Protein AF-A0A813LSU9-F1 (afdb_monomer_lite)

Foldseek 3Di:
DDQDQDDQDDQWLDWEDEPPWPWIWTQGSQQAIQIATDQQQDRDCVVCRVVRGHQFNDKYGANFKIWTAGVQQAIQIAGHCQQDSDPPVCRVVRGGQFDDWEHANRKIKTWGDDPPDQKTAIQIAHHCQQDRPPPVPRVQRHIQWNDWEHANRKIKTWGHPVDLQKTAIQIQHHVQQDSDPPVCRVVRGIQWNDWYGANRKIWTAGSQQAIQIAHDQQQDSDCPVPRVVRGGQFDDWDHARRKIWTAGVQQAIQIAHHCLLPSDPPVCRVVRGGQFPDWEHANRWIWTAGPQQAIQIAHHVQLPSDPPVCRVVRGGQFDDKYGYNRKIWTAGPLGAIQIAHHVVVPSDCPVVVVVSLLRSLVVVLVVLVVCCVVPPHDLEAEAEALSNLSNLLVCLVVVHQYEYEYADQLCLVVLVDQDDDPSVVSLVSLLSSLVSHQAYEAQAPLRLVVNCVSNVHDSVRYHHFHAFDPLCLLQVDDVPPVNPDDLQVVQVADLPQAEEEEADALDQQQQPVQQLLLVVVLCVLVVRYAYEYEYYYPCVVVSCVSCVVVVNNVRYDYPYHDDPSDPSVSVSLLSHLAYERLGSADAACVVLLSSLSSLFAYEHECHYNCVQPDDDLALAHYFHNHSNRSNVRVVVSVVDSVSRSRSSPRSNVCSVPPRHPVNSVVLVVLVSCVSSVPPDDQRPWDPDVPTQDALLCVQQPPCSQVAFLPDPPPSSVLSLLLLLLVVLCCLQCPSNDDDADPPHGDHDSADPPQDDVVNVNDPVRHPYDNVQLLPPRHLSLLVNLSVVLSVLVCVLLVQVVFVDKAWQDCDPVQQKTWIGGSQKIKIWGQAQFDKDQWDKTQADPPPNHDQQKAWRDKCQQVQNVHPPPDPQDDRQPGNPPRMGIGTHGHSMMIMMHHPVSVVVCVPDVSSVDRHSVVVSVPD

Structure (mmCIF, N/CA/C/O backbone):
data_AF-A0A813LSU9-F1
#
_entry.id   AF-A0A813LSU9-F1
#
loop_
_atom_site.group_PDB
_atom_site.id
_atom_site.type_symbol
_atom_site.label_atom_id
_atom_site.label_alt_id
_atom_site.label_comp_id
_atom_site.label_asym_id
_atom_site.label_entity_id
_atom_site.label_seq_id
_atom_site.pdbx_PDB_ins_code
_atom_site.Cartn_x
_atom_site.Cartn_y
_atom_site.Cartn_z
_atom_site.occupancy
_atom_site.B_iso_or_equiv
_atom_site.auth_seq_id
_atom_site.auth_comp_id
_atom_site.auth_asym_id
_atom_site.auth_atom_id
_atom_site.pdbx_PDB_model_num
ATOM 1 N N . MET A 1 1 ? 0.614 5.446 40.112 1.00 25.62 1 MET A N 1
ATOM 2 C CA . MET A 1 1 ? 0.355 5.972 38.755 1.00 25.62 1 MET A CA 1
ATOM 3 C C . MET A 1 1 ? -1.134 6.324 38.683 1.00 25.62 1 MET A C 1
ATOM 5 O O . MET A 1 1 ? -1.945 5.428 38.857 1.00 25.62 1 MET A O 1
ATOM 9 N N . GLN A 1 2 ? -1.512 7.607 38.595 1.00 22.91 2 GLN A N 1
ATOM 10 C CA . GLN A 1 2 ? -2.919 8.005 38.406 1.00 22.91 2 GLN A CA 1
ATOM 11 C C . GLN A 1 2 ? -3.289 7.772 36.935 1.00 22.91 2 GLN A C 1
ATOM 13 O O . GLN A 1 2 ? -2.626 8.305 36.047 1.00 22.91 2 GLN A O 1
ATOM 18 N N . VAL A 1 3 ? -4.317 6.963 36.686 1.00 26.00 3 VAL A N 1
ATOM 19 C CA . VAL A 1 3 ? -4.853 6.702 35.346 1.00 26.00 3 VAL A CA 1
ATOM 20 C C . VAL A 1 3 ? -5.738 7.890 34.950 1.00 26.00 3 VAL A C 1
ATOM 22 O O . VAL A 1 3 ? -6.713 8.185 35.637 1.00 26.00 3 VAL A O 1
ATOM 25 N N . LYS A 1 4 ? -5.391 8.605 33.870 1.00 23.84 4 LYS A N 1
ATOM 26 C CA . LYS A 1 4 ? -6.321 9.541 33.214 1.00 23.84 4 LYS A CA 1
ATOM 27 C C . LYS A 1 4 ? -7.392 8.717 32.498 1.00 23.84 4 LYS A C 1
ATOM 29 O O . LYS A 1 4 ? -7.051 7.757 31.819 1.00 23.84 4 LYS A O 1
ATOM 34 N N . SER A 1 5 ? -8.657 9.104 32.650 1.00 24.17 5 SER A N 1
ATOM 35 C CA . SER A 1 5 ? -9.814 8.465 32.011 1.00 24.17 5 SER A CA 1
ATOM 36 C C . SER A 1 5 ? -9.595 8.267 30.504 1.00 24.17 5 SER A C 1
ATOM 38 O O . SER A 1 5 ? -9.486 9.254 29.769 1.00 24.17 5 SER A O 1
ATOM 40 N N . ALA A 1 6 ? -9.540 7.014 30.052 1.00 24.72 6 ALA A N 1
ATOM 41 C CA . ALA A 1 6 ? -9.565 6.660 28.636 1.00 24.72 6 ALA A CA 1
ATOM 42 C C . ALA A 1 6 ? -11.005 6.746 28.096 1.00 24.72 6 ALA A C 1
ATOM 44 O O . ALA A 1 6 ? -11.966 6.481 28.821 1.00 24.72 6 ALA A O 1
ATOM 45 N N . ARG A 1 7 ? -11.156 7.156 26.830 1.00 25.80 7 ARG A N 1
ATOM 46 C CA . ARG A 1 7 ? -12.436 7.113 26.100 1.00 25.80 7 ARG A CA 1
ATOM 47 C C . ARG A 1 7 ? -12.800 5.652 25.794 1.00 25.80 7 ARG A C 1
ATOM 49 O O . ARG A 1 7 ? -11.914 4.813 25.670 1.00 25.80 7 ARG A O 1
ATOM 56 N N . GLU A 1 8 ? -14.097 5.363 25.691 1.00 25.23 8 GLU A N 1
ATOM 57 C CA . GLU A 1 8 ? -14.642 4.023 25.419 1.00 25.23 8 GLU A CA 1
ATOM 58 C C . GLU A 1 8 ? -13.947 3.348 24.220 1.00 25.23 8 GLU A C 1
ATOM 60 O O . GLU A 1 8 ? -13.975 3.877 23.109 1.00 25.23 8 GLU A O 1
ATOM 65 N N . GLY A 1 9 ? -13.328 2.178 24.446 1.00 27.58 9 GLY A N 1
ATOM 66 C CA . GLY A 1 9 ? -12.784 1.324 23.378 1.00 27.58 9 GLY A CA 1
ATOM 67 C C . GLY A 1 9 ? -11.412 0.675 23.615 1.00 27.58 9 GLY A C 1
ATOM 68 O O . GLY A 1 9 ? -11.030 -0.184 22.825 1.00 27.58 9 GLY A O 1
ATOM 69 N N . GLU A 1 10 ? -10.669 1.021 24.672 1.00 30.23 10 GLU A N 1
ATOM 70 C CA . GLU A 1 10 ? -9.343 0.431 24.949 1.00 30.23 10 GLU A CA 1
ATOM 71 C C . GLU A 1 10 ? -9.414 -0.819 25.849 1.00 30.23 10 GLU A C 1
ATOM 73 O O . GLU A 1 10 ? -10.112 -0.845 26.861 1.00 30.23 10 GLU A O 1
ATOM 78 N N . THR A 1 11 ? -8.671 -1.873 25.491 1.00 35.53 11 THR A N 1
ATOM 79 C CA . THR A 1 11 ? -8.835 -3.243 26.022 1.00 35.53 11 THR A CA 1
ATOM 80 C C . THR A 1 11 ? -8.405 -3.443 27.488 1.00 35.53 11 THR A C 1
ATOM 82 O O . THR A 1 11 ? -8.696 -4.495 28.051 1.00 35.53 11 THR A O 1
ATOM 85 N N . VAL A 1 12 ? -7.789 -2.459 28.156 1.00 31.03 12 VAL A N 1
ATOM 86 C CA . VAL A 1 12 ? -7.517 -2.474 29.610 1.00 31.03 12 VAL A CA 1
ATOM 87 C C . VAL A 1 12 ? -7.554 -1.036 30.162 1.00 31.03 12 VAL A C 1
ATOM 89 O O . VAL A 1 12 ? -6.728 -0.214 29.785 1.00 31.03 12 VAL A O 1
ATOM 92 N N . LEU A 1 13 ? -8.478 -0.742 31.083 1.00 36.09 13 LEU A N 1
ATOM 93 C CA . LEU A 1 13 ? -8.706 0.549 31.753 1.00 36.09 13 LEU A CA 1
ATOM 94 C C . LEU A 1 13 ? -7.615 0.932 32.778 1.00 36.09 13 LEU A C 1
ATOM 96 O O . LEU A 1 13 ? -7.585 2.072 33.223 1.00 36.09 13 LEU A O 1
ATOM 100 N N . GLY A 1 14 ? -6.712 0.026 33.172 1.00 41.97 14 GLY A N 1
ATOM 101 C CA . GLY A 1 14 ? -5.561 0.343 34.033 1.00 41.97 14 GLY A CA 1
ATOM 102 C C . GLY A 1 14 ? -4.866 -0.893 34.608 1.00 41.97 14 GLY A C 1
ATOM 103 O O . GLY A 1 14 ? -5.486 -1.945 34.693 1.00 41.97 14 GLY A O 1
ATOM 104 N N . PHE A 1 15 ? -3.598 -0.761 35.018 1.00 36.97 15 PHE A N 1
ATOM 105 C CA . PHE A 1 15 ? -2.829 -1.790 35.735 1.00 36.97 15 PHE A CA 1
ATOM 106 C C . PHE A 1 15 ? -2.457 -1.293 37.138 1.00 36.97 15 PHE A C 1
ATOM 108 O O . PHE A 1 15 ? -1.960 -0.176 37.289 1.00 36.97 15 PHE A O 1
ATOM 115 N N . ALA A 1 16 ? -2.652 -2.134 38.153 1.00 45.72 16 ALA A N 1
ATOM 116 C CA . ALA A 1 16 ? -2.077 -1.949 39.483 1.00 45.72 16 ALA A CA 1
ATOM 117 C C . ALA A 1 16 ? -1.104 -3.100 39.783 1.00 45.72 16 ALA A C 1
ATOM 119 O O . ALA A 1 16 ? -1.464 -4.263 39.601 1.00 45.72 16 ALA A O 1
ATOM 120 N N . GLU A 1 17 ? 0.106 -2.763 40.236 1.00 46.47 17 GLU A N 1
ATOM 121 C CA . GLU A 1 17 ? 1.136 -3.714 40.677 1.00 46.47 17 GLU A CA 1
ATOM 122 C C . GLU A 1 17 ? 1.393 -3.555 42.179 1.00 46.47 17 GLU A C 1
ATOM 124 O O . GLU A 1 17 ? 1.401 -2.431 42.688 1.00 46.47 17 GLU A O 1
ATOM 129 N N . SER A 1 18 ? 1.652 -4.663 42.880 1.00 46.59 18 SER A N 1
ATOM 130 C CA . SER A 1 18 ? 2.264 -4.622 44.212 1.00 46.59 18 SER A CA 1
ATOM 131 C C . SER A 1 18 ? 3.791 -4.570 44.079 1.00 46.59 18 SER A C 1
ATOM 133 O O . SER A 1 18 ? 4.379 -5.316 43.295 1.00 46.59 18 SER A O 1
ATOM 135 N N . ALA A 1 19 ? 4.451 -3.690 44.841 1.00 44.81 19 ALA A N 1
ATOM 136 C CA . ALA A 1 19 ? 5.872 -3.365 44.661 1.00 44.81 19 ALA A CA 1
ATOM 137 C C . ALA A 1 19 ? 6.851 -4.524 44.950 1.00 44.81 19 ALA A C 1
ATOM 139 O O . ALA A 1 19 ? 8.041 -4.386 44.674 1.00 44.81 19 ALA A O 1
ATOM 140 N N . GLU A 1 20 ? 6.384 -5.657 45.492 1.00 39.44 20 GLU A N 1
ATOM 141 C CA . GLU A 1 20 ? 7.270 -6.744 45.929 1.00 39.44 20 GLU A CA 1
ATOM 142 C C . GLU A 1 20 ? 6.921 -8.153 45.404 1.00 39.44 20 GLU A C 1
ATOM 144 O O . GLU A 1 20 ? 7.789 -9.018 45.501 1.00 39.44 20 GLU A O 1
ATOM 149 N N . GLN A 1 21 ? 5.729 -8.447 44.842 1.00 37.22 21 GLN A N 1
ATOM 150 C CA . GLN A 1 21 ? 5.320 -9.861 44.633 1.00 37.22 21 GLN A CA 1
ATOM 151 C C . GLN A 1 21 ? 4.466 -10.211 43.389 1.00 37.22 21 GLN A C 1
ATOM 153 O O . GLN A 1 21 ? 3.653 -11.133 43.448 1.00 37.22 21 GLN A O 1
ATOM 158 N N . CYS A 1 22 ? 4.689 -9.576 42.231 1.00 37.06 22 CYS A N 1
ATOM 159 C CA . CYS A 1 22 ? 4.106 -10.017 40.942 1.00 37.06 22 CYS A CA 1
ATOM 160 C C . CYS A 1 22 ? 2.568 -10.191 40.960 1.00 37.06 22 CYS A C 1
ATOM 162 O O . CYS A 1 22 ? 2.044 -11.147 40.385 1.00 37.06 22 CYS A O 1
ATOM 164 N N . VAL A 1 23 ? 1.841 -9.297 41.638 1.00 41.81 23 VAL A N 1
ATOM 165 C CA . VAL A 1 23 ? 0.373 -9.274 41.596 1.00 41.81 23 VAL A CA 1
ATOM 166 C C . VAL A 1 23 ? -0.075 -8.187 40.631 1.00 41.81 23 VAL A C 1
ATOM 168 O O . VAL A 1 23 ? 0.346 -7.040 40.766 1.00 41.81 23 VAL A O 1
ATOM 171 N N . LEU A 1 24 ? -0.911 -8.560 39.664 1.00 42.28 24 LEU A N 1
ATOM 172 C CA . LEU A 1 24 ? -1.400 -7.692 38.595 1.00 42.28 24 LEU A CA 1
ATOM 173 C C . LEU A 1 24 ? -2.927 -7.739 38.554 1.00 42.28 24 LEU A C 1
ATOM 175 O O . LEU A 1 24 ? -3.533 -8.811 38.640 1.00 42.28 24 LEU A O 1
ATOM 179 N N . ALA A 1 25 ? -3.539 -6.566 38.410 1.00 49.59 25 ALA A N 1
ATOM 180 C CA . ALA A 1 25 ? -4.986 -6.421 38.307 1.00 49.59 25 ALA A CA 1
ATOM 181 C C . ALA A 1 25 ? -5.361 -5.443 37.174 1.00 49.59 25 ALA A C 1
ATOM 183 O O . ALA A 1 25 ? -5.280 -4.227 37.379 1.00 49.59 25 ALA A O 1
ATOM 184 N N . PRO A 1 26 ? -5.719 -5.941 35.973 1.00 44.34 26 PRO A N 1
ATOM 185 C CA . PRO A 1 26 ? -6.267 -5.134 34.888 1.00 44.34 26 PRO A CA 1
ATOM 186 C C . PRO A 1 26 ? -7.792 -5.003 34.939 1.00 44.34 26 PRO A C 1
ATOM 188 O O . PRO A 1 26 ? -8.515 -6.002 34.896 1.00 44.34 26 PRO A O 1
ATOM 191 N N . ALA A 1 27 ? -8.292 -3.767 34.943 1.00 53.69 27 ALA A N 1
ATOM 192 C CA . ALA A 1 27 ? -9.694 -3.508 34.618 1.00 53.69 27 ALA A CA 1
ATOM 193 C C . ALA A 1 27 ? -9.877 -3.622 33.094 1.00 53.69 27 ALA A C 1
ATOM 195 O O . ALA A 1 27 ? -9.130 -3.007 32.347 1.00 53.69 27 ALA A O 1
ATOM 196 N N . LEU A 1 28 ? -10.816 -4.429 32.613 1.00 47.84 28 LEU A N 1
ATOM 197 C CA . LEU A 1 28 ? -11.091 -4.672 31.195 1.00 47.84 28 LEU A CA 1
ATOM 198 C C . LEU A 1 28 ? -12.094 -3.645 30.644 1.00 47.84 28 LEU A C 1
ATOM 200 O O . LEU A 1 28 ? -12.841 -3.032 31.402 1.00 47.84 28 LEU A O 1
ATOM 204 N N . ALA A 1 29 ? -12.163 -3.493 29.318 1.00 47.91 29 ALA A N 1
ATOM 205 C CA . ALA A 1 29 ? -13.069 -2.545 28.647 1.00 47.91 29 ALA A CA 1
ATOM 206 C C . ALA A 1 29 ? -14.560 -2.726 29.006 1.00 47.91 29 ALA A C 1
ATOM 208 O O . ALA A 1 29 ? -15.334 -1.777 28.963 1.00 47.91 29 ALA A O 1
ATOM 209 N N . ASN A 1 30 ? -14.963 -3.941 29.385 1.00 55.59 30 ASN A N 1
ATOM 210 C CA . ASN A 1 30 ? -16.317 -4.259 29.851 1.00 55.59 30 ASN A CA 1
ATOM 211 C C . ASN A 1 30 ? -16.555 -3.897 31.336 1.00 55.59 30 ASN A C 1
ATOM 213 O O . ASN A 1 30 ? -17.576 -4.269 31.906 1.00 55.59 30 ASN A O 1
ATOM 217 N N . GLY A 1 31 ? -15.597 -3.236 31.992 1.00 60.31 31 GLY A N 1
ATOM 218 C CA . GLY A 1 31 ? -15.646 -2.891 33.410 1.00 60.31 31 GLY A CA 1
ATOM 219 C C . GLY A 1 31 ? -15.414 -4.070 34.362 1.00 60.31 31 GLY A C 1
ATOM 220 O O . GLY A 1 31 ? -15.596 -3.903 35.565 1.00 60.31 31 GLY A O 1
ATOM 221 N N . SER A 1 32 ? -15.039 -5.254 33.869 1.00 66.94 32 SER A N 1
ATOM 222 C CA . SER A 1 32 ? -14.667 -6.393 34.722 1.00 66.94 32 SER A CA 1
ATOM 223 C C . SER A 1 32 ? -13.200 -6.314 35.154 1.00 66.94 32 SER A C 1
ATOM 225 O O . SER A 1 32 ? -12.383 -5.713 34.464 1.00 66.94 32 SER A O 1
ATOM 227 N N . LEU A 1 33 ? -12.841 -6.910 36.288 1.00 69.31 33 LEU A N 1
ATOM 228 C CA . LEU A 1 33 ? -11.471 -6.951 36.798 1.00 69.31 33 LEU A CA 1
ATOM 229 C C . LEU A 1 33 ? -10.981 -8.398 36.882 1.00 69.31 33 LEU A C 1
ATOM 231 O O . LEU A 1 33 ? -11.617 -9.248 37.503 1.00 69.31 33 LEU A O 1
ATOM 235 N N . VAL A 1 34 ? -9.819 -8.658 36.286 1.00 62.59 34 VAL A N 1
ATOM 236 C CA . VAL A 1 34 ? -9.104 -9.935 36.415 1.00 62.59 34 VAL A CA 1
ATOM 237 C C . VAL A 1 34 ? -7.933 -9.727 37.368 1.00 62.59 34 VAL A C 1
ATOM 239 O O . VAL A 1 34 ? -7.290 -8.686 37.327 1.00 62.59 34 VAL A O 1
ATOM 242 N N . THR A 1 35 ? -7.641 -10.696 38.231 1.00 64.81 35 THR A N 1
ATOM 243 C CA . THR A 1 35 ? -6.493 -10.638 39.150 1.00 64.81 35 THR A CA 1
ATOM 244 C C . THR A 1 35 ? -5.697 -11.928 39.072 1.00 64.81 35 THR A C 1
ATOM 246 O O . THR A 1 35 ? -6.289 -13.005 38.996 1.00 64.81 35 THR A O 1
ATOM 249 N N . TRP A 1 36 ? -4.374 -11.847 39.153 1.00 53.62 36 TRP A N 1
ATOM 250 C CA . TRP A 1 36 ? -3.514 -13.019 39.316 1.00 53.62 36 TRP A CA 1
ATOM 251 C C . TRP A 1 36 ? -2.261 -12.666 40.115 1.00 53.62 36 TRP A C 1
ATOM 253 O O . TRP A 1 36 ? -1.863 -11.503 40.183 1.00 53.62 36 TRP A O 1
ATOM 263 N N . GLY A 1 37 ? -1.636 -13.677 40.720 1.00 57.16 37 GLY A N 1
ATOM 264 C CA . GLY A 1 37 ? -0.427 -13.531 41.532 1.00 57.16 37 GLY A CA 1
ATOM 265 C C . GLY A 1 37 ? -0.538 -14.281 42.856 1.00 57.16 37 GLY A C 1
ATOM 266 O O . GLY A 1 37 ? -1.362 -15.185 42.998 1.00 57.16 37 GLY A O 1
ATOM 267 N N . ASN A 1 38 ? 0.286 -13.906 43.834 1.00 58.59 38 ASN A N 1
ATOM 268 C CA . ASN A 1 38 ? 0.274 -14.525 45.157 1.00 58.59 38 ASN A CA 1
ATOM 269 C C . ASN A 1 38 ? -1.089 -14.325 45.855 1.00 58.59 38 ASN A C 1
ATOM 271 O O . ASN A 1 38 ? -1.562 -13.199 46.021 1.00 58.59 38 ASN A O 1
ATOM 275 N N . ALA A 1 39 ? -1.716 -15.431 46.268 1.00 66.19 39 ALA A N 1
ATOM 276 C CA . ALA A 1 39 ? -3.023 -15.439 46.916 1.00 66.19 39 ALA A CA 1
ATOM 277 C C . ALA A 1 39 ? -3.053 -14.626 48.222 1.00 66.19 39 ALA A C 1
ATOM 279 O O . ALA A 1 39 ? -4.073 -14.001 48.510 1.00 66.19 39 ALA A O 1
ATOM 280 N N . ASP A 1 40 ? -1.934 -14.570 48.948 1.00 64.25 40 ASP A N 1
ATOM 281 C CA . ASP A 1 40 ? -1.828 -13.907 50.252 1.00 64.25 40 ASP A CA 1
ATOM 282 C C . ASP A 1 40 ? -1.662 -12.381 50.141 1.00 64.25 40 ASP A C 1
ATOM 284 O O . ASP A 1 40 ? -1.842 -11.664 51.121 1.00 64.25 40 ASP A O 1
ATOM 288 N N . THR A 1 41 ? -1.341 -11.859 48.952 1.00 65.19 41 THR A N 1
ATOM 289 C CA . THR A 1 41 ? -1.069 -10.426 48.719 1.00 65.19 41 THR A CA 1
ATOM 290 C C . THR A 1 41 ? -1.965 -9.804 47.646 1.00 65.19 41 THR A C 1
ATOM 292 O O . THR A 1 41 ? -1.617 -8.799 47.029 1.00 65.19 41 THR A O 1
ATOM 295 N N . GLY A 1 42 ? -3.152 -10.387 47.433 1.00 65.44 42 GLY A N 1
ATOM 296 C CA . GLY A 1 42 ? -4.193 -9.837 46.555 1.00 65.44 42 GLY A CA 1
ATOM 297 C C . GLY A 1 42 ? -4.292 -10.465 45.162 1.00 65.44 42 GLY A C 1
ATOM 298 O O . GLY A 1 42 ? -5.132 -10.042 44.369 1.00 65.44 42 GLY A O 1
ATOM 299 N N . GLY A 1 43 ? -3.494 -11.495 44.862 1.00 61.16 43 GLY A N 1
ATOM 300 C CA . GLY A 1 43 ? -3.582 -12.257 43.610 1.00 61.16 43 GLY A CA 1
ATOM 301 C C . GLY A 1 43 ? -4.788 -13.192 43.527 1.00 61.16 43 GLY A C 1
ATOM 302 O O . GLY A 1 43 ? -5.183 -13.583 42.430 1.00 61.16 43 GLY A O 1
ATOM 303 N N . ASN A 1 44 ? -5.415 -13.505 44.666 1.00 74.00 44 ASN A N 1
ATOM 304 C CA . ASN A 1 44 ? -6.683 -14.223 44.733 1.00 74.00 44 ASN A CA 1
ATOM 305 C C . ASN A 1 44 ? -7.826 -13.258 45.093 1.00 74.00 44 ASN A C 1
ATOM 307 O O . ASN A 1 44 ? -8.003 -12.905 46.258 1.00 74.00 44 ASN A O 1
ATOM 311 N N . SER A 1 45 ? -8.633 -12.869 44.104 1.00 76.31 45 SER A N 1
ATOM 312 C CA . SER A 1 45 ? -9.850 -12.074 44.313 1.00 76.31 45 SER A CA 1
ATOM 313 C C . SER A 1 45 ? -11.124 -12.920 44.414 1.00 76.31 45 SER A C 1
ATOM 315 O O . SER A 1 45 ? -12.212 -12.359 44.451 1.00 76.31 45 SER A O 1
ATOM 317 N N . SER A 1 46 ? -11.037 -14.256 44.504 1.00 79.44 46 SER A N 1
ATOM 318 C CA . SER A 1 46 ? -12.209 -15.155 44.443 1.00 79.44 46 SER A CA 1
ATOM 319 C C . SER A 1 46 ? -13.297 -14.815 45.468 1.00 79.44 46 SER A C 1
ATOM 321 O O . SER A 1 46 ? -14.480 -14.971 45.182 1.00 79.44 46 SER A O 1
ATOM 323 N N . ALA A 1 47 ? -12.911 -14.301 46.641 1.00 78.25 47 ALA A N 1
ATOM 324 C CA . ALA A 1 47 ? -13.838 -13.866 47.687 1.00 78.25 47 ALA A CA 1
ATOM 325 C C . ALA A 1 47 ? -14.694 -12.646 47.291 1.00 78.25 47 ALA A C 1
ATOM 327 O O . ALA A 1 47 ? -15.791 -12.470 47.813 1.00 78.25 47 ALA A O 1
ATOM 328 N N . VAL A 1 48 ? -14.206 -11.813 46.369 1.00 81.69 48 VAL A N 1
ATOM 329 C CA . VAL A 1 48 ? -14.883 -10.602 45.877 1.00 81.69 48 VAL A CA 1
ATOM 330 C C . VAL A 1 48 ? -15.171 -10.647 44.373 1.00 81.69 48 VAL A C 1
ATOM 332 O O . VAL A 1 48 ? -15.732 -9.696 43.836 1.00 81.69 48 VAL A O 1
ATOM 335 N N . ALA A 1 49 ? -14.845 -11.748 43.691 1.00 79.44 49 ALA A N 1
ATOM 336 C CA . ALA A 1 49 ? -15.001 -11.910 42.247 1.00 79.44 49 ALA A CA 1
ATOM 337 C C . ALA A 1 49 ? -16.407 -11.547 41.729 1.00 79.44 49 ALA A C 1
ATOM 339 O O . ALA A 1 49 ? -16.478 -10.838 40.727 1.00 79.44 49 ALA A O 1
ATOM 340 N N . PRO A 1 50 ? -17.524 -11.897 42.409 1.00 82.88 50 PRO A N 1
ATOM 341 C CA . PRO A 1 50 ? -18.854 -11.476 41.965 1.00 82.88 50 PRO A CA 1
ATOM 342 C C . PRO A 1 50 ? -19.021 -9.952 41.877 1.00 82.88 50 PRO A C 1
ATOM 344 O O . PRO A 1 50 ? -19.738 -9.463 41.009 1.00 82.88 50 PRO A O 1
ATOM 347 N N . LEU A 1 51 ? -18.333 -9.194 42.738 1.00 83.06 51 LEU A N 1
ATOM 348 C CA . LEU A 1 51 ? -18.403 -7.729 42.804 1.00 83.06 51 LEU A CA 1
ATOM 349 C C . LEU A 1 51 ? -17.524 -7.036 41.751 1.00 83.06 51 LEU A C 1
ATOM 351 O O . LEU A 1 51 ? -17.691 -5.838 41.511 1.00 83.06 51 LEU A O 1
ATOM 355 N N . LEU A 1 52 ? -16.618 -7.790 41.127 1.00 80.75 52 LEU A N 1
ATOM 356 C CA . LEU A 1 52 ? -15.600 -7.336 40.180 1.00 80.75 52 LEU A CA 1
ATOM 357 C C . LEU A 1 52 ? -15.931 -7.691 38.719 1.00 80.75 52 LEU A C 1
ATOM 359 O O . LEU A 1 52 ? -15.105 -7.501 37.833 1.00 80.75 52 LEU A O 1
ATOM 363 N N . THR A 1 53 ? -17.128 -8.211 38.454 1.00 76.88 53 THR A N 1
ATOM 364 C CA . THR A 1 53 ? -17.561 -8.679 37.124 1.00 76.88 53 THR A CA 1
ATOM 365 C C . THR A 1 53 ? -17.946 -7.555 36.163 1.00 76.88 53 THR A C 1
ATOM 367 O O . THR A 1 53 ? -17.955 -7.782 34.958 1.00 76.88 53 THR A O 1
ATOM 370 N N . GLU A 1 54 ? -18.228 -6.351 36.666 1.00 75.19 54 GLU A N 1
ATOM 371 C CA . GLU A 1 54 ? -18.586 -5.178 35.864 1.00 75.19 54 GLU A CA 1
ATOM 372 C C . GLU A 1 54 ? -18.429 -3.866 36.648 1.00 75.19 54 GLU A C 1
ATOM 374 O O . GLU A 1 54 ? -18.445 -3.841 37.887 1.00 75.19 54 GLU A O 1
ATOM 379 N N . GLY A 1 55 ? -18.345 -2.757 35.909 1.00 76.81 55 GLY A N 1
ATOM 380 C CA . GLY A 1 55 ? -18.401 -1.401 36.444 1.00 76.81 55 GLY A CA 1
ATOM 381 C C . GLY A 1 55 ? -17.173 -0.936 37.228 1.00 76.81 55 GLY A C 1
ATOM 382 O O . GLY A 1 55 ? -17.296 0.057 37.928 1.00 76.81 55 GLY A O 1
ATOM 383 N N . VAL A 1 56 ? -16.019 -1.602 37.162 1.00 78.62 56 VAL A N 1
ATOM 384 C CA . VAL A 1 56 ? -14.752 -1.123 37.749 1.00 78.62 56 VAL A CA 1
ATOM 385 C C . VAL A 1 56 ? -14.155 -0.019 36.872 1.00 78.62 56 VAL A C 1
ATOM 387 O O . VAL A 1 56 ? -13.957 -0.220 35.678 1.00 78.62 56 VAL A O 1
ATOM 390 N N . VAL A 1 57 ? -13.846 1.140 37.465 1.00 76.44 57 VAL A N 1
ATOM 391 C CA . VAL A 1 57 ? -13.306 2.319 36.753 1.00 76.44 57 VAL A CA 1
ATOM 392 C C . VAL A 1 57 ? -11.876 2.677 37.156 1.00 76.44 57 VAL A C 1
ATOM 394 O O . VAL A 1 57 ? -11.156 3.296 36.379 1.00 76.44 57 VAL A O 1
ATOM 397 N N . GLN A 1 58 ? -11.440 2.288 38.355 1.00 75.00 58 GLN A N 1
ATOM 398 C CA . GLN A 1 58 ? -10.069 2.501 38.820 1.00 75.00 58 GLN A CA 1
ATOM 399 C C . GLN A 1 58 ? -9.665 1.384 39.780 1.00 75.00 58 GLN A C 1
ATOM 401 O O . GLN A 1 58 ? -10.467 0.967 40.610 1.00 75.00 58 GLN A O 1
ATOM 406 N N . VAL A 1 59 ? -8.405 0.951 39.725 1.00 75.44 59 VAL A N 1
ATOM 407 C CA . VAL A 1 59 ? -7.813 0.030 40.705 1.00 75.44 59 VAL A CA 1
ATOM 408 C C . VAL A 1 59 ? -6.560 0.663 41.300 1.00 75.44 59 VAL A C 1
ATOM 410 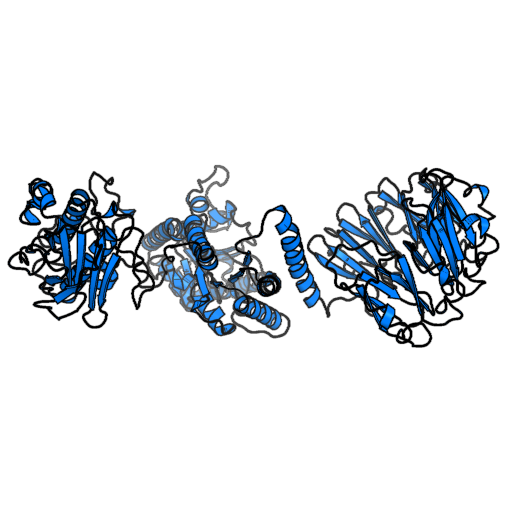O O . VAL A 1 59 ? -5.745 1.249 40.589 1.00 75.44 59 VAL A O 1
ATOM 413 N N . CYS A 1 60 ? -6.412 0.564 42.616 1.00 79.00 60 CYS A N 1
ATOM 414 C CA . CYS A 1 60 ? -5.240 0.994 43.362 1.00 79.00 60 CYS A CA 1
ATOM 415 C C . CYS A 1 60 ? -4.711 -0.191 44.175 1.00 79.00 60 CYS A C 1
ATOM 417 O O . CYS A 1 60 ? -5.475 -0.850 44.877 1.00 79.00 60 CYS A O 1
ATOM 419 N N . GLY A 1 61 ? -3.415 -0.472 44.065 1.00 77.88 61 GLY A N 1
ATOM 420 C CA . GLY A 1 61 ? -2.741 -1.528 44.816 1.00 77.88 61 GLY A CA 1
ATOM 421 C C . GLY A 1 61 ? -1.798 -0.959 45.869 1.00 77.88 61 GLY A C 1
ATOM 422 O O . GLY A 1 61 ? -1.315 0.168 45.743 1.00 77.88 61 GLY A O 1
ATOM 423 N N . ASN A 1 62 ? -1.525 -1.765 46.887 1.00 78.38 62 ASN A N 1
ATOM 424 C CA . ASN A 1 62 ? -0.381 -1.612 47.772 1.00 78.38 62 ASN A CA 1
ATOM 425 C C . ASN A 1 62 ? 0.460 -2.902 47.789 1.00 78.38 62 ASN A C 1
ATOM 427 O O . ASN A 1 62 ? 0.305 -3.742 46.905 1.00 78.38 62 ASN A O 1
ATOM 431 N N . ASN A 1 63 ? 1.372 -3.081 48.751 1.00 79.31 63 ASN A N 1
ATOM 432 C CA . ASN A 1 63 ? 2.253 -4.254 48.761 1.00 79.31 63 ASN A CA 1
ATOM 433 C C . ASN A 1 63 ? 1.509 -5.580 49.021 1.00 79.31 63 ASN A C 1
ATOM 435 O O . ASN A 1 63 ? 2.027 -6.632 48.654 1.00 79.31 63 ASN A O 1
ATOM 439 N N . HIS A 1 64 ? 0.319 -5.546 49.634 1.00 79.88 64 HIS A N 1
ATOM 440 C CA . HIS A 1 64 ? -0.387 -6.743 50.115 1.00 79.88 64 HIS A CA 1
ATOM 441 C C . HIS A 1 64 ? -1.901 -6.772 49.832 1.00 79.88 64 HIS A C 1
ATOM 443 O O . HIS A 1 64 ? -2.562 -7.769 50.126 1.00 79.88 64 HIS A O 1
ATOM 449 N N . ALA A 1 65 ? -2.475 -5.693 49.307 1.00 84.94 65 ALA A N 1
ATOM 450 C CA . ALA A 1 65 ? -3.908 -5.533 49.116 1.00 84.94 65 ALA A CA 1
ATOM 451 C C . ALA A 1 65 ? -4.233 -4.594 47.951 1.00 84.94 65 ALA A C 1
ATOM 453 O O . ALA A 1 65 ? -3.385 -3.843 47.464 1.00 84.94 65 ALA A O 1
ATOM 454 N N . PHE A 1 66 ? -5.494 -4.622 47.530 1.00 84.19 66 PHE A N 1
ATOM 455 C CA . PHE A 1 66 ? -6.034 -3.814 46.444 1.00 84.19 66 PHE A CA 1
ATOM 456 C C . PHE A 1 66 ? -7.376 -3.194 46.828 1.00 84.19 66 PHE A C 1
ATOM 458 O O . PHE A 1 66 ? -8.122 -3.729 47.652 1.00 84.19 66 PHE A O 1
ATOM 465 N N . ALA A 1 67 ? -7.685 -2.078 46.175 1.00 87.38 67 ALA A N 1
ATOM 466 C CA . ALA A 1 67 ? -8.950 -1.370 46.249 1.00 87.38 67 ALA A CA 1
ATOM 467 C C . ALA A 1 67 ? -9.389 -0.941 44.839 1.00 87.38 67 ALA A C 1
ATOM 469 O O . ALA A 1 67 ? -8.640 -0.274 44.125 1.00 87.38 67 ALA A O 1
ATOM 470 N N . ALA A 1 68 ? -10.603 -1.309 44.438 1.00 85.75 68 ALA A N 1
ATOM 471 C CA . ALA A 1 68 ? -11.202 -0.965 43.154 1.00 85.75 68 ALA A CA 1
ATOM 472 C C . ALA A 1 68 ? -12.383 -0.011 43.348 1.00 85.75 68 ALA A C 1
ATOM 474 O O . ALA A 1 68 ? -13.282 -0.309 44.129 1.00 85.75 68 ALA A O 1
ATOM 475 N N . ILE A 1 69 ? -12.396 1.106 42.621 1.00 85.19 69 ILE A N 1
ATOM 476 C CA . ILE A 1 69 ? -13.530 2.032 42.541 1.00 85.19 69 ILE A CA 1
ATOM 477 C C . ILE A 1 69 ? -14.457 1.549 41.428 1.00 85.19 69 ILE A C 1
ATOM 479 O O . ILE A 1 69 ? -14.002 1.281 40.310 1.00 85.19 69 ILE A O 1
ATOM 483 N N . LYS A 1 70 ? -15.754 1.468 41.717 1.00 85.25 70 LYS A N 1
ATOM 484 C CA . LYS A 1 70 ? -16.798 1.201 40.730 1.00 85.25 70 LYS A CA 1
ATOM 485 C C . LYS A 1 70 ? -17.402 2.499 40.183 1.00 85.25 70 LYS A C 1
ATOM 487 O O . LYS A 1 70 ? -17.331 3.542 40.821 1.00 85.25 70 LYS A O 1
ATOM 492 N N . ALA A 1 71 ? -18.055 2.434 39.026 1.00 81.94 71 ALA A N 1
ATOM 493 C CA . ALA A 1 71 ? -18.676 3.570 38.340 1.00 81.94 71 ALA A CA 1
ATOM 494 C C . ALA A 1 71 ? -19.747 4.288 39.182 1.00 81.94 71 ALA A C 1
ATOM 496 O O . ALA A 1 71 ? -19.972 5.480 39.013 1.00 81.94 71 ALA A O 1
ATOM 497 N N . ASN A 1 72 ? -20.375 3.582 40.125 1.00 82.06 72 ASN A N 1
ATOM 498 C CA . ASN A 1 72 ? -21.309 4.155 41.098 1.00 82.06 72 ASN A CA 1
ATOM 499 C C . ASN A 1 72 ? -20.613 4.816 42.312 1.00 82.06 72 ASN A C 1
ATOM 501 O O . ASN A 1 72 ? -21.276 5.210 43.268 1.00 82.06 72 ASN A O 1
ATOM 505 N N . GLY A 1 73 ? -19.281 4.899 42.313 1.00 84.44 73 GLY A N 1
ATOM 506 C CA . GLY A 1 73 ? -18.479 5.453 43.403 1.00 84.44 73 GLY A CA 1
ATOM 507 C C . GLY A 1 73 ? -18.337 4.542 44.627 1.00 84.44 73 GLY A C 1
ATOM 508 O O . GLY A 1 73 ? -17.890 5.018 45.668 1.00 84.44 73 GLY A O 1
ATOM 509 N N . SER A 1 74 ? -18.724 3.263 44.545 1.00 90.38 74 SER A N 1
ATOM 510 C CA . SER A 1 74 ? -18.450 2.275 45.601 1.00 90.38 74 SER A CA 1
ATOM 511 C C . SER A 1 74 ? -17.027 1.720 45.503 1.00 90.38 74 SER A C 1
ATOM 513 O O . SER A 1 74 ? -16.435 1.733 44.422 1.00 90.38 74 SER A O 1
ATOM 515 N N . VAL A 1 75 ? -16.469 1.214 46.608 1.00 91.62 75 VAL A N 1
ATOM 516 C CA . VAL A 1 75 ? -15.126 0.609 46.636 1.00 91.62 75 VAL A CA 1
ATOM 517 C C . VAL A 1 75 ? -15.182 -0.854 47.062 1.00 91.62 75 VAL A C 1
ATOM 519 O O . VAL A 1 75 ? -15.796 -1.199 48.068 1.00 91.62 75 VAL A O 1
ATOM 522 N N . VAL A 1 76 ? -14.486 -1.709 46.315 1.00 90.38 76 VAL A N 1
ATOM 523 C CA . VAL A 1 76 ? -14.284 -3.131 46.621 1.00 90.38 76 VAL A CA 1
ATOM 524 C C . VAL A 1 76 ? -12.822 -3.345 46.998 1.00 90.38 76 VAL A C 1
ATOM 526 O O . VAL A 1 76 ? -11.938 -2.957 46.239 1.00 90.38 76 VAL A O 1
ATOM 529 N N . THR A 1 77 ? -12.545 -3.969 48.145 1.00 91.25 77 THR A N 1
ATOM 530 C CA . THR A 1 77 ? -11.173 -4.251 48.606 1.00 91.25 77 THR A CA 1
ATOM 531 C C . THR A 1 77 ? -10.919 -5.746 48.742 1.00 91.25 77 THR A C 1
ATOM 533 O O . THR A 1 77 ? -11.831 -6.497 49.080 1.00 91.25 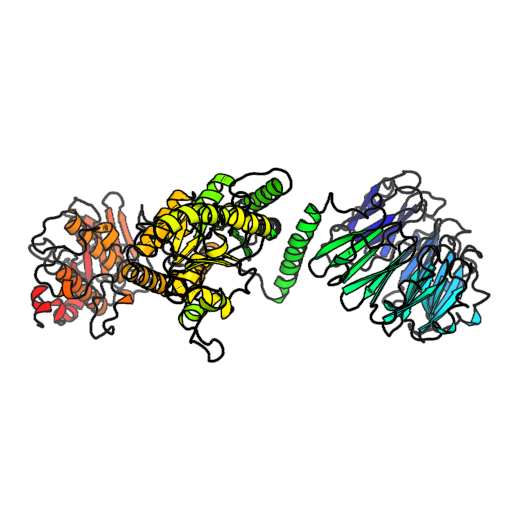77 THR A O 1
ATOM 536 N N . TRP A 1 78 ? -9.685 -6.184 48.494 1.00 89.25 78 TRP A N 1
ATOM 537 C CA . TRP A 1 78 ? -9.260 -7.574 48.699 1.00 89.25 78 TRP A CA 1
ATOM 538 C C . TRP A 1 78 ? -7.748 -7.680 48.936 1.00 89.25 78 TRP A C 1
ATOM 540 O O . TRP A 1 78 ? -7.014 -6.704 48.786 1.00 89.25 78 TRP A O 1
ATOM 550 N N . GLY A 1 79 ? -7.284 -8.871 49.321 1.00 84.56 79 GLY A N 1
ATOM 551 C CA . GLY A 1 79 ? -5.909 -9.137 49.757 1.00 84.56 79 GLY A CA 1
ATOM 552 C C . GLY A 1 79 ? -5.804 -9.245 51.276 1.00 84.56 79 GLY A C 1
ATOM 553 O O . GLY A 1 79 ? -6.796 -9.530 51.949 1.00 84.56 79 GLY A O 1
ATOM 554 N N . ASP A 1 80 ? -4.612 -9.026 51.825 1.00 83.62 80 ASP A N 1
ATOM 555 C CA . ASP A 1 80 ? -4.371 -9.188 53.259 1.00 83.62 80 ASP A CA 1
ATOM 556 C C . ASP A 1 80 ? -5.159 -8.152 54.081 1.00 83.62 80 ASP A C 1
ATOM 558 O O . ASP A 1 80 ? -5.048 -6.931 53.897 1.00 83.62 80 ASP A O 1
ATOM 562 N N . GLY A 1 81 ? -5.954 -8.655 55.028 1.00 84.44 81 GLY A N 1
ATOM 563 C CA . GLY A 1 81 ? -6.796 -7.851 55.905 1.00 84.44 81 GLY A CA 1
ATOM 564 C C . GLY A 1 81 ? -6.033 -6.802 56.718 1.00 84.44 81 GLY A C 1
ATOM 565 O O . GLY A 1 81 ? -6.529 -5.689 56.877 1.00 84.44 81 GLY A O 1
ATOM 566 N N . ASN A 1 82 ? -4.811 -7.106 57.166 1.00 83.56 82 ASN A N 1
ATOM 567 C CA . ASN A 1 82 ? -3.993 -6.210 57.995 1.00 83.56 82 ASN A CA 1
ATOM 568 C C . ASN A 1 82 ? -3.424 -5.014 57.220 1.00 83.56 82 ASN A C 1
ATOM 570 O O . ASN A 1 82 ? -2.996 -4.023 57.820 1.00 83.56 82 ASN A O 1
ATOM 574 N N . TYR A 1 83 ? -3.415 -5.103 55.891 1.00 86.00 83 TYR A N 1
ATOM 575 C CA . TYR A 1 83 ? -2.829 -4.111 54.992 1.00 86.00 83 TYR A CA 1
ATOM 576 C C . TYR A 1 83 ? -3.877 -3.453 54.087 1.00 86.00 83 TYR A C 1
ATOM 578 O O . TYR A 1 83 ? -3.537 -2.841 53.080 1.00 86.00 83 TYR A O 1
ATOM 586 N N . GLY A 1 84 ? -5.158 -3.534 54.456 1.00 86.19 84 GLY A N 1
ATOM 587 C CA . GLY A 1 84 ? -6.246 -2.823 53.782 1.00 86.19 84 GLY A CA 1
ATOM 588 C C . GLY A 1 84 ? -7.088 -3.666 52.822 1.00 86.19 84 GLY A C 1
ATOM 589 O O . GLY A 1 84 ? -7.988 -3.116 52.191 1.00 86.19 84 GLY A O 1
ATOM 590 N N . GLY A 1 85 ? -6.856 -4.982 52.742 1.00 86.19 85 GLY A N 1
ATOM 591 C CA . GLY A 1 85 ? -7.738 -5.905 52.020 1.00 86.19 85 GLY A CA 1
ATOM 592 C C . GLY A 1 85 ? -9.104 -6.063 52.694 1.00 86.19 85 GLY A C 1
ATOM 593 O O . GLY A 1 85 ? -10.113 -6.262 52.020 1.00 86.19 85 GLY A O 1
ATOM 594 N N . ASN A 1 86 ? -9.156 -5.880 54.017 1.00 87.88 86 ASN A N 1
ATOM 595 C CA . ASN A 1 86 ? -10.388 -5.804 54.792 1.00 87.88 86 ASN A CA 1
ATOM 596 C C . ASN A 1 86 ? -10.742 -4.334 55.068 1.00 87.88 86 ASN A C 1
ATOM 598 O O . ASN A 1 86 ? -10.055 -3.658 55.832 1.00 87.88 86 ASN A O 1
ATOM 602 N N . SER A 1 87 ? -11.829 -3.855 54.464 1.00 88.94 87 SER A N 1
ATOM 603 C CA . SER A 1 87 ? -12.384 -2.513 54.681 1.00 88.94 87 SER A CA 1
ATOM 604 C C . SER A 1 87 ? -13.661 -2.515 55.530 1.00 88.94 87 SER A C 1
ATOM 606 O O . SER A 1 87 ? -14.328 -1.491 55.614 1.00 88.94 87 SER A O 1
ATOM 608 N N . SER A 1 88 ? -14.010 -3.627 56.193 1.00 87.19 88 SER A N 1
ATOM 609 C CA . SER A 1 88 ? -15.298 -3.795 56.896 1.00 87.19 88 SER A CA 1
ATOM 610 C C . SER A 1 88 ? -15.597 -2.696 57.922 1.00 87.19 88 SER A C 1
ATOM 612 O O . SER A 1 88 ? -16.746 -2.290 58.060 1.00 87.19 88 SER A O 1
ATOM 614 N N . GLU A 1 89 ? -14.574 -2.171 58.604 1.00 85.56 89 GLU A N 1
ATOM 615 C CA . GLU A 1 89 ? -14.724 -1.079 59.582 1.00 85.56 89 GLU A CA 1
ATOM 616 C C . GLU A 1 89 ? -15.168 0.246 58.946 1.00 85.56 89 GLU A C 1
ATOM 618 O O . GLU A 1 89 ? -15.828 1.058 59.591 1.00 85.56 89 GLU A O 1
ATOM 623 N N . VAL A 1 90 ? -14.831 0.459 57.672 1.00 87.50 90 VAL A N 1
ATOM 624 C CA . VAL A 1 90 ? -15.157 1.672 56.910 1.00 87.50 90 VAL A CA 1
ATOM 625 C C . VAL A 1 90 ? -16.127 1.404 55.757 1.00 87.50 90 VAL A C 1
ATOM 627 O O . VAL A 1 90 ? -16.481 2.330 55.032 1.00 87.50 90 VAL A O 1
ATOM 630 N N . ALA A 1 91 ? -16.599 0.165 55.594 1.00 86.88 91 ALA A N 1
ATOM 631 C CA . ALA A 1 91 ? -17.457 -0.257 54.490 1.00 86.88 91 ALA A CA 1
ATOM 632 C C . ALA A 1 91 ? -18.720 0.612 54.320 1.00 86.88 91 ALA A C 1
ATOM 634 O O . ALA A 1 91 ? -19.002 0.981 53.180 1.00 86.88 91 ALA A O 1
ATOM 635 N N . PRO A 1 92 ? -19.429 1.048 55.389 1.00 87.94 92 PRO A N 1
ATOM 636 C CA . PRO A 1 92 ? -20.577 1.951 55.245 1.00 87.94 92 PRO A CA 1
ATOM 637 C C . PRO A 1 92 ? -20.233 3.307 54.614 1.00 87.94 92 PRO A C 1
ATOM 639 O O . PRO A 1 92 ? -21.109 3.986 54.091 1.00 87.94 92 PRO A O 1
ATOM 642 N N . LEU A 1 93 ? -18.963 3.719 54.669 1.00 87.44 93 LEU A N 1
ATOM 643 C CA . LEU A 1 93 ? -18.484 4.972 54.093 1.00 87.44 93 LEU A CA 1
ATOM 644 C C . LEU A 1 93 ? -18.016 4.808 52.641 1.00 87.44 93 LEU A C 1
ATOM 646 O O . LEU A 1 93 ? -17.836 5.815 51.960 1.00 87.44 93 LEU A O 1
ATOM 650 N N . LEU A 1 94 ? -17.851 3.575 52.160 1.00 90.25 94 LEU A N 1
ATOM 651 C CA . LEU A 1 94 ? -17.314 3.235 50.840 1.00 90.25 94 LEU A CA 1
ATOM 652 C C . LEU A 1 94 ? -18.386 2.729 49.856 1.00 90.25 94 LEU A C 1
ATOM 654 O O . LEU A 1 94 ? -18.053 2.171 48.813 1.00 90.25 94 LEU A O 1
ATOM 658 N N . THR A 1 95 ? -19.670 2.901 50.174 1.00 87.94 95 THR A N 1
ATOM 659 C CA . THR A 1 95 ? -20.801 2.414 49.365 1.00 87.94 95 THR A CA 1
ATOM 660 C C . THR A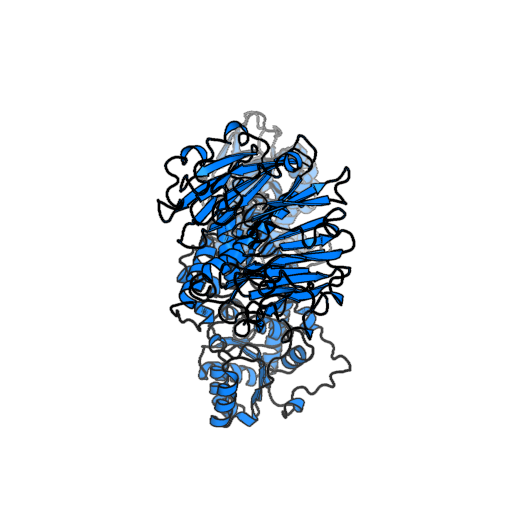 1 95 ? -21.117 3.277 48.145 1.00 87.94 95 THR A C 1
ATOM 662 O O . THR A 1 95 ? -21.705 2.767 47.199 1.00 87.94 95 THR A O 1
ATOM 665 N N . GLU A 1 96 ? -20.735 4.555 48.146 1.00 85.19 96 GLU A N 1
ATOM 666 C CA . GLU A 1 96 ? -20.948 5.496 47.040 1.00 85.19 96 GLU A CA 1
ATOM 667 C C . GLU A 1 96 ? -20.084 6.758 47.195 1.00 85.19 96 GLU A C 1
ATOM 669 O O . GLU A 1 96 ? -19.569 7.061 48.279 1.00 85.19 96 GLU A O 1
ATOM 674 N N . GLY A 1 97 ? -19.964 7.523 46.107 1.00 85.31 97 GLY A N 1
ATOM 675 C CA . GLY A 1 97 ? -19.369 8.861 46.103 1.00 85.31 97 GLY A CA 1
ATOM 676 C C . GLY A 1 97 ? -17.840 8.913 46.176 1.00 85.31 97 GLY A C 1
ATOM 677 O O . GLY A 1 97 ? -17.293 10.011 46.208 1.00 85.31 97 GLY A O 1
ATOM 678 N N . VAL A 1 98 ? -17.127 7.782 46.194 1.00 88.19 98 VAL A N 1
ATOM 679 C CA . VAL A 1 98 ? -15.657 7.763 46.117 1.00 88.19 98 VAL A CA 1
ATOM 680 C C . VAL A 1 98 ? -15.204 8.131 44.704 1.00 88.19 98 VAL A C 1
ATOM 682 O O . VAL A 1 98 ? -15.620 7.511 43.730 1.00 88.19 98 VAL A O 1
ATOM 685 N N . VAL A 1 99 ? -14.324 9.128 44.603 1.00 85.75 99 VAL A N 1
ATOM 686 C CA . VAL A 1 99 ? -13.794 9.651 43.328 1.00 85.75 99 VAL A CA 1
ATOM 687 C C . VAL A 1 99 ? -12.295 9.418 43.153 1.00 85.75 99 VAL A C 1
ATOM 689 O O . VAL A 1 99 ? -11.779 9.526 42.045 1.00 85.75 99 VAL A O 1
ATOM 692 N N . GLN A 1 100 ? -11.581 9.102 44.234 1.00 86.62 100 GLN A N 1
ATOM 693 C CA . GLN A 1 100 ? -10.154 8.796 44.195 1.00 86.62 100 GLN A CA 1
ATOM 694 C C . GLN A 1 100 ? -9.797 7.816 45.315 1.00 86.62 100 GLN A C 1
ATOM 696 O O . GLN A 1 100 ? -10.241 7.992 46.446 1.00 86.62 100 GLN A O 1
ATOM 701 N N . VAL A 1 101 ? -8.935 6.838 45.028 1.00 88.12 101 VAL A N 1
ATOM 702 C CA . VAL A 1 101 ? -8.265 6.001 46.035 1.00 88.12 101 VAL A CA 1
ATOM 703 C C . VAL A 1 101 ? -6.757 6.071 45.819 1.00 88.12 101 VAL A C 1
ATOM 705 O O . VAL A 1 101 ? -6.276 5.950 44.691 1.00 88.12 101 VAL A O 1
ATOM 708 N N . CYS A 1 102 ? -6.019 6.271 46.908 1.00 86.00 102 CYS A N 1
ATOM 709 C CA . CYS A 1 102 ? -4.560 6.268 46.952 1.00 86.00 102 CYS A CA 1
ATOM 710 C C . CYS A 1 102 ? -4.067 5.251 47.982 1.00 86.00 102 CYS A C 1
ATOM 712 O O . CYS A 1 102 ? -4.642 5.140 49.064 1.00 86.00 102 CYS A O 1
ATOM 714 N N . GLY A 1 103 ? -2.982 4.548 47.664 1.00 86.00 103 GLY A N 1
ATOM 715 C CA . GLY A 1 103 ? -2.320 3.603 48.559 1.00 86.00 103 GLY A CA 1
ATOM 716 C C . GLY A 1 103 ? -0.991 4.143 49.082 1.00 86.00 103 GLY A C 1
ATOM 717 O O . GLY A 1 103 ? -0.270 4.833 48.362 1.00 86.00 103 GLY A O 1
ATOM 718 N N . THR A 1 104 ? -0.671 3.806 50.327 1.00 87.25 104 THR A N 1
ATOM 719 C CA . THR A 1 104 ? 0.719 3.617 50.770 1.00 87.25 104 THR A CA 1
ATOM 720 C C . THR A 1 104 ? 1.082 2.145 50.571 1.00 87.25 104 THR A C 1
ATOM 722 O O . THR A 1 104 ? 0.249 1.388 50.094 1.00 87.25 104 THR A O 1
ATOM 725 N N . ASN A 1 105 ? 2.258 1.672 50.983 1.00 83.00 105 ASN A N 1
ATOM 726 C CA . ASN A 1 105 ? 2.606 0.247 50.934 1.00 83.00 105 ASN A CA 1
ATOM 727 C C . ASN A 1 105 ? 1.653 -0.635 51.761 1.00 83.00 105 ASN A C 1
ATOM 729 O O . ASN A 1 105 ? 1.540 -1.822 51.469 1.00 83.00 105 ASN A O 1
ATOM 733 N N . PHE A 1 106 ? 0.984 -0.088 52.785 1.00 87.44 106 PHE A N 1
ATOM 734 C CA . PHE A 1 106 ? 0.255 -0.872 53.797 1.00 87.44 106 PHE A CA 1
ATOM 735 C C . PHE A 1 106 ? -1.126 -0.312 54.180 1.00 87.44 106 PHE A C 1
ATOM 737 O O . PHE A 1 106 ? -1.759 -0.829 55.106 1.00 87.44 106 PHE A O 1
ATOM 744 N N . ALA A 1 107 ? -1.573 0.772 53.550 1.00 91.69 107 ALA A N 1
ATOM 745 C CA . ALA A 1 107 ? -2.832 1.438 53.865 1.00 91.69 107 ALA A CA 1
ATOM 746 C C . ALA A 1 107 ? -3.432 2.110 52.627 1.00 91.69 107 ALA A C 1
ATOM 748 O O . ALA A 1 107 ? -2.747 2.311 51.625 1.00 91.69 107 ALA A O 1
ATOM 749 N N . PHE A 1 108 ? -4.700 2.497 52.726 1.00 92.38 108 PHE A N 1
ATOM 750 C CA . PHE A 1 108 ? -5.423 3.225 51.690 1.00 92.38 108 PHE A CA 1
ATOM 751 C C . PHE A 1 108 ? -6.096 4.479 52.249 1.00 92.38 108 PHE A C 1
ATOM 753 O O . PHE A 1 108 ? -6.456 4.543 53.428 1.00 92.38 108 PHE A O 1
ATOM 760 N N . ALA A 1 109 ? -6.289 5.458 51.369 1.00 91.94 109 ALA A N 1
ATOM 761 C CA . ALA A 1 109 ? -7.088 6.652 51.590 1.00 91.94 109 ALA A CA 1
ATOM 762 C C . ALA A 1 109 ? -8.014 6.878 50.384 1.00 91.94 109 ALA A C 1
ATOM 764 O O . ALA A 1 109 ? -7.544 7.005 49.252 1.00 91.94 109 ALA A O 1
ATOM 765 N N . ALA A 1 110 ? -9.322 6.929 50.627 1.00 90.94 110 ALA A N 1
ATOM 766 C CA . ALA A 1 110 ? -10.358 7.220 49.645 1.00 90.94 110 ALA A CA 1
ATOM 767 C C . ALA A 1 110 ? -10.888 8.642 49.838 1.00 90.94 110 ALA A C 1
ATOM 769 O O . ALA A 1 110 ? -11.288 9.007 50.941 1.00 90.94 110 ALA A O 1
ATOM 770 N N . MET A 1 111 ? -10.930 9.430 48.768 1.00 89.75 111 MET A N 1
ATOM 771 C CA . MET A 1 111 ? -11.579 10.738 48.740 1.00 89.75 111 MET A CA 1
ATOM 772 C C . MET A 1 111 ? -12.994 10.587 48.180 1.00 89.75 111 MET A C 1
ATOM 774 O O . MET A 1 111 ? -13.179 10.024 47.098 1.00 89.75 111 MET A O 1
ATOM 778 N N . LYS A 1 112 ? -13.985 11.105 48.905 1.00 86.94 112 LYS A N 1
ATOM 779 C CA . LYS A 1 112 ? -15.395 11.124 48.503 1.00 86.94 112 LYS A CA 1
ATOM 780 C C . LYS A 1 112 ? -15.805 12.502 48.020 1.00 86.94 112 LYS A C 1
ATOM 782 O O . LYS A 1 112 ? -15.500 13.459 48.711 1.00 86.94 112 LYS A O 1
ATOM 787 N N . ALA A 1 113 ? -16.535 12.613 46.918 1.00 80.44 113 ALA A N 1
ATOM 788 C CA . ALA A 1 113 ? -17.176 13.865 46.524 1.00 80.44 113 ALA A CA 1
ATOM 789 C C . ALA A 1 113 ? -18.443 14.121 47.359 1.00 80.44 113 ALA A C 1
ATOM 791 O O . ALA A 1 113 ? -19.225 13.201 47.602 1.00 80.44 113 ALA A O 1
ATOM 792 N N . ASN A 1 114 ? -18.668 15.375 47.761 1.00 67.62 114 ASN A N 1
ATOM 793 C CA . ASN A 1 114 ? -19.898 15.793 48.433 1.00 67.62 114 ASN A CA 1
ATOM 794 C C . ASN A 1 114 ? -20.826 16.490 47.422 1.00 67.62 114 ASN A C 1
ATOM 796 O O . ASN A 1 114 ? -20.721 17.692 47.175 1.00 67.62 114 ASN A O 1
ATOM 800 N N . GLY A 1 115 ? -21.750 15.731 46.826 1.00 62.78 115 GLY A N 1
ATOM 801 C CA . GLY A 1 115 ? -22.687 16.254 45.826 1.00 62.78 115 GLY A CA 1
ATOM 802 C C . GLY A 1 115 ? -21.992 16.685 44.528 1.00 62.78 115 GLY A C 1
ATOM 803 O O . GLY A 1 115 ? -21.058 16.038 44.068 1.00 62.78 115 GLY A O 1
ATOM 804 N N . SER A 1 116 ? -22.450 17.778 43.914 1.00 50.47 116 SER A N 1
ATOM 805 C CA . SER A 1 116 ? -21.920 18.302 42.644 1.00 50.47 116 SER A CA 1
ATOM 806 C C . SER A 1 116 ? -20.650 19.157 42.787 1.00 50.47 116 SER A C 1
ATOM 808 O O . SER A 1 116 ? -20.225 19.780 41.814 1.00 50.47 116 SER A O 1
ATOM 810 N N . VAL A 1 117 ? -20.051 19.230 43.982 1.00 50.31 117 VAL A N 1
ATOM 811 C CA . VAL A 1 117 ? -18.877 20.070 44.264 1.00 50.31 117 VAL A CA 1
ATOM 812 C C . VAL A 1 117 ? -17.634 19.192 44.445 1.00 50.31 117 VAL A C 1
ATOM 814 O O . VAL A 1 117 ? -17.668 18.171 45.124 1.00 50.31 117 VAL A O 1
ATOM 817 N N . ALA A 1 118 ? -16.517 19.594 43.830 1.00 53.03 118 ALA A N 1
ATOM 818 C CA . ALA A 1 118 ? -15.251 18.850 43.774 1.00 53.03 118 ALA A CA 1
ATOM 819 C C . ALA A 1 118 ? -14.464 18.793 45.105 1.00 53.03 118 ALA A C 1
ATOM 821 O O . ALA A 1 118 ? -13.264 18.525 45.098 1.00 53.03 118 ALA A O 1
ATOM 822 N N . ASN A 1 119 ? -15.103 19.083 46.240 1.00 63.91 119 ASN A N 1
ATOM 823 C CA . ASN A 1 119 ? -14.478 19.119 47.554 1.00 63.91 119 ASN A CA 1
ATOM 824 C C . ASN A 1 119 ? -15.130 18.099 48.501 1.00 63.91 119 ASN A C 1
ATOM 826 O O . ASN A 1 119 ? -16.346 18.012 48.643 1.00 63.91 119 ASN A O 1
ATOM 830 N N . GLY A 1 120 ? -14.294 17.284 49.125 1.00 76.12 120 GLY A N 1
ATOM 831 C CA . GLY A 1 120 ? -14.692 15.977 49.615 1.00 76.12 120 GLY A CA 1
ATOM 832 C C . GLY A 1 120 ? -14.233 15.629 51.021 1.00 76.12 120 GLY A C 1
ATOM 833 O O . GLY A 1 120 ? -13.427 16.345 51.615 1.00 76.12 120 GLY A O 1
ATOM 834 N N . SER A 1 121 ? -14.732 14.512 51.547 1.00 87.88 121 SER A N 1
ATOM 835 C CA . SER A 1 121 ? -14.230 13.890 52.783 1.00 87.88 121 SER A CA 1
ATOM 836 C C . SER A 1 121 ? -13.200 12.800 52.472 1.00 87.88 121 SER A C 1
ATOM 838 O O . SER A 1 121 ? -13.286 12.182 51.410 1.00 87.88 121 SER A O 1
ATOM 840 N N . VAL A 1 122 ? -12.290 12.481 53.396 1.00 91.25 122 VAL A N 1
ATOM 841 C CA . VAL A 1 122 ? -11.339 11.362 53.248 1.00 91.25 122 VAL A CA 1
ATOM 842 C C . VAL A 1 122 ? -11.635 10.248 54.244 1.00 91.25 122 VAL A C 1
ATOM 844 O O . VAL A 1 122 ? -11.823 10.489 55.432 1.00 91.25 122 VAL A O 1
ATOM 847 N N . VAL A 1 123 ? -11.621 9.013 53.749 1.00 91.69 123 VAL A N 1
ATOM 848 C CA . VAL A 1 123 ? -11.767 7.777 54.523 1.00 91.69 123 VAL A CA 1
ATOM 849 C C . VAL A 1 123 ? -10.467 6.988 54.414 1.00 91.69 123 VAL A C 1
ATOM 851 O O . VAL A 1 123 ? -9.985 6.762 53.308 1.00 91.69 123 VAL A O 1
ATOM 854 N N . THR A 1 124 ? -9.886 6.556 55.532 1.00 93.19 124 THR A N 1
ATOM 855 C CA . THR A 1 124 ? -8.621 5.797 55.547 1.00 93.19 124 THR A CA 1
ATOM 856 C C . THR A 1 124 ? -8.795 4.433 56.198 1.00 93.19 124 THR A C 1
ATOM 858 O O . THR A 1 124 ? -9.568 4.307 57.143 1.00 93.19 124 THR A O 1
ATOM 861 N N . TRP A 1 125 ? -8.068 3.421 55.723 1.00 94.06 125 TRP A N 1
ATOM 862 C CA . TRP A 1 125 ? -8.054 2.082 56.325 1.00 94.06 125 TRP A CA 1
ATOM 863 C C . TRP A 1 125 ? -6.739 1.341 56.041 1.00 94.06 125 TRP A C 1
ATOM 865 O O . TRP A 1 125 ? -5.891 1.809 55.280 1.00 94.06 125 TRP A O 1
ATOM 875 N N . GLY A 1 126 ? -6.551 0.182 56.676 1.00 91.38 126 GLY A N 1
ATOM 876 C CA . GLY A 1 126 ? -5.312 -0.598 56.632 1.00 91.38 126 GLY A CA 1
ATOM 877 C C . GLY A 1 126 ? -4.401 -0.312 57.827 1.00 91.38 126 GLY A C 1
ATOM 878 O O . GLY A 1 126 ? -4.859 0.094 58.896 1.00 91.38 126 GLY A O 1
ATOM 879 N N . ARG A 1 127 ? -3.090 -0.530 57.683 1.00 91.12 127 ARG A N 1
ATOM 880 C CA . ARG A 1 127 ? -2.169 -0.510 58.827 1.00 91.12 127 ARG A CA 1
ATOM 881 C C . ARG A 1 127 ? -2.069 0.885 59.453 1.00 91.12 127 ARG A C 1
ATOM 883 O O . ARG A 1 127 ? -1.534 1.816 58.848 1.00 91.12 127 ARG A O 1
ATOM 890 N N . ALA A 1 128 ? -2.494 1.003 60.714 1.00 87.12 128 ALA A N 1
ATOM 891 C CA . ALA A 1 128 ? -2.620 2.274 61.435 1.00 87.12 128 ALA A CA 1
ATOM 892 C C . ALA A 1 128 ? -1.374 3.181 61.344 1.00 87.12 128 ALA A C 1
ATOM 894 O O . ALA A 1 128 ? -1.481 4.337 60.945 1.00 87.12 128 ALA A O 1
ATOM 895 N N . GLY A 1 129 ? -0.182 2.646 61.639 1.00 84.06 129 GLY A N 1
ATOM 896 C CA . GLY A 1 129 ? 1.078 3.409 61.635 1.00 84.06 129 GLY A CA 1
ATOM 897 C C . GLY A 1 129 ? 1.621 3.806 60.253 1.00 84.06 129 GLY A C 1
ATOM 898 O O . GLY A 1 129 ? 2.658 4.456 60.182 1.00 84.06 129 GLY A O 1
ATOM 899 N N . HIS A 1 130 ? 0.954 3.408 59.168 1.00 88.25 130 HIS A N 1
ATOM 900 C CA . HIS A 1 130 ? 1.400 3.626 57.785 1.00 88.25 130 HIS A CA 1
ATOM 901 C C . HIS A 1 130 ? 0.344 4.372 56.951 1.00 88.25 130 HIS A C 1
ATOM 903 O O . HIS A 1 130 ? 0.282 4.216 55.733 1.00 88.25 130 HIS A O 1
ATOM 909 N N . GLY A 1 131 ? -0.504 5.160 57.622 1.00 87.56 131 GLY A N 1
ATOM 910 C CA . GLY A 1 131 ? -1.527 6.004 56.999 1.00 87.56 131 GLY A CA 1
ATOM 911 C C . GLY A 1 131 ? -2.967 5.514 57.175 1.00 87.56 131 GLY A C 1
ATOM 912 O O . GLY A 1 131 ? -3.885 6.274 56.879 1.00 87.56 131 GLY A O 1
ATOM 913 N N . GLY A 1 132 ? -3.180 4.297 57.694 1.00 88.56 132 GLY A N 1
ATOM 914 C CA . GLY A 1 132 ? -4.524 3.737 57.894 1.00 88.56 132 GLY A CA 1
ATOM 915 C C . GLY A 1 132 ? -5.320 4.417 59.012 1.00 88.56 132 GLY A C 1
ATOM 916 O O . GLY A 1 132 ? -6.545 4.454 58.955 1.00 88.56 132 GLY A O 1
ATOM 917 N N . ASN A 1 133 ? -4.633 5.007 59.998 1.00 89.50 133 ASN A N 1
ATOM 918 C CA . ASN A 1 133 ? -5.255 5.794 61.058 1.00 89.50 133 ASN A CA 1
ATOM 919 C C . ASN A 1 133 ? -5.036 7.296 60.816 1.00 89.50 133 ASN A C 1
ATOM 921 O O . ASN A 1 133 ? -3.913 7.792 60.924 1.00 89.50 133 ASN A O 1
ATOM 925 N N . SER A 1 134 ? -6.122 8.013 60.524 1.00 89.62 134 SER A N 1
ATOM 926 C CA . SER A 1 134 ? -6.154 9.469 60.340 1.00 89.62 134 SER A CA 1
ATOM 927 C C . SER A 1 134 ? -6.809 10.214 61.512 1.00 89.62 134 SER A C 1
ATOM 929 O O . SER A 1 134 ? -7.030 11.417 61.412 1.00 89.62 134 SER A O 1
ATOM 931 N N . SER A 1 135 ? -7.092 9.557 62.646 1.00 87.50 135 SER A N 1
ATOM 932 C CA . SER A 1 135 ? -7.875 10.140 63.752 1.00 87.50 135 SER A CA 1
ATOM 933 C C . SER A 1 135 ? -7.313 11.459 64.295 1.00 87.50 135 SER A C 1
ATOM 935 O O . SER A 1 135 ? -8.079 12.361 64.623 1.00 87.50 135 SER A O 1
ATOM 937 N N . ALA A 1 136 ? -5.986 11.612 64.312 1.00 86.31 136 ALA A N 1
ATOM 938 C CA . ALA A 1 136 ? -5.308 12.837 64.740 1.00 86.31 136 ALA A CA 1
ATOM 939 C C . ALA A 1 136 ? -5.593 14.053 63.835 1.00 86.31 136 ALA A C 1
ATOM 941 O O . ALA A 1 136 ? -5.463 15.191 64.278 1.00 86.31 136 ALA A O 1
ATOM 942 N N . VAL A 1 137 ? -5.978 13.817 62.578 1.00 87.69 137 VAL A N 1
ATOM 943 C CA . VAL A 1 137 ? -6.282 14.853 61.578 1.00 87.69 137 VAL A CA 1
ATOM 944 C C . VAL A 1 137 ? -7.712 14.756 61.036 1.00 87.69 137 VAL A C 1
ATOM 946 O O . VAL A 1 137 ? -8.087 15.538 60.167 1.00 87.69 137 VAL A O 1
ATOM 949 N N . ALA A 1 138 ? -8.534 13.841 61.561 1.00 86.06 138 ALA A N 1
ATOM 950 C CA . ALA A 1 138 ? -9.882 13.565 61.071 1.00 86.06 138 ALA A CA 1
ATOM 951 C C . ALA A 1 138 ? -10.781 14.813 60.965 1.00 86.06 138 ALA A C 1
ATOM 953 O O . ALA A 1 138 ? -11.420 14.962 59.924 1.00 86.06 138 ALA A O 1
ATOM 954 N N . PRO A 1 139 ? -10.786 15.771 61.924 1.00 86.31 139 PRO A N 1
ATOM 955 C CA . PRO A 1 139 ? -11.582 17.000 61.797 1.00 86.31 139 PRO A CA 1
ATOM 956 C C . PRO A 1 139 ? -11.207 17.874 60.590 1.00 86.31 139 PRO A C 1
ATOM 958 O O . PRO A 1 139 ? -11.981 18.730 60.169 1.00 86.31 139 PRO A O 1
ATOM 961 N N . LEU A 1 140 ? -10.006 17.696 60.035 1.00 86.56 140 LEU A N 1
ATOM 962 C CA . LEU A 1 140 ? -9.537 18.428 58.861 1.00 86.56 140 LEU A CA 1
ATOM 963 C C . LEU A 1 140 ? -9.884 17.718 57.547 1.00 86.56 140 LEU A C 1
ATOM 965 O O . LEU A 1 140 ? -9.747 18.329 56.492 1.00 86.56 140 LEU A O 1
ATOM 969 N N . LEU A 1 141 ? -10.341 16.467 57.610 1.00 88.06 141 LEU A N 1
ATOM 970 C CA . LEU A 1 141 ? -10.601 15.598 56.464 1.00 88.06 141 LEU A CA 1
ATOM 971 C C . LEU A 1 141 ? -12.096 15.314 56.241 1.00 88.06 141 LEU A C 1
ATOM 973 O O . LEU A 1 141 ? -12.437 14.525 55.365 1.00 88.06 141 LEU A O 1
ATOM 977 N N . THR A 1 142 ? -12.994 15.923 57.019 1.00 84.38 142 THR A N 1
ATOM 978 C CA . THR A 1 142 ? -14.449 15.709 56.910 1.00 84.38 142 THR A CA 1
ATOM 979 C C . THR A 1 142 ? -15.076 16.382 55.690 1.00 84.38 142 THR A C 1
ATOM 981 O O . THR A 1 142 ? -16.113 15.931 55.216 1.00 84.38 142 THR A O 1
ATOM 984 N N . GLU A 1 143 ? -14.463 17.444 55.174 1.00 82.06 143 GLU A N 1
ATOM 985 C CA . GLU A 1 143 ? -14.914 18.183 53.995 1.00 82.06 143 GLU A CA 1
ATOM 986 C C . GLU A 1 143 ? -13.770 19.009 53.398 1.00 82.06 143 GLU A C 1
ATOM 988 O O . GLU A 1 143 ? -12.737 19.237 54.038 1.00 82.06 143 GLU A O 1
ATOM 993 N N . GLY A 1 144 ? -13.973 19.524 52.185 1.00 81.75 144 GLY A N 1
ATOM 994 C CA . GLY A 1 144 ? -13.044 20.481 51.592 1.00 81.75 144 GLY A CA 1
ATOM 995 C C . GLY A 1 144 ? -11.831 19.849 50.908 1.00 81.75 144 GLY A C 1
ATOM 996 O O . GLY A 1 144 ? -11.046 20.583 50.319 1.00 81.75 144 GLY A O 1
ATOM 997 N N . VAL A 1 145 ? -11.644 18.528 50.957 1.00 87.06 145 VAL A N 1
ATOM 998 C CA . VAL A 1 145 ? -10.462 17.873 50.380 1.00 87.06 145 VAL A CA 1
ATOM 999 C C . VAL A 1 145 ? -10.597 17.751 48.864 1.00 87.06 145 VAL A C 1
ATOM 1001 O O . VAL A 1 145 ? -11.607 17.262 48.375 1.00 87.06 145 VAL A O 1
ATOM 1004 N N . VAL A 1 146 ? -9.584 18.200 48.124 1.00 85.81 146 VAL A N 1
ATOM 1005 C CA . VAL A 1 146 ? -9.589 18.225 46.646 1.00 85.81 146 VAL A CA 1
ATOM 1006 C C . VAL A 1 146 ? -8.547 17.298 46.018 1.00 85.81 146 VAL A C 1
ATOM 1008 O O . VAL A 1 146 ? -8.640 16.970 44.840 1.00 85.81 146 VAL A O 1
ATOM 1011 N N . GLN A 1 147 ? -7.549 16.863 46.791 1.00 87.12 147 GLN A N 1
ATOM 1012 C CA . GLN A 1 147 ? -6.547 15.894 46.350 1.00 87.12 147 GLN A CA 1
ATOM 1013 C C . GLN A 1 147 ? -6.027 15.101 47.551 1.00 87.12 147 GLN A C 1
ATOM 1015 O O . GLN A 1 147 ? -5.756 15.692 48.595 1.00 87.12 147 GLN A O 1
ATOM 1020 N N . VAL A 1 148 ? -5.804 13.793 47.383 1.00 89.69 148 VAL A N 1
ATOM 1021 C CA . VAL A 1 148 ? -5.010 12.963 48.309 1.00 89.69 148 VAL A CA 1
ATOM 1022 C C . VAL A 1 148 ? -3.845 12.317 47.557 1.00 89.69 148 VAL A C 1
ATOM 1024 O O . VAL A 1 148 ? -4.013 11.826 46.440 1.00 89.69 148 VAL A O 1
ATOM 1027 N N . CYS A 1 149 ? -2.658 12.299 48.158 1.00 88.50 149 CYS A N 1
ATOM 1028 C CA . CYS A 1 149 ? -1.449 11.674 47.621 1.00 88.50 149 CYS A CA 1
ATOM 1029 C C . CYS A 1 149 ? -0.712 10.898 48.725 1.00 88.50 149 CYS A C 1
ATOM 1031 O O . CYS A 1 149 ? -0.793 11.273 49.893 1.00 88.50 149 CYS A O 1
ATOM 1033 N N . GLY A 1 150 ? -0.005 9.823 48.367 1.00 88.62 150 GLY A N 1
ATOM 1034 C CA . GLY A 1 150 ? 0.729 8.969 49.303 1.00 88.62 150 GLY A CA 1
ATOM 1035 C C . GLY A 1 150 ? 2.222 8.872 48.988 1.00 88.62 150 GLY A C 1
ATOM 1036 O O . GLY A 1 150 ? 2.628 9.000 47.834 1.00 88.62 150 GLY A O 1
ATOM 1037 N N . THR A 1 151 ? 3.014 8.632 50.028 1.00 88.38 151 THR A N 1
ATOM 1038 C CA . THR A 1 151 ? 4.356 8.032 49.960 1.00 88.38 151 THR A CA 1
ATOM 1039 C C . THR A 1 151 ? 4.256 6.554 50.349 1.00 88.38 151 THR A C 1
ATOM 1041 O O . THR A 1 151 ? 3.153 6.040 50.555 1.00 88.38 151 THR A O 1
ATOM 1044 N N . ASN A 1 152 ? 5.380 5.853 50.539 1.00 85.12 152 ASN A N 1
ATOM 1045 C CA . ASN A 1 152 ? 5.330 4.458 50.977 1.00 85.12 152 ASN A CA 1
ATOM 1046 C C . ASN A 1 152 ? 4.586 4.269 52.294 1.00 85.12 152 ASN A C 1
ATOM 1048 O O . ASN A 1 152 ? 3.994 3.213 52.461 1.00 85.12 152 ASN A O 1
ATOM 1052 N N . PHE A 1 153 ? 4.604 5.229 53.230 1.00 89.62 153 PHE A N 1
ATOM 1053 C CA . PHE A 1 153 ? 4.035 5.040 54.577 1.00 89.62 153 PHE A CA 1
ATOM 1054 C C . PHE A 1 153 ? 3.291 6.266 55.145 1.00 89.62 153 PHE A C 1
ATOM 1056 O O . PHE A 1 153 ? 2.941 6.275 56.331 1.00 89.62 153 PHE A O 1
ATOM 1063 N N . ALA A 1 154 ? 3.057 7.306 54.344 1.00 92.69 154 ALA A N 1
ATOM 1064 C CA . ALA A 1 154 ? 2.334 8.503 54.765 1.00 92.69 154 ALA A CA 1
ATOM 1065 C C . ALA A 1 154 ? 1.428 9.044 53.655 1.00 92.69 154 ALA A C 1
ATOM 1067 O O . ALA A 1 154 ? 1.593 8.715 52.484 1.00 92.69 154 ALA A O 1
ATOM 1068 N N . PHE A 1 155 ? 0.494 9.909 54.035 1.00 93.19 155 PHE A N 1
ATOM 1069 C CA . PHE A 1 155 ? -0.399 10.608 53.122 1.00 93.19 155 PHE A CA 1
ATOM 1070 C C . PHE A 1 155 ? -0.319 12.121 53.323 1.00 93.19 155 PHE A C 1
ATOM 1072 O O . PHE A 1 155 ? -0.016 12.613 54.414 1.00 93.19 155 PHE A O 1
ATOM 1079 N N . ALA A 1 156 ? -0.643 12.845 52.256 1.00 92.75 156 ALA A N 1
ATOM 1080 C CA . ALA A 1 156 ? -0.856 14.280 52.236 1.00 92.75 156 ALA A CA 1
ATOM 1081 C C . ALA A 1 156 ? -2.147 14.592 51.466 1.00 92.75 156 ALA A C 1
ATOM 1083 O O . ALA A 1 156 ? -2.389 14.027 50.397 1.00 92.75 156 ALA A O 1
ATOM 1084 N N . ALA A 1 157 ? -2.967 15.494 51.994 1.00 91.06 157 ALA A N 1
ATOM 1085 C CA . ALA A 1 157 ? -4.214 15.932 51.383 1.00 91.06 157 ALA A CA 1
ATOM 1086 C C . ALA A 1 157 ? -4.246 17.453 51.231 1.00 91.06 157 ALA A C 1
ATOM 1088 O O . ALA A 1 157 ? -3.789 18.167 52.122 1.00 91.06 157 ALA A O 1
ATOM 1089 N N . ILE A 1 158 ? -4.811 17.943 50.127 1.00 90.00 158 ILE A N 1
ATOM 1090 C CA . ILE A 1 158 ? -5.091 19.369 49.930 1.00 90.00 158 ILE A CA 1
ATOM 1091 C C . ILE A 1 158 ? -6.517 19.647 50.383 1.00 90.00 158 ILE A C 1
ATOM 1093 O O . ILE A 1 158 ? -7.455 19.077 49.828 1.00 90.00 158 ILE A O 1
ATOM 1097 N N . LYS A 1 159 ? -6.685 20.558 51.340 1.00 87.38 159 LYS A N 1
ATOM 1098 C CA . LYS A 1 159 ? -7.981 21.058 51.801 1.00 87.38 159 LYS A CA 1
ATOM 1099 C C . LYS A 1 159 ? -8.220 22.474 51.274 1.00 87.38 159 LYS A C 1
ATOM 1101 O O . LYS A 1 159 ? -7.471 23.386 51.616 1.00 87.38 159 LYS A O 1
ATOM 1106 N N . ALA A 1 160 ? -9.252 22.667 50.459 1.00 81.19 160 ALA A N 1
ATOM 1107 C CA . ALA A 1 160 ? -9.661 23.963 49.929 1.00 81.19 160 ALA A CA 1
ATOM 1108 C C . ALA A 1 160 ? -10.235 24.870 51.031 1.00 81.19 160 ALA A C 1
ATOM 1110 O O . ALA A 1 160 ? -11.135 24.471 51.772 1.00 81.19 160 ALA A O 1
ATOM 1111 N N . ASN A 1 161 ? -9.768 26.119 51.093 1.00 69.38 161 ASN A N 1
ATOM 1112 C CA . ASN A 1 161 ? -10.240 27.124 52.048 1.00 69.38 161 ASN A CA 1
ATOM 1113 C C . ASN A 1 161 ? -11.283 28.054 51.390 1.00 69.38 161 ASN A C 1
ATOM 1115 O O . ASN A 1 161 ? -11.025 29.232 51.158 1.00 69.38 161 ASN A O 1
ATOM 1119 N N . GLY A 1 162 ? -12.452 27.517 51.018 1.00 61.09 162 GLY A N 1
ATOM 1120 C CA . GLY A 1 162 ? -13.579 28.286 50.449 1.00 61.09 162 GLY A CA 1
ATOM 1121 C C . GLY A 1 162 ? -13.475 28.655 48.956 1.00 61.09 162 GLY A C 1
ATOM 1122 O O . GLY A 1 162 ? -14.496 28.911 48.326 1.00 61.09 162 GLY A O 1
ATOM 1123 N N . SER A 1 163 ? -12.277 28.609 48.361 1.00 55.88 163 SER A N 1
ATOM 1124 C CA . SER A 1 163 ? -12.031 28.661 46.910 1.00 55.88 163 SER A CA 1
ATOM 1125 C C . SER A 1 163 ? -11.105 27.513 46.504 1.00 55.88 163 SER A C 1
ATOM 1127 O O . SER A 1 163 ? -10.140 27.213 47.208 1.00 55.88 163 SER A O 1
ATOM 1129 N N . VAL A 1 164 ? -11.374 26.885 45.355 1.00 54.12 164 VAL A N 1
ATOM 1130 C CA . VAL A 1 164 ? -10.597 25.747 44.818 1.00 54.12 164 VAL A CA 1
ATOM 1131 C C . VAL A 1 164 ? -9.145 26.124 44.482 1.00 54.12 164 VAL A C 1
ATOM 1133 O O . VAL A 1 164 ? -8.314 25.243 44.295 1.00 54.12 164 VAL A O 1
ATOM 1136 N N . ALA A 1 165 ? -8.824 27.421 44.422 1.00 52.72 165 ALA A N 1
ATOM 1137 C CA . ALA A 1 165 ? -7.512 27.917 44.011 1.00 52.72 165 ALA A CA 1
ATOM 1138 C C . ALA A 1 165 ? -6.453 27.962 45.135 1.00 52.72 165 ALA A C 1
ATOM 1140 O O . ALA A 1 165 ? -5.269 28.025 44.824 1.00 52.72 165 ALA A O 1
ATOM 1141 N N . ASN A 1 166 ? -6.843 27.923 46.420 1.00 63.56 166 ASN A N 1
ATOM 1142 C CA . ASN A 1 166 ? -5.927 28.151 47.549 1.00 63.56 166 ASN A CA 1
ATOM 1143 C C . ASN A 1 166 ? -6.120 27.120 48.674 1.00 63.56 166 ASN A C 1
ATOM 1145 O O . ASN A 1 166 ? -6.788 27.394 49.674 1.00 63.56 166 ASN A O 1
ATOM 1149 N N . GLY A 1 167 ? -5.532 25.931 48.523 1.00 81.50 167 GLY A N 1
ATOM 1150 C CA . GLY A 1 167 ? -5.620 24.867 49.522 1.00 81.50 167 GLY A CA 1
ATOM 1151 C C . GLY A 1 167 ? -4.526 24.910 50.596 1.00 81.50 167 GLY A C 1
ATOM 1152 O O . GLY A 1 167 ? -3.423 25.403 50.358 1.00 81.50 167 GLY A O 1
ATOM 1153 N N . SER A 1 168 ? -4.838 24.371 51.773 1.00 89.75 168 SER A N 1
ATOM 1154 C CA . SER A 1 168 ? -3.880 24.007 52.828 1.00 89.75 168 SER A CA 1
ATOM 1155 C C . SER A 1 168 ? -3.510 22.524 52.726 1.00 89.75 168 SER A C 1
ATOM 1157 O O . SER A 1 168 ? -4.282 21.745 52.165 1.00 89.75 168 SER A O 1
ATOM 1159 N N . VAL A 1 169 ? -2.354 22.106 53.251 1.00 92.44 169 VAL A N 1
ATOM 1160 C CA . VAL A 1 169 ? -1.946 20.686 53.245 1.00 92.44 169 VAL A CA 1
ATOM 1161 C C . VAL A 1 169 ? -2.076 20.066 54.628 1.00 92.44 169 VAL A C 1
ATOM 1163 O O . VAL A 1 169 ? -1.558 20.585 55.613 1.00 92.44 169 VAL A O 1
ATOM 1166 N N . VAL A 1 170 ? -2.720 18.903 54.678 1.00 92.31 170 VAL A N 1
ATOM 1167 C CA . VAL A 1 170 ? -2.849 18.059 55.868 1.00 92.31 170 VAL A CA 1
ATOM 1168 C C . VAL A 1 170 ? -2.053 16.778 55.638 1.00 92.31 170 VAL A C 1
ATOM 1170 O O . VAL A 1 170 ? -2.261 16.110 54.630 1.00 92.31 170 VAL A O 1
ATOM 1173 N N . THR A 1 171 ? -1.154 16.415 56.553 1.00 93.88 171 THR A N 1
ATOM 1174 C CA . THR A 1 171 ? -0.330 15.195 56.449 1.00 93.88 171 THR A CA 1
ATOM 1175 C C . THR A 1 171 ? -0.574 14.245 57.615 1.00 93.88 171 THR A C 1
ATOM 1177 O O . THR A 1 171 ? -0.803 14.690 58.738 1.00 93.88 171 THR A O 1
ATOM 1180 N N . TRP A 1 172 ? -0.505 12.935 57.370 1.00 94.50 172 TRP A N 1
ATOM 1181 C CA . TRP A 1 172 ? -0.582 11.907 58.416 1.00 94.50 172 TRP A CA 1
ATOM 1182 C C . TRP A 1 172 ? 0.158 10.627 58.008 1.00 94.50 172 TRP A C 1
ATOM 1184 O O . TRP A 1 172 ? 0.574 10.467 56.863 1.00 94.50 172 TRP A O 1
ATOM 1194 N N . GLY A 1 173 ? 0.336 9.705 58.956 1.00 91.88 173 GLY A N 1
ATOM 1195 C CA . GLY A 1 173 ? 1.131 8.486 58.779 1.00 91.88 173 GLY A CA 1
ATOM 1196 C C . GLY A 1 173 ? 2.543 8.624 59.349 1.00 91.88 173 GLY A C 1
ATOM 1197 O O . GLY A 1 173 ? 2.774 9.391 60.285 1.00 91.88 173 GLY A O 1
ATOM 1198 N N . ARG A 1 174 ? 3.496 7.847 58.825 1.00 91.06 174 ARG A N 1
ATOM 1199 C CA . ARG A 1 174 ? 4.837 7.743 59.412 1.00 91.06 174 ARG A CA 1
ATOM 1200 C C . ARG A 1 174 ? 5.638 9.041 59.220 1.00 91.06 174 ARG A C 1
ATOM 1202 O O . ARG A 1 174 ? 5.770 9.548 58.105 1.00 91.06 174 ARG A O 1
ATOM 1209 N N . ALA A 1 175 ? 6.180 9.585 60.311 1.00 87.19 175 ALA A N 1
ATOM 1210 C CA . ALA A 1 175 ? 6.827 10.901 60.313 1.00 87.19 175 ALA A CA 1
ATOM 1211 C C . ALA A 1 175 ? 8.065 10.982 59.397 1.00 87.19 175 ALA A C 1
ATOM 1213 O O . ALA A 1 175 ? 8.234 11.972 58.692 1.00 87.19 175 ALA A O 1
ATOM 1214 N N . ASP A 1 176 ? 8.881 9.925 59.359 1.00 86.19 176 ASP A N 1
ATOM 1215 C CA . ASP A 1 176 ? 10.085 9.772 58.521 1.00 86.19 176 ASP A CA 1
ATOM 1216 C C . ASP A 1 176 ? 9.782 9.455 57.041 1.00 86.19 176 ASP A C 1
ATOM 1218 O O . ASP A 1 176 ? 10.702 9.261 56.252 1.00 86.19 176 ASP A O 1
ATOM 1222 N N . HIS A 1 177 ? 8.500 9.407 56.660 1.00 88.06 177 HIS A N 1
ATOM 1223 C CA . HIS A 1 177 ? 8.034 9.212 55.281 1.00 88.06 177 HIS A CA 1
ATOM 1224 C C . HIS A 1 177 ? 7.097 10.342 54.829 1.00 88.06 177 HIS A C 1
ATOM 1226 O O . HIS A 1 177 ? 6.312 10.171 53.902 1.00 88.06 177 HIS A O 1
ATOM 1232 N N . GLY A 1 178 ? 7.154 11.502 55.490 1.00 86.62 178 GLY A N 1
ATOM 1233 C CA . GLY A 1 178 ? 6.420 12.705 55.094 1.00 86.62 178 GLY A CA 1
ATOM 1234 C C . GLY A 1 178 ? 5.119 12.955 55.852 1.00 86.62 178 GLY A C 1
ATOM 1235 O O . GLY A 1 178 ? 4.476 13.974 55.603 1.00 86.62 178 GLY A O 1
ATOM 1236 N N . GLY A 1 179 ? 4.760 12.095 56.813 1.00 88.12 179 GLY A N 1
ATOM 1237 C CA . GLY A 1 179 ? 3.589 12.289 57.677 1.00 88.12 179 GLY A CA 1
ATOM 1238 C C . GLY A 1 179 ? 3.708 13.492 58.618 1.00 88.12 179 GLY A C 1
ATOM 1239 O O . GLY A 1 179 ? 2.695 13.999 59.094 1.00 88.12 179 GLY A O 1
ATOM 1240 N N . ASN A 1 180 ? 4.931 13.982 58.853 1.00 89.25 180 ASN A N 1
ATOM 1241 C CA . ASN A 1 180 ? 5.200 15.194 59.618 1.00 89.25 180 ASN A CA 1
ATOM 1242 C C . ASN A 1 180 ? 5.688 16.327 58.699 1.00 89.25 180 ASN A C 1
ATOM 1244 O O . ASN A 1 180 ? 6.819 16.301 58.215 1.00 89.25 180 ASN A O 1
ATOM 1248 N N . SER A 1 181 ? 4.844 17.340 58.503 1.00 90.19 181 SER A N 1
ATOM 1249 C CA . SER A 1 181 ? 5.144 18.552 57.732 1.00 90.19 181 SER A CA 1
ATOM 1250 C C . SER A 1 181 ? 5.484 19.767 58.609 1.00 90.19 181 SER A C 1
ATOM 1252 O O . SER A 1 181 ? 5.613 20.872 58.087 1.00 90.19 181 SER A O 1
ATOM 1254 N N . SER A 1 182 ? 5.669 19.603 59.928 1.00 88.31 182 SER A N 1
ATOM 1255 C CA . SER A 1 182 ? 5.811 20.723 60.877 1.00 88.31 182 SER A CA 1
ATOM 1256 C C . SER A 1 182 ? 6.938 21.701 60.528 1.00 88.31 182 SER A C 1
ATOM 1258 O O . SER A 1 182 ? 6.770 22.907 60.686 1.00 88.31 182 SER A O 1
ATOM 1260 N N . ALA A 1 183 ? 8.049 21.200 59.979 1.00 86.50 183 ALA A N 1
ATOM 1261 C CA . ALA A 1 183 ? 9.188 22.012 59.545 1.00 86.50 183 ALA A CA 1
ATOM 1262 C C . ALA A 1 183 ? 8.851 22.993 58.405 1.00 86.50 183 ALA A C 1
ATOM 1264 O O . ALA A 1 183 ? 9.547 23.990 58.230 1.00 86.50 183 ALA A O 1
ATOM 1265 N N . VAL A 1 184 ? 7.791 22.721 57.638 1.00 89.25 184 VAL A N 1
ATOM 1266 C CA . VAL A 1 184 ? 7.338 23.539 56.502 1.00 89.25 184 VAL A CA 1
ATOM 1267 C C . VAL A 1 184 ? 5.879 23.984 56.639 1.00 89.25 184 VAL A C 1
ATOM 1269 O O . VAL A 1 184 ? 5.325 24.549 55.700 1.00 89.25 184 VAL A O 1
ATOM 1272 N N . ALA A 1 185 ? 5.246 23.769 57.797 1.00 87.62 185 ALA A N 1
ATOM 1273 C CA . ALA A 1 185 ? 3.809 23.976 57.987 1.00 87.62 185 ALA A CA 1
ATOM 1274 C C . ALA A 1 185 ? 3.364 25.403 57.636 1.00 87.62 185 ALA A C 1
ATOM 1276 O O . ALA A 1 185 ? 2.351 25.576 56.966 1.00 87.62 185 ALA A O 1
ATOM 1277 N N . ALA A 1 186 ? 4.165 26.414 57.992 1.00 87.94 186 ALA A N 1
ATOM 1278 C CA . ALA A 1 186 ? 3.894 27.819 57.672 1.00 87.94 186 ALA A CA 1
ATOM 1279 C C . ALA A 1 186 ? 3.825 28.110 56.159 1.00 87.94 186 ALA A C 1
ATOM 1281 O O . ALA A 1 186 ? 3.191 29.075 55.748 1.00 87.94 186 ALA A O 1
ATOM 1282 N N . LEU A 1 187 ? 4.463 27.283 55.325 1.00 89.06 187 LEU A N 1
ATOM 1283 C CA . LEU A 1 187 ? 4.456 27.426 53.867 1.00 89.06 187 LEU A CA 1
ATOM 1284 C C . LEU A 1 187 ? 3.279 26.692 53.206 1.00 89.06 187 LEU A C 1
ATOM 1286 O O . LEU A 1 187 ? 2.975 26.963 52.041 1.00 89.06 187 LEU A O 1
ATOM 1290 N N . LEU A 1 188 ? 2.620 25.794 53.945 1.00 90.19 188 LEU A N 1
ATOM 1291 C CA . LEU A 1 188 ? 1.558 24.896 53.484 1.00 90.19 188 LEU A CA 1
ATOM 1292 C C . LEU A 1 188 ? 0.160 25.277 54.008 1.00 90.19 188 LEU A C 1
ATOM 1294 O O . LEU A 1 188 ? -0.795 24.528 53.808 1.00 90.19 188 LEU A O 1
ATOM 1298 N N . THR A 1 189 ? 0.023 26.422 54.680 1.00 86.69 189 THR A N 1
ATOM 1299 C CA . THR A 1 189 ? -1.253 26.909 55.233 1.00 86.69 189 THR A CA 1
ATOM 1300 C C . THR A 1 189 ? -2.242 27.376 54.167 1.00 86.69 189 THR A C 1
ATOM 1302 O O . THR A 1 189 ? -3.447 27.336 54.401 1.00 86.69 189 THR A O 1
ATOM 1305 N N . GLU A 1 190 ? -1.757 27.812 53.004 1.00 84.94 190 GLU A N 1
ATOM 1306 C CA . GLU A 1 190 ? -2.588 28.291 51.900 1.00 84.94 190 GLU A CA 1
ATOM 1307 C C . GLU A 1 190 ? -1.854 28.264 50.557 1.00 84.94 190 GLU A C 1
ATOM 1309 O O . GLU A 1 190 ? -0.619 28.214 50.487 1.00 84.94 190 GLU A O 1
ATOM 1314 N N . GLY A 1 191 ? -2.637 28.376 49.483 1.00 85.81 191 GLY A N 1
ATOM 1315 C CA . GLY A 1 191 ? -2.134 28.560 48.129 1.00 85.81 191 GLY A CA 1
ATOM 1316 C C . GLY A 1 191 ? -1.533 27.305 47.514 1.00 85.81 191 GLY A C 1
ATOM 1317 O O . GLY A 1 191 ? -0.855 27.439 46.510 1.00 85.81 191 GLY A O 1
ATOM 1318 N N . VAL A 1 192 ? -1.721 26.113 48.089 1.00 89.56 192 VAL A N 1
ATOM 1319 C CA . VAL A 1 192 ? -1.271 24.850 47.489 1.00 89.56 192 VAL A CA 1
ATOM 1320 C C . VAL A 1 192 ? -2.313 24.356 46.491 1.00 89.56 192 VAL A C 1
ATOM 1322 O O . VAL A 1 192 ? -3.499 24.288 46.813 1.00 89.56 192 VAL A O 1
ATOM 1325 N N . VAL A 1 193 ? -1.857 24.011 45.287 1.00 88.44 193 VAL A N 1
ATOM 1326 C CA . VAL A 1 193 ? -2.704 23.555 44.171 1.00 88.44 193 VAL A CA 1
ATOM 1327 C C . VAL A 1 193 ? -2.445 22.102 43.783 1.00 88.44 193 VAL A C 1
ATOM 1329 O O . VAL A 1 193 ? -3.319 21.460 43.212 1.00 88.44 193 VAL A O 1
ATOM 1332 N N . GLN A 1 194 ? -1.266 21.565 44.108 1.00 88.44 194 GLN A N 1
ATOM 1333 C CA . GLN A 1 194 ? -0.924 20.170 43.842 1.00 88.44 194 GLN A CA 1
ATOM 1334 C C . GLN A 1 194 ? 0.067 19.643 44.881 1.00 88.44 194 GLN A C 1
ATOM 1336 O O . GLN A 1 194 ? 1.004 20.345 45.254 1.00 88.44 194 GLN A O 1
ATOM 1341 N N . VAL A 1 195 ? -0.093 18.388 45.306 1.00 90.25 195 VAL A N 1
ATOM 1342 C CA . VAL A 1 195 ? 0.892 17.650 46.111 1.00 90.25 195 VAL A CA 1
ATOM 1343 C C . VAL A 1 195 ? 1.266 16.355 45.398 1.00 90.25 195 VAL A C 1
ATOM 1345 O O . VAL A 1 195 ? 0.401 15.647 44.881 1.00 90.25 195 VAL A O 1
ATOM 1348 N N . CYS A 1 196 ? 2.561 16.050 45.366 1.00 88.38 196 CYS A N 1
ATOM 1349 C CA . CYS A 1 196 ? 3.124 14.833 44.790 1.00 88.38 196 CYS A CA 1
ATOM 1350 C C . CYS A 1 196 ? 4.059 14.158 45.797 1.00 88.38 196 CYS A C 1
ATOM 1352 O O . CYS A 1 196 ? 4.871 14.829 46.431 1.00 88.38 196 CYS A O 1
ATOM 1354 N N . GLY A 1 197 ? 3.955 12.838 45.930 1.00 87.31 197 GLY A N 1
ATOM 1355 C CA . GLY A 1 197 ? 4.830 12.015 46.761 1.00 87.31 197 GLY A CA 1
ATOM 1356 C C . GLY A 1 197 ? 5.798 11.181 45.927 1.00 87.31 197 GLY A C 1
ATOM 1357 O O . GLY A 1 197 ? 5.517 10.851 44.774 1.00 87.31 197 GLY A O 1
ATOM 1358 N N . ASN A 1 198 ? 6.928 10.829 46.531 1.00 85.88 198 ASN A N 1
ATOM 1359 C CA . ASN A 1 198 ? 7.732 9.677 46.139 1.00 85.88 198 ASN A CA 1
ATOM 1360 C C . ASN A 1 198 ? 7.745 8.624 47.259 1.00 85.88 198 ASN A C 1
ATOM 1362 O O . ASN A 1 198 ? 6.859 8.620 48.104 1.00 85.88 198 ASN A O 1
ATOM 1366 N N . THR A 1 199 ? 8.739 7.738 47.307 1.00 84.75 199 THR A N 1
ATOM 1367 C CA . THR A 1 199 ? 8.852 6.699 48.343 1.00 84.75 199 THR A CA 1
ATOM 1368 C C . THR A 1 199 ? 8.791 7.265 49.767 1.00 84.75 199 THR A C 1
ATOM 1370 O O . THR A 1 199 ? 8.188 6.654 50.646 1.00 84.75 199 THR A O 1
ATOM 1373 N N . VAL A 1 200 ? 9.404 8.425 50.032 1.00 85.69 200 VAL A N 1
ATOM 1374 C CA . VAL A 1 200 ? 9.639 8.918 51.408 1.00 85.69 200 VAL A CA 1
ATOM 1375 C C . VAL A 1 200 ? 9.428 10.424 51.595 1.00 85.69 200 VAL A C 1
ATOM 1377 O O . VAL A 1 200 ? 9.435 10.900 52.728 1.00 85.69 200 VAL A O 1
ATOM 1380 N N . ALA A 1 201 ? 9.277 11.193 50.522 1.00 91.31 201 ALA A N 1
ATOM 1381 C CA . ALA A 1 201 ? 9.225 12.649 50.527 1.00 91.31 201 ALA A CA 1
ATOM 1382 C C . ALA A 1 201 ? 8.048 13.169 49.702 1.00 91.31 201 ALA A C 1
ATOM 1384 O O . ALA A 1 201 ? 7.533 12.490 48.813 1.00 91.31 201 ALA A O 1
ATOM 1385 N N . PHE A 1 202 ? 7.651 14.406 49.987 1.00 92.50 202 PHE A N 1
ATOM 1386 C CA . PHE A 1 202 ? 6.600 15.109 49.260 1.00 92.50 202 PHE A CA 1
ATOM 1387 C C . PHE A 1 202 ? 7.117 16.428 48.686 1.00 92.50 202 PHE A C 1
ATOM 1389 O O . PHE A 1 202 ? 8.028 17.053 49.237 1.00 92.50 202 PHE A O 1
ATOM 1396 N N . ALA A 1 203 ? 6.473 16.859 47.604 1.00 92.75 203 ALA A N 1
ATOM 1397 C CA . ALA A 1 203 ? 6.612 18.165 46.983 1.00 92.75 203 ALA A CA 1
ATOM 1398 C C . ALA A 1 203 ? 5.218 18.766 46.732 1.00 92.75 203 ALA A C 1
ATOM 1400 O O . ALA A 1 203 ? 4.358 18.123 46.128 1.00 92.75 203 ALA A O 1
ATOM 1401 N N . ALA A 1 204 ? 4.995 19.995 47.188 1.00 91.69 204 ALA A N 1
ATOM 1402 C CA . ALA A 1 204 ? 3.769 20.758 46.992 1.00 91.69 204 ALA A CA 1
ATOM 1403 C C . ALA A 1 204 ? 4.023 21.940 46.051 1.00 91.69 204 ALA A C 1
ATOM 1405 O O . ALA A 1 204 ? 4.982 22.682 46.254 1.00 91.69 204 ALA A O 1
ATOM 1406 N N . ILE A 1 205 ? 3.156 22.127 45.057 1.00 91.75 205 ILE A N 1
ATOM 1407 C CA . ILE A 1 205 ? 3.159 23.273 44.143 1.00 91.75 205 ILE A CA 1
ATOM 1408 C C . ILE A 1 205 ? 2.161 24.298 44.665 1.00 91.75 205 ILE A C 1
ATOM 1410 O O . ILE A 1 205 ? 1.005 23.960 44.948 1.00 91.75 205 ILE A O 1
ATOM 1414 N N . LYS A 1 206 ? 2.599 25.549 44.780 1.00 90.75 206 LYS A N 1
ATOM 1415 C CA . LYS A 1 206 ? 1.742 26.678 45.129 1.00 90.75 206 LYS A CA 1
ATOM 1416 C C . LYS A 1 206 ? 1.158 27.352 43.884 1.00 90.75 206 LYS A C 1
ATOM 1418 O O . LYS A 1 206 ? 1.700 27.225 42.794 1.00 90.75 206 LYS A O 1
ATOM 1423 N N . ALA A 1 207 ? 0.077 28.113 44.038 1.00 87.19 207 ALA A N 1
ATOM 1424 C CA . ALA A 1 207 ? -0.618 28.818 42.959 1.00 87.19 207 ALA A CA 1
ATOM 1425 C C . ALA A 1 207 ? 0.273 29.844 42.229 1.00 87.19 207 ALA A C 1
ATOM 1427 O O . ALA A 1 207 ? 0.066 30.115 41.051 1.00 87.19 207 ALA A O 1
ATOM 1428 N N . ASN A 1 208 ? 1.296 30.381 42.902 1.00 87.38 208 ASN A N 1
ATOM 1429 C CA . ASN A 1 208 ? 2.326 31.235 42.293 1.00 87.38 208 ASN A CA 1
ATOM 1430 C C . ASN A 1 208 ? 3.441 30.437 41.574 1.00 87.38 208 ASN A C 1
ATOM 1432 O O . ASN A 1 208 ? 4.418 31.011 41.096 1.00 87.38 208 ASN A O 1
ATOM 1436 N N . GLY A 1 209 ? 3.325 29.110 41.524 1.00 88.56 209 GLY A N 1
ATOM 1437 C CA . GLY A 1 209 ? 4.299 28.199 40.938 1.00 88.56 209 GLY A CA 1
ATOM 1438 C C . GLY A 1 209 ? 5.553 27.973 41.784 1.00 88.56 209 GLY A C 1
ATOM 1439 O O . GLY A 1 209 ? 6.551 27.504 41.239 1.00 88.56 209 GLY A O 1
ATOM 1440 N N . SER A 1 210 ? 5.551 28.314 43.078 1.00 92.81 210 SER A N 1
ATOM 1441 C CA . SER A 1 210 ? 6.642 27.942 43.986 1.00 92.81 210 SER A CA 1
ATOM 1442 C C . SER A 1 210 ? 6.496 26.500 44.486 1.00 92.81 210 SER A C 1
ATOM 1444 O O . SER A 1 210 ? 5.382 25.976 44.553 1.00 92.81 210 SER A O 1
ATOM 1446 N N . VAL A 1 211 ? 7.607 25.842 44.840 1.00 94.06 211 VAL A N 1
ATOM 1447 C CA . VAL A 1 211 ? 7.598 24.451 45.329 1.00 94.06 211 VAL A CA 1
ATOM 1448 C C . VAL A 1 211 ? 8.094 24.357 46.768 1.00 94.06 211 VAL A C 1
ATOM 1450 O O . VAL A 1 211 ? 9.160 24.864 47.111 1.00 94.06 211 VAL A O 1
ATOM 1453 N N . VAL A 1 212 ? 7.337 23.646 47.603 1.00 92.56 212 VAL A N 1
ATOM 1454 C CA . VAL A 1 212 ? 7.686 23.324 48.992 1.00 92.56 212 VAL A CA 1
ATOM 1455 C C . VAL A 1 212 ? 7.911 21.821 49.106 1.00 92.56 212 VAL A C 1
ATOM 1457 O O . VAL A 1 212 ? 7.023 21.041 48.775 1.00 92.56 212 VAL A O 1
ATOM 1460 N N . THR A 1 213 ? 9.077 21.396 49.589 1.00 93.38 213 THR A N 1
ATOM 1461 C CA . THR A 1 213 ? 9.416 19.975 49.779 1.00 93.38 213 THR A CA 1
ATOM 1462 C C . THR A 1 213 ? 9.656 19.663 51.247 1.00 93.38 213 THR A C 1
ATOM 1464 O O . THR A 1 213 ? 10.111 20.531 51.991 1.00 93.38 213 THR A O 1
ATOM 1467 N N . TRP A 1 214 ? 9.378 18.433 51.680 1.00 93.12 214 TRP A N 1
ATOM 1468 C CA . TRP A 1 214 ? 9.678 18.007 53.051 1.00 93.12 214 TRP A CA 1
ATOM 1469 C C . TRP A 1 214 ? 10.007 16.517 53.162 1.00 93.12 214 TRP A C 1
ATOM 1471 O O . TRP A 1 214 ? 9.823 15.748 52.217 1.00 93.12 214 TRP A O 1
ATOM 1481 N N . CYS A 1 215 ? 10.471 16.131 54.357 1.00 89.44 215 CYS A N 1
ATOM 1482 C CA . CYS A 1 215 ? 10.981 14.811 54.738 1.00 89.44 215 CYS A CA 1
ATOM 1483 C C . CYS A 1 215 ? 12.428 14.532 54.276 1.00 89.44 215 CYS A C 1
ATOM 1485 O O . CYS A 1 215 ? 13.282 15.418 54.329 1.00 89.44 215 CYS A O 1
ATOM 1487 N N . THR A 1 216 ? 12.741 13.287 53.909 1.00 82.56 216 THR A N 1
ATOM 1488 C CA . THR A 1 216 ? 14.105 12.783 53.732 1.00 82.56 216 THR A CA 1
ATOM 1489 C C . THR A 1 216 ? 14.857 13.536 52.639 1.00 82.56 216 THR A C 1
ATOM 1491 O O . THR A 1 216 ? 14.550 13.436 51.449 1.00 82.56 216 THR A O 1
ATOM 1494 N N . GLY A 1 217 ? 15.902 14.261 53.046 1.00 79.50 217 GLY A N 1
ATOM 1495 C CA . GLY A 1 217 ? 16.656 15.150 52.164 1.00 79.50 217 GLY A CA 1
ATOM 1496 C C . GLY A 1 217 ? 17.281 14.458 50.951 1.00 79.50 217 GLY A C 1
ATOM 1497 O O . GLY A 1 217 ? 17.136 14.939 49.830 1.00 79.50 217 GLY A O 1
ATOM 1498 N N . SER A 1 218 ? 17.903 13.292 51.154 1.00 79.62 218 SER A N 1
ATOM 1499 C CA . SER A 1 218 ? 18.555 12.504 50.091 1.00 79.62 218 SER A CA 1
ATOM 1500 C C . SER A 1 218 ? 17.590 11.944 49.042 1.00 79.62 218 SER A C 1
ATOM 1502 O O . SER A 1 218 ? 18.035 11.485 47.996 1.00 79.62 218 SER A O 1
ATOM 1504 N N . HIS A 1 219 ? 16.286 11.999 49.313 1.00 83.38 219 HIS A N 1
ATOM 1505 C CA . HIS A 1 219 ? 15.223 11.494 48.452 1.00 83.38 219 HIS A CA 1
ATOM 1506 C C . HIS A 1 219 ? 14.329 12.633 47.941 1.00 83.38 219 HIS A C 1
ATOM 1508 O O . HIS A 1 219 ? 13.168 12.424 47.621 1.00 83.38 219 HIS A O 1
ATOM 1514 N N . GLY A 1 220 ? 14.833 13.869 47.907 1.00 83.56 220 GLY A N 1
ATOM 1515 C CA . GLY A 1 220 ? 14.107 15.012 47.351 1.00 83.56 220 GLY A CA 1
ATOM 1516 C C . GLY A 1 220 ? 13.283 15.824 48.355 1.00 83.56 220 GLY A C 1
ATOM 1517 O O . GLY A 1 220 ? 12.696 16.830 47.965 1.00 83.56 220 GLY A O 1
ATOM 1518 N N . GLY A 1 221 ? 13.291 15.465 49.645 1.00 83.75 221 GLY A N 1
ATOM 1519 C CA . GLY A 1 221 ? 12.720 16.301 50.712 1.00 83.75 221 GLY A CA 1
ATOM 1520 C C . GLY A 1 221 ? 13.511 17.592 50.971 1.00 83.75 221 GLY A C 1
ATOM 1521 O O . GLY A 1 221 ? 12.983 18.535 51.553 1.00 83.75 221 GLY A O 1
ATOM 1522 N N . ASN A 1 222 ? 14.759 17.655 50.494 1.00 86.12 222 ASN A N 1
ATOM 1523 C CA . ASN A 1 222 ? 15.619 18.833 50.516 1.00 86.12 222 ASN A CA 1
ATOM 1524 C C . ASN A 1 222 ? 15.818 19.342 49.080 1.00 86.12 222 ASN A C 1
ATOM 1526 O O . ASN A 1 222 ? 16.442 18.666 48.261 1.00 86.12 222 ASN A O 1
ATOM 1530 N N . SER A 1 223 ? 15.321 20.547 48.807 1.00 86.94 223 SER A N 1
ATOM 1531 C CA . SER A 1 223 ? 15.480 21.250 47.533 1.00 86.94 223 SER A CA 1
ATOM 1532 C C . SER A 1 223 ? 16.430 22.453 47.615 1.00 86.94 223 SER A C 1
ATOM 1534 O O . SER A 1 223 ? 16.524 23.199 46.648 1.00 86.94 223 SER A O 1
ATOM 1536 N N . PHE A 1 224 ? 17.181 22.649 48.713 1.00 85.44 224 PHE A N 1
ATOM 1537 C CA . PHE A 1 224 ? 18.028 23.837 48.939 1.00 85.44 224 PHE A CA 1
ATOM 1538 C C . PHE A 1 224 ? 18.973 24.143 47.771 1.00 85.44 224 PHE A C 1
ATOM 1540 O O . PHE A 1 224 ? 19.109 25.301 47.385 1.00 85.44 224 PHE A O 1
ATOM 1547 N N . ALA A 1 225 ? 19.580 23.114 47.171 1.00 84.31 225 ALA A N 1
ATOM 1548 C CA . ALA A 1 225 ? 20.498 23.272 46.041 1.00 84.31 225 ALA A CA 1
ATOM 1549 C C . ALA A 1 225 ? 19.829 23.853 44.778 1.00 84.31 225 ALA A C 1
ATOM 1551 O O . ALA A 1 225 ? 20.506 24.456 43.952 1.00 84.31 225 ALA A O 1
ATOM 1552 N N . VAL A 1 226 ? 18.512 23.684 44.634 1.00 88.19 226 VAL A N 1
ATOM 1553 C CA . VAL A 1 226 ? 17.721 24.153 43.485 1.00 88.19 226 VAL A CA 1
ATOM 1554 C C . VAL A 1 226 ? 16.640 25.163 43.878 1.00 88.19 226 VAL A C 1
ATOM 1556 O O . VAL A 1 226 ? 15.865 25.590 43.027 1.00 88.19 226 VAL A O 1
ATOM 1559 N N . ALA A 1 227 ? 16.590 25.585 45.145 1.00 87.88 227 ALA A N 1
ATOM 1560 C CA . ALA A 1 227 ? 15.555 26.467 45.677 1.00 87.88 227 ALA A CA 1
ATOM 1561 C C . ALA A 1 227 ? 15.384 27.773 44.874 1.00 87.88 227 ALA A C 1
ATOM 1563 O O . ALA A 1 227 ? 14.235 28.121 44.603 1.00 87.88 227 ALA A O 1
ATOM 1564 N N . PRO A 1 228 ? 16.453 28.450 44.389 1.00 90.69 228 PRO A N 1
ATOM 1565 C CA . PRO A 1 228 ? 16.304 29.641 43.546 1.00 90.69 228 PRO A CA 1
ATOM 1566 C C . PRO A 1 228 ? 15.556 29.395 42.227 1.00 90.69 228 PRO A C 1
ATOM 1568 O O . PRO A 1 228 ? 15.007 30.325 41.650 1.00 90.69 228 PRO A O 1
ATOM 1571 N N . LEU A 1 229 ? 15.530 28.151 41.737 1.00 90.56 229 LEU A N 1
ATOM 1572 C CA . LEU A 1 229 ? 14.852 27.769 40.495 1.00 90.56 229 LEU A CA 1
ATOM 1573 C C . LEU A 1 229 ? 13.387 27.362 40.723 1.00 90.56 229 LEU A C 1
ATOM 1575 O O . LEU A 1 229 ? 12.630 27.268 39.753 1.00 90.56 229 LEU A O 1
ATOM 1579 N N . LEU A 1 230 ? 12.989 27.147 41.981 1.00 91.94 230 LEU A N 1
ATOM 1580 C CA . LEU A 1 230 ? 11.673 26.664 42.410 1.00 91.94 230 LEU A CA 1
ATOM 1581 C C . LEU A 1 230 ? 10.831 27.744 43.116 1.00 91.94 230 LEU A C 1
ATOM 1583 O O . LEU A 1 230 ? 9.842 27.424 43.775 1.00 91.94 230 LEU A O 1
ATOM 1587 N N . THR A 1 231 ? 11.216 29.017 43.014 1.00 90.44 231 THR A N 1
ATOM 1588 C CA . THR A 1 231 ? 10.513 30.145 43.651 1.00 90.44 231 THR A CA 1
ATOM 1589 C C . THR A 1 231 ? 9.230 30.554 42.931 1.00 90.44 231 THR A C 1
ATOM 1591 O O . THR A 1 231 ? 8.339 31.102 43.572 1.00 90.44 231 THR A O 1
ATOM 1594 N N . GLU A 1 232 ? 9.121 30.283 41.630 1.00 89.50 232 GLU A N 1
ATOM 1595 C CA . GLU A 1 232 ? 7.958 30.611 40.802 1.00 89.50 232 GLU A CA 1
ATOM 1596 C C . GLU A 1 232 ? 7.943 29.811 39.492 1.00 89.50 232 GLU A C 1
ATOM 1598 O O . GLU A 1 232 ? 8.964 29.266 39.049 1.00 89.50 232 GLU A O 1
ATOM 1603 N N . GLY A 1 233 ? 6.782 29.803 38.837 1.00 89.19 233 GLY A N 1
ATOM 1604 C CA . GLY A 1 233 ? 6.616 29.319 37.470 1.00 89.19 233 GLY A CA 1
ATOM 1605 C C . GLY A 1 233 ? 6.636 27.801 37.299 1.00 89.19 233 GLY A C 1
ATOM 1606 O O . GLY A 1 233 ? 6.595 27.358 36.158 1.00 89.19 233 GLY A O 1
ATOM 1607 N N . VAL A 1 234 ? 6.697 26.996 38.365 1.00 93.12 234 VAL A N 1
ATOM 1608 C CA . VAL A 1 234 ? 6.493 25.540 38.285 1.00 93.12 234 VAL A CA 1
ATOM 1609 C C . VAL A 1 234 ? 5.012 25.244 38.068 1.00 93.12 234 VAL A C 1
ATOM 1611 O O . VAL A 1 234 ? 4.165 25.736 38.806 1.00 93.12 234 VAL A O 1
ATOM 1614 N N . VAL A 1 235 ? 4.705 24.424 37.065 1.00 90.31 235 VAL A N 1
ATOM 1615 C CA . VAL A 1 235 ? 3.328 24.039 36.709 1.00 90.31 235 VAL A CA 1
ATOM 1616 C C . VAL A 1 235 ? 3.035 22.571 36.992 1.00 90.31 235 VAL A C 1
ATOM 1618 O O . VAL A 1 235 ? 1.877 22.192 37.129 1.00 90.31 235 VAL A O 1
ATOM 1621 N N . GLN A 1 236 ? 4.072 21.737 37.092 1.00 89.12 236 GLN A N 1
ATOM 1622 C CA . GLN A 1 236 ? 3.929 20.314 37.373 1.00 89.12 236 GLN A CA 1
ATOM 1623 C C . GLN A 1 236 ? 5.176 19.777 38.076 1.00 89.12 236 GLN A C 1
ATOM 1625 O O . GLN A 1 236 ? 6.293 20.179 37.760 1.00 89.12 236 GLN A O 1
ATOM 1630 N N . VAL A 1 237 ? 4.991 18.820 38.986 1.00 90.62 237 VAL A N 1
ATOM 1631 C CA . VAL A 1 237 ? 6.066 18.038 39.608 1.00 90.62 237 VAL A CA 1
ATOM 1632 C C . VAL A 1 237 ? 5.776 16.555 39.403 1.00 90.62 237 VAL A C 1
ATOM 1634 O O . VAL A 1 237 ? 4.644 16.104 39.563 1.00 90.62 237 VAL A O 1
ATOM 1637 N N . CYS A 1 238 ? 6.802 15.796 39.035 1.00 87.88 238 CYS A N 1
ATOM 1638 C CA . CYS A 1 238 ? 6.768 14.347 38.902 1.00 87.88 238 CYS A CA 1
ATOM 1639 C C . CYS A 1 238 ? 7.845 13.737 39.807 1.00 87.88 238 CYS A C 1
ATOM 1641 O O . CYS A 1 238 ? 8.973 14.227 39.838 1.00 87.88 238 CYS A O 1
ATOM 1643 N N . GLY A 1 239 ? 7.499 12.689 40.554 1.00 87.44 239 GLY A N 1
ATOM 1644 C CA . GLY A 1 239 ? 8.439 11.931 41.380 1.00 87.44 239 GLY A CA 1
ATOM 1645 C C . GLY A 1 239 ? 8.715 10.549 40.793 1.00 87.44 239 GLY A C 1
ATOM 1646 O O . GLY A 1 239 ? 7.817 9.930 40.226 1.00 87.44 239 GLY A O 1
ATOM 1647 N N . ASN A 1 240 ? 9.944 10.068 40.962 1.00 87.12 240 ASN A N 1
ATOM 1648 C CA . ASN A 1 240 ? 10.260 8.635 40.962 1.00 87.12 240 ASN A CA 1
ATOM 1649 C C . ASN A 1 240 ? 10.563 8.187 42.395 1.00 87.12 240 ASN A C 1
ATOM 1651 O O . ASN A 1 240 ? 10.306 8.964 43.302 1.00 87.12 240 ASN A O 1
ATOM 1655 N N . ASN A 1 241 ? 11.134 7.004 42.644 1.00 86.44 241 ASN A N 1
ATOM 1656 C CA . ASN A 1 241 ? 11.326 6.528 44.016 1.00 86.44 241 ASN A CA 1
ATOM 1657 C C . ASN A 1 241 ? 12.128 7.501 44.902 1.00 86.44 241 ASN A C 1
ATOM 1659 O O . ASN A 1 241 ? 11.788 7.654 46.075 1.00 86.44 241 ASN A O 1
ATOM 1663 N N . ASN A 1 242 ? 13.164 8.160 44.373 1.00 88.88 242 ASN A N 1
ATOM 1664 C CA . ASN A 1 242 ? 14.155 8.877 45.191 1.00 88.88 242 ASN A CA 1
ATOM 1665 C C . ASN A 1 242 ? 14.482 10.299 44.691 1.00 88.88 242 ASN A C 1
ATOM 1667 O O . ASN A 1 242 ? 15.393 10.946 45.215 1.00 88.88 242 ASN A O 1
ATOM 1671 N N . ALA A 1 243 ? 13.788 10.791 43.669 1.00 93.00 243 ALA A N 1
ATOM 1672 C CA . ALA A 1 243 ? 14.030 12.089 43.056 1.00 93.00 243 ALA A CA 1
ATOM 1673 C C . ALA A 1 243 ? 12.733 12.720 42.533 1.00 93.00 243 ALA A C 1
ATOM 1675 O O . ALA A 1 243 ? 11.706 12.055 42.377 1.00 93.00 243 ALA A O 1
ATOM 1676 N N . PHE A 1 244 ? 12.803 14.018 42.253 1.00 93.75 244 PHE A N 1
ATOM 1677 C CA . PHE A 1 244 ? 11.735 14.801 41.644 1.00 93.75 244 PHE A CA 1
ATOM 1678 C C . PHE A 1 244 ? 12.240 15.549 40.410 1.00 93.75 244 PHE A C 1
ATOM 1680 O O . PHE A 1 244 ? 13.406 15.945 40.333 1.00 93.75 244 PHE A O 1
ATOM 1687 N N . ALA A 1 245 ? 11.323 15.784 39.477 1.00 94.44 245 ALA A N 1
ATOM 1688 C CA . ALA A 1 245 ? 11.488 16.644 38.318 1.00 94.44 245 ALA A CA 1
ATOM 1689 C C . ALA A 1 245 ? 10.290 17.603 38.221 1.00 94.44 245 ALA A C 1
ATOM 1691 O O . ALA A 1 245 ? 9.138 17.169 38.188 1.00 94.44 245 ALA A O 1
ATOM 1692 N N . ALA A 1 246 ? 10.559 18.905 38.184 1.00 93.56 246 ALA A N 1
ATOM 1693 C CA . ALA A 1 246 ? 9.569 19.964 38.034 1.00 93.56 246 ALA A CA 1
ATOM 1694 C C . ALA A 1 246 ? 9.610 20.544 36.620 1.00 93.56 246 ALA A C 1
ATOM 1696 O O . ALA A 1 246 ? 10.688 20.870 36.131 1.00 93.56 246 ALA A O 1
ATOM 1697 N N . ILE A 1 247 ? 8.445 20.719 35.998 1.00 94.25 247 ILE A N 1
ATOM 1698 C CA . ILE A 1 247 ? 8.279 21.421 34.721 1.00 94.25 247 ILE A CA 1
ATOM 1699 C C . ILE A 1 247 ? 7.843 22.850 35.026 1.00 94.25 247 ILE A C 1
ATOM 1701 O O . ILE A 1 247 ? 6.878 23.065 35.769 1.00 94.25 247 ILE A O 1
ATOM 1705 N N . LYS A 1 248 ? 8.540 23.831 34.453 1.00 93.94 248 LYS A N 1
ATOM 1706 C CA . LYS A 1 248 ? 8.158 25.243 34.522 1.00 93.94 248 LYS A CA 1
ATOM 1707 C C . LYS A 1 248 ? 7.261 25.638 33.346 1.00 93.94 248 LYS A C 1
ATOM 1709 O O . LYS A 1 248 ? 7.274 24.992 32.305 1.00 93.94 248 LYS A O 1
ATOM 1714 N N . ALA A 1 249 ? 6.516 26.732 33.480 1.00 90.81 249 ALA A N 1
ATOM 1715 C CA . ALA A 1 249 ? 5.590 27.249 32.468 1.00 90.81 249 ALA A CA 1
ATOM 1716 C C . ALA A 1 249 ? 6.265 27.561 31.117 1.00 90.81 249 ALA A C 1
ATOM 1718 O O . ALA A 1 249 ? 5.627 27.484 30.074 1.00 90.81 249 ALA A O 1
ATOM 1719 N N . ASN A 1 250 ? 7.565 27.875 31.126 1.00 90.00 250 ASN A N 1
ATOM 1720 C CA . ASN A 1 250 ? 8.384 28.072 29.923 1.00 90.00 250 ASN A CA 1
ATOM 1721 C C . ASN A 1 250 ? 8.895 26.753 29.295 1.00 90.00 250 ASN A C 1
ATOM 1723 O O . ASN A 1 250 ? 9.673 26.775 28.344 1.00 90.00 250 ASN A O 1
ATOM 1727 N N . GLY A 1 251 ? 8.510 25.600 29.846 1.00 91.88 251 GLY A N 1
ATOM 1728 C CA . GLY A 1 251 ? 8.956 24.278 29.414 1.00 91.88 251 GLY A CA 1
ATOM 1729 C C . GLY A 1 251 ? 10.374 23.902 29.852 1.00 91.88 251 GLY A C 1
ATOM 1730 O O . GLY A 1 251 ? 10.923 22.946 29.310 1.00 91.88 251 GLY A O 1
ATOM 1731 N N . SER A 1 252 ? 10.994 24.631 30.788 1.00 95.31 252 SER A N 1
ATOM 1732 C CA . SER A 1 252 ? 12.256 24.199 31.411 1.00 95.31 252 SER A CA 1
ATOM 1733 C C . SER A 1 252 ? 12.020 23.154 32.507 1.00 95.31 252 SER A C 1
ATOM 1735 O O . SER A 1 252 ? 10.952 23.135 33.125 1.00 95.31 252 SER A O 1
ATOM 1737 N N . VAL A 1 253 ? 13.010 22.292 32.765 1.00 96.44 253 VAL A N 1
ATOM 1738 C CA . VAL A 1 253 ? 12.936 21.252 33.810 1.00 96.44 253 VAL A CA 1
ATOM 1739 C C . VAL A 1 253 ? 13.980 21.472 34.902 1.00 96.44 253 VAL A C 1
ATOM 1741 O O . VAL A 1 253 ? 15.154 21.701 34.620 1.00 96.44 253 VAL A O 1
ATOM 1744 N N . VAL A 1 254 ? 13.555 21.348 36.160 1.00 95.31 254 VAL A N 1
ATOM 1745 C CA . VAL A 1 254 ? 14.416 21.401 37.353 1.00 95.31 254 VAL A CA 1
ATOM 1746 C C . VAL A 1 254 ? 14.339 20.061 38.079 1.00 95.31 254 VAL A C 1
ATOM 1748 O O . VAL A 1 254 ? 13.245 19.602 38.394 1.00 95.31 254 VAL A O 1
ATOM 1751 N N . THR A 1 255 ? 15.477 19.430 38.370 1.00 95.38 255 THR A N 1
ATOM 1752 C CA . THR A 1 255 ? 15.534 18.112 39.031 1.00 95.38 255 THR A CA 1
ATOM 1753 C C . THR A 1 255 ? 16.267 18.180 40.365 1.00 95.38 255 THR A C 1
ATOM 1755 O O . THR A 1 255 ? 17.215 18.949 40.506 1.00 95.38 255 THR A O 1
ATOM 1758 N N . TRP A 1 256 ? 15.852 17.373 41.343 1.00 94.88 256 TRP A N 1
ATOM 1759 C CA . TRP A 1 256 ? 16.544 17.246 42.632 1.00 94.88 256 TRP A CA 1
ATOM 1760 C C . TRP A 1 256 ? 16.255 15.901 43.310 1.00 94.88 256 TRP A C 1
ATOM 1762 O O . TRP A 1 256 ? 15.393 15.137 42.879 1.00 94.88 256 TRP A O 1
ATOM 1772 N N . GLY A 1 257 ? 16.989 15.604 44.383 1.00 92.38 257 GLY A N 1
ATOM 1773 C CA . GLY A 1 257 ? 16.960 14.315 45.077 1.00 92.38 257 GLY A CA 1
ATOM 1774 C C . GLY A 1 257 ? 18.180 13.463 44.740 1.00 92.38 257 GLY A C 1
ATOM 1775 O O . GLY A 1 257 ? 19.261 13.995 44.481 1.00 92.38 257 GLY A O 1
ATOM 1776 N N . ARG A 1 258 ? 18.032 12.139 44.772 1.00 92.25 258 ARG A N 1
ATOM 1777 C CA . ARG A 1 258 ? 19.160 11.216 44.621 1.00 92.25 258 ARG A CA 1
ATOM 1778 C C . ARG A 1 258 ? 19.741 11.271 43.200 1.00 92.25 258 ARG A C 1
ATOM 1780 O O . ARG A 1 258 ? 19.018 11.110 42.217 1.00 92.25 258 ARG A O 1
ATOM 1787 N N . ALA A 1 259 ? 21.049 11.507 43.090 1.00 89.81 259 ALA A N 1
ATOM 1788 C CA . ALA A 1 259 ? 21.705 11.838 41.821 1.00 89.81 259 ALA A CA 1
ATOM 1789 C C . ALA A 1 259 ? 21.599 10.728 40.757 1.00 89.81 259 ALA A C 1
ATOM 1791 O O . ALA A 1 259 ? 21.229 11.014 39.620 1.00 89.81 259 ALA A O 1
ATOM 1792 N N . ASP A 1 260 ? 21.861 9.475 41.135 1.00 89.44 260 ASP A N 1
ATOM 1793 C CA . ASP A 1 260 ? 21.770 8.275 40.287 1.00 89.44 260 ASP A CA 1
ATOM 1794 C C . ASP A 1 260 ? 20.326 7.890 39.929 1.00 89.44 260 ASP A C 1
ATOM 1796 O O . ASP A 1 260 ? 20.115 7.172 38.960 1.00 89.44 260 ASP A O 1
ATOM 1800 N N . HIS A 1 261 ? 19.328 8.437 40.631 1.00 91.12 261 HIS A N 1
ATOM 1801 C CA . HIS A 1 261 ? 17.909 8.272 40.300 1.00 91.12 261 HIS A CA 1
ATOM 1802 C C . HIS A 1 261 ? 17.364 9.465 39.496 1.00 91.12 261 HIS A C 1
ATOM 1804 O O . HIS A 1 261 ? 16.175 9.756 39.520 1.00 91.12 261 HIS A O 1
ATOM 1810 N N . GLY A 1 262 ? 18.223 10.224 38.817 1.00 91.44 262 GLY A N 1
ATOM 1811 C CA . GLY A 1 262 ? 17.800 11.351 37.983 1.00 91.44 262 GLY A CA 1
ATOM 1812 C C . GLY A 1 262 ? 17.566 12.665 38.731 1.00 91.44 262 GLY A C 1
ATOM 1813 O O . GLY A 1 262 ? 17.093 13.626 38.126 1.00 91.44 262 GLY A O 1
ATOM 1814 N N . GLY A 1 263 ? 17.953 12.752 40.009 1.00 91.81 263 GLY A N 1
ATOM 1815 C CA . GLY A 1 263 ? 18.075 14.034 40.711 1.00 91.81 263 GLY A CA 1
ATOM 1816 C C . GLY A 1 263 ? 19.150 14.939 40.094 1.00 91.81 263 GLY A C 1
ATOM 1817 O O . GLY A 1 263 ? 19.040 16.161 40.170 1.00 91.81 263 GLY A O 1
ATOM 1818 N N . ASN A 1 264 ? 20.149 14.352 39.422 1.00 92.19 264 ASN A N 1
ATOM 1819 C CA . ASN A 1 264 ? 21.127 15.069 38.611 1.00 92.19 264 ASN A CA 1
ATOM 1820 C C . ASN A 1 264 ? 20.807 14.920 37.112 1.00 92.19 264 ASN A C 1
ATOM 1822 O O . ASN A 1 264 ? 20.928 13.830 36.554 1.00 92.19 264 ASN A O 1
ATOM 1826 N N . SER A 1 265 ? 20.445 16.025 36.458 1.00 93.19 265 SER A N 1
ATOM 1827 C CA . SER A 1 265 ? 20.180 16.105 35.014 1.00 93.19 265 SER A CA 1
ATOM 1828 C C . SER A 1 265 ? 21.270 16.859 34.237 1.00 93.19 265 SER A C 1
ATOM 1830 O O . SER A 1 265 ? 21.079 17.170 33.064 1.00 93.19 265 SER A O 1
ATOM 1832 N N . SER A 1 266 ? 22.434 17.139 34.842 1.00 92.56 266 SER A N 1
ATOM 1833 C CA . SER A 1 266 ? 23.473 17.993 34.240 1.00 92.56 266 SER A CA 1
ATOM 1834 C C . SER A 1 266 ? 23.950 17.519 32.863 1.00 92.56 266 SER A C 1
ATOM 1836 O O . SER A 1 266 ? 24.196 18.346 31.987 1.00 92.56 266 SER A O 1
ATOM 1838 N N . ALA A 1 267 ? 24.006 16.202 32.638 1.00 89.62 267 ALA A N 1
ATOM 1839 C CA . ALA A 1 267 ? 24.395 15.603 31.360 1.00 89.62 267 ALA A CA 1
ATOM 1840 C C . ALA A 1 267 ? 23.431 15.930 30.203 1.00 89.62 267 ALA A C 1
ATOM 1842 O O . ALA A 1 267 ? 23.833 15.902 29.044 1.00 89.62 267 ALA A O 1
ATOM 1843 N N . VAL A 1 268 ? 22.170 16.249 30.512 1.00 92.56 268 VAL A N 1
ATOM 1844 C CA . VAL A 1 268 ? 21.121 16.572 29.532 1.00 92.56 268 VAL A CA 1
ATOM 1845 C C . VAL A 1 268 ? 20.550 17.980 29.717 1.00 92.56 268 VAL A C 1
ATOM 1847 O O . VAL A 1 268 ? 19.610 18.354 29.019 1.00 92.56 268 VAL A O 1
ATOM 1850 N N . ALA A 1 269 ? 21.125 18.787 30.614 1.00 91.75 269 ALA A N 1
ATOM 1851 C CA . ALA A 1 269 ? 20.636 20.124 30.945 1.00 91.75 269 ALA A CA 1
ATOM 1852 C C . ALA A 1 269 ? 20.414 21.034 29.717 1.00 91.75 269 ALA A C 1
ATOM 1854 O O . ALA A 1 269 ? 19.365 21.676 29.673 1.00 91.75 269 ALA A O 1
ATOM 1855 N N . PRO A 1 270 ? 21.286 21.051 28.680 1.00 93.44 270 PRO A N 1
ATOM 1856 C CA . PRO A 1 270 ? 21.051 21.858 27.477 1.00 93.44 270 PRO A CA 1
ATOM 1857 C C . PRO A 1 270 ? 19.774 21.494 26.706 1.00 93.44 270 PRO A C 1
ATOM 1859 O O . PRO A 1 270 ? 19.254 22.312 25.957 1.00 93.44 270 PRO A O 1
ATOM 1862 N N . LEU A 1 271 ? 19.265 20.270 26.871 1.00 92.75 271 LEU A N 1
ATOM 1863 C CA . LEU A 1 271 ? 18.064 19.787 26.187 1.00 92.75 271 LEU A CA 1
ATOM 1864 C C . LEU A 1 271 ? 16.777 20.089 26.974 1.00 92.75 271 LEU A C 1
ATOM 1866 O O . LEU A 1 271 ? 15.687 20.038 26.397 1.00 92.75 271 LEU A O 1
ATOM 1870 N N . LEU A 1 272 ? 16.912 20.431 28.260 1.00 94.88 272 LEU A N 1
ATOM 1871 C CA . LEU A 1 272 ? 15.835 20.650 29.230 1.00 94.88 272 LEU A CA 1
ATOM 1872 C C . LEU A 1 272 ? 15.588 22.136 29.554 1.00 94.88 272 LEU A C 1
ATOM 1874 O O . LEU A 1 272 ? 14.881 22.452 30.510 1.00 94.88 272 LEU A O 1
ATOM 1878 N N . THR A 1 273 ? 16.172 23.058 28.788 1.00 93.31 273 THR A N 1
ATOM 1879 C CA . THR A 1 273 ? 16.059 24.509 29.017 1.00 93.31 273 THR A CA 1
ATOM 1880 C C . THR A 1 273 ? 14.720 25.105 28.584 1.00 93.31 273 THR A C 1
ATOM 1882 O O . THR A 1 273 ? 14.342 26.153 29.095 1.00 93.31 273 THR A O 1
ATOM 1885 N N . GLU A 1 274 ? 14.002 24.458 27.666 1.00 91.69 274 GLU A N 1
ATOM 1886 C CA . GLU A 1 274 ? 12.710 24.913 27.145 1.00 91.69 274 GLU A CA 1
ATOM 1887 C C . GLU A 1 274 ? 11.966 23.789 26.417 1.00 91.69 274 GLU A C 1
ATOM 1889 O O . GLU A 1 274 ? 12.558 22.782 26.011 1.00 91.69 274 GLU A O 1
ATOM 1894 N N . GLY A 1 275 ? 10.670 24.002 26.184 1.00 90.50 275 GLY A N 1
ATOM 1895 C CA . GLY A 1 275 ? 9.854 23.181 25.293 1.00 90.50 275 GLY A CA 1
ATOM 1896 C C . GLY A 1 275 ? 9.460 21.809 25.834 1.00 90.50 275 GLY A C 1
ATOM 1897 O O . GLY A 1 275 ? 8.808 21.074 25.104 1.00 90.50 275 GLY A O 1
ATOM 1898 N N . VAL A 1 276 ? 9.811 21.437 27.069 1.00 94.31 276 VAL A N 1
ATOM 1899 C CA . VAL A 1 276 ? 9.302 20.212 27.707 1.00 94.31 276 VAL A CA 1
ATOM 1900 C C . VAL A 1 276 ? 7.830 20.395 28.068 1.00 94.31 276 VAL A C 1
ATOM 1902 O O . VAL A 1 276 ? 7.468 21.346 28.754 1.00 94.31 276 VAL A O 1
ATOM 1905 N N . VAL A 1 277 ? 6.987 19.466 27.620 1.00 90.75 277 VAL A N 1
ATOM 1906 C CA . VAL A 1 277 ? 5.532 19.479 27.860 1.00 90.75 277 VAL A CA 1
ATOM 1907 C C . VAL A 1 277 ? 5.082 18.384 28.823 1.00 90.75 277 VAL A C 1
ATOM 1909 O O . VAL A 1 277 ? 4.017 18.489 29.423 1.00 90.75 277 VAL A O 1
ATOM 1912 N N . GLN A 1 278 ? 5.891 17.336 28.994 1.00 87.31 278 GLN A N 1
ATOM 1913 C CA . GLN A 1 278 ? 5.595 16.230 29.897 1.00 87.31 278 GLN A CA 1
ATOM 1914 C C . GLN A 1 278 ? 6.889 15.613 30.430 1.00 87.31 278 GLN A C 1
ATOM 1916 O O . GLN A 1 278 ? 7.856 15.459 29.689 1.00 87.31 278 GLN A O 1
ATOM 1921 N N . VAL A 1 279 ? 6.876 15.198 31.699 1.00 90.88 279 VAL A N 1
ATOM 1922 C CA . VAL A 1 279 ? 7.910 14.361 32.322 1.00 90.88 279 VAL A CA 1
ATOM 1923 C C . VAL A 1 279 ? 7.239 13.135 32.930 1.00 90.88 279 VAL A C 1
ATOM 1925 O O . VAL A 1 279 ? 6.213 13.247 33.602 1.00 90.88 279 VAL A O 1
ATOM 1928 N N . CYS A 1 280 ? 7.818 11.965 32.683 1.00 86.94 280 CYS A N 1
ATOM 1929 C CA . CYS A 1 280 ? 7.401 10.684 33.232 1.00 86.94 280 CYS A CA 1
ATOM 1930 C C . CYS A 1 280 ? 8.586 10.037 33.959 1.00 86.94 280 CYS A C 1
ATOM 1932 O O . CYS A 1 280 ? 9.685 9.971 33.410 1.00 86.94 280 CYS A O 1
ATOM 1934 N N . GLY A 1 281 ? 8.372 9.572 35.189 1.00 85.56 281 GLY A N 1
ATOM 1935 C CA . GLY A 1 281 ? 9.346 8.788 35.947 1.00 85.56 281 GLY A CA 1
ATOM 1936 C C . GLY A 1 281 ? 8.985 7.304 35.966 1.00 85.56 281 GLY A C 1
ATOM 1937 O O . GLY A 1 281 ? 7.804 6.961 36.005 1.00 85.56 281 GLY A O 1
ATOM 1938 N N . ASN A 1 282 ? 9.997 6.437 35.970 1.00 83.38 282 ASN A N 1
ATOM 1939 C CA . ASN A 1 282 ? 9.865 5.062 36.470 1.00 83.38 282 ASN A CA 1
ATOM 1940 C C . ASN A 1 282 ? 10.423 4.972 37.896 1.00 83.38 282 ASN A C 1
ATOM 1942 O O . ASN A 1 282 ? 10.377 5.976 38.591 1.00 83.38 282 ASN A O 1
ATOM 1946 N N . GLN A 1 283 ? 10.937 3.834 38.377 1.00 85.06 283 GLN A N 1
ATOM 1947 C CA . GLN A 1 283 ? 11.512 3.776 39.729 1.00 85.06 283 GLN A CA 1
ATOM 1948 C C . GLN A 1 283 ? 12.775 4.641 39.885 1.00 85.06 283 GLN A C 1
ATOM 1950 O O . GLN A 1 283 ? 12.933 5.312 40.907 1.00 85.06 283 GLN A O 1
ATOM 1955 N N . ASN A 1 284 ? 13.671 4.656 38.889 1.00 89.50 284 ASN A N 1
ATOM 1956 C CA . ASN A 1 284 ? 15.037 5.189 39.040 1.00 89.50 284 ASN A CA 1
ATOM 1957 C C . ASN A 1 284 ? 15.484 6.131 37.904 1.00 89.50 284 ASN A C 1
ATOM 1959 O O . ASN A 1 284 ? 16.626 6.584 37.882 1.00 89.50 284 ASN A O 1
ATOM 1963 N N . ALA A 1 285 ? 14.622 6.429 36.941 1.00 93.81 285 ALA A N 1
ATOM 1964 C CA . ALA A 1 285 ? 14.935 7.262 35.788 1.00 93.81 285 ALA A CA 1
ATOM 1965 C C . ALA A 1 285 ? 13.737 8.133 35.396 1.00 93.81 285 ALA A C 1
ATOM 1967 O O . ALA A 1 285 ? 12.607 7.916 35.845 1.00 93.81 285 ALA A O 1
ATOM 1968 N N . PHE A 1 286 ? 14.002 9.120 34.546 1.00 94.94 286 PHE A N 1
ATOM 1969 C CA . PHE A 1 286 ? 13.007 10.012 33.967 1.00 94.94 286 PHE A CA 1
ATOM 1970 C C . PHE A 1 286 ? 13.134 10.063 32.444 1.00 94.94 286 PHE A C 1
ATOM 1972 O O . PHE A 1 286 ? 14.227 9.944 31.882 1.00 94.94 286 PHE A O 1
ATOM 1979 N N . ALA A 1 287 ? 12.002 10.308 31.793 1.00 94.44 287 ALA A N 1
ATOM 1980 C CA . ALA A 1 287 ? 11.892 10.636 30.383 1.00 94.44 287 ALA A CA 1
ATOM 1981 C C . ALA A 1 287 ? 10.994 11.871 30.214 1.00 94.44 287 ALA A C 1
ATOM 1983 O O . ALA A 1 287 ? 9.882 11.920 30.742 1.00 94.44 287 ALA A O 1
ATOM 1984 N N . ALA A 1 288 ? 11.474 12.872 29.482 1.00 94.12 288 ALA A N 1
ATOM 1985 C CA . ALA A 1 288 ? 10.755 14.094 29.147 1.00 94.12 288 ALA A CA 1
ATOM 1986 C C . ALA A 1 288 ? 10.410 14.128 27.660 1.00 94.12 288 ALA A C 1
ATOM 1988 O O . ALA A 1 288 ? 11.242 13.759 26.836 1.00 94.12 288 ALA A O 1
ATOM 1989 N N . ILE A 1 289 ? 9.222 14.623 27.320 1.00 93.19 289 ILE A N 1
ATOM 1990 C CA . ILE A 1 289 ? 8.791 14.860 25.939 1.00 93.19 289 ILE A CA 1
ATOM 1991 C C . ILE A 1 289 ? 8.767 16.360 25.699 1.00 93.19 289 ILE A C 1
ATOM 1993 O O . ILE A 1 289 ? 8.196 17.116 26.493 1.00 93.19 289 ILE A O 1
ATOM 1997 N N . LYS A 1 290 ? 9.372 16.789 24.595 1.00 93.31 290 LYS A N 1
ATOM 1998 C CA . LYS A 1 290 ? 9.313 18.168 24.118 1.00 93.31 290 LYS A CA 1
ATOM 1999 C C . LYS A 1 290 ? 8.114 18.384 23.192 1.00 93.31 290 LYS A C 1
ATOM 2001 O O . LYS A 1 290 ? 7.637 17.449 22.561 1.00 93.31 290 LYS A O 1
ATOM 2006 N N . SER A 1 291 ? 7.657 19.626 23.054 1.00 89.44 291 SER A N 1
ATOM 2007 C CA . SER A 1 291 ? 6.548 20.019 22.171 1.00 89.44 291 SER A CA 1
ATOM 2008 C C . SER A 1 291 ? 6.777 19.666 20.696 1.00 89.44 291 SER A C 1
ATOM 2010 O O . SER A 1 291 ? 5.819 19.505 19.949 1.00 89.44 291 SER A O 1
ATOM 2012 N N . ASN A 1 292 ? 8.036 19.509 20.278 1.00 85.56 292 ASN A N 1
ATOM 2013 C CA . ASN A 1 292 ? 8.426 19.058 18.940 1.00 85.56 292 ASN A CA 1
ATOM 2014 C C . ASN A 1 292 ? 8.546 17.523 18.805 1.00 85.56 292 ASN A C 1
ATOM 2016 O O . ASN A 1 292 ? 8.991 17.027 17.773 1.00 85.56 292 ASN A O 1
ATOM 2020 N N . GLY A 1 293 ? 8.176 16.764 19.839 1.00 85.88 293 GLY A N 1
ATOM 2021 C CA . GLY A 1 293 ? 8.179 15.302 19.835 1.00 85.88 293 GLY A CA 1
ATOM 2022 C C . GLY A 1 293 ? 9.544 14.646 20.056 1.00 85.88 293 GLY A C 1
ATOM 2023 O O . GLY A 1 293 ? 9.674 13.449 19.800 1.00 85.88 293 GLY A O 1
ATOM 2024 N N . ILE A 1 294 ? 10.551 15.397 20.521 1.00 93.44 294 ILE A N 1
ATOM 2025 C CA . ILE A 1 294 ? 11.836 14.849 20.990 1.00 93.44 294 ILE A CA 1
ATOM 2026 C C . ILE A 1 294 ? 11.676 14.287 22.404 1.00 93.44 294 ILE A C 1
ATOM 2028 O O . ILE A 1 294 ? 11.087 14.946 23.265 1.00 93.44 294 ILE A O 1
ATOM 2032 N N . VAL A 1 295 ? 12.271 13.120 22.671 1.00 95.44 295 VAL A N 1
ATOM 2033 C CA . VAL A 1 295 ? 12.376 12.559 24.028 1.00 95.44 295 VAL A CA 1
ATOM 2034 C C . VAL A 1 295 ? 13.784 12.741 24.589 1.00 95.44 295 VAL A C 1
ATOM 2036 O O . VAL A 1 295 ? 14.776 12.431 23.934 1.00 95.44 295 VAL A O 1
ATOM 2039 N N . VAL A 1 296 ? 13.866 13.212 25.832 1.00 95.94 296 VAL A N 1
ATOM 2040 C CA . VAL A 1 296 ? 15.111 13.368 26.597 1.00 95.94 296 VAL A CA 1
ATOM 2041 C C . VAL A 1 296 ? 15.043 12.466 27.826 1.00 95.94 296 VAL A C 1
ATOM 2043 O O . VAL A 1 296 ? 14.088 12.557 28.592 1.00 95.94 296 VAL A O 1
ATOM 2046 N N . THR A 1 297 ? 16.037 11.603 28.043 1.00 96.00 297 THR A N 1
ATOM 2047 C CA . THR A 1 297 ? 16.058 10.645 29.166 1.00 96.00 297 THR A CA 1
ATOM 2048 C C . THR A 1 297 ? 17.259 10.871 30.079 1.00 96.00 297 THR A C 1
ATOM 2050 O O . THR A 1 297 ? 18.326 11.256 29.605 1.00 96.00 297 THR A O 1
ATOM 2053 N N . TRP A 1 298 ? 17.103 10.633 31.384 1.00 96.44 298 TRP A N 1
ATOM 2054 C CA . TRP A 1 298 ? 18.197 10.703 32.363 1.00 96.44 298 TRP A CA 1
ATOM 2055 C C . TRP A 1 298 ? 17.901 9.870 33.622 1.00 96.44 298 TRP A C 1
ATOM 2057 O O . TRP A 1 298 ? 16.785 9.392 33.820 1.00 96.44 298 TRP A O 1
ATOM 2067 N N . GLY A 1 299 ? 18.907 9.697 34.484 1.00 94.06 299 GLY A N 1
ATOM 2068 C CA . GLY A 1 299 ? 18.853 8.835 35.672 1.00 94.06 299 GLY A CA 1
ATOM 2069 C C . GLY A 1 299 ? 19.554 7.496 35.448 1.00 94.06 299 GLY A C 1
ATOM 2070 O O . GLY A 1 299 ? 20.503 7.424 34.665 1.00 94.06 299 GLY A O 1
ATOM 2071 N N . ASP A 1 300 ? 19.106 6.443 36.133 1.00 93.88 300 ASP A N 1
ATOM 2072 C CA . ASP A 1 300 ? 19.740 5.124 36.070 1.00 93.88 300 ASP A CA 1
ATOM 2073 C C . ASP A 1 300 ? 19.704 4.551 34.641 1.00 93.88 300 ASP A C 1
ATOM 2075 O O . ASP A 1 300 ? 18.643 4.396 34.028 1.00 93.88 300 ASP A O 1
ATOM 2079 N N . GLY A 1 301 ? 20.882 4.215 34.105 1.00 90.19 301 GLY A N 1
ATOM 2080 C CA . GLY A 1 301 ? 21.036 3.734 32.732 1.00 90.19 301 GLY A CA 1
ATOM 2081 C C . GLY A 1 301 ? 20.312 2.414 32.445 1.00 90.19 301 GLY A C 1
ATOM 2082 O O . GLY A 1 301 ? 19.736 2.267 31.368 1.00 90.19 301 GLY A O 1
ATOM 2083 N N . ASN A 1 302 ? 20.282 1.489 33.408 1.00 86.94 302 ASN A N 1
ATOM 2084 C CA . ASN A 1 302 ? 19.627 0.183 33.276 1.00 86.94 302 ASN A CA 1
ATOM 2085 C C . ASN A 1 302 ? 18.104 0.294 33.371 1.00 86.94 302 ASN A C 1
ATOM 2087 O O . ASN A 1 302 ? 17.387 -0.537 32.817 1.00 86.94 302 ASN A O 1
ATOM 2091 N N . CYS A 1 303 ? 17.610 1.340 34.033 1.00 85.62 303 CYS A N 1
ATOM 2092 C CA . CYS A 1 303 ? 16.191 1.664 34.100 1.00 85.62 303 CYS A CA 1
ATOM 2093 C C . CYS A 1 303 ? 15.748 2.580 32.945 1.00 85.62 303 CYS A C 1
ATOM 2095 O O . CYS A 1 303 ? 14.726 3.239 33.042 1.00 85.62 303 CYS A O 1
ATOM 2097 N N . GLY A 1 304 ? 16.500 2.682 31.846 1.00 88.69 304 GLY A N 1
ATOM 2098 C CA . GLY A 1 304 ? 16.097 3.488 30.687 1.00 88.69 304 GLY A CA 1
ATOM 2099 C C . GLY A 1 304 ? 16.450 4.977 30.768 1.00 88.69 304 GLY A C 1
ATOM 2100 O O . GLY A 1 304 ? 16.032 5.740 29.898 1.00 88.69 304 GLY A O 1
ATOM 2101 N N . GLY A 1 305 ? 17.271 5.394 31.739 1.00 91.56 305 GLY A N 1
ATOM 2102 C CA . GLY A 1 305 ? 17.957 6.689 31.692 1.00 91.56 305 GLY A CA 1
ATOM 2103 C C . GLY A 1 305 ? 18.904 6.796 30.488 1.00 91.56 305 GLY A C 1
ATOM 2104 O O . GLY A 1 305 ? 19.085 7.882 29.938 1.00 91.56 305 GLY A O 1
ATOM 2105 N N . ASN A 1 306 ? 19.437 5.660 30.016 1.00 91.69 306 ASN A N 1
ATOM 2106 C CA . ASN A 1 306 ? 20.180 5.551 28.764 1.00 91.69 306 ASN A CA 1
ATOM 2107 C C . ASN A 1 306 ? 19.259 5.077 27.624 1.00 91.69 306 ASN A C 1
ATOM 2109 O O . ASN A 1 306 ? 18.860 3.914 27.580 1.00 91.69 306 ASN A O 1
ATOM 2113 N N . SER A 1 307 ? 18.971 5.970 26.676 1.00 91.94 307 SER A N 1
ATOM 2114 C CA . SER A 1 307 ? 18.181 5.692 25.467 1.00 91.94 307 SER A CA 1
ATOM 2115 C C . SER A 1 307 ? 19.023 5.637 24.183 1.00 91.94 307 SER A C 1
ATOM 2117 O O . SER A 1 307 ? 18.467 5.571 23.090 1.00 91.94 307 SER A O 1
ATOM 2119 N N . SER A 1 308 ? 20.360 5.625 24.277 1.00 91.00 308 SER A N 1
ATOM 2120 C CA . SER A 1 308 ? 21.269 5.709 23.115 1.00 91.00 308 SER A CA 1
ATOM 2121 C C . SER A 1 308 ? 20.990 4.674 22.018 1.00 91.00 308 SER A C 1
ATOM 2123 O O . SER A 1 308 ? 21.042 5.010 20.838 1.00 91.00 308 SER A O 1
ATOM 2125 N N . ALA A 1 309 ? 20.618 3.445 22.391 1.00 83.44 309 ALA A N 1
ATOM 2126 C CA . ALA A 1 309 ? 20.286 2.373 21.450 1.00 83.44 309 ALA A CA 1
ATOM 2127 C C . ALA A 1 309 ? 19.055 2.673 20.572 1.00 83.44 309 ALA A C 1
ATOM 2129 O O . ALA A 1 309 ? 18.933 2.129 19.478 1.00 83.44 309 ALA A O 1
ATOM 2130 N N . VAL A 1 310 ? 18.151 3.539 21.041 1.00 87.12 310 VAL A N 1
ATOM 2131 C CA . VAL A 1 310 ? 16.917 3.928 20.341 1.00 87.12 310 VAL A CA 1
ATOM 2132 C C . VAL A 1 310 ? 16.861 5.426 20.036 1.00 87.12 310 VAL A C 1
ATOM 2134 O O . VAL A 1 310 ? 15.845 5.905 19.540 1.00 87.12 310 VAL A O 1
ATOM 2137 N N . ALA A 1 311 ? 17.940 6.175 20.287 1.00 88.69 311 ALA A N 1
ATOM 2138 C CA . ALA A 1 311 ? 17.971 7.629 20.141 1.00 88.69 311 ALA A CA 1
ATOM 2139 C C . ALA A 1 311 ? 17.497 8.123 18.759 1.00 88.69 311 ALA A C 1
ATOM 2141 O O . ALA A 1 311 ? 16.672 9.035 18.744 1.00 88.69 311 ALA A O 1
ATOM 2142 N N . PRO A 1 312 ? 17.874 7.506 17.613 1.00 85.88 312 PRO A N 1
ATOM 2143 C CA . PRO A 1 312 ? 17.373 7.923 16.295 1.00 85.88 312 PRO A CA 1
ATOM 2144 C C . PRO A 1 312 ? 15.853 7.791 16.132 1.00 85.88 312 PRO A C 1
ATOM 2146 O O . PRO A 1 312 ? 15.259 8.422 15.265 1.00 85.88 312 PRO A O 1
ATOM 2149 N N . LEU A 1 313 ? 15.210 6.954 16.948 1.00 83.12 313 LEU A N 1
ATOM 2150 C CA . LEU A 1 313 ? 13.764 6.760 16.935 1.00 83.12 313 LEU A CA 1
ATOM 2151 C C . LEU A 1 313 ? 13.044 7.753 17.854 1.00 83.12 313 LEU A C 1
ATOM 2153 O O . LEU A 1 313 ? 11.827 7.858 17.771 1.00 83.12 313 LEU A O 1
ATOM 2157 N N . LEU A 1 314 ? 13.763 8.497 18.694 1.00 88.62 314 LEU A N 1
ATOM 2158 C CA . LEU A 1 314 ? 13.216 9.412 19.699 1.00 88.62 314 LEU A CA 1
ATOM 2159 C C . LEU A 1 314 ? 13.447 10.899 19.366 1.00 88.62 314 LEU A C 1
ATOM 2161 O O . LEU A 1 314 ? 13.174 11.767 20.194 1.00 88.62 314 LEU A O 1
ATOM 2165 N N . THR A 1 315 ? 13.945 11.206 18.163 1.00 88.81 315 THR A N 1
ATOM 2166 C CA . THR A 1 315 ? 14.252 12.577 17.713 1.00 88.81 315 THR A CA 1
ATOM 2167 C C . THR A 1 315 ? 13.058 13.339 17.148 1.00 88.81 315 THR A C 1
ATOM 2169 O O . THR A 1 315 ? 13.174 14.535 16.911 1.00 88.81 315 THR A O 1
ATOM 2172 N N . GLU A 1 316 ? 11.932 12.679 16.886 1.00 81.50 316 GLU A N 1
ATOM 2173 C CA . GLU A 1 316 ? 10.729 13.336 16.373 1.00 81.50 316 GLU A CA 1
ATOM 2174 C C . GLU A 1 316 ? 9.486 12.460 16.510 1.00 81.50 316 GLU A C 1
ATOM 2176 O O . GLU A 1 316 ? 9.552 11.222 16.542 1.00 81.50 316 GLU A O 1
ATOM 2181 N N . GLY A 1 317 ? 8.335 13.130 16.505 1.00 74.44 317 GLY A N 1
ATOM 2182 C CA . GLY A 1 317 ? 7.035 12.498 16.347 1.00 74.44 317 GLY A CA 1
ATOM 2183 C C . GLY A 1 317 ? 6.565 11.694 17.552 1.00 74.44 317 GLY A C 1
ATOM 2184 O O . GLY A 1 317 ? 5.573 10.996 17.406 1.00 74.44 317 GLY A O 1
ATOM 2185 N N . VAL A 1 318 ? 7.224 11.757 18.714 1.00 78.69 318 VAL A N 1
ATOM 2186 C CA . VAL A 1 318 ? 6.708 11.153 19.953 1.00 78.69 318 VAL A CA 1
ATOM 2187 C C . VAL A 1 318 ? 5.612 12.039 20.540 1.00 78.69 318 VAL A C 1
ATOM 2189 O O . VAL A 1 318 ? 5.821 13.232 20.733 1.00 78.69 318 VAL A O 1
ATOM 2192 N N . VAL A 1 319 ? 4.453 11.455 20.840 1.00 78.00 319 VAL A N 1
ATOM 2193 C CA . VAL A 1 319 ? 3.302 12.165 21.430 1.00 78.00 319 VAL A CA 1
ATOM 2194 C C . VAL A 1 319 ? 3.063 11.785 22.886 1.00 78.00 319 VAL A C 1
ATOM 2196 O O . VAL A 1 319 ? 2.478 12.563 23.632 1.00 78.00 319 VAL A O 1
ATOM 2199 N N . GLN A 1 320 ? 3.536 10.611 23.310 1.00 74.00 320 GLN A N 1
ATOM 2200 C CA . GLN A 1 320 ? 3.357 10.124 24.673 1.00 74.00 320 GLN A CA 1
ATOM 2201 C C . GLN A 1 320 ? 4.518 9.221 25.090 1.00 74.00 320 GLN A C 1
ATOM 2203 O O . GLN A 1 320 ? 5.065 8.481 24.277 1.00 74.00 320 GLN A O 1
ATOM 2208 N N . VAL A 1 321 ? 4.876 9.263 26.374 1.00 79.56 321 VAL A N 1
ATOM 2209 C CA . VAL A 1 321 ? 5.857 8.381 27.013 1.00 79.56 321 VAL A CA 1
ATOM 2210 C C . VAL A 1 321 ? 5.268 7.879 28.320 1.00 79.56 321 VAL A C 1
ATOM 2212 O O . VAL A 1 321 ? 4.728 8.654 29.113 1.00 79.56 321 VAL A O 1
ATOM 2215 N N . CYS A 1 322 ? 5.396 6.578 28.540 1.00 73.88 322 CYS A N 1
ATOM 2216 C CA . CYS A 1 322 ? 4.980 5.893 29.751 1.00 73.88 322 CYS A CA 1
ATOM 2217 C C . CYS A 1 322 ? 6.148 5.063 30.289 1.00 73.88 322 CYS A C 1
ATOM 2219 O O . CYS A 1 322 ? 6.851 4.408 29.523 1.00 73.88 322 CYS A O 1
ATOM 2221 N N . GLY A 1 323 ? 6.365 5.097 31.602 1.00 69.25 323 GLY A N 1
ATOM 2222 C CA . GLY A 1 323 ? 7.317 4.232 32.300 1.00 69.25 323 GLY A CA 1
ATOM 2223 C C . GLY A 1 323 ? 6.598 3.104 33.032 1.00 69.25 323 GLY A C 1
ATOM 2224 O O . GLY A 1 323 ? 5.471 3.294 33.476 1.00 69.25 323 GLY A O 1
ATOM 2225 N N . ASN A 1 324 ? 7.244 1.949 33.177 1.00 70.19 324 ASN A N 1
ATOM 2226 C CA . ASN A 1 324 ? 6.876 0.942 34.181 1.00 70.19 324 ASN A CA 1
ATOM 2227 C C . ASN A 1 324 ? 7.910 0.967 35.319 1.00 70.19 324 ASN A C 1
ATOM 2229 O O . ASN A 1 324 ? 8.420 2.038 35.609 1.00 70.19 324 ASN A O 1
ATOM 2233 N N . ASN A 1 325 ? 8.238 -0.145 35.982 1.00 75.94 325 ASN A N 1
ATOM 2234 C CA . ASN A 1 325 ? 9.256 -0.137 37.038 1.00 75.94 325 ASN A CA 1
ATOM 2235 C C . ASN A 1 325 ? 10.681 0.164 36.530 1.00 75.94 325 ASN A C 1
ATOM 2237 O O . ASN A 1 325 ? 11.398 0.945 37.156 1.00 75.94 325 ASN A O 1
ATOM 2241 N N . ASN A 1 326 ? 11.097 -0.412 35.396 1.00 77.75 326 ASN A N 1
ATOM 2242 C CA . ASN A 1 326 ? 12.499 -0.383 34.937 1.00 77.75 326 ASN A CA 1
ATOM 2243 C C . ASN A 1 326 ? 12.669 -0.136 33.425 1.00 77.75 326 ASN A C 1
ATOM 2245 O O . ASN A 1 326 ? 13.772 -0.266 32.890 1.00 77.75 326 ASN A O 1
ATOM 2249 N N . ALA A 1 327 ? 11.597 0.206 32.723 1.00 80.94 327 ALA A N 1
ATOM 2250 C CA . ALA A 1 327 ? 11.591 0.473 31.294 1.00 80.94 327 ALA A CA 1
ATOM 2251 C C . ALA A 1 327 ? 10.634 1.620 30.951 1.00 80.94 327 ALA A C 1
ATOM 2253 O O . ALA A 1 327 ? 9.833 2.066 31.779 1.00 80.94 327 ALA A O 1
ATOM 2254 N N . PHE A 1 328 ? 10.735 2.089 29.714 1.00 83.00 328 PHE A N 1
ATOM 2255 C CA . PHE A 1 328 ? 9.855 3.084 29.121 1.00 83.00 328 PHE A CA 1
ATOM 2256 C C . PHE A 1 328 ? 9.341 2.607 27.762 1.00 83.00 328 PHE A C 1
ATOM 2258 O O . PHE A 1 328 ? 10.002 1.842 27.055 1.00 83.00 328 PHE A O 1
ATOM 2265 N N . ALA A 1 329 ? 8.174 3.120 27.390 1.00 78.69 329 ALA A N 1
ATOM 2266 C CA . ALA A 1 329 ? 7.592 3.022 26.065 1.00 78.69 329 ALA A CA 1
ATOM 2267 C C . ALA A 1 329 ? 7.172 4.420 25.591 1.00 78.69 329 ALA A C 1
ATOM 2269 O O . ALA A 1 329 ? 6.535 5.168 26.332 1.00 78.69 329 ALA A O 1
ATOM 2270 N N . ALA A 1 330 ? 7.522 4.767 24.357 1.00 79.62 330 ALA A N 1
ATOM 2271 C CA . ALA A 1 330 ? 7.091 5.973 23.665 1.00 79.62 330 ALA A CA 1
ATOM 2272 C C . ALA A 1 330 ? 6.111 5.604 22.554 1.00 79.62 330 ALA A C 1
ATOM 2274 O O . ALA A 1 330 ? 6.389 4.691 21.779 1.00 79.62 330 ALA A O 1
ATOM 2275 N N . ILE A 1 331 ? 5.008 6.340 22.452 1.00 68.75 331 ILE A N 1
ATOM 2276 C CA . ILE A 1 331 ? 4.051 6.255 21.349 1.00 68.75 331 ILE A CA 1
ATOM 2277 C C . ILE A 1 331 ? 4.300 7.443 20.430 1.00 68.75 331 ILE A C 1
ATOM 2279 O O . ILE A 1 331 ? 4.345 8.595 20.876 1.00 68.75 331 ILE A O 1
ATOM 2283 N N . LYS A 1 332 ? 4.475 7.164 19.142 1.00 70.56 332 LYS A N 1
ATOM 2284 C CA . LYS A 1 332 ? 4.581 8.184 18.105 1.00 70.56 332 LYS A CA 1
ATOM 2285 C C . LYS A 1 332 ? 3.218 8.603 17.568 1.00 70.56 332 LYS A C 1
ATOM 2287 O O . LYS A 1 332 ? 2.275 7.827 17.611 1.00 70.56 332 LYS A O 1
ATOM 2292 N N . ALA A 1 333 ? 3.141 9.798 16.985 1.00 60.47 333 ALA A N 1
ATOM 2293 C CA . ALA A 1 333 ? 1.957 10.334 16.309 1.00 60.47 333 ALA A CA 1
ATOM 2294 C C . ALA A 1 333 ? 1.448 9.414 15.194 1.00 60.47 333 ALA A C 1
ATOM 2296 O O . ALA A 1 333 ? 0.268 9.422 14.877 1.00 60.47 333 ALA A O 1
ATOM 2297 N N . ASN A 1 334 ? 2.338 8.618 14.599 1.00 51.09 334 ASN A N 1
ATOM 2298 C CA . ASN A 1 334 ? 1.948 7.636 13.600 1.00 51.09 334 ASN A CA 1
ATOM 2299 C C . ASN A 1 334 ? 1.341 6.363 14.222 1.00 51.09 334 ASN A C 1
ATOM 2301 O O . ASN A 1 334 ? 0.773 5.582 13.482 1.00 51.09 334 ASN A O 1
ATOM 2305 N N . GLY A 1 335 ? 1.430 6.160 15.542 1.00 51.00 335 GLY A N 1
ATOM 2306 C CA . GLY A 1 335 ? 0.973 4.968 16.267 1.00 51.00 335 GLY A CA 1
ATOM 2307 C C . GLY A 1 335 ? 2.089 3.976 16.617 1.00 51.00 335 GLY A C 1
ATOM 2308 O O . GLY A 1 335 ? 1.849 2.993 17.318 1.00 51.00 335 GLY A O 1
ATOM 2309 N N . SER A 1 336 ? 3.323 4.209 16.149 1.00 59.97 336 SER A N 1
ATOM 2310 C CA . SER A 1 336 ? 4.430 3.275 16.379 1.00 59.97 336 SER A CA 1
ATOM 2311 C C . SER A 1 336 ? 4.942 3.390 17.808 1.00 59.97 336 SER A C 1
ATOM 2313 O O . SER A 1 336 ? 4.961 4.475 18.392 1.00 59.97 336 SER A O 1
ATOM 2315 N N . VAL A 1 337 ? 5.365 2.259 18.373 1.00 66.62 337 VAL A N 1
ATOM 2316 C CA . VAL A 1 337 ? 5.840 2.183 19.756 1.00 66.62 337 VAL A CA 1
ATOM 2317 C C . VAL A 1 337 ? 7.339 1.917 19.780 1.00 66.62 337 VAL A C 1
ATOM 2319 O O . VAL A 1 337 ? 7.826 0.996 19.125 1.00 66.62 337 VAL A O 1
ATOM 2322 N N . VAL A 1 338 ? 8.067 2.709 20.563 1.00 77.50 338 VAL A N 1
ATOM 2323 C CA . VAL A 1 338 ? 9.501 2.540 20.825 1.00 77.50 338 VAL A CA 1
ATOM 2324 C C . VAL A 1 338 ? 9.677 2.207 22.300 1.00 77.50 338 VAL A C 1
ATOM 2326 O O . VAL A 1 338 ? 9.263 2.984 23.152 1.00 77.50 338 VAL A O 1
ATOM 2329 N N . THR A 1 339 ? 10.294 1.074 22.621 1.00 81.38 339 THR A N 1
ATOM 2330 C CA . THR A 1 339 ? 10.563 0.657 24.009 1.00 81.38 339 THR A CA 1
ATOM 2331 C C . THR A 1 339 ? 12.056 0.694 24.313 1.00 81.38 339 THR A C 1
ATOM 2333 O O . THR A 1 339 ? 12.861 0.382 23.436 1.00 81.38 339 THR A O 1
ATOM 2336 N N . TRP A 1 340 ? 12.434 1.041 25.544 1.00 90.62 340 TRP A N 1
ATOM 2337 C CA . TRP A 1 340 ? 13.822 0.976 26.019 1.00 90.62 340 TRP A CA 1
ATOM 2338 C C . TRP A 1 340 ? 13.900 0.805 27.543 1.00 90.62 340 TRP A C 1
ATOM 2340 O O . TRP A 1 340 ? 12.897 0.903 28.246 1.00 90.62 340 TRP A O 1
ATOM 2350 N N . GLY A 1 341 ? 15.102 0.545 28.060 1.00 86.31 341 GLY A N 1
ATOM 2351 C CA . GLY A 1 341 ? 15.341 0.165 29.456 1.00 86.31 341 GLY A CA 1
ATOM 2352 C C . GLY A 1 341 ? 15.562 -1.339 29.597 1.00 86.31 341 GLY A C 1
ATOM 2353 O O . GLY A 1 341 ? 16.022 -1.990 28.655 1.00 86.31 341 GLY A O 1
ATOM 2354 N N . ARG A 1 342 ? 15.270 -1.905 30.770 1.00 80.75 342 ARG A N 1
ATOM 2355 C CA . ARG A 1 342 ? 15.586 -3.310 31.059 1.00 80.75 342 ARG A CA 1
ATOM 2356 C C . ARG A 1 342 ? 14.765 -4.262 30.184 1.00 80.75 342 ARG A C 1
ATOM 2358 O O . ARG A 1 342 ? 13.534 -4.206 30.171 1.00 80.75 342 ARG A O 1
ATOM 2365 N N . ALA A 1 343 ? 15.443 -5.138 29.441 1.00 72.50 343 ALA A N 1
ATOM 2366 C CA . ALA A 1 343 ? 14.807 -5.996 28.438 1.00 72.50 343 ALA A CA 1
ATOM 2367 C C . ALA A 1 343 ? 13.773 -6.967 29.039 1.00 72.50 343 ALA A C 1
ATOM 2369 O O . ALA A 1 343 ? 12.702 -7.145 28.465 1.00 72.50 343 ALA A O 1
ATOM 2370 N N . ASP A 1 344 ? 14.068 -7.533 30.211 1.00 70.12 344 ASP A N 1
ATOM 2371 C CA . ASP A 1 344 ? 13.207 -8.432 30.996 1.00 70.12 344 ASP A CA 1
ATOM 2372 C C . ASP A 1 344 ? 12.012 -7.724 31.659 1.00 70.12 344 ASP A C 1
ATOM 2374 O O . ASP A 1 344 ? 11.096 -8.386 32.135 1.00 70.12 344 ASP A O 1
ATOM 2378 N N . HIS A 1 345 ? 11.974 -6.389 31.627 1.00 62.41 345 HIS A N 1
ATOM 2379 C CA . HIS A 1 345 ? 10.869 -5.568 32.126 1.00 62.41 345 HIS A CA 1
ATOM 2380 C C . HIS A 1 345 ? 10.185 -4.775 30.999 1.00 62.41 345 HIS A C 1
ATOM 2382 O O . HIS A 1 345 ? 9.702 -3.671 31.220 1.00 62.41 345 HIS A O 1
ATOM 2388 N N . GLY A 1 346 ? 10.151 -5.301 29.769 1.00 61.47 346 GLY A N 1
ATOM 2389 C CA . GLY A 1 346 ? 9.438 -4.675 28.645 1.00 61.47 346 GLY A CA 1
ATOM 2390 C C . GLY A 1 346 ? 10.242 -3.638 27.852 1.00 61.47 346 GLY A C 1
ATOM 2391 O O . GLY A 1 346 ? 9.711 -3.041 26.920 1.00 61.47 346 GLY A O 1
ATOM 2392 N N . GLY A 1 347 ? 11.534 -3.459 28.149 1.00 70.75 347 GLY A N 1
ATOM 2393 C CA . GLY A 1 347 ? 12.438 -2.619 27.355 1.00 70.75 347 GLY A CA 1
ATOM 2394 C C . GLY A 1 347 ? 12.744 -3.171 25.954 1.00 70.75 347 GLY A C 1
ATOM 2395 O O . GLY A 1 347 ? 13.292 -2.449 25.125 1.00 70.75 347 GLY A O 1
ATOM 2396 N N . ASN A 1 348 ? 12.376 -4.427 25.664 1.00 74.94 348 ASN A N 1
ATOM 2397 C CA . ASN A 1 348 ? 12.527 -5.065 24.355 1.00 74.94 348 ASN A CA 1
ATOM 2398 C C . ASN A 1 348 ? 11.168 -5.527 23.799 1.00 74.94 348 ASN A C 1
ATOM 2400 O O . ASN A 1 348 ? 10.586 -6.493 24.286 1.00 74.94 348 ASN A O 1
ATOM 2404 N N . SER A 1 349 ? 10.702 -4.877 22.731 1.00 60.62 349 SER A N 1
ATOM 2405 C CA . SER A 1 349 ? 9.428 -5.169 22.059 1.00 60.62 349 SER A CA 1
ATOM 2406 C C . SER A 1 349 ? 9.559 -6.009 20.780 1.00 60.62 349 SER A C 1
ATOM 2408 O O . SER A 1 349 ? 8.567 -6.237 20.090 1.00 60.62 349 SER A O 1
ATOM 2410 N N . SER A 1 350 ? 10.751 -6.523 20.454 1.00 66.94 350 SER A N 1
ATOM 2411 C CA . SER A 1 350 ? 11.001 -7.263 19.200 1.00 66.94 350 SER A CA 1
ATOM 2412 C C . SER A 1 350 ? 10.081 -8.474 18.994 1.00 66.94 350 SER A C 1
ATOM 2414 O O . SER A 1 350 ? 9.613 -8.703 17.879 1.00 66.94 350 SER A O 1
ATOM 2416 N N . ALA A 1 351 ? 9.755 -9.207 20.063 1.00 51.88 351 ALA A N 1
ATOM 2417 C CA . ALA A 1 351 ? 8.866 -10.370 20.015 1.00 51.88 351 ALA A CA 1
ATOM 2418 C C . ALA A 1 351 ? 7.406 -10.014 19.669 1.00 51.88 351 ALA A C 1
ATOM 2420 O O . ALA A 1 351 ? 6.678 -10.848 19.139 1.00 51.88 351 ALA A O 1
ATOM 2421 N N . VAL A 1 352 ? 6.991 -8.771 19.934 1.00 47.28 352 VAL A N 1
ATOM 2422 C CA . VAL A 1 352 ? 5.631 -8.262 19.694 1.00 47.28 352 VAL A CA 1
ATOM 2423 C C . VAL A 1 352 ? 5.594 -7.161 18.636 1.00 47.28 352 VAL A C 1
ATOM 2425 O O . VAL A 1 352 ? 4.540 -6.585 18.396 1.00 47.28 352 VAL A O 1
ATOM 2428 N N . ALA A 1 353 ? 6.703 -6.900 17.935 1.00 54.62 353 ALA A N 1
ATOM 2429 C CA . ALA A 1 353 ? 6.772 -5.919 16.847 1.00 54.62 353 ALA A CA 1
ATOM 2430 C C . ALA A 1 353 ? 5.690 -6.162 15.778 1.00 54.62 353 ALA A C 1
ATOM 2432 O O . ALA A 1 353 ? 5.225 -5.236 15.114 1.00 54.62 353 ALA A O 1
ATOM 2433 N N . ALA A 1 354 ? 5.250 -7.418 15.653 1.00 47.56 354 ALA A N 1
ATOM 2434 C CA . ALA A 1 354 ? 4.121 -7.808 14.835 1.00 47.56 354 ALA A CA 1
ATOM 2435 C C . ALA A 1 354 ? 2.787 -7.204 15.281 1.00 47.56 354 ALA A C 1
ATOM 2437 O O . ALA A 1 354 ? 2.129 -6.539 14.485 1.00 47.56 354 ALA A O 1
ATOM 2438 N N . LEU A 1 355 ? 2.463 -7.372 16.561 1.00 48.50 355 LEU A N 1
ATOM 2439 C CA . LEU A 1 355 ? 1.291 -6.797 17.215 1.00 48.50 355 LEU A CA 1
ATOM 2440 C C . LEU A 1 355 ? 1.386 -5.264 17.268 1.00 48.50 355 LEU A C 1
ATOM 2442 O O . LEU A 1 355 ? 0.385 -4.576 17.161 1.00 48.50 355 LEU A O 1
ATOM 2446 N N . LEU A 1 356 ? 2.595 -4.699 17.346 1.00 46.56 356 LEU A N 1
ATOM 2447 C CA . LEU A 1 356 ? 2.806 -3.249 17.248 1.00 46.56 356 LEU A CA 1
ATOM 2448 C C . LEU A 1 356 ? 2.583 -2.706 15.822 1.00 46.56 356 LEU A C 1
ATOM 2450 O O . LEU A 1 356 ? 2.177 -1.560 15.658 1.00 46.56 356 LEU A O 1
ATOM 2454 N N . THR A 1 357 ? 2.800 -3.520 14.783 1.00 48.44 357 THR A N 1
ATOM 2455 C CA . THR A 1 357 ? 2.397 -3.181 13.402 1.00 48.44 357 THR A CA 1
ATOM 2456 C C . THR A 1 357 ? 0.880 -3.307 13.240 1.00 48.44 357 THR A C 1
ATOM 2458 O O . THR A 1 357 ? 0.252 -2.473 12.591 1.00 48.44 357 THR A O 1
ATOM 2461 N N . GLU A 1 358 ? 0.269 -4.304 13.889 1.00 50.56 358 GLU A N 1
ATOM 2462 C CA . GLU A 1 358 ? -1.185 -4.366 14.039 1.00 50.56 358 GLU A CA 1
ATOM 2463 C C . GLU A 1 358 ? -1.713 -3.154 14.811 1.00 50.56 358 GLU A C 1
ATOM 2465 O O . GLU A 1 358 ? -2.765 -2.670 14.436 1.00 50.56 358 GLU A O 1
ATOM 2470 N N . ASN A 1 359 ? -0.988 -2.580 15.779 1.00 56.62 359 ASN A N 1
ATOM 2471 C CA . ASN A 1 359 ? -1.398 -1.351 16.473 1.00 56.62 359 ASN A CA 1
ATOM 2472 C C . ASN A 1 359 ? -1.432 -0.126 15.554 1.00 56.62 359 ASN A C 1
ATOM 2474 O O . ASN A 1 359 ? -2.298 0.715 15.738 1.00 56.62 359 ASN A O 1
ATOM 2478 N N . MET A 1 360 ? -0.568 -0.038 14.538 1.00 64.25 360 MET A N 1
ATOM 2479 C CA . MET A 1 360 ? -0.653 1.013 13.512 1.00 64.25 360 MET A CA 1
ATOM 2480 C C . MET A 1 360 ? -1.920 0.866 12.670 1.00 64.25 360 MET A C 1
ATOM 2482 O O . MET A 1 360 ? -2.657 1.824 12.463 1.00 64.25 360 MET A O 1
ATOM 2486 N N . CYS A 1 361 ? -2.184 -0.352 12.192 1.00 75.31 361 CYS A N 1
ATOM 2487 C CA . CYS A 1 361 ? -3.392 -0.654 11.431 1.00 75.31 361 CYS A CA 1
ATOM 2488 C C . CYS A 1 361 ? -4.649 -0.479 12.291 1.00 75.31 361 CYS A C 1
ATOM 2490 O O . CYS A 1 361 ? -5.616 0.109 11.831 1.00 75.31 361 CYS A O 1
ATOM 2492 N N . SER A 1 362 ? -4.628 -0.933 13.542 1.00 67.88 362 SER A N 1
ATOM 2493 C CA . SER A 1 362 ? -5.715 -0.794 14.511 1.00 67.88 362 SER A CA 1
ATOM 2494 C C . SER A 1 362 ? -5.933 0.661 14.912 1.00 67.88 362 SER A C 1
ATOM 2496 O O . SER A 1 362 ? -7.081 1.052 15.068 1.00 67.88 362 SER A O 1
ATOM 2498 N N . ALA A 1 363 ? -4.874 1.468 15.038 1.00 68.25 363 ALA A N 1
ATOM 2499 C CA . ALA A 1 363 ? -4.978 2.910 15.254 1.00 68.25 363 ALA A CA 1
ATOM 2500 C C . ALA A 1 363 ? -5.585 3.593 14.027 1.00 68.25 363 ALA A C 1
ATOM 2502 O O . ALA A 1 363 ? -6.546 4.331 14.171 1.00 68.25 363 ALA A O 1
ATOM 2503 N N . PHE A 1 364 ? -5.124 3.259 12.816 1.00 79.19 364 PHE A N 1
ATOM 2504 C CA . PHE A 1 364 ? -5.707 3.776 11.575 1.00 79.19 364 PHE A CA 1
ATOM 2505 C C . PHE A 1 364 ? -7.196 3.415 11.440 1.00 79.19 364 PHE A C 1
ATOM 2507 O O . PHE A 1 364 ? -8.013 4.250 11.062 1.00 79.19 364 PHE A O 1
ATOM 2514 N N . VAL A 1 365 ? -7.566 2.182 11.802 1.00 82.81 365 VAL A N 1
ATOM 2515 C CA . VAL A 1 365 ? -8.965 1.739 11.868 1.00 82.81 365 VAL A CA 1
ATOM 2516 C C . VAL A 1 365 ? -9.730 2.476 12.967 1.00 82.81 365 VAL A C 1
ATOM 2518 O O . VAL A 1 365 ? -10.852 2.907 12.730 1.00 82.81 365 VAL A O 1
ATOM 2521 N N . GLY A 1 366 ? -9.139 2.645 14.149 1.00 74.81 366 GLY A N 1
ATOM 2522 C CA . GLY A 1 366 ? -9.728 3.376 15.269 1.00 74.81 366 GLY A CA 1
ATOM 2523 C C . GLY A 1 366 ? -10.020 4.832 14.916 1.00 74.81 366 GLY A C 1
ATOM 2524 O O . GLY A 1 366 ? -11.146 5.283 15.105 1.00 74.81 366 GLY A O 1
ATOM 2525 N N . ASP A 1 367 ? -9.050 5.530 14.330 1.00 80.31 367 ASP A N 1
ATOM 2526 C CA . ASP A 1 367 ? -9.179 6.914 13.873 1.00 80.31 367 ASP A CA 1
ATOM 2527 C C . ASP A 1 367 ? -10.249 7.041 12.786 1.00 80.31 367 ASP A C 1
ATOM 2529 O O . ASP A 1 367 ? -11.110 7.916 12.869 1.00 80.31 367 ASP A O 1
ATOM 2533 N N . LEU A 1 368 ? -10.261 6.132 11.801 1.00 84.69 368 LEU A N 1
ATOM 2534 C CA . LEU A 1 368 ? -11.301 6.106 10.770 1.00 84.69 368 LEU A CA 1
ATOM 2535 C C . LEU A 1 368 ? -12.697 5.976 11.396 1.00 84.69 368 LEU A C 1
ATOM 2537 O O . LEU A 1 368 ? -13.588 6.760 11.073 1.00 84.69 368 LEU A O 1
ATOM 2541 N N . LEU A 1 369 ? -12.878 5.045 12.336 1.00 82.12 369 LEU A N 1
ATOM 2542 C CA . LEU A 1 369 ? -14.156 4.830 13.023 1.00 82.12 369 LEU A CA 1
ATOM 2543 C C . LEU A 1 369 ? -14.549 6.001 13.942 1.00 82.12 369 LEU A C 1
ATOM 2545 O O . LEU A 1 369 ? -15.737 6.255 14.120 1.00 82.12 369 LEU A O 1
ATOM 2549 N N . GLN A 1 370 ? -13.583 6.731 14.509 1.00 80.75 370 GLN A N 1
ATOM 2550 C CA . GLN A 1 370 ? -13.848 7.940 15.298 1.00 80.75 370 GLN A CA 1
ATOM 2551 C C . GLN A 1 370 ? -14.268 9.136 14.433 1.00 80.75 370 GLN A C 1
ATOM 2553 O O . GLN A 1 370 ? -15.019 9.991 14.904 1.00 80.75 370 GLN A O 1
ATOM 2558 N N . VAL A 1 371 ? -13.789 9.214 13.188 1.00 82.12 371 VAL A N 1
ATOM 2559 C CA . VAL A 1 371 ? -14.082 10.319 12.262 1.00 82.12 371 VAL A CA 1
ATOM 2560 C C . VAL A 1 371 ? -15.443 10.157 11.577 1.00 82.12 371 VAL A C 1
ATOM 2562 O O . VAL A 1 371 ? -16.125 11.156 11.346 1.00 82.12 371 VAL A O 1
ATOM 2565 N N . GLU A 1 372 ? -15.881 8.929 11.291 1.00 86.38 372 GLU A N 1
ATOM 2566 C CA . GLU A 1 372 ? -17.146 8.654 10.584 1.00 86.38 372 GLU A CA 1
ATOM 2567 C C . GLU A 1 372 ? -18.393 9.339 11.184 1.00 86.38 372 GLU A C 1
ATOM 2569 O O . GLU A 1 372 ? -19.178 9.894 10.411 1.00 86.38 372 GLU A O 1
ATOM 2574 N N . PRO A 1 373 ? -18.601 9.391 12.518 1.00 83.31 373 PRO A N 1
ATOM 2575 C CA . PRO A 1 373 ? -19.724 10.130 13.100 1.00 83.31 373 PRO A CA 1
ATOM 2576 C C . PRO A 1 373 ? -19.719 11.633 12.786 1.00 83.31 373 PRO A C 1
ATOM 2578 O O . PRO A 1 373 ? -20.776 12.259 12.816 1.00 83.31 373 PRO A O 1
ATOM 2581 N N . ALA A 1 374 ? -18.550 12.221 12.508 1.00 81.56 374 ALA A N 1
ATOM 2582 C CA . ALA A 1 374 ? -18.395 13.650 12.250 1.00 81.56 374 ALA A CA 1
ATOM 2583 C C . ALA A 1 374 ? -18.501 14.021 10.762 1.00 81.56 374 ALA A C 1
ATOM 2585 O O . ALA A 1 374 ? -18.983 15.108 10.447 1.00 81.56 374 ALA A O 1
ATOM 2586 N N . VAL A 1 375 ? -18.050 13.151 9.850 1.00 83.62 375 VAL A N 1
ATOM 2587 C CA . VAL A 1 375 ? -17.987 13.445 8.399 1.00 83.62 375 VAL A CA 1
ATOM 2588 C C . VAL A 1 375 ? -18.990 12.654 7.555 1.00 83.62 375 VAL A C 1
ATOM 2590 O O . VAL A 1 375 ? -19.127 12.923 6.363 1.00 83.62 375 VAL A O 1
ATOM 2593 N N . GLY A 1 376 ? -19.714 11.713 8.165 1.00 80.56 376 GLY A N 1
ATOM 2594 C CA . GLY A 1 376 ? -20.493 10.699 7.458 1.00 80.56 376 GLY A CA 1
ATOM 2595 C C . GLY A 1 376 ? -19.666 9.433 7.214 1.00 80.56 376 GLY A C 1
ATOM 2596 O O . GLY A 1 376 ? -18.438 9.469 7.170 1.00 80.56 376 GLY A O 1
ATOM 2597 N N . GLY A 1 377 ? -20.340 8.287 7.101 1.00 82.50 377 GLY A N 1
ATOM 2598 C CA . GLY A 1 377 ? -19.672 7.010 6.836 1.00 82.50 377 GLY A CA 1
ATOM 2599 C C . GLY A 1 377 ? -18.986 6.989 5.467 1.00 82.50 377 GLY A C 1
ATOM 2600 O O . GLY A 1 377 ? -19.448 7.638 4.531 1.00 82.50 377 GLY A O 1
ATOM 2601 N N . PHE A 1 378 ? -17.908 6.214 5.340 1.00 89.94 378 PHE A N 1
ATOM 2602 C CA . PHE A 1 378 ? -17.262 5.991 4.047 1.00 89.94 378 PHE A CA 1
ATOM 2603 C C . PHE A 1 378 ? -17.952 4.858 3.282 1.00 89.94 378 PHE A C 1
ATOM 2605 O O . PHE A 1 378 ? -18.110 3.752 3.801 1.00 89.94 378 PHE A O 1
ATOM 2612 N N . ASP A 1 379 ? -18.316 5.121 2.027 1.00 89.00 379 ASP A N 1
ATOM 2613 C CA . ASP A 1 379 ? -18.968 4.147 1.146 1.00 89.00 379 ASP A CA 1
ATOM 2614 C C . ASP A 1 379 ? -18.040 2.974 0.778 1.00 89.00 379 ASP A C 1
ATOM 2616 O O . ASP A 1 379 ? -18.453 1.810 0.782 1.00 89.00 379 ASP A O 1
ATOM 2620 N N . ILE A 1 380 ? -16.775 3.286 0.478 1.00 91.69 380 ILE A N 1
ATOM 2621 C CA . ILE A 1 380 ? -15.713 2.346 0.101 1.00 91.69 380 ILE A CA 1
ATOM 2622 C C . ILE A 1 380 ? -14.424 2.732 0.820 1.00 91.69 380 ILE A C 1
ATOM 2624 O O . ILE A 1 380 ? -14.060 3.906 0.875 1.00 91.69 380 ILE A O 1
ATOM 2628 N N . ILE A 1 381 ? -13.690 1.729 1.300 1.00 93.94 381 ILE A N 1
ATOM 2629 C CA . ILE A 1 381 ? -12.325 1.885 1.803 1.00 93.94 381 ILE A CA 1
ATOM 2630 C C . ILE A 1 381 ? -11.378 1.140 0.862 1.00 93.94 381 ILE A C 1
ATOM 2632 O O . ILE A 1 381 ? -11.586 -0.036 0.578 1.00 93.94 381 ILE A O 1
ATOM 2636 N N . HIS A 1 382 ? -10.328 1.800 0.376 1.00 96.75 382 HIS A N 1
ATOM 2637 C CA . HIS A 1 382 ? -9.371 1.196 -0.551 1.00 96.75 382 HIS A CA 1
ATOM 2638 C C . HIS A 1 382 ? -7.971 1.138 0.072 1.00 96.75 382 HIS A C 1
ATOM 2640 O O . HIS A 1 382 ? -7.304 2.158 0.236 1.00 96.75 382 HIS A O 1
ATOM 2646 N N . GLY A 1 383 ? -7.527 -0.065 0.441 1.00 95.44 383 GLY A N 1
ATOM 2647 C CA . GLY A 1 383 ? -6.175 -0.314 0.941 1.00 95.44 383 GLY A CA 1
ATOM 2648 C C . GLY A 1 383 ? -5.168 -0.550 -0.187 1.00 95.44 383 GLY A C 1
ATOM 2649 O O . GLY A 1 383 ? -5.475 -1.230 -1.164 1.00 95.44 383 GLY A O 1
ATOM 2650 N N . HIS A 1 384 ? -3.946 -0.039 -0.034 1.00 96.06 384 HIS A N 1
ATOM 2651 C CA . HIS A 1 384 ? -2.855 -0.237 -0.990 1.00 96.06 384 HIS A CA 1
ATOM 2652 C C . HIS A 1 384 ? -1.654 -0.920 -0.328 1.00 96.06 384 HIS A C 1
ATOM 2654 O O . HIS A 1 384 ? -1.055 -0.366 0.592 1.00 96.06 384 HIS A O 1
ATOM 2660 N N . ASP A 1 385 ? -1.265 -2.073 -0.878 1.00 92.81 385 ASP A N 1
ATOM 2661 C CA . ASP A 1 385 ? -0.095 -2.867 -0.479 1.00 92.81 385 ASP A CA 1
ATOM 2662 C C . ASP A 1 385 ? -0.169 -3.496 0.933 1.00 92.81 385 ASP A C 1
ATOM 2664 O O . ASP A 1 385 ? -1.015 -3.184 1.770 1.00 92.81 385 ASP A O 1
ATOM 2668 N N . TRP A 1 386 ? 0.726 -4.442 1.208 1.00 90.12 386 TRP A N 1
ATOM 2669 C CA . TRP A 1 386 ? 0.643 -5.341 2.367 1.00 90.12 386 TRP A CA 1
ATOM 2670 C C . TRP A 1 386 ? 0.702 -4.647 3.729 1.00 90.12 386 TRP A C 1
ATOM 2672 O O . TRP A 1 386 ? 0.192 -5.188 4.708 1.00 90.12 386 TRP A O 1
ATOM 2682 N N . LEU A 1 387 ? 1.300 -3.455 3.809 1.00 89.62 387 LEU A N 1
ATOM 2683 C CA . LEU A 1 387 ? 1.446 -2.712 5.064 1.00 89.62 387 LEU A CA 1
ATOM 2684 C C . LEU A 1 387 ? 0.092 -2.397 5.712 1.00 89.62 387 LEU A C 1
ATOM 2686 O O . LEU A 1 387 ? 0.004 -2.385 6.937 1.00 89.62 387 LEU A O 1
ATOM 2690 N N . VAL A 1 388 ? -0.957 -2.196 4.906 1.00 91.62 388 VAL A N 1
ATOM 2691 C CA . VAL A 1 388 ? -2.332 -1.971 5.388 1.00 91.62 388 VAL A CA 1
ATOM 2692 C C . VAL A 1 388 ? -3.181 -3.243 5.389 1.00 91.62 388 VAL A C 1
ATOM 2694 O O . VAL A 1 388 ? -4.362 -3.196 5.723 1.00 91.62 388 VAL A O 1
ATOM 2697 N N . GLY A 1 389 ? -2.602 -4.395 5.044 1.00 90.25 389 GLY A N 1
ATOM 2698 C CA . GLY A 1 389 ? -3.305 -5.676 4.986 1.00 90.25 389 GLY A CA 1
ATOM 2699 C C . GLY A 1 389 ? -4.058 -6.040 6.275 1.00 90.25 389 GLY A C 1
ATOM 2700 O O . GLY A 1 389 ? -5.224 -6.432 6.193 1.00 90.25 389 GLY A O 1
ATOM 2701 N N . PRO A 1 390 ? -3.471 -5.848 7.475 1.00 87.38 390 PRO A N 1
ATOM 2702 C CA . PRO A 1 390 ? -4.194 -6.066 8.725 1.00 87.38 390 PRO A CA 1
ATOM 2703 C C . PRO A 1 390 ? -5.381 -5.108 8.907 1.00 87.38 390 PRO A C 1
ATOM 2705 O O . PRO A 1 390 ? -6.434 -5.542 9.367 1.00 87.38 390 PRO A O 1
ATOM 2708 N N . ALA A 1 391 ? -5.258 -3.832 8.511 1.00 89.19 391 ALA A N 1
ATOM 2709 C CA . ALA A 1 391 ? -6.364 -2.868 8.559 1.00 89.19 391 ALA A CA 1
ATOM 2710 C C . ALA A 1 391 ? -7.505 -3.268 7.611 1.00 89.19 391 ALA A C 1
ATOM 2712 O O . ALA A 1 391 ? -8.671 -3.199 7.992 1.00 89.19 391 ALA A O 1
ATOM 2713 N N . VAL A 1 392 ? -7.175 -3.750 6.407 1.00 93.62 392 VAL A N 1
ATOM 2714 C CA . VAL A 1 392 ? -8.151 -4.260 5.428 1.00 93.62 392 VAL A CA 1
ATOM 2715 C C . VAL A 1 392 ? -8.991 -5.385 6.032 1.00 93.62 392 VAL A C 1
ATOM 2717 O O . VAL A 1 392 ? -10.219 -5.317 6.007 1.00 93.62 392 VAL A O 1
ATOM 2720 N N . ALA A 1 393 ? -8.343 -6.382 6.638 1.00 88.38 393 ALA A N 1
ATOM 2721 C CA . ALA A 1 393 ? -9.040 -7.499 7.271 1.00 88.38 393 ALA A CA 1
ATOM 2722 C C . ALA A 1 393 ? -9.882 -7.069 8.480 1.00 88.38 393 ALA A C 1
ATOM 2724 O O . ALA A 1 393 ? -11.010 -7.523 8.667 1.00 88.38 393 ALA A O 1
ATOM 2725 N N . GLN A 1 394 ? -9.353 -6.148 9.281 1.00 86.12 394 GLN A N 1
ATOM 2726 C CA . GLN A 1 394 ? -10.043 -5.577 10.430 1.00 86.12 394 GLN A CA 1
ATOM 2727 C C . GLN A 1 394 ? -11.284 -4.754 10.068 1.00 86.12 394 GLN A C 1
ATOM 2729 O O . GLN A 1 394 ? -12.256 -4.744 10.822 1.00 86.12 394 GLN A O 1
ATOM 2734 N N . LEU A 1 395 ? -11.252 -4.014 8.965 1.00 91.19 395 LEU A N 1
ATOM 2735 C CA . LEU A 1 395 ? -12.390 -3.221 8.506 1.00 91.19 395 LEU A CA 1
ATOM 2736 C C . LEU A 1 395 ? -13.458 -4.116 7.886 1.00 91.19 395 LEU A C 1
ATOM 2738 O O . LEU A 1 395 ? -14.642 -3.942 8.176 1.00 91.19 395 LEU A O 1
ATOM 2742 N N . GLN A 1 396 ? -13.044 -5.114 7.103 1.00 89.12 396 GLN A N 1
ATOM 2743 C CA . GLN A 1 396 ? -13.981 -6.066 6.521 1.00 89.12 396 GLN A CA 1
ATOM 2744 C C . GLN A 1 396 ? -14.710 -6.886 7.594 1.00 89.12 396 GLN A C 1
ATOM 2746 O O . GLN A 1 396 ? -15.929 -7.033 7.514 1.00 89.12 396 GLN A O 1
ATOM 2751 N N . SER A 1 397 ? -14.023 -7.328 8.653 1.00 81.69 397 SER A N 1
ATOM 2752 C CA . SER A 1 397 ? -14.669 -8.060 9.755 1.00 81.69 397 SER A CA 1
ATOM 2753 C C . SER A 1 397 ? -15.680 -7.214 10.541 1.00 81.69 397 SER A C 1
ATOM 2755 O O . SER A 1 397 ? -16.554 -7.756 11.215 1.00 81.69 397 SER A O 1
ATOM 2757 N N . ARG A 1 398 ? -15.606 -5.883 10.412 1.00 84.25 398 ARG A N 1
ATOM 2758 C CA . ARG A 1 398 ? -16.565 -4.907 10.952 1.00 84.25 398 ARG A CA 1
ATOM 2759 C C . ARG A 1 398 ? -17.662 -4.521 9.948 1.00 84.25 398 ARG A C 1
ATOM 2761 O O . ARG A 1 398 ? -18.385 -3.555 10.176 1.00 84.25 398 ARG A O 1
ATOM 2768 N N . GLY A 1 399 ? -17.784 -5.249 8.837 1.00 83.56 399 GLY A N 1
ATOM 2769 C CA . GLY A 1 399 ? -18.813 -5.038 7.818 1.00 83.56 399 GLY A CA 1
ATOM 2770 C C . GLY A 1 399 ? -18.568 -3.838 6.901 1.00 83.56 399 GLY A C 1
ATOM 2771 O O . GLY A 1 399 ? -19.492 -3.403 6.215 1.00 83.56 399 GLY A O 1
ATOM 2772 N N . LYS A 1 400 ? -17.351 -3.277 6.878 1.00 89.06 400 LYS A N 1
ATOM 2773 C CA . LYS A 1 400 ? -16.986 -2.224 5.921 1.00 89.06 400 LYS A CA 1
ATOM 2774 C C . LYS A 1 400 ? -16.697 -2.832 4.550 1.00 89.06 400 LYS A C 1
ATOM 2776 O O . LYS A 1 400 ? -16.125 -3.915 4.453 1.00 89.06 400 LYS A O 1
ATOM 2781 N N . ARG A 1 401 ? -17.038 -2.103 3.485 1.00 90.00 401 ARG A N 1
ATOM 2782 C CA . ARG A 1 401 ? -16.707 -2.483 2.104 1.00 90.00 401 ARG A CA 1
ATOM 2783 C C . ARG A 1 401 ? -15.268 -2.090 1.806 1.00 90.00 401 ARG A C 1
ATOM 2785 O O . ARG A 1 401 ? -14.958 -0.901 1.722 1.00 90.00 401 ARG A O 1
ATOM 2792 N N . VAL A 1 402 ? -14.395 -3.085 1.666 1.00 94.12 402 VAL A N 1
ATOM 2793 C CA . VAL A 1 402 ? -12.959 -2.856 1.480 1.00 94.12 402 VAL A CA 1
ATOM 2794 C C . VAL A 1 402 ? -12.472 -3.434 0.159 1.00 94.12 402 VAL A C 1
ATOM 2796 O O . VAL A 1 402 ? -12.722 -4.596 -0.154 1.00 94.12 402 VAL A O 1
ATOM 2799 N N . ILE A 1 403 ? -11.737 -2.627 -0.596 1.00 95.81 403 ILE A N 1
ATOM 2800 C CA . ILE A 1 403 ? -11.023 -3.015 -1.816 1.00 95.81 403 ILE A CA 1
ATOM 2801 C C . ILE A 1 403 ? -9.526 -2.979 -1.520 1.00 95.81 403 ILE A C 1
ATOM 2803 O O . ILE A 1 403 ? -9.069 -2.190 -0.690 1.00 95.81 403 ILE A O 1
ATOM 2807 N N . PHE A 1 404 ? -8.754 -3.838 -2.180 1.00 97.44 404 PHE A N 1
ATOM 2808 C CA . PHE A 1 404 ? -7.320 -3.940 -1.944 1.00 97.44 404 PHE A CA 1
ATOM 2809 C C . PHE A 1 404 ? -6.512 -3.947 -3.242 1.00 97.44 404 PHE A C 1
ATOM 2811 O O . PHE A 1 404 ? -6.672 -4.849 -4.057 1.00 97.44 404 PHE A O 1
ATOM 2818 N N . THR A 1 405 ? -5.610 -2.984 -3.434 1.00 97.62 405 THR A N 1
ATOM 2819 C CA . THR A 1 405 ? -4.661 -3.007 -4.558 1.00 97.62 405 THR A CA 1
ATOM 2820 C C . THR A 1 405 ? -3.349 -3.669 -4.150 1.00 97.62 405 THR A C 1
ATOM 2822 O O . THR A 1 405 ? -2.664 -3.201 -3.236 1.00 97.62 405 THR A O 1
ATOM 2825 N N . MET A 1 406 ? -2.954 -4.701 -4.896 1.00 94.44 406 MET A N 1
ATOM 2826 C CA . MET A 1 406 ? -1.616 -5.281 -4.853 1.00 94.44 406 MET A CA 1
ATOM 2827 C C . MET A 1 406 ? -0.725 -4.593 -5.894 1.00 94.44 406 MET A C 1
ATOM 2829 O O . MET A 1 406 ? -0.996 -4.663 -7.093 1.00 94.44 406 MET A O 1
ATOM 2833 N N . HIS A 1 407 ? 0.363 -3.961 -5.444 1.00 94.06 407 HIS A N 1
ATOM 2834 C CA . HIS A 1 407 ? 1.358 -3.331 -6.329 1.00 94.06 407 HIS A CA 1
ATOM 2835 C C . HIS A 1 407 ? 2.530 -4.254 -6.658 1.00 94.06 407 HIS A C 1
ATOM 2837 O O . HIS A 1 407 ? 3.134 -4.151 -7.722 1.00 94.06 407 HIS A O 1
ATOM 2843 N N . SER A 1 408 ? 2.865 -5.154 -5.737 1.00 93.38 408 SER A N 1
ATOM 2844 C CA . SER A 1 408 ? 3.890 -6.184 -5.892 1.00 93.38 408 SER A CA 1
ATOM 2845 C C . SER A 1 408 ? 3.681 -7.248 -4.827 1.00 93.38 408 SER A C 1
ATOM 2847 O O . SER A 1 408 ? 3.344 -6.896 -3.700 1.00 93.38 408 SER A O 1
ATOM 2849 N N . THR A 1 409 ? 3.968 -8.503 -5.135 1.00 94.06 409 THR A N 1
ATOM 2850 C CA . THR A 1 409 ? 4.083 -9.550 -4.116 1.00 94.06 409 THR A CA 1
ATOM 2851 C C . THR A 1 409 ? 5.454 -9.493 -3.440 1.00 94.06 409 THR A C 1
ATOM 2853 O O . THR A 1 409 ? 6.456 -9.048 -4.018 1.00 94.06 409 THR A O 1
ATOM 2856 N N . GLU A 1 410 ? 5.544 -10.032 -2.231 1.00 93.00 410 GLU A N 1
ATOM 2857 C CA . GLU A 1 410 ? 6.827 -10.239 -1.575 1.00 93.00 410 GLU A CA 1
ATOM 2858 C C . GLU A 1 410 ? 7.728 -11.210 -2.348 1.00 93.00 410 GLU A C 1
ATOM 2860 O O . GLU A 1 410 ? 8.927 -10.965 -2.475 1.00 93.00 410 GLU A O 1
ATOM 2865 N N . THR A 1 411 ? 7.162 -12.273 -2.930 1.00 90.69 411 THR A N 1
ATOM 2866 C CA . THR A 1 411 ? 7.917 -13.215 -3.771 1.00 90.69 411 THR A CA 1
ATOM 2867 C C . THR A 1 411 ? 8.585 -12.496 -4.944 1.00 90.69 411 THR A C 1
ATOM 2869 O O . THR A 1 411 ? 9.782 -12.679 -5.179 1.00 90.69 411 THR A O 1
ATOM 2872 N N . GLY A 1 412 ? 7.851 -11.620 -5.633 1.00 89.31 412 GLY A N 1
ATOM 2873 C CA . GLY A 1 412 ? 8.362 -10.819 -6.738 1.00 89.31 412 GLY A CA 1
ATOM 2874 C C . GLY A 1 412 ? 9.452 -9.839 -6.302 1.00 89.31 412 GLY A C 1
ATOM 2875 O O . GLY A 1 412 ? 10.507 -9.759 -6.941 1.00 89.31 412 GLY A O 1
ATOM 2876 N N . ARG A 1 413 ? 9.270 -9.156 -5.160 1.00 88.06 413 ARG A N 1
ATOM 2877 C CA . ARG A 1 413 ? 10.304 -8.284 -4.559 1.00 88.06 413 ARG A CA 1
ATOM 2878 C C . ARG A 1 413 ? 11.583 -9.043 -4.208 1.00 88.06 413 ARG A C 1
ATOM 2880 O O . ARG A 1 413 ? 12.679 -8.508 -4.372 1.00 88.06 413 ARG A O 1
ATOM 2887 N N . CYS A 1 414 ? 11.453 -10.298 -3.795 1.00 86.38 414 CYS A N 1
ATOM 2888 C CA . CYS A 1 414 ? 12.561 -11.199 -3.496 1.00 86.38 414 CYS A CA 1
ATOM 2889 C C . CYS A 1 414 ? 13.196 -11.851 -4.738 1.00 86.38 414 CYS A C 1
ATOM 2891 O O . CYS A 1 414 ? 13.972 -12.796 -4.599 1.00 86.38 414 CYS A O 1
ATOM 2893 N N . GLY A 1 415 ? 12.905 -11.357 -5.947 1.00 82.12 415 GLY A N 1
ATOM 2894 C CA . GLY A 1 415 ? 13.460 -11.904 -7.186 1.00 82.12 415 GLY A CA 1
ATOM 2895 C C . GLY A 1 415 ? 12.860 -13.259 -7.555 1.00 82.12 415 GLY A C 1
ATOM 2896 O O . GLY A 1 415 ? 13.569 -14.116 -8.075 1.00 82.12 415 GLY A O 1
ATOM 2897 N N . ASN A 1 416 ? 11.567 -13.441 -7.275 1.00 87.94 416 ASN A N 1
ATOM 2898 C CA . ASN A 1 416 ? 10.806 -14.680 -7.452 1.00 87.94 416 ASN A CA 1
ATOM 2899 C C . ASN A 1 416 ? 11.275 -15.830 -6.539 1.00 87.94 416 ASN A C 1
ATOM 2901 O O . ASN A 1 416 ? 11.168 -17.002 -6.897 1.00 87.94 416 ASN A O 1
ATOM 2905 N N . VAL A 1 417 ? 11.797 -15.500 -5.350 1.00 86.75 417 VAL A N 1
ATOM 2906 C CA . VAL A 1 417 ? 12.254 -16.473 -4.343 1.00 86.75 417 VAL A CA 1
ATOM 2907 C C . VAL A 1 417 ? 11.440 -16.327 -3.058 1.00 86.75 417 VAL A C 1
ATOM 2909 O O . VAL A 1 417 ? 11.324 -15.240 -2.499 1.00 86.75 417 VAL A O 1
ATOM 2912 N N . ALA A 1 418 ? 10.902 -17.437 -2.551 1.00 88.19 418 ALA A N 1
ATOM 2913 C CA . ALA A 1 418 ? 10.097 -17.462 -1.332 1.00 88.19 418 ALA A CA 1
ATOM 2914 C C . ALA A 1 418 ? 10.958 -17.729 -0.081 1.00 88.19 418 ALA A C 1
ATOM 2916 O O . ALA A 1 418 ? 11.078 -18.863 0.380 1.00 88.19 418 ALA A O 1
ATOM 2917 N N . TYR A 1 419 ? 11.548 -16.682 0.503 1.00 82.12 419 TYR A N 1
ATOM 2918 C CA . TYR A 1 419 ? 12.336 -16.807 1.739 1.00 82.12 419 TYR A CA 1
ATOM 2919 C C . TYR A 1 419 ? 11.459 -17.020 2.988 1.00 82.12 419 TYR A C 1
ATOM 2921 O O . TYR A 1 419 ? 10.291 -16.626 3.018 1.00 82.12 419 TYR A O 1
ATOM 2929 N N . GLY A 1 420 ? 12.019 -17.628 4.039 1.00 80.50 420 GLY A N 1
ATOM 2930 C CA . GLY A 1 420 ? 11.371 -17.789 5.349 1.00 80.50 420 GLY A CA 1
ATOM 2931 C C . GLY A 1 420 ? 11.329 -16.500 6.189 1.00 80.50 420 GLY A C 1
ATOM 2932 O O . GLY A 1 420 ? 11.546 -15.396 5.688 1.00 80.50 420 GLY A O 1
ATOM 2933 N N . GLY A 1 421 ? 11.065 -16.634 7.493 1.00 79.56 421 GLY A N 1
ATOM 2934 C CA . GLY A 1 421 ? 11.142 -15.525 8.454 1.00 79.56 421 GLY A CA 1
ATOM 2935 C C . GLY A 1 421 ? 10.211 -14.355 8.114 1.00 79.56 421 GLY A C 1
ATOM 2936 O O . GLY A 1 421 ? 9.016 -14.551 7.898 1.00 79.56 421 GLY A O 1
ATOM 2937 N N . GLN A 1 422 ? 10.760 -13.136 8.054 1.00 69.88 422 GLN A N 1
ATOM 2938 C CA . GLN A 1 422 ? 9.983 -11.922 7.766 1.00 69.88 422 GLN A CA 1
ATOM 2939 C C . GLN A 1 422 ? 9.300 -11.969 6.393 1.00 69.88 422 GLN A C 1
ATOM 2941 O O . GLN A 1 422 ? 8.148 -11.567 6.277 1.00 69.88 422 GLN A O 1
ATOM 2946 N N . SER A 1 423 ? 9.956 -12.529 5.375 1.00 81.38 423 SER A N 1
ATOM 2947 C CA . SER A 1 423 ? 9.384 -12.630 4.027 1.00 81.38 423 SER A CA 1
ATOM 2948 C C . SER A 1 423 ? 8.163 -13.562 4.000 1.00 81.38 423 SER A C 1
ATOM 2950 O O . SER A 1 423 ? 7.129 -13.237 3.420 1.00 81.38 423 SER A O 1
ATOM 2952 N N . ALA A 1 424 ? 8.217 -14.692 4.715 1.00 78.44 424 ALA A N 1
ATOM 2953 C CA . ALA A 1 424 ? 7.056 -15.575 4.873 1.00 78.44 424 ALA A CA 1
ATOM 2954 C C . ALA A 1 424 ? 5.893 -14.886 5.596 1.00 78.44 424 ALA A C 1
ATOM 2956 O O . ALA A 1 424 ? 4.733 -15.075 5.230 1.00 78.44 424 ALA A O 1
ATOM 2957 N N . ARG A 1 425 ? 6.204 -14.048 6.588 1.00 77.12 425 ARG A N 1
ATOM 2958 C CA . ARG A 1 425 ? 5.204 -13.267 7.311 1.00 77.12 425 ARG A CA 1
ATOM 2959 C C . ARG A 1 425 ? 4.538 -12.211 6.425 1.00 77.12 425 ARG A C 1
ATOM 2961 O O . ARG A 1 425 ? 3.320 -12.087 6.474 1.00 77.12 425 ARG A O 1
ATOM 2968 N N . ILE A 1 426 ? 5.302 -11.492 5.602 1.00 85.19 426 ILE A N 1
ATOM 2969 C CA . ILE A 1 426 ? 4.747 -10.517 4.650 1.00 85.19 426 ILE A CA 1
ATOM 2970 C C . ILE A 1 426 ? 3.810 -11.219 3.658 1.00 85.19 426 ILE A C 1
ATOM 2972 O O . ILE A 1 426 ? 2.684 -10.768 3.476 1.00 85.19 426 ILE A O 1
ATOM 2976 N N . ARG A 1 427 ? 4.204 -12.379 3.110 1.00 92.19 427 ARG A N 1
ATOM 2977 C CA . ARG A 1 427 ? 3.329 -13.177 2.229 1.00 92.19 427 ARG A CA 1
ATOM 2978 C C . ARG A 1 427 ? 2.032 -13.615 2.905 1.00 92.19 427 ARG A C 1
ATOM 2980 O O . ARG A 1 427 ? 0.986 -13.631 2.263 1.00 92.19 427 ARG A O 1
ATOM 2987 N N . ALA A 1 428 ? 2.082 -13.961 4.192 1.00 81.81 428 ALA A N 1
ATOM 2988 C CA . ALA A 1 428 ? 0.878 -14.298 4.948 1.00 81.81 428 ALA A CA 1
ATOM 2989 C C . ALA A 1 428 ? -0.068 -13.090 5.075 1.00 81.81 428 ALA A C 1
ATOM 2991 O O . ALA A 1 428 ? -1.275 -13.246 4.902 1.00 81.81 428 ALA A O 1
ATOM 2992 N N . ILE A 1 429 ? 0.475 -11.891 5.313 1.00 88.75 429 ILE A N 1
ATOM 2993 C CA . ILE A 1 429 ? -0.300 -10.642 5.367 1.00 88.75 429 ILE A CA 1
ATOM 2994 C C . ILE A 1 429 ? -0.908 -10.316 3.996 1.00 88.75 429 ILE A C 1
ATOM 2996 O O . ILE A 1 429 ? -2.099 -10.023 3.917 1.00 88.75 429 ILE A O 1
ATOM 3000 N N . GLU A 1 430 ? -0.117 -10.410 2.923 1.00 94.56 430 GLU A N 1
ATOM 3001 C CA . GLU A 1 430 ? -0.564 -10.212 1.536 1.00 94.56 430 GLU A CA 1
ATOM 3002 C C . GLU A 1 430 ? -1.739 -11.131 1.195 1.00 94.56 430 GLU A C 1
ATOM 3004 O O . GLU A 1 430 ? -2.798 -10.661 0.778 1.00 94.56 430 GLU A O 1
ATOM 3009 N N . GLY A 1 431 ? -1.584 -12.435 1.442 1.00 91.94 431 GLY A N 1
ATOM 3010 C CA . GLY A 1 431 ? -2.631 -13.415 1.178 1.00 91.94 431 GLY A CA 1
ATOM 3011 C C . GLY A 1 431 ? -3.885 -13.174 2.016 1.00 91.94 431 GLY A C 1
ATOM 3012 O O . GLY A 1 431 ? -4.993 -13.204 1.483 1.00 91.94 431 GLY A O 1
ATOM 3013 N N . HIS A 1 432 ? -3.728 -12.878 3.309 1.00 87.81 432 HIS A N 1
ATOM 3014 C CA . HIS A 1 432 ? -4.860 -12.597 4.190 1.00 87.81 432 HIS A CA 1
ATOM 3015 C C . HIS A 1 432 ? -5.650 -11.361 3.736 1.00 87.81 432 HIS A C 1
ATOM 3017 O O . HIS A 1 432 ? -6.875 -11.414 3.670 1.00 87.81 432 HIS A O 1
ATOM 3023 N N . ALA A 1 433 ? -4.967 -10.281 3.344 1.00 93.44 433 ALA A N 1
ATOM 3024 C CA . ALA A 1 433 ? -5.606 -9.075 2.822 1.00 93.44 433 ALA A CA 1
ATOM 3025 C C . ALA A 1 433 ? -6.366 -9.337 1.511 1.00 93.44 433 ALA A C 1
ATOM 3027 O O . ALA A 1 433 ? -7.511 -8.906 1.368 1.00 93.44 433 ALA A O 1
ATOM 3028 N N . CYS A 1 434 ? -5.778 -10.099 0.580 1.00 93.81 434 CYS A N 1
ATOM 3029 C CA . CYS A 1 434 ? -6.456 -10.492 -0.658 1.00 93.81 434 CYS A CA 1
ATOM 3030 C C . CYS A 1 434 ? -7.701 -11.358 -0.405 1.00 93.81 434 CYS A C 1
ATOM 3032 O O . CYS A 1 434 ? -8.702 -11.237 -1.117 1.00 93.81 434 CYS A O 1
ATOM 3034 N N . HIS A 1 435 ? -7.667 -12.231 0.605 1.00 89.25 435 HIS A N 1
ATOM 3035 C CA . HIS A 1 435 ? -8.827 -13.036 0.999 1.00 89.25 435 HIS A CA 1
ATOM 3036 C C . HIS A 1 435 ? -9.895 -12.218 1.721 1.00 89.25 435 HIS A C 1
ATOM 3038 O O . HIS A 1 435 ? -11.077 -12.453 1.482 1.00 89.25 435 HIS A O 1
ATOM 3044 N N . ALA A 1 436 ? -9.505 -11.232 2.526 1.00 87.81 436 ALA A N 1
ATOM 3045 C CA . ALA A 1 436 ? -10.444 -10.399 3.266 1.00 87.81 436 ALA A CA 1
ATOM 3046 C C . ALA A 1 436 ? -11.166 -9.363 2.393 1.00 87.81 436 ALA A C 1
ATOM 3048 O O . ALA A 1 436 ? -12.366 -9.193 2.550 1.00 87.81 436 ALA A O 1
ATOM 3049 N N . ALA A 1 437 ? -10.477 -8.684 1.470 1.00 92.94 437 ALA A N 1
ATOM 3050 C CA . ALA A 1 437 ? -11.084 -7.640 0.632 1.00 92.94 437 ALA A CA 1
ATOM 3051 C C . ALA A 1 437 ? -12.248 -8.170 -0.229 1.00 92.94 437 ALA A C 1
ATOM 3053 O O . ALA A 1 437 ? -12.264 -9.346 -0.560 1.00 92.94 437 ALA A O 1
ATOM 3054 N N . GLU A 1 438 ? -13.188 -7.332 -0.662 1.00 86.19 438 GLU A N 1
ATOM 3055 C CA . GLU A 1 438 ? -14.279 -7.740 -1.572 1.00 86.19 438 GLU A CA 1
ATOM 3056 C C . GLU A 1 438 ? -13.798 -7.895 -3.023 1.00 86.19 438 GLU A C 1
ATOM 3058 O O . GLU A 1 438 ? -14.179 -8.811 -3.764 1.00 86.19 438 GLU A O 1
ATOM 3063 N N . ARG A 1 439 ? -12.893 -7.000 -3.423 1.00 88.00 439 ARG A N 1
ATOM 3064 C CA . ARG A 1 439 ? -12.189 -7.012 -4.706 1.00 88.00 439 ARG A CA 1
ATOM 3065 C C . ARG A 1 439 ? -10.714 -6.745 -4.480 1.00 88.00 439 ARG A C 1
ATOM 3067 O O . ARG A 1 439 ? -10.335 -5.965 -3.603 1.00 88.00 439 ARG A O 1
ATOM 3074 N N . VAL A 1 440 ? -9.897 -7.389 -5.300 1.00 92.75 440 VAL A N 1
ATOM 3075 C CA . VAL A 1 440 ? -8.462 -7.140 -5.370 1.00 92.75 440 VAL A CA 1
ATOM 3076 C C . VAL A 1 440 ? -8.164 -6.490 -6.712 1.00 92.75 440 VAL A C 1
ATOM 3078 O O . VAL A 1 440 ? -8.623 -6.979 -7.736 1.00 92.75 440 VAL A O 1
ATOM 3081 N N . ILE A 1 441 ? -7.395 -5.410 -6.724 1.00 95.50 441 ILE A N 1
ATOM 3082 C CA . ILE A 1 441 ? -6.882 -4.808 -7.954 1.00 95.50 441 ILE A CA 1
ATOM 3083 C C . ILE A 1 441 ? -5.418 -5.220 -8.101 1.00 95.50 441 ILE A C 1
ATOM 3085 O O . ILE A 1 441 ? -4.615 -5.043 -7.184 1.00 95.50 441 ILE A O 1
ATOM 3089 N N . ALA A 1 442 ? -5.068 -5.787 -9.249 1.00 91.88 442 ALA A N 1
ATOM 3090 C CA . ALA A 1 442 ? -3.693 -6.060 -9.638 1.00 91.88 442 ALA A CA 1
ATOM 3091 C C . ALA A 1 442 ? -3.278 -5.091 -10.746 1.00 91.88 442 ALA A C 1
ATOM 3093 O O . ALA A 1 442 ? -4.017 -4.869 -11.705 1.00 91.88 442 ALA A O 1
ATOM 3094 N N . VAL A 1 443 ? -2.067 -4.543 -10.641 1.00 93.38 443 VAL A N 1
ATOM 3095 C CA . VAL A 1 443 ? -1.575 -3.543 -11.603 1.00 93.38 443 VAL A CA 1
ATOM 3096 C C . VAL A 1 443 ? -1.185 -4.117 -12.968 1.00 93.38 443 VAL A C 1
ATOM 3098 O O . VAL A 1 443 ? -0.866 -3.361 -13.878 1.00 93.38 443 VAL A O 1
ATOM 3101 N N . SER A 1 444 ? -1.204 -5.440 -13.137 1.00 88.44 444 SER A N 1
ATOM 3102 C CA . SER A 1 444 ? -1.018 -6.128 -14.418 1.00 88.44 444 SER A CA 1
ATOM 3103 C C . SER A 1 444 ? -1.668 -7.514 -14.398 1.00 88.44 444 SER A C 1
ATOM 3105 O O . SER A 1 444 ? -1.952 -8.066 -13.332 1.00 88.44 444 SER A O 1
ATOM 3107 N N . GLY A 1 445 ? -1.877 -8.096 -15.577 1.00 85.88 445 GLY A N 1
ATOM 3108 C CA . GLY A 1 445 ? -2.305 -9.478 -15.763 1.00 85.88 445 GLY A CA 1
ATOM 3109 C C . GLY A 1 445 ? -1.289 -10.469 -15.201 1.00 85.88 445 GLY A C 1
ATOM 3110 O O . GLY A 1 445 ? -1.671 -11.404 -14.506 1.00 85.88 445 GLY A O 1
ATOM 3111 N N . VAL A 1 446 ? 0.009 -10.207 -15.383 1.00 85.75 446 VAL A N 1
ATOM 3112 C CA . VAL A 1 446 ? 1.070 -11.031 -14.777 1.00 85.75 446 VAL A CA 1
ATOM 3113 C C . VAL A 1 446 ? 0.999 -11.005 -13.249 1.00 85.75 446 VAL A C 1
ATOM 3115 O O . VAL A 1 446 ? 1.096 -12.053 -12.614 1.00 85.75 446 VAL A O 1
ATOM 3118 N N . LEU A 1 447 ? 0.780 -9.832 -12.643 1.00 89.44 447 LEU A N 1
ATOM 3119 C CA . LEU A 1 447 ? 0.615 -9.741 -11.192 1.00 89.44 447 LEU A CA 1
ATOM 3120 C C . LEU A 1 447 ? -0.685 -10.408 -10.724 1.00 89.44 447 LEU A C 1
ATOM 3122 O O . LEU A 1 447 ? -0.700 -11.016 -9.657 1.00 89.44 447 LEU A O 1
ATOM 3126 N N . LYS A 1 448 ? -1.766 -10.339 -11.511 1.00 91.62 448 LYS A N 1
ATOM 3127 C CA . LYS A 1 448 ? -2.999 -11.088 -11.232 1.00 91.62 448 LYS A CA 1
ATOM 3128 C C . LYS A 1 448 ? -2.728 -12.589 -11.179 1.00 91.62 448 LYS A C 1
ATOM 3130 O O . LYS A 1 448 ? -3.140 -13.229 -10.212 1.00 91.62 448 LYS A O 1
ATOM 3135 N N . ASP A 1 449 ? -2.023 -13.132 -12.167 1.00 88.50 449 ASP A N 1
ATOM 3136 C CA . ASP A 1 449 ? -1.657 -14.550 -12.200 1.00 88.50 449 ASP A CA 1
ATOM 3137 C C . ASP A 1 449 ? -0.791 -14.925 -10.989 1.00 88.50 449 ASP A C 1
ATOM 3139 O O . ASP A 1 449 ? -1.018 -15.955 -10.350 1.00 88.50 449 ASP A O 1
ATOM 3143 N N . GLU A 1 450 ? 0.154 -14.057 -10.619 1.00 90.19 450 GLU A N 1
ATOM 3144 C CA . GLU A 1 450 ? 1.012 -14.240 -9.450 1.00 90.19 450 GLU A CA 1
ATOM 3145 C C . GLU A 1 450 ? 0.209 -14.253 -8.139 1.00 90.19 450 GLU A C 1
ATOM 3147 O O . GLU A 1 450 ? 0.370 -15.163 -7.329 1.00 90.19 450 GLU A O 1
ATOM 3152 N N . VAL A 1 451 ? -0.708 -13.300 -7.948 1.00 92.12 451 VAL A N 1
ATOM 3153 C CA . VAL A 1 451 ? -1.594 -13.230 -6.774 1.00 92.12 451 VAL A CA 1
ATOM 3154 C C . VAL A 1 451 ? -2.496 -14.463 -6.687 1.00 92.12 451 VAL A C 1
ATOM 3156 O O . VAL A 1 451 ? -2.618 -15.064 -5.616 1.00 92.12 451 VAL A O 1
ATOM 3159 N N . CYS A 1 452 ? -3.106 -14.872 -7.805 1.00 89.38 452 CYS A N 1
ATOM 3160 C CA . CYS A 1 452 ? -3.972 -16.052 -7.852 1.00 89.38 452 CYS A CA 1
ATOM 3161 C C . CYS A 1 452 ? -3.188 -17.325 -7.509 1.00 89.38 452 CYS A C 1
ATOM 3163 O O . CYS A 1 452 ? -3.647 -18.135 -6.705 1.00 89.38 452 CYS A O 1
ATOM 3165 N N . SER A 1 453 ? -1.988 -17.474 -8.075 1.00 90.75 453 SER A N 1
ATOM 3166 C CA . SER A 1 453 ? -1.120 -18.635 -7.871 1.00 90.75 453 SER A CA 1
ATOM 3167 C C . SER A 1 453 ? -0.545 -18.699 -6.452 1.00 90.75 453 SER A C 1
ATOM 3169 O O . SER A 1 453 ? -0.652 -19.723 -5.781 1.00 90.75 453 SER A O 1
ATOM 3171 N N . HIS A 1 454 ? 0.041 -17.607 -5.956 1.00 91.31 454 HIS A N 1
ATOM 3172 C CA . HIS A 1 454 ? 0.751 -17.596 -4.674 1.00 91.31 454 HIS A CA 1
ATOM 3173 C C . HIS A 1 454 ? -0.169 -17.616 -3.459 1.00 91.31 454 HIS A C 1
ATOM 3175 O O . HIS A 1 454 ? 0.178 -18.234 -2.453 1.00 91.31 454 HIS A O 1
ATOM 3181 N N . TYR A 1 455 ? -1.331 -16.967 -3.540 1.00 93.00 455 TYR A N 1
ATOM 3182 C CA . TYR A 1 455 ? -2.237 -16.839 -2.396 1.00 93.00 455 TYR A CA 1
ATOM 3183 C C . TYR A 1 455 ? -3.537 -17.632 -2.560 1.00 93.00 455 TYR A C 1
ATOM 3185 O O . TYR A 1 455 ? -4.384 -17.585 -1.671 1.00 93.00 455 TYR A O 1
ATOM 3193 N N . SER A 1 456 ? -3.703 -18.384 -3.658 1.00 89.81 456 SER A N 1
ATOM 3194 C CA . SER A 1 456 ? -4.912 -19.178 -3.945 1.00 89.81 456 SER A CA 1
ATOM 3195 C C . SER A 1 456 ? -6.198 -18.339 -3.957 1.00 89.81 456 SER A C 1
ATOM 3197 O O . SER A 1 456 ? -7.240 -18.750 -3.448 1.00 89.81 456 SER A O 1
ATOM 3199 N N . VAL A 1 457 ? -6.121 -17.129 -4.514 1.00 82.56 457 VAL A N 1
ATOM 3200 C CA . VAL A 1 457 ? -7.260 -16.210 -4.651 1.00 82.56 457 VAL A CA 1
ATOM 3201 C C . VAL A 1 457 ? -7.978 -16.496 -5.969 1.00 82.56 457 VAL A C 1
ATOM 3203 O O . VAL A 1 457 ? -7.339 -16.661 -7.006 1.00 82.56 457 VAL A O 1
ATOM 3206 N N . HIS A 1 458 ? -9.312 -16.553 -5.952 1.00 76.50 458 HIS A N 1
ATOM 3207 C CA . HIS A 1 458 ? -10.092 -16.828 -7.160 1.00 76.50 458 HIS A CA 1
ATOM 3208 C C . HIS A 1 458 ? -9.976 -15.675 -8.173 1.00 76.50 458 HIS A C 1
ATOM 3210 O O . HIS A 1 458 ? -10.232 -14.522 -7.832 1.00 76.50 458 HIS A O 1
ATOM 3216 N N . GLY A 1 459 ? -9.668 -15.977 -9.438 1.00 70.12 459 GLY A N 1
ATOM 3217 C CA . GLY A 1 459 ? -9.388 -14.960 -10.463 1.00 70.12 459 GLY A CA 1
ATOM 3218 C C . GLY A 1 459 ? -10.536 -13.986 -10.763 1.00 70.12 459 GLY A C 1
ATOM 3219 O O . GLY A 1 459 ? -10.272 -12.870 -11.198 1.00 70.12 459 GLY A O 1
ATOM 3220 N N . ALA A 1 460 ? -11.790 -14.367 -10.490 1.00 72.56 460 ALA A N 1
ATOM 3221 C CA . ALA A 1 460 ? -12.957 -13.472 -10.596 1.00 72.56 460 ALA A CA 1
ATOM 3222 C C . ALA A 1 460 ? -12.995 -12.371 -9.517 1.00 72.56 460 ALA A C 1
ATOM 3224 O O . ALA A 1 460 ? -13.740 -11.408 -9.642 1.00 72.56 460 ALA A O 1
ATOM 3225 N N . LYS A 1 461 ? -12.204 -12.515 -8.448 1.00 83.25 461 LYS A N 1
ATOM 3226 C CA . LYS A 1 461 ? -12.057 -11.512 -7.389 1.00 83.25 461 LYS A CA 1
ATOM 3227 C C . LYS A 1 461 ? -10.998 -10.457 -7.725 1.00 83.25 461 LYS A C 1
ATOM 3229 O O . LYS A 1 461 ? -10.963 -9.406 -7.088 1.00 83.25 461 LYS A O 1
ATOM 3234 N N . VAL A 1 462 ? -10.119 -10.763 -8.682 1.00 81.25 462 VAL A N 1
ATOM 3235 C CA . VAL A 1 462 ? -8.953 -9.948 -9.026 1.00 81.25 462 VAL A CA 1
ATOM 3236 C C . VAL A 1 462 ? -9.202 -9.219 -10.344 1.00 81.25 462 VAL A C 1
ATOM 3238 O O . VAL A 1 462 ? -9.243 -9.849 -11.403 1.00 81.25 462 VAL A O 1
ATOM 3241 N N . GLU A 1 463 ? -9.326 -7.899 -10.286 1.00 85.81 463 GLU A N 1
ATOM 3242 C CA . GLU A 1 463 ? -9.455 -7.023 -11.451 1.00 85.81 463 GLU A CA 1
ATOM 3243 C C . GLU A 1 463 ? -8.084 -6.485 -11.871 1.00 85.81 463 GLU A C 1
ATOM 3245 O O . GLU A 1 463 ? -7.231 -6.217 -11.022 1.00 85.81 463 GLU A O 1
ATOM 3250 N N . VAL A 1 464 ? -7.849 -6.340 -13.178 1.00 87.00 464 VAL A N 1
ATOM 3251 C CA . VAL A 1 464 ? -6.587 -5.789 -13.691 1.00 87.00 464 VAL A CA 1
ATOM 3252 C C . VAL A 1 464 ? -6.795 -4.330 -14.057 1.00 87.00 464 VAL A C 1
ATOM 3254 O O . VAL A 1 464 ? -7.479 -4.032 -15.031 1.00 87.00 464 VAL A O 1
ATOM 3257 N N . ILE A 1 465 ? -6.155 -3.428 -13.314 1.00 85.81 465 ILE A N 1
ATOM 3258 C CA . ILE A 1 465 ? -6.179 -1.989 -13.596 1.00 85.81 465 ILE A CA 1
ATOM 3259 C C . ILE A 1 465 ? -4.742 -1.487 -13.652 1.00 85.81 465 ILE A C 1
ATOM 3261 O O . ILE A 1 465 ? -4.023 -1.495 -12.657 1.00 85.81 465 ILE A O 1
ATOM 3265 N N . TYR A 1 466 ? -4.315 -1.058 -14.837 1.00 90.25 466 TYR A N 1
ATOM 3266 C CA . TYR A 1 466 ? -2.960 -0.564 -15.076 1.00 90.25 466 TYR A CA 1
ATOM 3267 C C . TYR A 1 466 ? -2.694 0.760 -14.354 1.00 90.25 466 TYR A C 1
ATOM 3269 O O . TYR A 1 466 ? -3.594 1.580 -14.201 1.00 90.25 466 TYR A O 1
ATOM 3277 N N . ASN A 1 467 ? -1.442 1.010 -13.955 1.00 90.38 467 ASN A N 1
ATOM 3278 C CA . ASN A 1 467 ? -1.092 2.322 -13.408 1.00 90.38 467 ASN A CA 1
ATOM 3279 C C . ASN A 1 467 ? -1.111 3.392 -14.506 1.00 90.38 467 ASN A C 1
ATOM 3281 O O . ASN A 1 467 ? -0.711 3.142 -15.647 1.00 90.38 467 ASN A O 1
ATOM 3285 N N . GLY A 1 468 ? -1.533 4.600 -14.132 1.00 88.00 468 GLY A N 1
ATOM 3286 C CA . GLY A 1 468 ? -1.511 5.763 -15.009 1.00 88.00 468 GLY A CA 1
ATOM 3287 C C . GLY A 1 468 ? -0.183 6.524 -14.977 1.00 88.00 468 GLY A C 1
ATOM 3288 O O . GLY A 1 468 ? 0.672 6.317 -14.112 1.00 88.00 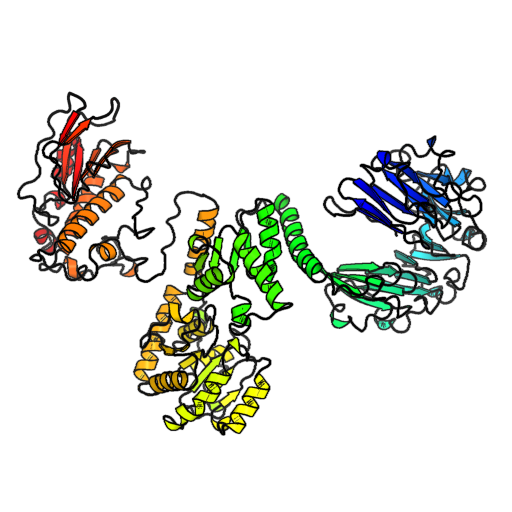468 GLY A O 1
ATOM 3289 N N . ILE A 1 469 ? -0.027 7.455 -15.915 1.00 88.44 469 ILE A N 1
ATOM 3290 C CA . ILE A 1 469 ? 1.084 8.402 -15.989 1.00 88.44 469 ILE A CA 1
ATOM 3291 C C . ILE A 1 469 ? 0.590 9.796 -16.401 1.00 88.44 469 ILE A C 1
ATOM 3293 O O . ILE A 1 469 ? -0.295 9.952 -17.239 1.00 88.44 469 ILE A O 1
ATOM 3297 N N . HIS A 1 470 ? 1.224 10.843 -15.869 1.00 88.44 470 HIS A N 1
ATOM 3298 C CA . HIS A 1 470 ? 1.076 12.210 -16.380 1.00 88.44 470 HIS A CA 1
ATOM 3299 C C . HIS A 1 470 ? 1.982 12.431 -17.602 1.00 88.44 470 HIS A C 1
ATOM 3301 O O . HIS A 1 470 ? 2.903 13.250 -17.574 1.00 88.44 470 HIS A O 1
ATOM 3307 N N . ALA A 1 471 ? 1.740 11.673 -18.678 1.00 85.19 471 ALA A N 1
ATOM 3308 C CA . ALA A 1 471 ? 2.607 11.643 -19.860 1.00 85.19 471 ALA A CA 1
ATOM 3309 C C . ALA A 1 471 ? 2.824 13.033 -20.481 1.00 85.19 471 ALA A C 1
ATOM 3311 O O . ALA A 1 471 ? 3.926 13.338 -20.941 1.00 85.19 471 ALA A O 1
ATOM 3312 N N . GLU A 1 472 ? 1.821 13.913 -20.427 1.00 85.12 472 GLU A N 1
ATOM 3313 C CA . GLU A 1 472 ? 1.933 15.282 -20.933 1.00 85.12 472 GLU A CA 1
ATOM 3314 C C . GLU A 1 472 ? 3.071 16.078 -20.285 1.00 85.12 472 GLU A C 1
ATOM 3316 O O . GLU A 1 472 ? 3.764 16.808 -20.984 1.00 85.12 472 GLU A O 1
ATOM 3321 N N . GLN A 1 473 ? 3.323 15.914 -18.982 1.00 82.75 473 GLN A N 1
ATOM 3322 C CA . GLN A 1 473 ? 4.365 16.666 -18.266 1.00 82.75 473 GLN A CA 1
ATOM 3323 C C . GLN A 1 473 ? 5.789 16.260 -18.673 1.00 82.75 473 GLN A C 1
ATOM 3325 O O . GLN A 1 473 ? 6.744 17.013 -18.461 1.00 82.75 473 GLN A O 1
ATOM 3330 N N . ILE A 1 474 ? 5.947 15.049 -19.208 1.00 83.50 474 ILE A N 1
ATOM 3331 C CA . ILE A 1 474 ? 7.214 14.533 -19.736 1.00 83.50 474 ILE A CA 1
ATOM 3332 C C . ILE A 1 474 ? 7.316 14.889 -21.226 1.00 83.50 474 ILE A C 1
ATOM 3334 O O . ILE A 1 474 ? 8.357 15.360 -21.689 1.00 83.50 474 ILE A O 1
ATOM 3338 N N . ALA A 1 475 ? 6.213 14.750 -21.966 1.00 82.06 475 ALA A N 1
ATOM 3339 C CA . ALA A 1 475 ? 6.128 15.073 -23.384 1.00 82.06 475 ALA A CA 1
ATOM 3340 C C . ALA A 1 475 ? 6.379 16.566 -23.663 1.00 82.06 475 ALA A C 1
ATOM 3342 O O . ALA A 1 475 ? 7.207 16.885 -24.522 1.00 82.06 475 ALA A O 1
ATOM 3343 N N . LYS A 1 476 ? 5.702 17.454 -22.918 1.00 74.69 476 LYS A N 1
ATOM 3344 C CA . LYS A 1 476 ? 5.696 18.920 -23.074 1.00 74.69 476 LYS A CA 1
ATOM 3345 C C . LYS A 1 476 ? 6.911 19.626 -22.482 1.00 74.69 476 LYS A C 1
ATOM 3347 O O . LYS A 1 476 ? 6.931 20.844 -22.509 1.00 74.69 476 LYS A O 1
ATOM 3352 N N . MET A 1 477 ? 7.903 18.913 -21.938 1.00 66.19 477 MET A N 1
ATOM 3353 C CA . MET A 1 477 ? 9.125 19.572 -21.467 1.00 66.19 477 MET A CA 1
ATOM 3354 C C . MET A 1 477 ? 9.757 20.346 -22.631 1.00 66.19 477 MET A C 1
ATOM 3356 O O . MET A 1 477 ? 10.361 19.733 -23.519 1.00 66.19 477 MET A O 1
ATOM 3360 N N . GLU A 1 478 ? 9.559 21.660 -22.625 1.00 55.78 478 GLU A N 1
ATOM 3361 C CA . GLU A 1 478 ? 10.319 22.616 -23.409 1.00 55.78 478 GLU A CA 1
ATOM 3362 C C . GLU A 1 478 ? 11.725 22.646 -22.815 1.00 55.78 478 GLU A C 1
ATOM 3364 O O . GLU A 1 478 ? 11.920 22.399 -21.620 1.00 55.78 478 GLU A O 1
ATOM 3369 N N . TRP A 1 479 ? 12.726 22.828 -23.666 1.00 56.47 479 TRP A N 1
ATOM 3370 C CA . TRP A 1 479 ? 14.086 23.022 -23.192 1.00 56.47 479 TRP A CA 1
ATOM 3371 C C . TRP A 1 479 ? 14.107 24.395 -22.514 1.00 56.47 479 TRP A C 1
ATOM 3373 O O . TRP A 1 479 ? 14.299 25.395 -23.191 1.00 56.47 479 TRP A O 1
ATOM 3383 N N . GLU A 1 480 ? 13.791 24.460 -21.217 1.00 44.97 480 GLU A N 1
ATOM 3384 C CA . GLU A 1 480 ? 13.934 25.696 -20.445 1.00 44.97 480 GLU A CA 1
ATOM 3385 C C . GLU A 1 480 ? 15.392 26.170 -20.534 1.00 44.97 480 GLU A C 1
ATOM 3387 O O . GLU A 1 480 ? 16.321 25.353 -20.530 1.00 44.97 480 GLU A O 1
ATOM 3392 N N . ASP A 1 481 ? 15.578 27.490 -20.604 1.00 41.84 481 ASP A N 1
ATOM 3393 C CA . ASP A 1 481 ? 16.844 28.180 -20.897 1.00 41.84 481 ASP A CA 1
ATOM 3394 C C . ASP A 1 481 ? 18.023 27.808 -19.962 1.00 41.84 481 ASP A C 1
ATOM 3396 O O . ASP A 1 481 ? 19.176 28.114 -20.269 1.00 41.84 481 ASP A O 1
ATOM 3400 N N . GLU A 1 482 ? 17.783 27.105 -18.846 1.00 44.53 482 GLU A N 1
ATOM 3401 C CA . GLU A 1 482 ? 18.825 26.620 -17.928 1.00 44.53 482 GLU A CA 1
ATOM 3402 C C . GLU A 1 482 ? 19.520 25.311 -18.365 1.00 44.53 482 GLU A C 1
ATOM 3404 O O . GLU A 1 482 ? 20.623 25.031 -17.890 1.00 44.53 482 GLU A O 1
ATOM 3409 N N . TRP A 1 483 ? 18.952 24.505 -19.277 1.00 49.91 483 TRP A N 1
ATOM 3410 C CA . TRP A 1 483 ? 19.570 23.239 -19.723 1.00 49.91 483 TRP A CA 1
ATOM 3411 C C . TRP A 1 483 ? 20.061 23.321 -21.177 1.00 49.91 483 TRP A C 1
ATOM 3413 O O . TRP A 1 483 ? 19.368 22.942 -22.121 1.00 49.91 483 TRP A O 1
ATOM 3423 N N . THR A 1 484 ? 21.309 23.761 -21.361 1.00 44.53 484 THR A N 1
ATOM 3424 C CA . THR A 1 484 ? 21.958 24.073 -22.657 1.00 44.53 484 THR A CA 1
ATOM 3425 C C . THR A 1 484 ? 22.344 22.864 -23.533 1.00 44.53 484 THR A C 1
ATOM 3427 O O . THR A 1 484 ? 23.232 22.946 -24.380 1.00 44.53 484 THR A O 1
ATOM 3430 N N . GLY A 1 485 ? 21.628 21.744 -23.412 1.00 52.81 485 GLY A N 1
ATOM 3431 C CA . GLY A 1 485 ? 21.522 20.793 -24.519 1.00 52.81 485 GLY A CA 1
ATOM 3432 C C . GLY A 1 485 ? 22.759 19.948 -24.827 1.00 52.81 485 GLY A C 1
ATOM 3433 O O . GLY A 1 485 ? 23.078 19.756 -26.000 1.00 52.81 485 GLY A O 1
ATOM 3434 N N . ASN A 1 486 ? 23.428 19.361 -23.826 1.00 66.19 486 ASN A N 1
ATOM 3435 C CA . ASN A 1 486 ? 24.339 18.253 -24.133 1.00 66.19 486 ASN A CA 1
ATOM 3436 C C . ASN A 1 486 ? 24.473 17.188 -23.030 1.00 66.19 486 ASN A C 1
ATOM 3438 O O . ASN A 1 486 ? 25.571 16.831 -22.611 1.00 66.19 486 ASN A O 1
ATOM 3442 N N . THR A 1 487 ? 23.335 16.613 -22.619 1.00 81.12 487 THR A N 1
ATOM 3443 C CA . THR A 1 487 ? 23.229 15.545 -21.605 1.00 81.12 487 THR A CA 1
ATOM 3444 C C . THR A 1 487 ? 24.203 14.378 -21.826 1.00 81.12 487 THR A C 1
ATOM 3446 O O . THR A 1 487 ? 24.648 13.774 -20.857 1.00 81.12 487 THR A O 1
ATOM 3449 N N . LYS A 1 488 ? 24.560 14.055 -23.079 1.00 86.00 488 LYS A N 1
ATOM 3450 C CA . LYS A 1 488 ? 25.572 13.034 -23.410 1.00 86.00 488 LYS A CA 1
ATOM 3451 C C . LYS A 1 488 ? 26.998 13.513 -23.100 1.00 86.00 488 LYS A C 1
ATOM 3453 O O . LYS A 1 488 ? 27.766 12.795 -22.460 1.00 86.00 488 LYS A O 1
ATOM 3458 N N . LYS A 1 489 ? 27.331 14.751 -23.473 1.00 85.06 489 LYS A N 1
ATOM 3459 C CA . LYS A 1 489 ? 28.650 15.360 -23.243 1.00 85.06 489 LYS A CA 1
ATOM 3460 C C . LYS A 1 489 ? 28.979 15.498 -21.757 1.00 85.06 489 LYS A C 1
ATOM 3462 O O . LYS A 1 489 ? 30.113 15.231 -21.371 1.00 85.06 489 LYS A O 1
ATOM 3467 N N . ASP A 1 490 ? 27.988 15.807 -20.920 1.00 84.56 490 ASP A N 1
ATOM 3468 C CA . ASP A 1 490 ? 28.152 15.882 -19.456 1.00 84.56 490 ASP A CA 1
ATOM 3469 C C . ASP A 1 490 ? 28.557 14.537 -18.830 1.00 84.56 490 ASP A C 1
ATOM 3471 O O . ASP A 1 490 ? 29.054 14.481 -17.705 1.00 84.56 490 ASP A O 1
ATOM 3475 N N . LYS A 1 491 ? 28.346 13.433 -19.558 1.00 85.38 491 LYS A N 1
ATOM 3476 C CA . LYS A 1 491 ? 28.756 12.077 -19.172 1.00 85.38 491 LYS A CA 1
ATOM 3477 C C . LYS A 1 491 ? 30.044 11.622 -19.865 1.00 85.38 491 LYS A C 1
ATOM 3479 O O . LYS A 1 491 ? 30.447 10.476 -19.691 1.00 85.38 491 LYS A O 1
ATOM 3484 N N . GLY A 1 492 ? 30.688 12.506 -20.630 1.00 86.38 492 GLY A N 1
ATOM 3485 C CA . GLY A 1 492 ? 31.880 12.201 -21.421 1.00 86.38 492 GLY A CA 1
ATOM 3486 C C . GLY A 1 492 ? 31.594 11.403 -22.696 1.00 86.38 492 GLY A C 1
ATOM 3487 O O . GLY A 1 492 ? 32.496 10.743 -23.205 1.00 86.38 492 GLY A O 1
ATOM 3488 N N . PHE A 1 493 ? 30.354 11.418 -23.194 1.00 92.00 493 PHE A N 1
ATOM 3489 C CA . PHE A 1 493 ? 29.950 10.704 -24.409 1.00 92.00 493 PHE A CA 1
ATOM 3490 C C . PHE A 1 493 ? 29.881 11.640 -25.616 1.00 92.00 493 PHE A C 1
ATOM 3492 O O . PHE A 1 493 ? 29.594 12.832 -25.464 1.00 92.00 493 PHE A O 1
ATOM 3499 N N . ASP A 1 494 ? 30.111 11.098 -26.816 1.00 89.38 494 ASP A N 1
ATOM 3500 C CA . ASP A 1 494 ? 29.883 11.854 -28.045 1.00 89.38 494 ASP A CA 1
ATOM 3501 C C . ASP A 1 494 ? 28.377 12.084 -28.249 1.00 89.38 494 ASP A C 1
ATOM 3503 O O . ASP A 1 494 ? 27.531 11.273 -27.864 1.00 89.38 494 ASP A O 1
ATOM 3507 N N . VAL A 1 495 ? 28.021 13.214 -28.856 1.00 85.19 495 VAL A N 1
ATOM 3508 C CA . VAL A 1 495 ? 26.624 13.601 -29.089 1.00 85.19 495 VAL A CA 1
ATOM 3509 C C . VAL A 1 495 ? 25.932 12.628 -30.056 1.00 85.19 495 VAL A C 1
ATOM 3511 O O . VAL A 1 495 ? 24.724 12.391 -29.943 1.00 85.19 495 VAL A O 1
ATOM 3514 N N . MET A 1 496 ? 26.705 12.035 -30.972 1.00 88.12 496 MET A N 1
ATOM 3515 C CA . MET A 1 496 ? 26.245 11.072 -31.974 1.00 88.12 496 MET A CA 1
ATOM 3516 C C . MET A 1 496 ? 26.249 9.620 -31.481 1.00 88.12 496 MET A C 1
ATOM 3518 O O . MET A 1 496 ? 25.689 8.755 -32.157 1.00 88.12 496 MET A O 1
ATOM 3522 N N . ASP A 1 497 ? 26.842 9.330 -30.319 1.00 93.25 497 ASP A N 1
ATOM 3523 C CA . ASP A 1 497 ? 26.878 7.969 -29.782 1.00 93.25 497 ASP A CA 1
ATOM 3524 C C . ASP A 1 497 ? 25.477 7.507 -29.356 1.00 93.25 497 ASP A C 1
ATOM 3526 O O . ASP A 1 497 ? 24.774 8.258 -28.667 1.00 93.25 497 ASP A O 1
ATOM 3530 N N . PRO A 1 498 ? 25.045 6.279 -29.704 1.00 95.50 498 PRO A N 1
ATOM 3531 C CA . PRO A 1 498 ? 23.762 5.769 -29.247 1.00 95.50 498 PRO A CA 1
ATOM 3532 C C . PRO A 1 498 ? 23.789 5.546 -27.732 1.00 95.50 498 PRO A C 1
ATOM 3534 O O . PRO A 1 498 ? 24.712 4.920 -27.208 1.00 95.50 498 PRO A O 1
ATOM 3537 N N . MET A 1 499 ? 22.778 6.051 -27.026 1.00 96.38 499 MET A N 1
ATOM 3538 C CA . MET A 1 499 ? 22.699 6.008 -25.565 1.00 96.38 499 MET A CA 1
ATOM 3539 C C . MET A 1 499 ? 21.502 5.182 -25.093 1.00 96.38 499 MET A C 1
ATOM 3541 O O . MET A 1 499 ? 20.357 5.490 -25.414 1.00 96.38 499 MET A O 1
ATOM 3545 N N . PHE A 1 500 ? 21.756 4.188 -24.248 1.00 98.44 500 PHE A N 1
ATOM 3546 C CA . PHE A 1 500 ? 20.749 3.343 -23.613 1.00 98.44 500 PHE A CA 1
ATOM 3547 C C . PHE A 1 500 ? 20.615 3.695 -22.137 1.00 98.44 500 PHE A C 1
ATOM 3549 O O . PHE A 1 500 ? 21.611 3.862 -21.430 1.00 98.44 500 PHE A O 1
ATOM 3556 N N . LEU A 1 501 ? 19.379 3.817 -21.666 1.00 98.56 501 LEU A N 1
ATOM 3557 C CA . LEU A 1 501 ? 19.090 4.267 -20.308 1.00 98.56 501 LEU A CA 1
ATOM 3558 C C . LEU A 1 501 ? 18.469 3.140 -19.481 1.00 98.56 501 LEU A C 1
ATOM 3560 O O . LEU A 1 501 ? 17.485 2.535 -19.892 1.00 98.56 501 LEU A O 1
ATOM 3564 N N . PHE A 1 502 ? 19.005 2.907 -18.288 1.00 98.56 502 PHE A N 1
ATOM 3565 C CA . PHE A 1 502 ? 18.352 2.141 -17.230 1.00 98.56 502 PHE A CA 1
ATOM 3566 C C . PHE A 1 502 ? 17.930 3.103 -16.118 1.00 98.56 502 PHE A C 1
ATOM 3568 O O . PHE A 1 502 ? 18.734 3.932 -15.684 1.00 98.56 502 PHE A O 1
ATOM 3575 N N . VAL A 1 503 ? 16.699 2.964 -15.622 1.00 97.81 503 VAL A N 1
ATOM 3576 C CA . VAL A 1 503 ? 16.195 3.727 -14.471 1.00 97.81 503 VAL A CA 1
ATOM 3577 C C . VAL A 1 503 ? 15.542 2.770 -13.485 1.00 97.81 503 VAL A C 1
ATOM 3579 O O . VAL A 1 503 ? 14.591 2.071 -13.825 1.00 97.81 503 VAL A O 1
ATOM 3582 N N . GLY A 1 504 ? 16.029 2.742 -12.247 1.00 94.94 504 GLY A N 1
ATOM 3583 C CA . GLY A 1 504 ? 15.404 1.952 -11.193 1.00 94.94 504 GLY A CA 1
ATOM 3584 C C . GLY A 1 504 ? 16.332 1.641 -10.028 1.00 94.94 504 GLY A C 1
ATOM 3585 O O . GLY A 1 504 ? 17.521 1.934 -10.042 1.00 94.94 504 GLY A O 1
ATOM 3586 N N . ARG A 1 505 ? 15.780 1.013 -8.988 1.00 94.31 505 ARG A N 1
ATOM 3587 C CA . ARG A 1 505 ? 16.564 0.551 -7.834 1.00 94.31 505 ARG A CA 1
ATOM 3588 C C . ARG A 1 505 ? 17.633 -0.451 -8.283 1.00 94.31 505 ARG A C 1
ATOM 3590 O O . ARG A 1 505 ? 17.317 -1.404 -8.992 1.00 94.31 505 ARG A O 1
ATOM 3597 N N . LEU A 1 506 ? 18.865 -0.294 -7.801 1.00 96.62 506 LEU A N 1
ATOM 3598 C CA . LEU A 1 506 ? 19.965 -1.229 -8.057 1.00 96.62 506 LEU A CA 1
ATOM 3599 C C . LEU A 1 506 ? 19.838 -2.450 -7.137 1.00 96.62 506 LEU A C 1
ATOM 3601 O O . LEU A 1 506 ? 20.480 -2.548 -6.088 1.00 96.62 506 LEU A O 1
ATOM 3605 N N . ALA A 1 507 ? 18.928 -3.344 -7.517 1.00 94.00 507 ALA A N 1
ATOM 3606 C CA . ALA A 1 507 ? 18.562 -4.552 -6.790 1.00 94.00 507 ALA A CA 1
ATOM 3607 C C . ALA A 1 507 ? 18.342 -5.726 -7.752 1.00 94.00 507 ALA A C 1
ATOM 3609 O O . ALA A 1 507 ? 17.976 -5.522 -8.910 1.00 94.00 507 ALA A O 1
ATOM 3610 N N . VAL A 1 508 ? 18.496 -6.956 -7.246 1.00 92.69 508 VAL A N 1
ATOM 3611 C CA . VAL A 1 508 ? 18.443 -8.196 -8.047 1.00 92.69 508 VAL A CA 1
ATOM 3612 C C . VAL A 1 508 ? 17.141 -8.301 -8.844 1.00 92.69 508 VAL A C 1
ATOM 3614 O O . VAL A 1 508 ? 17.154 -8.696 -10.011 1.00 92.69 508 VAL A O 1
ATOM 3617 N N . GLN A 1 509 ? 16.030 -7.864 -8.241 1.00 93.38 509 GLN A N 1
ATOM 3618 C CA . GLN A 1 509 ? 14.713 -7.770 -8.871 1.00 93.38 509 GLN A CA 1
ATOM 3619 C C . GLN A 1 509 ? 14.739 -6.995 -10.201 1.00 93.38 509 GLN A C 1
ATOM 3621 O O . GLN A 1 509 ? 14.115 -7.425 -11.169 1.00 93.38 509 GLN A O 1
ATOM 3626 N N . LYS A 1 510 ? 15.461 -5.869 -10.263 1.00 95.31 510 LYS A N 1
ATOM 3627 C CA . LYS A 1 510 ? 15.483 -4.956 -11.419 1.00 95.31 510 LYS A CA 1
ATOM 3628 C C . LYS A 1 510 ? 16.504 -5.336 -12.492 1.00 95.31 510 LYS A C 1
ATOM 3630 O O . LYS A 1 510 ? 16.504 -4.739 -13.558 1.00 95.31 510 LYS A O 1
ATOM 3635 N N . GLY A 1 511 ? 17.356 -6.322 -12.220 1.00 95.81 511 GLY A N 1
ATOM 3636 C CA . GLY A 1 511 ? 18.279 -6.900 -13.198 1.00 95.81 511 GLY A CA 1
ATOM 3637 C C . GLY A 1 511 ? 19.331 -5.981 -13.840 1.00 95.81 511 GLY A C 1
ATOM 3638 O O . GLY A 1 511 ? 19.713 -6.269 -14.975 1.00 95.81 511 GLY A O 1
ATOM 3639 N N . PRO A 1 512 ? 19.848 -4.906 -13.201 1.00 97.62 512 PRO A N 1
ATOM 3640 C CA . PRO A 1 512 ? 20.901 -4.091 -13.821 1.00 97.62 512 PRO A CA 1
ATOM 3641 C C . PRO A 1 512 ? 22.176 -4.900 -14.117 1.00 97.62 512 PRO A C 1
ATOM 3643 O O . PRO A 1 512 ? 22.908 -4.583 -15.049 1.00 97.62 512 PRO A O 1
ATOM 3646 N N . ASP A 1 513 ? 22.424 -5.972 -13.363 1.00 97.69 513 ASP A N 1
ATOM 3647 C CA . ASP A 1 513 ? 23.511 -6.920 -13.599 1.00 97.69 513 ASP A CA 1
ATOM 3648 C C . ASP A 1 513 ? 23.374 -7.651 -14.943 1.00 97.69 513 ASP A C 1
ATOM 3650 O O . ASP A 1 513 ? 24.364 -7.803 -15.652 1.00 97.69 513 ASP A O 1
ATOM 3654 N N . LEU A 1 514 ? 22.152 -8.023 -15.343 1.00 98.12 514 LEU A N 1
ATOM 3655 C CA . LEU A 1 514 ? 21.901 -8.663 -16.638 1.00 98.12 514 LEU A CA 1
ATOM 3656 C C . LEU A 1 514 ? 22.227 -7.725 -17.804 1.00 98.12 514 LEU A C 1
ATOM 3658 O O . LEU A 1 514 ? 22.768 -8.170 -18.814 1.00 98.12 514 LEU A O 1
ATOM 3662 N N . LEU A 1 515 ? 21.926 -6.430 -17.652 1.00 98.44 515 LEU A N 1
ATOM 3663 C CA . LEU A 1 515 ? 22.319 -5.413 -18.625 1.00 98.44 515 LEU A CA 1
ATOM 3664 C C . LEU A 1 515 ? 23.843 -5.271 -18.679 1.00 98.44 515 LEU A C 1
ATOM 3666 O O . LEU A 1 515 ? 24.394 -5.282 -19.772 1.00 98.44 515 LEU A O 1
ATOM 3670 N N . LEU A 1 516 ? 24.538 -5.190 -17.540 1.00 98.19 516 LEU A N 1
ATOM 3671 C CA . LEU A 1 516 ? 26.003 -5.079 -17.521 1.00 98.19 516 LEU A CA 1
ATOM 3672 C C . LEU A 1 516 ? 26.693 -6.238 -18.254 1.00 98.19 516 LEU A C 1
ATOM 3674 O O . LEU A 1 516 ? 27.595 -6.001 -19.054 1.00 98.19 516 LEU A O 1
ATOM 3678 N N . GLU A 1 517 ? 26.237 -7.470 -18.028 1.00 98.50 517 GLU A N 1
ATOM 3679 C CA . GLU A 1 517 ? 26.752 -8.660 -18.722 1.00 98.50 517 GLU A CA 1
ATOM 3680 C C . GLU A 1 517 ? 26.411 -8.668 -20.226 1.00 98.50 517 GLU A C 1
ATOM 3682 O O . GLU A 1 517 ? 27.081 -9.336 -21.011 1.00 98.50 517 GLU A O 1
ATOM 3687 N N . ALA A 1 518 ? 25.387 -7.922 -20.659 1.00 98.56 518 ALA A N 1
ATOM 3688 C CA . ALA A 1 518 ? 25.008 -7.810 -22.067 1.00 98.56 518 ALA A CA 1
ATOM 3689 C C . ALA A 1 518 ? 25.914 -6.847 -22.855 1.00 98.56 518 ALA A C 1
ATOM 3691 O O . ALA A 1 518 ? 26.097 -7.007 -24.065 1.00 98.56 518 ALA A O 1
ATOM 3692 N N . ILE A 1 519 ? 26.504 -5.853 -22.181 1.00 98.62 519 ILE A N 1
ATOM 3693 C CA . ILE A 1 519 ? 27.263 -4.761 -22.810 1.00 98.62 519 ILE A CA 1
ATOM 3694 C C . ILE A 1 519 ? 28.429 -5.247 -23.687 1.00 98.62 519 ILE A C 1
ATOM 3696 O O . ILE A 1 519 ? 28.531 -4.752 -24.809 1.00 98.62 519 ILE A O 1
ATOM 3700 N N . PRO A 1 520 ? 29.272 -6.222 -23.290 1.00 98.44 520 PRO A N 1
ATOM 3701 C CA . PRO A 1 520 ? 30.347 -6.718 -24.156 1.00 98.44 520 PRO A CA 1
ATOM 3702 C C . PRO A 1 520 ? 29.856 -7.251 -25.514 1.00 98.44 520 PRO A C 1
ATOM 3704 O O . PRO A 1 520 ? 30.479 -7.001 -26.550 1.00 98.44 520 PRO A O 1
ATOM 3707 N N . MET A 1 521 ? 28.708 -7.940 -25.533 1.00 98.12 521 MET A N 1
ATOM 3708 C CA . MET A 1 521 ? 28.094 -8.444 -26.769 1.00 98.12 521 MET A CA 1
ATOM 3709 C C . MET A 1 521 ? 27.576 -7.295 -27.638 1.00 98.12 521 MET A C 1
ATOM 3711 O O . MET A 1 521 ? 27.761 -7.303 -28.854 1.00 98.12 521 MET A O 1
ATOM 3715 N N . ILE A 1 522 ? 26.994 -6.269 -27.013 1.00 98.12 522 ILE A N 1
ATOM 3716 C CA . ILE A 1 522 ? 26.499 -5.078 -27.713 1.00 98.12 522 ILE A CA 1
ATOM 3717 C C . ILE A 1 522 ? 27.662 -4.296 -28.326 1.00 98.12 522 ILE A C 1
ATOM 3719 O O . ILE A 1 522 ? 27.604 -3.959 -29.504 1.00 98.12 522 ILE A O 1
ATOM 3723 N N . LEU A 1 523 ? 28.741 -4.062 -27.571 1.00 97.94 523 LEU A N 1
ATOM 3724 C CA . LEU A 1 523 ? 29.928 -3.343 -28.048 1.00 97.94 523 LEU A CA 1
ATOM 3725 C C . LEU A 1 523 ? 30.636 -4.073 -29.196 1.00 97.94 523 LEU A C 1
ATOM 3727 O O . LEU A 1 523 ? 31.187 -3.426 -30.082 1.00 97.94 523 LEU A O 1
ATOM 3731 N N . SER A 1 524 ? 30.559 -5.405 -29.236 1.00 96.19 524 SER A N 1
ATOM 3732 C CA . SER A 1 524 ? 31.077 -6.195 -30.362 1.00 96.19 524 SER A CA 1
ATOM 3733 C C . SER A 1 524 ? 30.324 -5.918 -31.674 1.00 96.19 524 SER A C 1
ATOM 3735 O O . SER A 1 524 ? 30.906 -6.021 -32.750 1.00 96.19 524 SER A O 1
ATOM 3737 N N . SER A 1 525 ? 29.042 -5.540 -31.601 1.00 92.81 525 SER A N 1
ATOM 3738 C CA . SER A 1 525 ? 28.213 -5.175 -32.761 1.00 92.81 525 SER A CA 1
ATOM 3739 C C . SER A 1 525 ? 28.193 -3.661 -33.027 1.00 92.81 525 SER A C 1
ATOM 3741 O O . SER A 1 525 ? 28.171 -3.220 -34.176 1.00 92.81 525 SER A O 1
ATOM 3743 N N . ARG A 1 526 ? 28.206 -2.850 -31.964 1.00 94.31 526 ARG A N 1
ATOM 3744 C CA . ARG A 1 526 ? 28.109 -1.384 -31.970 1.00 94.31 526 ARG A CA 1
ATOM 3745 C C . ARG A 1 526 ? 29.081 -0.797 -30.946 1.00 94.31 526 ARG A C 1
ATOM 3747 O O . ARG A 1 526 ? 28.700 -0.454 -29.829 1.00 94.31 526 ARG A O 1
ATOM 3754 N N . GLY A 1 527 ? 30.344 -0.667 -31.350 1.00 94.38 527 GLY A N 1
ATOM 3755 C CA . GLY A 1 527 ? 31.454 -0.288 -30.464 1.00 94.38 527 GLY A CA 1
ATOM 3756 C C . GLY A 1 527 ? 31.364 1.098 -29.821 1.00 94.38 527 GLY A C 1
ATOM 3757 O O . GLY A 1 527 ? 32.081 1.362 -28.862 1.00 94.38 527 GLY A O 1
ATOM 3758 N N . ASN A 1 528 ? 30.484 1.975 -30.306 1.00 95.44 528 ASN A N 1
ATOM 3759 C CA . ASN A 1 528 ? 30.280 3.310 -29.749 1.00 95.44 528 ASN A CA 1
ATOM 3760 C C . ASN A 1 528 ? 29.016 3.442 -28.874 1.00 95.44 528 ASN A C 1
ATOM 3762 O O . ASN A 1 528 ? 28.673 4.548 -28.470 1.00 95.44 528 ASN A O 1
ATOM 3766 N N . ALA A 1 529 ? 28.322 2.343 -28.554 1.00 97.50 529 ALA A N 1
ATOM 3767 C CA . ALA A 1 529 ? 27.151 2.377 -27.676 1.00 97.50 529 ALA A CA 1
ATOM 3768 C C . ALA A 1 529 ? 27.501 2.781 -26.233 1.00 97.50 529 ALA A C 1
ATOM 3770 O O . ALA A 1 529 ? 28.497 2.326 -25.665 1.00 97.50 529 ALA A O 1
ATOM 3771 N N . LYS A 1 530 ? 26.652 3.620 -25.632 1.00 97.94 530 LYS A N 1
ATOM 3772 C CA . LYS A 1 530 ? 26.808 4.171 -24.280 1.00 97.94 530 LYS A CA 1
ATOM 3773 C C . LYS A 1 530 ? 25.620 3.824 -23.397 1.00 97.94 530 LYS A C 1
ATOM 3775 O O . LYS A 1 530 ? 24.490 3.734 -23.867 1.00 97.94 530 LYS A O 1
ATOM 3780 N N . PHE A 1 531 ? 25.868 3.670 -22.103 1.00 98.31 531 PHE A N 1
ATOM 3781 C CA . PHE A 1 531 ? 24.878 3.226 -21.128 1.00 98.31 531 PHE A CA 1
ATOM 3782 C C . PHE A 1 531 ? 24.864 4.163 -19.928 1.00 98.31 531 PHE A C 1
ATOM 3784 O O . PHE A 1 531 ? 25.902 4.422 -19.318 1.00 98.31 531 PHE A O 1
ATOM 3791 N N . VAL A 1 532 ? 23.682 4.648 -19.561 1.00 98.00 532 VAL A N 1
ATOM 3792 C CA . VAL A 1 532 ? 23.481 5.427 -18.338 1.00 98.00 532 VAL A CA 1
ATOM 3793 C C . VAL A 1 532 ? 22.631 4.614 -17.374 1.00 98.00 532 VAL A C 1
ATOM 3795 O O . VAL A 1 532 ? 21.519 4.209 -17.707 1.00 98.00 532 VAL A O 1
ATOM 3798 N N . ILE A 1 533 ? 23.158 4.389 -16.173 1.00 98.19 533 ILE A N 1
ATOM 3799 C CA . ILE A 1 533 ? 22.491 3.646 -15.104 1.00 98.19 533 ILE A CA 1
ATOM 3800 C C . ILE A 1 533 ? 22.066 4.642 -14.023 1.00 98.19 533 ILE A C 1
ATOM 3802 O O . ILE A 1 533 ? 22.906 5.183 -13.300 1.00 98.19 533 ILE A O 1
ATOM 3806 N N . VAL A 1 534 ? 20.763 4.902 -13.928 1.00 97.56 534 VAL A N 1
ATOM 3807 C CA . VAL A 1 534 ? 20.156 5.785 -12.925 1.00 97.56 534 VAL A CA 1
ATOM 3808 C C . VAL A 1 534 ? 19.546 4.950 -11.810 1.00 97.56 534 VAL A C 1
ATOM 3810 O O . VAL A 1 534 ? 18.693 4.096 -12.055 1.00 97.56 534 VAL A O 1
ATOM 3813 N N . GLY A 1 535 ? 19.943 5.241 -10.576 1.00 95.25 535 GLY A N 1
ATOM 3814 C CA . GLY A 1 535 ? 19.422 4.591 -9.387 1.00 95.25 535 GLY A CA 1
ATOM 3815 C C . GLY A 1 535 ? 20.459 4.395 -8.294 1.00 95.25 535 GLY A C 1
ATOM 3816 O O . GLY A 1 535 ? 21.646 4.679 -8.452 1.00 95.25 535 GLY A O 1
ATOM 3817 N N . ASP A 1 536 ? 19.979 3.871 -7.173 1.00 95.00 536 ASP A N 1
ATOM 3818 C CA . ASP A 1 536 ? 20.807 3.445 -6.052 1.00 95.00 536 ASP A CA 1
ATOM 3819 C C . ASP A 1 536 ? 20.270 2.131 -5.468 1.00 95.00 536 ASP A C 1
ATOM 3821 O O . ASP A 1 536 ? 19.148 1.706 -5.773 1.00 95.00 536 ASP A O 1
ATOM 3825 N N . GLY A 1 537 ? 21.075 1.458 -4.657 1.00 93.56 537 GLY A N 1
ATOM 3826 C CA . GLY A 1 537 ? 20.715 0.201 -4.016 1.00 93.56 537 GLY A CA 1
ATOM 3827 C C . GLY A 1 537 ? 21.924 -0.642 -3.635 1.00 93.56 537 GLY A C 1
ATOM 3828 O O . GLY A 1 537 ? 23.062 -0.350 -3.995 1.00 93.56 537 GLY A O 1
ATOM 3829 N N . HIS A 1 538 ? 21.657 -1.736 -2.922 1.00 93.25 538 HIS A N 1
ATOM 3830 C CA . HIS A 1 538 ? 22.692 -2.612 -2.365 1.00 93.25 538 HIS A CA 1
ATOM 3831 C C . HIS A 1 538 ? 23.644 -3.206 -3.419 1.00 93.25 538 HIS A C 1
ATOM 3833 O O . HIS A 1 538 ? 24.751 -3.602 -3.071 1.00 93.25 538 HIS A O 1
ATOM 3839 N N . MET A 1 539 ? 23.250 -3.260 -4.698 1.00 96.19 539 MET A N 1
ATOM 3840 C CA . MET A 1 539 ? 24.108 -3.776 -5.770 1.00 96.19 539 MET A CA 1
ATOM 3841 C C . MET A 1 539 ? 25.098 -2.752 -6.335 1.00 96.19 539 MET A C 1
ATOM 3843 O O . MET A 1 539 ? 25.982 -3.152 -7.085 1.00 96.19 539 MET A O 1
ATOM 3847 N N . LYS A 1 540 ? 24.977 -1.454 -6.021 1.00 96.25 540 LYS A N 1
ATOM 3848 C CA . LYS A 1 540 ? 25.720 -0.382 -6.708 1.00 96.25 540 LYS A CA 1
ATOM 3849 C C . LYS A 1 540 ? 27.229 -0.636 -6.783 1.00 96.25 540 LYS A C 1
ATOM 3851 O O . LYS A 1 540 ? 27.780 -0.708 -7.876 1.00 96.25 540 LYS A O 1
ATOM 3856 N N . ALA A 1 541 ? 27.869 -0.851 -5.633 1.00 96.12 541 ALA A N 1
ATOM 3857 C CA . ALA A 1 541 ? 29.313 -1.072 -5.562 1.00 96.12 541 ALA A CA 1
ATOM 3858 C C . ALA A 1 541 ? 29.754 -2.329 -6.337 1.00 96.12 541 ALA A C 1
ATOM 3860 O O . ALA A 1 541 ? 30.786 -2.325 -7.007 1.00 96.12 541 ALA A O 1
ATOM 3861 N N . ALA A 1 542 ? 28.953 -3.399 -6.289 1.00 97.56 542 ALA A N 1
ATOM 3862 C CA . ALA A 1 542 ? 29.233 -4.629 -7.024 1.00 97.56 542 ALA A CA 1
ATOM 3863 C C . ALA A 1 542 ? 29.108 -4.433 -8.545 1.00 97.56 542 ALA A C 1
ATOM 3865 O O . ALA A 1 542 ? 29.923 -4.965 -9.293 1.00 97.56 542 ALA A O 1
ATOM 3866 N N . LEU A 1 543 ? 28.130 -3.645 -9.004 1.00 98.25 543 LEU A N 1
ATOM 3867 C CA . LEU A 1 543 ? 27.942 -3.318 -10.422 1.00 98.25 543 LEU A CA 1
ATOM 3868 C C . LEU A 1 543 ? 29.096 -2.459 -10.960 1.00 98.25 543 LEU A C 1
ATOM 3870 O O . LEU A 1 543 ? 29.615 -2.745 -12.035 1.00 98.25 543 LEU A O 1
ATOM 3874 N N . GLU A 1 544 ? 29.537 -1.449 -10.209 1.00 97.69 544 GLU A N 1
ATOM 3875 C CA . GLU A 1 544 ? 30.681 -0.602 -10.583 1.00 97.69 544 GLU A CA 1
ATOM 3876 C C . GLU A 1 544 ? 31.976 -1.425 -10.694 1.00 97.69 544 GLU A C 1
ATOM 3878 O O . GLU A 1 544 ? 32.682 -1.351 -11.704 1.00 97.69 544 GLU A O 1
ATOM 3883 N N . ALA A 1 545 ? 32.248 -2.285 -9.704 1.00 97.94 545 ALA A N 1
ATOM 3884 C CA . ALA A 1 545 ? 33.383 -3.205 -9.742 1.00 97.94 545 ALA A CA 1
ATOM 3885 C C . ALA A 1 545 ? 33.284 -4.192 -10.916 1.00 97.94 545 ALA A C 1
ATOM 3887 O O . ALA A 1 545 ? 34.279 -4.466 -11.591 1.00 97.94 545 ALA A O 1
ATOM 3888 N N . ARG A 1 546 ? 32.080 -4.703 -11.201 1.00 97.94 546 ARG A N 1
ATOM 3889 C CA . ARG A 1 546 ? 31.850 -5.631 -12.311 1.00 97.94 546 ARG A CA 1
ATOM 3890 C C . ARG A 1 546 ? 32.051 -4.967 -13.673 1.00 97.94 546 ARG A C 1
ATOM 3892 O O . ARG A 1 546 ? 32.658 -5.576 -14.548 1.00 97.94 546 ARG A O 1
ATOM 3899 N N . ALA A 1 547 ? 31.627 -3.716 -13.843 1.00 98.19 547 ALA A N 1
ATOM 3900 C CA . ALA A 1 547 ? 31.873 -2.952 -15.065 1.00 98.19 547 ALA A CA 1
ATOM 3901 C C . ALA A 1 547 ? 33.379 -2.769 -15.340 1.00 98.19 547 ALA A C 1
ATOM 3903 O O . ALA A 1 547 ? 33.811 -2.881 -16.489 1.00 98.19 547 ALA A O 1
ATOM 3904 N N . ALA A 1 548 ? 34.186 -2.559 -14.292 1.00 97.69 548 ALA A N 1
ATOM 3905 C CA . ALA A 1 548 ? 35.644 -2.509 -14.410 1.00 97.69 548 ALA A CA 1
ATOM 3906 C C . ALA A 1 548 ? 36.244 -3.870 -14.798 1.00 97.69 548 ALA A C 1
ATOM 3908 O O . ALA A 1 548 ? 37.073 -3.937 -15.703 1.00 97.69 548 ALA A O 1
ATOM 3909 N N . GLN A 1 549 ? 35.785 -4.963 -14.177 1.00 97.94 549 GLN A N 1
ATOM 3910 C CA . GLN A 1 549 ? 36.233 -6.327 -14.505 1.00 97.94 549 GLN A CA 1
ATOM 3911 C C . GLN A 1 549 ? 35.922 -6.728 -15.951 1.00 97.94 549 GLN A C 1
ATOM 3913 O O . GLN A 1 549 ? 36.727 -7.398 -16.589 1.00 97.94 549 GLN A O 1
ATOM 3918 N N . LEU A 1 550 ? 34.762 -6.317 -16.467 1.00 97.88 550 LEU A N 1
ATOM 3919 C CA . LEU A 1 550 ? 34.348 -6.571 -17.848 1.00 97.88 550 LEU A CA 1
ATOM 3920 C C . LEU A 1 550 ? 35.047 -5.647 -18.865 1.00 97.88 550 LEU A C 1
ATOM 3922 O O . LEU A 1 550 ? 34.869 -5.828 -20.066 1.00 97.88 550 LEU A O 1
ATOM 3926 N N . GLY A 1 551 ? 35.816 -4.647 -18.415 1.00 97.56 551 GLY A N 1
ATOM 3927 C CA . GLY A 1 551 ? 36.488 -3.680 -19.291 1.00 97.56 551 GLY A CA 1
ATOM 3928 C C . GLY A 1 551 ? 35.548 -2.660 -19.950 1.00 97.56 551 GLY A C 1
ATOM 3929 O O . GLY A 1 551 ? 35.938 -1.986 -20.902 1.00 97.56 551 GLY A O 1
ATOM 3930 N N . ILE A 1 552 ? 34.318 -2.512 -19.450 1.00 97.94 552 ILE A N 1
ATOM 3931 C CA . ILE A 1 552 ? 33.257 -1.692 -20.065 1.00 97.94 552 ILE A CA 1
ATOM 3932 C C . ILE A 1 552 ? 33.069 -0.321 -19.398 1.00 97.94 552 ILE A C 1
ATOM 3934 O O . ILE A 1 552 ? 32.166 0.423 -19.772 1.00 97.94 552 ILE A O 1
ATOM 3938 N N . SER A 1 553 ? 33.914 0.057 -18.432 1.00 96.38 553 SER A N 1
ATOM 3939 C CA . SER A 1 553 ? 33.798 1.336 -17.705 1.00 96.38 553 SER A CA 1
ATOM 3940 C C . SER A 1 553 ? 33.780 2.574 -18.611 1.00 96.38 553 SER A C 1
ATOM 3942 O O . SER A 1 553 ? 33.169 3.575 -18.268 1.00 96.38 553 SER A O 1
ATOM 3944 N N . HIS A 1 554 ? 34.404 2.507 -19.788 1.00 95.12 554 HIS A N 1
ATOM 3945 C CA . HIS A 1 554 ? 34.420 3.585 -20.784 1.00 95.12 554 HIS A CA 1
ATOM 3946 C C . HIS A 1 554 ? 33.077 3.771 -21.531 1.00 95.12 554 HIS A C 1
ATOM 3948 O O . HIS A 1 554 ? 32.886 4.755 -22.254 1.00 95.12 554 HIS A O 1
ATOM 3954 N N . ALA A 1 555 ? 32.158 2.812 -21.400 1.00 97.00 555 ALA A N 1
ATOM 3955 C CA . ALA A 1 555 ? 30.843 2.807 -22.035 1.00 97.00 555 ALA A CA 1
ATOM 3956 C C . ALA A 1 555 ? 29.692 2.997 -21.031 1.00 97.00 555 ALA A C 1
ATOM 3958 O O . ALA A 1 555 ? 28.560 3.209 -21.458 1.00 97.00 555 ALA A O 1
ATOM 3959 N N . VAL A 1 556 ? 29.954 2.941 -19.719 1.00 97.81 556 VAL A N 1
ATOM 3960 C CA . VAL A 1 556 ? 28.924 2.967 -18.667 1.00 97.81 556 VAL A CA 1
ATOM 3961 C C . VAL A 1 556 ? 29.105 4.169 -17.748 1.00 97.81 556 VAL A C 1
ATOM 3963 O O . VAL A 1 556 ? 30.179 4.378 -17.194 1.00 97.81 556 VAL A O 1
ATOM 3966 N N . HIS A 1 557 ? 28.026 4.915 -17.518 1.00 97.00 557 HIS A N 1
ATOM 3967 C CA . HIS A 1 557 ? 27.971 5.987 -16.531 1.00 97.00 557 HIS A CA 1
ATOM 3968 C C . HIS A 1 557 ? 26.924 5.689 -15.449 1.00 97.00 557 HIS A C 1
ATOM 3970 O O . HIS A 1 557 ? 25.724 5.633 -15.730 1.00 97.00 557 HIS A O 1
ATOM 3976 N N . PHE A 1 558 ? 27.364 5.559 -14.197 1.00 96.75 558 PHE A N 1
ATOM 3977 C CA . PHE A 1 558 ? 26.483 5.436 -13.033 1.00 96.75 558 PHE A CA 1
ATOM 3978 C C . PHE A 1 558 ? 26.094 6.827 -12.525 1.00 96.75 558 PHE A C 1
ATOM 3980 O O . PHE A 1 558 ? 26.904 7.532 -11.930 1.00 96.75 558 PHE A O 1
ATOM 3987 N N . ALA A 1 559 ? 24.844 7.228 -12.755 1.00 92.56 559 ALA A N 1
ATOM 3988 C CA . ALA A 1 559 ? 24.351 8.566 -12.423 1.00 92.56 559 ALA A CA 1
ATOM 3989 C C . ALA A 1 559 ? 23.917 8.722 -10.951 1.00 92.56 559 ALA A C 1
ATOM 3991 O O . ALA A 1 559 ? 23.637 9.835 -10.513 1.00 92.56 559 ALA A O 1
ATOM 3992 N N . GLY A 1 560 ? 23.848 7.622 -10.192 1.00 92.44 560 GLY A N 1
ATOM 3993 C CA . GLY A 1 560 ? 23.305 7.614 -8.833 1.00 92.44 560 GLY A CA 1
ATOM 3994 C C . GLY A 1 560 ? 21.793 7.857 -8.797 1.00 92.44 560 GLY A C 1
ATOM 3995 O O . GLY A 1 560 ? 21.098 7.722 -9.808 1.00 92.44 560 GLY A O 1
ATOM 3996 N N . SER A 1 561 ? 21.271 8.191 -7.614 1.00 91.12 561 SER A N 1
ATOM 3997 C CA . SER A 1 561 ? 19.849 8.496 -7.440 1.00 91.12 561 SER A CA 1
ATOM 3998 C C . SER A 1 561 ? 19.514 9.871 -8.016 1.00 91.12 561 SER A C 1
ATOM 4000 O O . SER A 1 561 ? 20.125 10.873 -7.648 1.00 91.12 561 SER A O 1
ATOM 4002 N N . VAL A 1 562 ? 18.514 9.925 -8.895 1.00 89.06 562 VAL A N 1
ATOM 4003 C CA . VAL A 1 562 ? 17.986 11.167 -9.469 1.00 89.06 562 VAL A CA 1
ATOM 4004 C C . VAL A 1 562 ? 16.541 11.327 -9.013 1.00 89.06 562 VAL A C 1
ATOM 4006 O O . VAL A 1 562 ? 15.756 10.379 -9.062 1.00 89.06 562 VAL A O 1
ATOM 4009 N N . LYS A 1 563 ? 16.174 12.532 -8.563 1.00 86.94 563 LYS A N 1
ATOM 4010 C CA . LYS A 1 563 ? 14.818 12.827 -8.085 1.00 86.94 563 LYS A CA 1
ATOM 4011 C C . LYS A 1 563 ? 13.793 12.565 -9.197 1.00 86.94 563 LYS A C 1
ATOM 4013 O O . LYS A 1 563 ? 13.930 13.103 -10.301 1.00 86.94 563 LYS A O 1
ATOM 4018 N N . SER A 1 564 ? 12.760 11.777 -8.888 1.00 81.94 564 SER A N 1
ATOM 4019 C CA . SER A 1 564 ? 11.651 11.511 -9.813 1.00 81.94 564 SER A CA 1
ATOM 4020 C C . SER A 1 564 ? 10.981 12.815 -10.264 1.00 81.94 564 SER A C 1
ATOM 4022 O O . SER A 1 564 ? 10.899 13.780 -9.501 1.00 81.94 564 SER A O 1
ATOM 4024 N N . GLY A 1 565 ? 10.574 12.870 -11.534 1.00 80.00 565 GLY A N 1
ATOM 4025 C CA . GLY A 1 565 ? 9.955 14.046 -12.153 1.00 80.00 565 GLY A CA 1
ATOM 4026 C C . GLY A 1 565 ? 10.879 15.253 -12.381 1.00 80.00 565 GLY A C 1
ATOM 4027 O O . GLY A 1 565 ? 10.427 16.244 -12.953 1.00 80.00 565 GLY A O 1
ATOM 4028 N N . SER A 1 566 ? 12.154 15.197 -11.978 1.00 86.38 566 SER A N 1
ATOM 4029 C CA . SER A 1 566 ? 13.103 16.300 -12.190 1.00 86.38 566 SER A CA 1
ATOM 4030 C C . SER A 1 566 ? 13.403 16.547 -13.672 1.00 86.38 566 SER A C 1
ATOM 4032 O O . SER A 1 566 ? 13.379 15.622 -14.490 1.00 86.38 566 SER A O 1
ATOM 4034 N N . ALA A 1 567 ? 13.756 17.792 -14.010 1.00 84.31 567 ALA A N 1
ATOM 4035 C CA . ALA A 1 567 ? 14.213 18.161 -15.350 1.00 84.31 567 ALA A CA 1
ATOM 4036 C C . ALA A 1 567 ? 15.403 17.297 -15.809 1.00 84.31 567 ALA A C 1
ATOM 4038 O O . ALA A 1 567 ? 15.420 16.832 -16.944 1.00 84.31 567 ALA A O 1
ATOM 4039 N N . HIS A 1 568 ? 16.336 16.983 -14.900 1.00 86.81 568 HIS A N 1
ATOM 4040 C CA . HIS A 1 568 ? 17.480 16.110 -15.182 1.00 86.81 568 HIS A CA 1
ATOM 4041 C C . HIS A 1 568 ? 17.046 14.708 -15.640 1.00 86.81 568 HIS A C 1
ATOM 4043 O O . HIS A 1 568 ? 17.537 14.206 -16.650 1.00 86.81 568 HIS A O 1
ATOM 4049 N N . LEU A 1 569 ? 16.115 14.061 -14.926 1.00 89.88 569 LEU A N 1
ATOM 4050 C CA . LEU A 1 569 ? 15.649 12.721 -15.299 1.00 89.88 569 LEU A CA 1
ATOM 4051 C C . LEU A 1 569 ? 14.900 12.741 -16.637 1.00 89.88 569 LEU A C 1
ATOM 4053 O O . LEU A 1 569 ? 15.137 11.890 -17.494 1.00 89.88 569 LEU A O 1
ATOM 4057 N N . LYS A 1 570 ? 14.044 13.745 -16.851 1.00 90.06 570 LYS A N 1
ATOM 4058 C CA . LYS A 1 570 ? 13.346 13.938 -18.129 1.00 90.06 570 LYS A CA 1
ATOM 4059 C C . LYS A 1 570 ? 14.331 14.153 -19.286 1.00 90.06 570 LYS A C 1
ATOM 4061 O O . LYS A 1 570 ? 14.139 13.578 -20.357 1.00 90.06 570 LYS A O 1
ATOM 4066 N N . ALA A 1 571 ? 15.407 14.913 -19.069 1.00 88.00 571 ALA A N 1
ATOM 4067 C CA . ALA A 1 571 ? 16.462 15.124 -20.058 1.00 88.00 571 ALA A CA 1
ATOM 4068 C C . ALA A 1 571 ? 17.198 13.820 -20.408 1.00 88.00 571 ALA A C 1
ATOM 4070 O O . ALA A 1 571 ? 17.472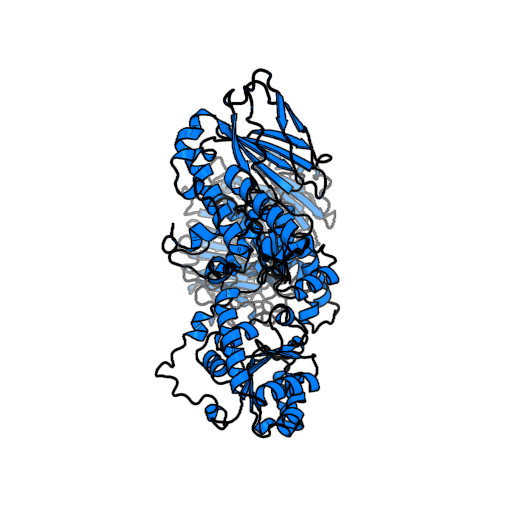 13.574 -21.583 1.00 88.00 571 ALA A O 1
ATOM 4071 N N . LEU A 1 572 ? 17.461 12.947 -19.426 1.00 92.00 572 LEU A N 1
ATOM 4072 C CA . LEU A 1 572 ? 18.044 11.620 -19.667 1.00 92.00 572 LEU A CA 1
ATOM 4073 C C . LEU A 1 572 ? 17.133 10.746 -20.535 1.00 92.00 572 LEU A C 1
ATOM 4075 O O . LEU A 1 572 ? 17.601 10.191 -21.531 1.00 92.00 572 LEU A O 1
ATOM 4079 N N . PHE A 1 573 ? 15.836 10.678 -20.215 1.00 93.62 573 PHE A N 1
ATOM 4080 C CA . PHE A 1 573 ? 14.860 9.977 -21.051 1.00 93.62 573 PHE A CA 1
ATOM 4081 C C . PHE A 1 573 ? 14.832 10.552 -22.472 1.00 93.62 573 PHE A C 1
ATOM 4083 O O . PHE A 1 573 ? 14.959 9.803 -23.434 1.00 93.62 573 PHE A O 1
ATOM 4090 N N . LYS A 1 574 ? 14.744 11.877 -22.643 1.00 90.25 574 LYS A N 1
ATOM 4091 C CA . LYS A 1 574 ? 14.704 12.509 -23.976 1.00 90.25 574 LYS A CA 1
ATOM 4092 C C . LYS A 1 574 ? 16.003 12.346 -24.778 1.00 90.25 574 LYS A C 1
ATOM 4094 O O . LYS A 1 574 ? 15.941 12.323 -26.009 1.00 90.25 574 LYS A O 1
ATOM 4099 N N . SER A 1 575 ? 17.145 12.181 -24.113 1.00 90.19 575 SER A N 1
ATOM 4100 C CA . SER A 1 575 ? 18.461 12.064 -24.759 1.00 90.19 575 SER A CA 1
ATOM 4101 C C . SER A 1 575 ? 18.852 10.635 -25.145 1.00 90.19 575 SER A C 1
ATOM 4103 O O . SER A 1 575 ? 19.837 10.461 -25.862 1.00 90.19 575 SER A O 1
ATOM 4105 N N . CYS A 1 576 ? 18.129 9.615 -24.669 1.00 94.31 576 CYS A N 1
ATOM 4106 C CA . CYS A 1 576 ? 18.421 8.214 -24.990 1.00 94.31 576 CYS A CA 1
ATOM 4107 C C . CYS A 1 576 ? 17.798 7.774 -26.321 1.00 94.31 576 CYS A C 1
ATOM 4109 O O . CYS A 1 576 ? 16.894 8.426 -26.848 1.00 94.31 576 CYS A O 1
ATOM 4111 N N . ASP A 1 577 ? 18.285 6.664 -26.863 1.00 96.12 577 ASP A N 1
ATOM 4112 C CA . ASP A 1 577 ? 17.761 6.011 -28.063 1.00 96.12 577 ASP A CA 1
ATOM 4113 C C . ASP A 1 577 ? 16.759 4.906 -27.704 1.00 96.12 577 ASP A C 1
ATOM 4115 O O . ASP A 1 577 ? 15.779 4.707 -28.419 1.00 96.12 577 ASP A O 1
ATOM 4119 N N . ALA A 1 578 ? 16.953 4.244 -26.560 1.00 98.19 578 ALA A N 1
ATOM 4120 C CA . ALA A 1 578 ? 15.971 3.359 -25.942 1.00 98.19 578 ALA A CA 1
ATOM 4121 C C . ALA A 1 578 ? 16.194 3.243 -24.428 1.00 98.19 578 ALA A C 1
ATOM 4123 O O . ALA A 1 578 ? 17.301 3.451 -23.917 1.00 98.19 578 ALA A O 1
ATOM 4124 N N . VAL A 1 579 ? 15.136 2.853 -23.718 1.00 98.62 579 VAL A N 1
ATOM 4125 C CA . VAL A 1 579 ? 15.192 2.524 -22.287 1.00 98.62 579 VAL A CA 1
ATOM 4126 C C . VAL A 1 579 ? 15.200 1.012 -22.108 1.00 98.62 579 VAL A C 1
ATOM 4128 O O . VAL A 1 579 ? 14.412 0.300 -22.729 1.00 98.62 579 VAL A O 1
ATOM 4131 N N . VAL A 1 580 ? 16.089 0.512 -21.255 1.00 98.62 580 VAL A N 1
ATOM 4132 C CA . VAL A 1 580 ? 16.249 -0.918 -20.991 1.00 98.62 580 VAL A CA 1
ATOM 4133 C C . VAL A 1 580 ? 15.668 -1.245 -19.621 1.00 98.62 580 VAL A C 1
ATOM 4135 O O . VAL A 1 580 ? 16.067 -0.665 -18.611 1.00 98.62 580 VAL A O 1
ATOM 4138 N N . VAL A 1 581 ? 14.746 -2.206 -19.588 1.00 98.31 581 VAL A N 1
ATOM 4139 C CA . VAL A 1 581 ? 14.059 -2.689 -18.382 1.00 98.31 581 VAL A CA 1
ATOM 4140 C C . VAL A 1 581 ? 14.353 -4.189 -18.220 1.00 98.31 581 VAL A C 1
ATOM 4142 O O . VAL A 1 581 ? 13.522 -5.029 -18.565 1.00 98.31 581 VAL A O 1
ATOM 4145 N N . PRO A 1 582 ? 15.556 -4.552 -17.731 1.00 97.38 582 PRO A N 1
ATOM 4146 C CA . PRO A 1 582 ? 16.046 -5.928 -17.658 1.00 97.38 582 PRO A CA 1
ATOM 4147 C C . PRO A 1 582 ? 15.520 -6.696 -16.426 1.00 97.38 582 PRO A C 1
ATOM 4149 O O . PRO A 1 582 ? 16.197 -7.578 -15.900 1.00 97.38 582 PRO A O 1
ATOM 4152 N N . SER A 1 583 ? 14.341 -6.343 -15.912 1.00 96.12 583 SER A N 1
ATOM 4153 C CA . SER A 1 583 ? 13.836 -6.839 -14.630 1.00 96.12 583 SER A CA 1
ATOM 4154 C C . SER A 1 583 ? 13.637 -8.358 -14.619 1.00 96.12 583 SER A C 1
ATOM 4156 O O . SER A 1 583 ? 13.138 -8.952 -15.571 1.00 96.12 583 SER A O 1
ATOM 4158 N N . ARG A 1 584 ? 13.967 -9.006 -13.498 1.00 93.19 584 ARG A N 1
ATOM 4159 C CA . ARG A 1 584 ? 13.567 -10.401 -13.222 1.00 93.19 584 ARG A CA 1
ATOM 4160 C C . ARG A 1 584 ? 12.122 -10.498 -12.739 1.00 93.19 584 ARG A C 1
ATOM 4162 O O . ARG A 1 584 ? 11.494 -11.544 -12.864 1.00 93.19 584 ARG A O 1
ATOM 4169 N N . ASN A 1 585 ? 11.619 -9.414 -12.158 1.00 92.56 585 ASN A N 1
ATOM 4170 C CA . ASN A 1 585 ? 10.222 -9.239 -11.797 1.00 92.56 585 ASN A CA 1
ATOM 4171 C C . ASN A 1 585 ? 9.879 -7.746 -11.904 1.00 92.56 585 ASN A C 1
ATOM 4173 O O . ASN A 1 585 ? 10.453 -6.913 -11.196 1.00 92.56 585 ASN A O 1
ATOM 4177 N N . GLU A 1 586 ? 8.970 -7.405 -12.813 1.00 92.88 586 GLU A N 1
ATOM 4178 C CA . GLU A 1 586 ? 8.467 -6.045 -13.002 1.00 92.88 586 GLU A CA 1
ATOM 4179 C C . GLU A 1 586 ? 6.944 -6.017 -12.846 1.00 92.88 586 GLU A C 1
ATOM 4181 O O . GLU A 1 586 ? 6.245 -6.259 -13.821 1.00 92.88 586 GLU A O 1
ATOM 4186 N N . PRO A 1 587 ? 6.380 -5.716 -11.665 1.00 88.06 587 PRO A N 1
ATOM 4187 C CA . PRO A 1 587 ? 4.937 -5.855 -11.447 1.00 88.06 587 PRO A CA 1
ATOM 4188 C C . PRO A 1 587 ? 4.069 -5.062 -12.434 1.00 88.06 587 PRO A C 1
ATOM 4190 O O . PRO A 1 587 ? 3.018 -5.540 -12.848 1.00 88.06 587 PRO A O 1
ATOM 4193 N N . PHE A 1 588 ? 4.533 -3.885 -12.865 1.00 92.38 588 PHE A N 1
ATOM 4194 C CA . PHE A 1 588 ? 3.879 -3.098 -13.913 1.00 92.38 588 PHE A CA 1
ATOM 4195 C C . PHE A 1 588 ? 4.871 -2.468 -14.893 1.00 92.38 588 PHE A C 1
ATOM 4197 O O . PHE A 1 588 ? 4.766 -2.687 -16.093 1.00 92.38 588 PHE A O 1
ATOM 4204 N N . GLY A 1 589 ? 5.855 -1.718 -14.383 1.00 89.69 589 GLY A N 1
ATOM 4205 C CA . GLY A 1 589 ? 6.851 -1.026 -15.205 1.00 89.69 589 GLY A CA 1
ATOM 4206 C C . GLY A 1 589 ? 6.501 0.431 -15.511 1.00 89.69 589 GLY A C 1
ATOM 4207 O O . GLY A 1 589 ? 6.452 0.820 -16.671 1.00 89.69 589 GLY A O 1
ATOM 4208 N N . ILE A 1 590 ? 6.333 1.271 -14.480 1.00 92.38 590 ILE A N 1
ATOM 4209 C CA . ILE A 1 590 ? 6.106 2.727 -14.645 1.00 92.38 590 ILE A CA 1
ATOM 4210 C C . ILE A 1 590 ? 7.204 3.382 -15.503 1.00 92.38 590 ILE A C 1
ATOM 4212 O O . ILE A 1 590 ? 6.907 4.233 -16.334 1.00 92.38 590 ILE A O 1
ATOM 4216 N N . VAL A 1 591 ? 8.453 2.920 -15.377 1.00 95.12 591 VAL A N 1
ATOM 4217 C CA . VAL A 1 591 ? 9.597 3.391 -16.182 1.00 95.12 591 VAL A CA 1
ATOM 4218 C C . VAL A 1 591 ? 9.380 3.182 -17.688 1.00 95.12 591 VAL A C 1
ATOM 4220 O O . VAL A 1 591 ? 9.868 3.976 -18.491 1.00 95.12 591 VAL A O 1
ATOM 4223 N N . VAL A 1 592 ? 8.615 2.159 -18.095 1.00 96.75 592 VAL A N 1
ATOM 4224 C CA . VAL A 1 592 ? 8.234 1.964 -19.505 1.00 96.75 592 VAL A CA 1
ATOM 4225 C C . VAL A 1 592 ? 7.327 3.097 -19.971 1.00 96.75 592 VAL A C 1
ATOM 4227 O O . VAL A 1 592 ? 7.553 3.663 -21.037 1.00 96.75 592 VAL A O 1
ATOM 4230 N N . LEU A 1 593 ? 6.342 3.480 -19.156 1.00 95.00 593 LEU A N 1
ATOM 4231 C CA . LEU A 1 593 ? 5.454 4.593 -19.483 1.00 95.00 593 LEU A CA 1
ATOM 4232 C C . LEU A 1 593 ? 6.201 5.934 -19.510 1.00 95.00 593 LEU A C 1
ATOM 4234 O O . LEU A 1 593 ? 5.919 6.765 -20.369 1.00 95.00 593 LEU A O 1
ATOM 4238 N N . GLU A 1 594 ? 7.172 6.145 -18.616 1.00 95.12 594 GLU A N 1
ATOM 4239 C CA . GLU A 1 594 ? 8.025 7.345 -18.621 1.00 95.12 594 GLU A CA 1
ATOM 4240 C C . GLU A 1 594 ? 8.873 7.429 -19.900 1.00 95.12 594 GLU A C 1
ATOM 4242 O O . GLU A 1 594 ? 8.944 8.489 -20.530 1.00 95.12 594 GLU A O 1
ATOM 4247 N N . ALA A 1 595 ? 9.451 6.300 -20.328 1.00 96.62 595 ALA A N 1
ATOM 4248 C CA . ALA A 1 595 ? 10.174 6.188 -21.592 1.00 96.62 595 ALA A CA 1
ATOM 4249 C C . ALA A 1 595 ? 9.273 6.525 -22.787 1.00 96.62 595 ALA A C 1
ATOM 4251 O O . ALA A 1 595 ? 9.624 7.344 -23.639 1.00 96.62 595 ALA A O 1
ATOM 4252 N N . TRP A 1 596 ? 8.076 5.944 -22.815 1.00 96.38 596 TRP A N 1
ATOM 4253 C CA . TRP A 1 596 ? 7.084 6.180 -23.857 1.00 96.38 596 TRP A CA 1
ATOM 4254 C C . TRP A 1 596 ? 6.616 7.632 -23.892 1.00 96.38 596 TRP A C 1
ATOM 4256 O O . TRP A 1 596 ? 6.571 8.232 -24.963 1.00 96.38 596 TRP A O 1
ATOM 4266 N N . ALA A 1 597 ? 6.360 8.252 -22.740 1.00 94.12 597 ALA A N 1
ATOM 4267 C CA . ALA A 1 597 ? 6.003 9.666 -22.660 1.00 94.12 597 ALA A CA 1
ATOM 4268 C C . ALA A 1 597 ? 7.110 10.583 -23.223 1.00 94.12 597 ALA A C 1
ATOM 4270 O O . ALA A 1 597 ? 6.820 11.613 -23.842 1.00 94.12 597 ALA A O 1
ATOM 4271 N N . ALA A 1 598 ? 8.377 10.180 -23.082 1.00 93.31 598 ALA A N 1
ATOM 4272 C CA . ALA A 1 598 ? 9.531 10.833 -23.702 1.00 93.31 598 ALA A CA 1
ATOM 4273 C C . ALA A 1 598 ? 9.737 10.481 -25.191 1.00 93.31 598 ALA A C 1
ATOM 4275 O O . ALA A 1 598 ? 10.664 10.998 -25.819 1.00 93.31 598 ALA A O 1
ATOM 4276 N N . GLY A 1 599 ? 8.876 9.643 -25.775 1.00 95.38 599 GLY A N 1
ATOM 4277 C CA . GLY A 1 599 ? 8.949 9.214 -27.169 1.00 95.38 599 GLY A CA 1
ATOM 4278 C C . GLY A 1 599 ? 10.048 8.197 -27.442 1.00 95.38 599 GLY A C 1
ATOM 4279 O O . GLY A 1 599 ? 10.644 8.237 -28.517 1.00 95.38 599 GLY A O 1
ATOM 4280 N N . LYS A 1 600 ? 10.362 7.333 -26.468 1.00 97.00 600 LYS A N 1
ATOM 4281 C CA . LYS A 1 600 ? 11.448 6.352 -26.563 1.00 97.00 600 LYS A CA 1
ATOM 4282 C C . LYS A 1 600 ? 10.915 4.924 -26.576 1.00 97.00 600 LYS A C 1
ATOM 4284 O O . LYS A 1 600 ? 10.088 4.596 -25.724 1.00 97.00 600 LYS A O 1
ATOM 4289 N N . PRO A 1 601 ? 11.388 4.069 -27.501 1.00 98.25 601 PRO A N 1
ATOM 4290 C CA . PRO A 1 601 ? 11.090 2.648 -27.441 1.00 98.25 601 PRO A CA 1
ATOM 4291 C C . PRO A 1 601 ? 11.768 2.014 -26.222 1.00 98.25 601 PRO A C 1
ATOM 4293 O O . PRO A 1 601 ? 12.725 2.557 -25.655 1.00 98.25 601 PRO A O 1
ATOM 4296 N N . VAL A 1 602 ? 11.285 0.834 -25.838 1.00 98.44 602 VAL A N 1
ATOM 4297 C CA . VAL A 1 602 ? 11.841 0.075 -24.711 1.00 98.44 602 VAL A CA 1
ATOM 4298 C C . VAL A 1 602 ? 12.370 -1.289 -25.132 1.00 98.44 602 VAL A C 1
ATOM 4300 O O . VAL A 1 602 ? 11.843 -1.915 -26.046 1.00 98.44 602 VAL A O 1
ATOM 4303 N N . VAL A 1 603 ? 13.388 -1.774 -24.428 1.00 98.44 603 VAL A N 1
ATOM 4304 C CA . VAL A 1 603 ? 13.789 -3.186 -24.426 1.00 98.44 603 VAL A CA 1
ATOM 4305 C C . VAL A 1 603 ? 13.490 -3.717 -23.031 1.00 98.44 603 VAL A C 1
ATOM 4307 O O . VAL A 1 603 ? 14.212 -3.412 -22.084 1.00 98.44 603 VAL A O 1
ATOM 4310 N N . ALA A 1 604 ? 12.389 -4.448 -22.888 1.00 97.88 604 ALA A N 1
ATOM 4311 C CA . ALA A 1 604 ? 11.901 -4.935 -21.602 1.00 97.88 604 ALA A CA 1
ATOM 4312 C C . ALA A 1 604 ? 11.916 -6.462 -21.567 1.00 97.88 604 ALA A C 1
ATOM 4314 O O . ALA A 1 604 ? 11.691 -7.118 -22.582 1.00 97.88 604 ALA A O 1
ATOM 4315 N N . THR A 1 605 ? 12.174 -7.051 -20.406 1.00 96.38 605 THR A N 1
ATOM 4316 C CA . THR A 1 605 ? 12.066 -8.504 -20.262 1.00 96.38 605 THR A CA 1
ATOM 4317 C C . THR A 1 605 ? 10.606 -8.963 -20.295 1.00 96.38 605 THR A C 1
ATOM 4319 O O . THR A 1 605 ? 9.681 -8.210 -19.990 1.00 96.38 605 THR A O 1
ATOM 4322 N N . THR A 1 606 ? 10.381 -10.236 -20.615 1.00 91.12 606 THR A N 1
ATOM 4323 C CA . THR A 1 606 ? 9.068 -10.901 -20.548 1.00 91.12 606 THR A CA 1
ATOM 4324 C C . THR A 1 606 ? 8.577 -11.143 -19.110 1.00 91.12 606 THR A C 1
ATOM 4326 O O . THR A 1 606 ? 7.458 -11.620 -18.906 1.00 91.12 606 THR A O 1
ATOM 4329 N N . CYS A 1 607 ? 9.389 -10.809 -18.102 1.00 86.00 607 CYS A N 1
ATOM 4330 C CA . CYS A 1 607 ? 9.140 -11.075 -16.687 1.00 86.00 607 CYS A CA 1
ATOM 4331 C C . CYS A 1 607 ? 8.438 -9.906 -15.982 1.00 86.00 607 CYS A C 1
ATOM 4333 O O . CYS A 1 607 ? 9.037 -9.214 -15.153 1.00 86.00 607 CYS A O 1
ATOM 4335 N N . GLY A 1 608 ? 7.155 -9.703 -16.289 1.00 84.06 608 GLY A N 1
ATOM 4336 C CA . GLY A 1 608 ? 6.327 -8.721 -15.592 1.00 84.06 608 GLY A CA 1
ATOM 4337 C C . GLY A 1 608 ? 5.249 -8.062 -16.446 1.00 84.06 608 GLY A C 1
ATOM 4338 O O . GLY A 1 608 ? 5.000 -8.460 -17.58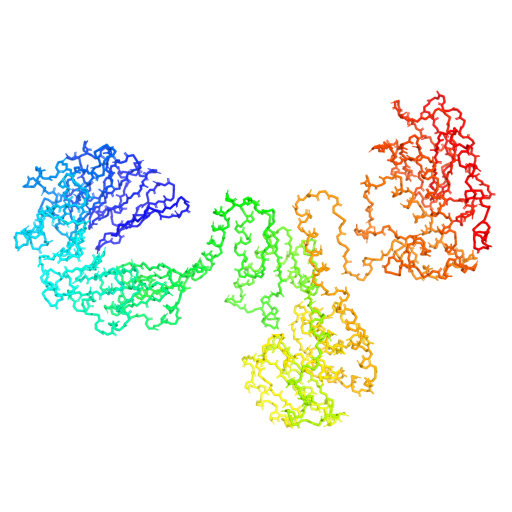1 1.00 84.06 608 GLY A O 1
ATOM 4339 N N . GLY A 1 609 ? 4.656 -7.002 -15.901 1.00 86.19 609 GLY A N 1
ATOM 4340 C CA . GLY A 1 609 ? 3.613 -6.188 -16.514 1.00 86.19 609 GLY A CA 1
ATOM 4341 C C . GLY A 1 609 ? 3.915 -5.630 -17.910 1.00 86.19 609 GLY A C 1
ATOM 4342 O O . GLY A 1 609 ? 2.971 -5.587 -18.697 1.00 86.19 609 GLY A O 1
ATOM 4343 N N . PRO A 1 610 ? 5.167 -5.297 -18.308 1.00 91.75 610 PRO A N 1
ATOM 4344 C CA . PRO A 1 610 ? 5.438 -4.862 -19.681 1.00 91.75 610 PRO A CA 1
ATOM 4345 C C . PRO A 1 610 ? 4.966 -5.857 -20.752 1.00 91.75 610 PRO A C 1
ATOM 4347 O O . PRO A 1 610 ? 4.621 -5.444 -21.857 1.00 91.75 610 PRO A O 1
ATOM 4350 N N . ARG A 1 611 ? 4.876 -7.154 -20.423 1.00 88.50 611 ARG A N 1
ATOM 4351 C CA . ARG A 1 611 ? 4.341 -8.199 -21.307 1.00 88.50 611 ARG A CA 1
ATOM 4352 C C . ARG A 1 611 ? 2.908 -7.929 -21.775 1.00 88.50 611 ARG A C 1
ATOM 4354 O O . ARG A 1 611 ? 2.551 -8.332 -22.879 1.00 88.50 611 ARG A O 1
ATOM 4361 N N . ASP A 1 612 ? 2.099 -7.265 -20.958 1.00 84.94 612 ASP A N 1
ATOM 4362 C CA . ASP A 1 612 ? 0.687 -7.033 -21.261 1.00 84.94 612 ASP A CA 1
ATOM 4363 C C . ASP A 1 612 ? 0.492 -5.958 -22.333 1.00 84.94 612 ASP A C 1
ATOM 4365 O O . ASP A 1 612 ? -0.488 -5.981 -23.081 1.00 84.94 612 ASP A O 1
ATOM 4369 N N . PHE A 1 613 ? 1.408 -4.987 -22.396 1.00 86.62 613 PHE A N 1
ATOM 4370 C CA . PHE A 1 613 ? 1.185 -3.762 -23.156 1.00 86.62 613 PHE A CA 1
ATOM 4371 C C . PHE A 1 613 ? 2.302 -3.378 -24.127 1.00 86.62 613 PHE A C 1
ATOM 4373 O O . PHE A 1 613 ? 2.029 -2.577 -25.021 1.00 86.62 613 PHE A O 1
ATOM 4380 N N . VAL A 1 614 ? 3.508 -3.938 -24.041 1.00 90.31 614 VAL A N 1
ATOM 4381 C CA . VAL A 1 614 ? 4.566 -3.733 -25.045 1.00 90.31 614 VAL A CA 1
ATOM 4382 C C . VAL A 1 614 ? 4.393 -4.757 -26.169 1.00 90.31 614 VAL A C 1
ATOM 4384 O O . VAL A 1 614 ? 4.528 -5.955 -25.930 1.00 90.31 614 VAL A O 1
ATOM 4387 N N . LYS A 1 615 ? 4.120 -4.324 -27.408 1.00 90.81 615 LYS A N 1
ATOM 4388 C CA . LYS A 1 615 ? 4.130 -5.230 -28.566 1.00 90.81 615 LYS A CA 1
ATOM 4389 C C . LYS A 1 615 ? 5.511 -5.196 -29.236 1.00 90.81 615 LYS A C 1
ATOM 4391 O O . LYS A 1 615 ? 5.998 -4.099 -29.537 1.00 90.81 615 LYS A O 1
ATOM 4396 N N . PRO A 1 616 ? 6.128 -6.370 -29.484 1.00 92.31 616 PRO A N 1
ATOM 4397 C CA . PRO A 1 616 ? 7.393 -6.457 -30.205 1.00 92.31 616 PRO A CA 1
ATOM 4398 C C . PRO A 1 616 ? 7.330 -5.737 -31.554 1.00 92.31 616 PRO A C 1
ATOM 4400 O O . PRO A 1 616 ? 6.327 -5.850 -32.257 1.00 92.31 616 PRO A O 1
ATOM 4403 N N . ASP A 1 617 ? 8.400 -5.021 -31.897 1.00 92.62 617 ASP A N 1
ATOM 4404 C CA . ASP A 1 617 ? 8.566 -4.297 -33.167 1.00 92.62 617 ASP A CA 1
ATOM 4405 C C . ASP A 1 617 ? 7.522 -3.184 -33.417 1.00 92.62 617 ASP A C 1
ATOM 4407 O O . ASP A 1 617 ? 7.305 -2.741 -34.545 1.00 92.62 617 ASP A O 1
ATOM 4411 N N . ARG A 1 618 ? 6.851 -2.717 -32.352 1.00 93.81 618 ARG A N 1
ATOM 4412 C CA . ARG A 1 618 ? 5.858 -1.633 -32.422 1.00 93.81 618 ARG A CA 1
ATOM 4413 C C . ARG A 1 618 ? 6.067 -0.549 -31.374 1.00 93.81 618 ARG A C 1
ATOM 4415 O O . ARG A 1 618 ? 6.186 0.610 -31.740 1.00 93.81 618 ARG A O 1
ATOM 4422 N N . GLU A 1 619 ? 6.100 -0.892 -30.088 1.00 93.94 619 GLU A N 1
ATOM 4423 C CA . GLU A 1 619 ? 6.427 0.066 -29.011 1.00 93.94 619 GLU A CA 1
ATOM 4424 C C . GLU A 1 619 ? 7.793 -0.222 -28.358 1.00 93.94 619 GLU A C 1
ATOM 4426 O O . GLU A 1 619 ? 8.268 0.522 -27.493 1.00 93.94 619 GLU A O 1
ATOM 4431 N N . GLY A 1 620 ? 8.431 -1.322 -28.759 1.00 96.50 620 GLY A N 1
ATOM 4432 C CA . GLY A 1 620 ? 9.686 -1.807 -28.208 1.00 96.50 620 GLY A CA 1
ATOM 4433 C C . GLY A 1 620 ? 9.908 -3.287 -28.509 1.00 96.50 620 GLY A C 1
ATOM 4434 O O . GLY A 1 620 ? 9.226 -3.872 -29.349 1.00 96.50 620 GLY A O 1
ATOM 4435 N N . TYR A 1 621 ? 10.841 -3.904 -27.789 1.00 97.94 621 TYR A N 1
ATOM 4436 C CA . TYR A 1 621 ? 11.118 -5.337 -27.847 1.00 97.94 621 TYR A CA 1
ATOM 4437 C C . TYR A 1 621 ? 10.916 -5.988 -26.482 1.00 97.94 621 TYR A C 1
ATOM 4439 O O . TYR A 1 621 ? 11.351 -5.456 -25.458 1.00 97.94 621 TYR A O 1
ATOM 4447 N N . LEU A 1 622 ? 10.288 -7.164 -26.496 1.00 96.94 622 LEU A N 1
ATOM 4448 C CA . LEU A 1 622 ? 10.238 -8.068 -25.355 1.00 96.94 622 LEU A CA 1
ATOM 4449 C C . LEU A 1 622 ? 11.338 -9.120 -25.503 1.00 96.94 622 LEU A C 1
ATOM 4451 O O . LEU A 1 622 ? 11.445 -9.750 -26.554 1.00 96.94 622 LEU A O 1
ATOM 4455 N N . VAL A 1 623 ? 12.148 -9.287 -24.461 1.00 97.38 623 VAL A N 1
ATOM 4456 C CA . VAL A 1 623 ? 13.314 -10.184 -24.448 1.00 97.38 623 VAL A CA 1
ATOM 4457 C C . VAL A 1 623 ? 13.265 -11.141 -23.260 1.00 97.38 623 VAL A C 1
ATOM 4459 O O . VAL A 1 623 ? 12.600 -10.884 -22.258 1.00 97.38 623 VAL A O 1
ATOM 4462 N N . ASP A 1 624 ? 13.985 -12.251 -23.340 1.00 96.88 624 ASP A N 1
ATOM 4463 C CA . ASP A 1 624 ? 14.139 -13.146 -22.193 1.00 96.88 624 ASP A CA 1
ATOM 4464 C C . ASP A 1 624 ? 15.063 -12.517 -21.131 1.00 96.88 624 ASP A C 1
ATOM 4466 O O . ASP A 1 624 ? 15.944 -11.721 -21.473 1.00 96.88 624 ASP A O 1
ATOM 4470 N N . PRO A 1 625 ? 14.918 -12.864 -19.835 1.00 94.88 625 PRO A N 1
ATOM 4471 C CA . PRO A 1 625 ? 15.692 -12.283 -18.731 1.00 94.88 625 PRO A CA 1
ATOM 4472 C C . PRO A 1 625 ? 17.128 -12.836 -18.662 1.00 94.88 625 PRO A C 1
ATOM 4474 O O . PRO A 1 625 ? 17.565 -13.364 -17.640 1.00 94.88 625 PRO A O 1
ATOM 4477 N N . ASN A 1 626 ? 17.875 -12.743 -19.761 1.00 97.00 626 ASN A N 1
ATOM 4478 C CA . ASN A 1 626 ? 19.273 -13.146 -19.848 1.00 97.00 626 ASN A CA 1
ATOM 4479 C C . ASN A 1 626 ? 20.095 -12.152 -20.692 1.00 97.00 626 ASN A C 1
ATOM 4481 O O . ASN A 1 626 ? 19.540 -11.486 -21.571 1.00 97.00 626 ASN A O 1
ATOM 4485 N N . PRO A 1 627 ? 21.423 -12.070 -20.476 1.00 98.38 627 PRO A N 1
ATOM 4486 C CA . PRO A 1 627 ? 22.254 -11.060 -21.131 1.00 98.38 627 PRO A CA 1
ATOM 4487 C C . PRO A 1 627 ? 22.246 -11.132 -22.665 1.00 98.38 627 PRO A C 1
ATOM 4489 O O . PRO A 1 627 ? 22.280 -10.099 -23.328 1.00 98.38 627 PRO A O 1
ATOM 4492 N N . SER A 1 628 ? 22.166 -12.334 -23.245 1.00 98.12 628 SER A N 1
ATOM 4493 C CA . SER A 1 628 ? 22.215 -12.515 -24.706 1.00 98.12 628 SER A CA 1
ATOM 4494 C C . SER A 1 628 ? 20.951 -11.988 -25.391 1.00 98.12 628 SER A C 1
ATOM 4496 O O . SER A 1 628 ? 21.035 -11.327 -26.424 1.00 98.12 628 SER A O 1
ATOM 4498 N N . SER A 1 629 ? 19.778 -12.233 -24.800 1.00 98.12 629 SER A N 1
ATOM 4499 C CA . SER A 1 629 ? 18.497 -11.743 -25.327 1.00 98.12 629 SER A CA 1
ATOM 4500 C C . SER A 1 629 ? 18.367 -10.221 -25.174 1.00 98.12 629 SER A C 1
ATOM 4502 O O . SER A 1 629 ? 17.934 -9.537 -26.101 1.00 98.12 629 SER A O 1
ATOM 4504 N N . ILE A 1 630 ? 18.847 -9.664 -24.054 1.00 98.56 630 ILE A N 1
ATOM 4505 C CA . ILE A 1 630 ? 18.934 -8.208 -23.852 1.00 98.56 630 ILE A CA 1
ATOM 4506 C C . ILE A 1 630 ? 19.855 -7.567 -24.899 1.00 98.56 630 ILE A C 1
ATOM 4508 O O . ILE A 1 630 ? 19.474 -6.573 -25.522 1.00 98.56 630 ILE A O 1
ATOM 4512 N N . ALA A 1 631 ? 21.036 -8.151 -25.135 1.00 98.56 631 ALA A N 1
ATOM 4513 C CA . ALA A 1 631 ? 21.956 -7.683 -26.168 1.00 98.56 631 ALA A CA 1
ATOM 4514 C C . ALA A 1 631 ? 21.307 -7.707 -27.558 1.00 98.56 631 ALA A C 1
ATOM 4516 O O . ALA A 1 631 ? 21.399 -6.721 -28.285 1.00 98.56 631 ALA A O 1
ATOM 4517 N N . TRP A 1 632 ? 20.590 -8.784 -27.898 1.00 98.31 632 TRP A N 1
ATOM 4518 C CA . TRP A 1 632 ? 19.845 -8.884 -29.154 1.00 98.31 632 TRP A CA 1
ATOM 4519 C C . TRP A 1 632 ? 18.826 -7.748 -29.317 1.00 98.31 632 TRP A C 1
ATOM 4521 O O . TRP A 1 632 ? 18.834 -7.075 -30.347 1.00 98.31 632 TRP A O 1
ATOM 4531 N N . GLY A 1 633 ? 18.001 -7.477 -28.298 1.00 97.88 633 GLY A N 1
ATOM 4532 C CA . GLY A 1 633 ? 16.993 -6.412 -28.359 1.00 97.88 633 GLY A CA 1
ATOM 4533 C C . GLY A 1 633 ? 17.608 -5.021 -28.535 1.00 97.88 633 GLY A C 1
ATOM 4534 O O . GLY A 1 633 ? 17.119 -4.212 -29.322 1.00 97.88 633 GLY A O 1
ATOM 4535 N N . ILE A 1 634 ? 18.732 -4.755 -27.866 1.00 98.38 634 ILE A N 1
ATOM 4536 C CA . ILE A 1 634 ? 19.478 -3.498 -28.021 1.00 98.38 634 ILE A CA 1
ATOM 4537 C C . ILE A 1 634 ? 20.117 -3.399 -29.413 1.00 98.38 634 ILE A C 1
ATOM 4539 O O . ILE A 1 634 ? 20.033 -2.354 -30.059 1.00 98.38 634 ILE A O 1
ATOM 4543 N N . CYS A 1 635 ? 20.696 -4.484 -29.927 1.00 97.62 635 CYS A N 1
ATOM 4544 C CA . CYS A 1 635 ? 21.210 -4.529 -31.294 1.00 97.62 635 CYS A CA 1
ATOM 4545 C C . CYS A 1 635 ? 20.103 -4.266 -32.327 1.00 97.62 635 CYS A C 1
ATOM 4547 O O . CYS A 1 635 ? 20.357 -3.532 -33.279 1.00 97.62 635 CYS A O 1
ATOM 4549 N N . LYS A 1 636 ? 18.872 -4.755 -32.110 1.00 97.12 636 LYS A N 1
ATOM 4550 C CA . LYS A 1 636 ? 17.715 -4.436 -32.965 1.00 97.12 636 LYS A CA 1
ATOM 4551 C C . LYS A 1 636 ? 17.366 -2.953 -32.984 1.00 97.12 636 LYS A C 1
ATOM 4553 O O . LYS A 1 636 ? 17.121 -2.410 -34.058 1.00 97.12 636 LYS A O 1
ATOM 4558 N N . ILE A 1 637 ? 17.422 -2.271 -31.840 1.00 97.00 637 ILE A N 1
ATOM 4559 C CA . ILE A 1 637 ? 17.269 -0.806 -31.798 1.00 97.00 637 ILE A CA 1
ATOM 4560 C C . ILE A 1 637 ? 18.344 -0.115 -32.652 1.00 97.00 637 ILE A C 1
ATOM 4562 O O . ILE A 1 637 ? 18.044 0.828 -33.388 1.00 97.00 637 ILE A O 1
ATOM 4566 N N . CYS A 1 638 ? 19.584 -0.607 -32.586 1.00 96.06 638 CYS A N 1
ATOM 4567 C CA . CYS A 1 638 ? 20.715 -0.070 -33.340 1.00 96.06 638 CYS A CA 1
ATOM 4568 C C . CYS A 1 638 ? 20.704 -0.405 -34.840 1.00 96.06 638 CYS A C 1
ATOM 4570 O O . CYS A 1 638 ? 21.486 0.188 -35.582 1.00 96.06 638 CYS A O 1
ATOM 4572 N N . GLU A 1 639 ? 19.919 -1.377 -35.314 1.00 94.88 639 GLU A N 1
ATOM 4573 C CA . GLU A 1 639 ? 19.867 -1.742 -36.739 1.00 94.88 639 GLU A CA 1
ATOM 4574 C C . GLU A 1 639 ? 19.224 -0.628 -37.576 1.00 94.88 639 GLU A C 1
ATOM 4576 O O . GLU A 1 639 ? 19.724 -0.310 -38.655 1.00 94.88 639 GLU A O 1
ATOM 4581 N N . ASN A 1 640 ? 18.161 -0.001 -37.061 1.00 94.50 640 ASN A N 1
ATOM 4582 C CA . ASN A 1 640 ? 17.437 1.065 -37.746 1.00 94.50 640 ASN A CA 1
ATOM 4583 C C . ASN A 1 640 ? 16.913 2.118 -36.753 1.00 94.50 640 ASN A C 1
ATOM 4585 O O . ASN A 1 640 ? 15.851 1.965 -36.149 1.00 94.50 640 ASN A O 1
ATOM 4589 N N . PHE A 1 641 ? 17.642 3.230 -36.619 1.00 93.19 641 PHE A N 1
ATOM 4590 C CA . PHE A 1 641 ? 17.257 4.318 -35.716 1.00 93.19 641 PHE A CA 1
ATOM 4591 C C . PHE A 1 641 ? 15.993 5.068 -36.154 1.00 93.19 641 PHE A C 1
ATOM 4593 O O . PHE A 1 641 ? 15.304 5.623 -35.301 1.00 93.19 641 PHE A O 1
ATOM 4600 N N . GLU A 1 642 ? 15.658 5.101 -37.448 1.00 94.56 642 GLU A N 1
ATOM 4601 C CA . GLU A 1 642 ? 14.403 5.714 -37.907 1.00 94.56 642 GLU A CA 1
ATOM 4602 C C . GLU A 1 642 ? 13.201 4.895 -37.446 1.00 94.56 642 GLU A C 1
ATOM 4604 O O . GLU A 1 642 ? 12.259 5.448 -36.878 1.00 94.56 642 GLU A O 1
ATOM 4609 N N . HIS A 1 643 ? 13.286 3.571 -37.590 1.00 95.56 643 HIS A N 1
ATOM 4610 C CA . HIS A 1 643 ? 12.282 2.652 -37.063 1.00 95.56 643 HIS A CA 1
ATOM 4611 C C . HIS A 1 643 ? 12.179 2.739 -35.537 1.00 95.56 643 HIS A C 1
ATOM 4613 O O . HIS A 1 643 ? 11.083 2.829 -34.995 1.00 95.56 643 HIS A O 1
ATOM 4619 N N . SER A 1 644 ? 13.307 2.835 -34.830 1.00 94.31 644 SER A N 1
ATOM 4620 C CA . SER A 1 644 ? 13.321 3.043 -33.375 1.00 94.31 644 SER A CA 1
ATOM 4621 C C . SER A 1 644 ? 12.626 4.343 -32.948 1.00 94.31 644 SER A C 1
ATOM 4623 O O . SER A 1 644 ? 11.864 4.346 -31.979 1.00 94.31 644 SER A O 1
ATOM 4625 N N . ARG A 1 645 ? 12.809 5.445 -33.689 1.00 93.50 645 ARG A N 1
ATOM 4626 C CA . ARG A 1 645 ? 12.076 6.703 -33.445 1.00 93.50 645 ARG A CA 1
ATOM 4627 C C . ARG A 1 645 ? 10.583 6.564 -33.737 1.00 93.50 645 ARG A C 1
ATOM 4629 O O . ARG A 1 645 ? 9.778 7.119 -32.991 1.00 93.50 645 ARG A O 1
ATOM 4636 N N . TRP A 1 646 ? 10.213 5.832 -34.788 1.00 96.81 646 TRP A N 1
ATOM 4637 C CA . TRP A 1 646 ? 8.814 5.523 -35.086 1.00 96.81 646 TRP A CA 1
ATOM 4638 C C . TRP A 1 646 ? 8.172 4.683 -33.974 1.00 96.81 646 TRP A C 1
ATOM 4640 O O . TRP A 1 646 ? 7.097 5.034 -33.494 1.00 96.81 646 TRP A O 1
ATOM 4650 N N . MET A 1 647 ? 8.854 3.651 -33.470 1.00 97.12 647 MET A N 1
ATOM 4651 C CA . MET A 1 647 ? 8.359 2.878 -32.326 1.00 97.12 647 MET A CA 1
ATOM 4652 C C . MET A 1 647 ? 8.141 3.774 -31.102 1.00 97.12 647 MET A C 1
ATOM 4654 O O . MET A 1 647 ? 7.113 3.692 -30.434 1.00 97.12 647 MET A O 1
ATOM 4658 N N . GLY A 1 648 ? 9.081 4.688 -30.839 1.00 94.44 648 GLY A N 1
ATOM 4659 C CA . GLY A 1 648 ? 8.955 5.681 -29.777 1.00 94.44 648 GLY A CA 1
ATOM 4660 C C . GLY A 1 648 ? 7.758 6.626 -29.944 1.00 94.44 648 GLY A C 1
ATOM 4661 O O . GLY A 1 648 ? 7.106 6.959 -28.954 1.00 94.44 648 GLY A O 1
ATOM 4662 N N . SER A 1 649 ? 7.419 7.040 -31.171 1.00 92.50 649 SER A N 1
ATOM 4663 C CA . SER A 1 649 ? 6.261 7.912 -31.421 1.00 92.50 649 SER A CA 1
ATOM 4664 C C . SER A 1 649 ? 4.928 7.178 -31.253 1.00 92.50 649 SER A C 1
ATOM 4666 O O . SER A 1 649 ? 4.014 7.725 -30.631 1.00 92.50 649 SER A O 1
ATOM 4668 N N . VAL A 1 650 ? 4.837 5.924 -31.708 1.00 92.00 650 VAL A N 1
ATOM 4669 C CA . VAL A 1 650 ? 3.675 5.048 -31.474 1.00 92.00 650 VAL A CA 1
ATOM 4670 C C . VAL A 1 650 ? 3.482 4.804 -29.978 1.00 92.00 650 VAL A C 1
ATOM 4672 O O . VAL A 1 650 ? 2.373 4.933 -29.457 1.00 92.00 650 VAL A O 1
ATOM 4675 N N . ALA A 1 651 ? 4.571 4.512 -29.269 1.00 91.44 651 ALA A N 1
ATOM 4676 C CA . ALA A 1 651 ? 4.560 4.299 -27.832 1.00 91.44 651 ALA A CA 1
ATOM 4677 C C . ALA A 1 651 ? 4.107 5.549 -27.055 1.00 91.44 651 ALA A C 1
ATOM 4679 O O . ALA A 1 651 ? 3.316 5.452 -26.115 1.00 91.44 651 ALA A O 1
ATOM 4680 N N . LYS A 1 652 ? 4.542 6.739 -27.487 1.00 92.31 652 LYS A N 1
ATOM 4681 C CA . LYS A 1 652 ? 4.120 8.021 -26.907 1.00 92.31 652 LYS A CA 1
ATOM 4682 C C . LYS A 1 652 ? 2.625 8.272 -27.044 1.00 92.31 652 LYS A C 1
ATOM 4684 O O . LYS A 1 652 ? 1.998 8.659 -26.060 1.00 92.31 652 LYS A O 1
ATOM 4689 N N . ALA A 1 653 ? 2.067 8.058 -28.237 1.00 87.00 653 ALA A N 1
ATOM 4690 C CA . ALA A 1 653 ? 0.628 8.195 -28.467 1.00 87.00 653 ALA A CA 1
ATOM 4691 C C . ALA A 1 653 ? -0.151 7.271 -27.520 1.00 87.00 653 ALA A C 1
ATOM 4693 O O . ALA A 1 653 ? -1.027 7.718 -26.785 1.00 87.00 653 ALA A O 1
ATOM 4694 N N . LYS A 1 654 ? 0.288 6.013 -27.415 1.00 86.00 654 LYS A N 1
ATOM 4695 C CA . LYS A 1 654 ? -0.300 5.033 -26.502 1.00 86.00 654 LYS A CA 1
ATOM 4696 C C . LYS A 1 654 ? -0.236 5.458 -25.031 1.00 86.00 654 LYS A C 1
ATOM 4698 O O . LYS A 1 654 ? -1.224 5.319 -24.318 1.00 86.00 654 LYS A O 1
ATOM 4703 N N . ALA A 1 655 ? 0.895 5.988 -24.561 1.00 86.94 655 ALA A N 1
ATOM 4704 C CA . ALA A 1 655 ? 1.029 6.469 -23.183 1.00 86.94 655 ALA A CA 1
ATOM 4705 C C . ALA A 1 655 ? 0.086 7.646 -22.867 1.00 86.94 655 ALA A C 1
ATOM 4707 O O . ALA A 1 655 ? -0.457 7.710 -21.767 1.00 86.94 655 ALA A O 1
ATOM 4708 N N . LEU A 1 656 ? -0.121 8.559 -23.823 1.00 82.19 656 LEU A N 1
ATOM 4709 C CA . LEU A 1 656 ? -1.028 9.704 -23.677 1.00 82.19 656 LEU A CA 1
ATOM 4710 C C . LEU A 1 656 ? -2.503 9.276 -23.687 1.00 82.19 656 LEU A C 1
ATOM 4712 O O . LEU A 1 656 ? -3.289 9.729 -22.858 1.00 82.19 656 LEU A O 1
ATOM 4716 N N . GLU A 1 657 ? -2.875 8.384 -24.601 1.00 79.62 657 GLU A N 1
ATOM 4717 C CA . GLU A 1 657 ? -4.272 8.017 -24.845 1.00 79.62 657 GLU A CA 1
ATOM 4718 C C . GLU A 1 657 ? -4.775 6.922 -23.898 1.00 79.62 657 GLU A C 1
ATOM 4720 O O . GLU A 1 657 ? -5.897 6.999 -23.401 1.00 79.62 657 GLU A O 1
ATOM 4725 N N . GLU A 1 658 ? -3.957 5.903 -23.619 1.00 81.00 658 GLU A N 1
ATOM 4726 C CA . GLU A 1 658 ? -4.409 4.690 -22.926 1.00 81.00 658 GLU A CA 1
ATOM 4727 C C . GLU A 1 658 ? -4.003 4.603 -21.451 1.00 81.00 658 GLU A C 1
ATOM 4729 O O . GLU A 1 658 ? -4.610 3.823 -20.714 1.00 81.00 658 GLU A O 1
ATOM 4734 N N . PHE A 1 659 ? -2.988 5.359 -21.024 1.00 82.31 659 PHE A N 1
ATOM 4735 C CA . PHE A 1 659 ? -2.424 5.301 -19.669 1.00 82.31 659 PHE A CA 1
ATOM 4736 C C . PHE A 1 659 ? -2.550 6.632 -18.915 1.00 82.31 659 PHE A C 1
ATOM 4738 O O . PHE A 1 659 ? -1.821 6.878 -17.957 1.00 82.31 659 PHE A O 1
ATOM 4745 N N . ASN A 1 660 ? -3.469 7.512 -19.316 1.00 83.31 660 ASN A N 1
ATOM 4746 C CA . ASN A 1 660 ? -3.754 8.725 -18.552 1.00 83.31 660 ASN A CA 1
ATOM 4747 C C . ASN A 1 660 ? -4.547 8.406 -17.272 1.00 83.31 660 ASN A C 1
ATOM 4749 O O . ASN A 1 660 ? -5.338 7.462 -17.220 1.00 83.31 660 ASN A O 1
ATOM 4753 N N . TRP A 1 661 ? -4.340 9.217 -16.233 1.00 84.69 661 TRP A N 1
ATOM 4754 C CA . TRP A 1 661 ? -4.975 9.004 -14.933 1.00 84.69 661 TRP A CA 1
ATOM 4755 C C . TRP A 1 661 ? -6.499 9.144 -14.954 1.00 84.69 661 TRP A C 1
ATOM 4757 O O . TRP A 1 661 ? -7.144 8.442 -14.184 1.00 84.69 661 TRP A O 1
ATOM 4767 N N . ASP A 1 662 ? -7.086 9.946 -15.848 1.00 78.75 662 ASP A N 1
ATOM 4768 C CA . ASP A 1 662 ? -8.549 10.071 -15.945 1.00 78.75 662 ASP A CA 1
ATOM 4769 C C . ASP A 1 662 ? -9.191 8.744 -16.367 1.00 78.75 662 ASP A C 1
ATOM 4771 O O . ASP A 1 662 ? -10.215 8.325 -15.827 1.00 78.75 662 ASP A O 1
ATOM 4775 N N . PHE A 1 663 ? -8.571 8.043 -17.315 1.00 75.44 663 PHE A N 1
ATOM 4776 C CA . PHE A 1 663 ? -9.021 6.731 -17.760 1.00 75.44 663 PHE A CA 1
ATOM 4777 C C . PHE A 1 663 ? -8.843 5.664 -16.672 1.00 75.44 663 PHE A C 1
ATOM 4779 O O . PHE A 1 663 ? -9.762 4.883 -16.430 1.00 75.44 663 PHE A O 1
ATOM 4786 N N . ILE A 1 664 ? -7.699 5.652 -15.980 1.00 80.12 664 ILE A N 1
ATOM 4787 C CA . ILE A 1 664 ? -7.423 4.702 -14.887 1.00 80.12 664 ILE A CA 1
ATOM 4788 C C . ILE A 1 664 ? -8.332 4.947 -13.672 1.00 80.12 664 ILE A C 1
ATOM 4790 O O . ILE A 1 664 ? -8.830 3.996 -13.063 1.00 80.12 664 ILE A O 1
ATOM 4794 N N . ALA A 1 665 ? -8.614 6.210 -13.347 1.00 81.88 665 ALA A N 1
ATOM 4795 C CA . ALA A 1 665 ? -9.546 6.580 -12.290 1.00 81.88 665 ALA A CA 1
ATOM 4796 C C . ALA A 1 665 ? -10.957 6.062 -12.593 1.00 81.88 665 ALA A C 1
ATOM 4798 O O . ALA A 1 665 ? -11.537 5.398 -11.741 1.00 81.88 665 ALA A O 1
ATOM 4799 N N . ARG A 1 666 ? -11.461 6.236 -13.825 1.00 77.44 666 ARG A N 1
ATOM 4800 C CA . ARG A 1 666 ? -12.773 5.695 -14.239 1.00 77.44 666 ARG A CA 1
ATOM 4801 C C . ARG A 1 666 ? -12.854 4.171 -14.120 1.00 77.44 666 ARG A C 1
ATOM 4803 O O . ARG A 1 666 ? -13.882 3.645 -13.704 1.00 77.44 666 ARG A O 1
ATOM 4810 N N . GLN A 1 667 ? -11.778 3.451 -14.451 1.00 76.50 667 GLN A N 1
ATOM 4811 C CA . GLN A 1 667 ? -11.722 1.997 -14.233 1.00 76.50 667 GLN A CA 1
ATOM 4812 C C . GLN A 1 667 ? -11.761 1.636 -12.748 1.00 76.50 667 GLN A C 1
ATOM 4814 O O . GLN A 1 667 ? -12.361 0.638 -12.371 1.00 76.50 667 GLN A O 1
ATOM 4819 N N . THR A 1 668 ? -11.133 2.438 -11.894 1.00 83.69 668 THR A N 1
ATOM 4820 C CA . THR A 1 668 ? -11.137 2.196 -10.448 1.00 83.69 668 THR A CA 1
ATOM 4821 C C . THR A 1 668 ? -12.510 2.515 -9.843 1.00 83.69 668 THR A C 1
ATOM 4823 O O . THR A 1 668 ? -13.042 1.720 -9.070 1.00 83.69 668 THR A O 1
ATOM 4826 N N . GLU A 1 669 ? -13.136 3.621 -10.259 1.00 83.12 669 GLU A N 1
ATOM 4827 C CA . GLU A 1 669 ? -14.509 4.002 -9.892 1.00 83.12 669 GLU A CA 1
ATOM 4828 C C . GLU A 1 669 ? -15.525 2.918 -10.258 1.00 83.12 669 GLU A C 1
ATOM 4830 O O . GLU A 1 669 ? -16.454 2.660 -9.498 1.00 83.12 669 GLU A O 1
ATOM 4835 N N . GLN A 1 670 ? -15.320 2.222 -11.377 1.00 73.25 670 GLN A N 1
ATOM 4836 C CA . GLN A 1 670 ? -16.122 1.066 -11.760 1.00 73.25 670 GLN A CA 1
ATOM 4837 C C . GLN A 1 670 ? -16.210 0.015 -10.648 1.00 73.25 670 GLN A C 1
ATOM 4839 O O . GLN A 1 670 ? -17.300 -0.474 -10.343 1.00 73.25 670 GLN A O 1
ATOM 4844 N N . VAL A 1 671 ? -15.061 -0.340 -10.066 1.00 78.06 671 VAL A N 1
ATOM 4845 C CA . VAL A 1 671 ? -14.976 -1.337 -8.996 1.00 78.06 671 VAL A CA 1
ATOM 4846 C C . VAL A 1 671 ? -15.714 -0.810 -7.770 1.00 78.06 671 VAL A C 1
ATOM 4848 O O . VAL A 1 671 ? -16.413 -1.560 -7.098 1.00 78.06 671 VAL A O 1
ATOM 4851 N N . TYR A 1 672 ? -15.631 0.496 -7.505 1.00 84.38 672 TYR A N 1
ATOM 4852 C CA . TYR A 1 672 ? -16.348 1.117 -6.392 1.00 84.38 672 TYR A CA 1
ATOM 4853 C C . TYR A 1 672 ? -17.862 1.029 -6.600 1.00 84.38 672 TYR A C 1
ATOM 4855 O O . TYR A 1 672 ? -18.572 0.552 -5.718 1.00 84.38 672 TYR A O 1
ATOM 4863 N N . TYR A 1 673 ? -18.365 1.413 -7.775 1.00 77.81 673 TYR A N 1
ATOM 4864 C CA . TYR A 1 673 ? -19.794 1.347 -8.089 1.00 77.81 673 TYR A CA 1
ATOM 4865 C C . TYR A 1 673 ? -20.341 -0.081 -8.065 1.00 77.81 673 TYR A C 1
ATOM 4867 O O . TYR A 1 673 ? -21.443 -0.296 -7.559 1.00 77.81 673 TYR A O 1
ATOM 4875 N N . GLU A 1 674 ? -19.557 -1.057 -8.535 1.00 70.69 674 GLU A N 1
ATOM 4876 C CA . GLU A 1 674 ? -19.884 -2.478 -8.406 1.00 70.69 674 GLU A CA 1
ATOM 4877 C C . GLU A 1 674 ? -20.109 -2.862 -6.936 1.00 70.69 674 GLU A C 1
ATOM 4879 O O . GLU A 1 674 ? -21.124 -3.476 -6.611 1.00 70.69 674 GLU A O 1
ATOM 4884 N N . GLN A 1 675 ? -19.206 -2.455 -6.038 1.00 77.81 675 GLN A N 1
ATOM 4885 C CA . GLN A 1 675 ? -19.307 -2.775 -4.610 1.00 77.81 675 GLN A CA 1
ATOM 4886 C C . GLN A 1 675 ? -20.437 -2.029 -3.888 1.00 77.81 675 GLN A C 1
ATOM 4888 O O . GLN A 1 675 ? -20.951 -2.509 -2.876 1.00 77.81 675 GLN A O 1
ATOM 4893 N N . LEU A 1 676 ? -20.850 -0.864 -4.388 1.00 73.44 676 LEU A N 1
ATOM 4894 C CA . LEU A 1 676 ? -21.924 -0.078 -3.781 1.00 73.44 676 LEU A CA 1
ATOM 4895 C C . LEU A 1 676 ? -23.328 -0.513 -4.193 1.00 73.44 676 LEU A C 1
ATOM 4897 O O . LEU A 1 676 ? -24.298 -0.029 -3.608 1.00 73.44 676 LEU A O 1
ATOM 4901 N N . CYS A 1 677 ? -23.459 -1.412 -5.171 1.00 61.88 677 CYS A N 1
ATOM 4902 C CA . CYS A 1 677 ? -24.746 -1.781 -5.767 1.00 61.88 677 CYS A CA 1
ATOM 4903 C C . CYS A 1 677 ? -25.550 -0.560 -6.276 1.00 61.88 677 CYS A C 1
ATOM 4905 O O . CYS A 1 677 ? -26.771 -0.643 -6.441 1.00 61.88 677 CYS A O 1
ATOM 4907 N N . LEU A 1 678 ? -24.888 0.579 -6.519 1.00 45.62 678 LEU A N 1
ATOM 4908 C CA . LEU A 1 678 ? -25.493 1.784 -7.080 1.00 45.62 678 LEU A CA 1
ATOM 4909 C C . LEU A 1 678 ? -25.693 1.542 -8.584 1.00 45.62 678 LEU A C 1
ATOM 4911 O O . LEU A 1 678 ? -24.731 1.441 -9.336 1.00 45.62 678 LEU A O 1
ATOM 4915 N N . HIS A 1 679 ? -26.964 1.347 -8.954 1.00 33.50 679 HIS A N 1
ATOM 4916 C CA . HIS A 1 679 ? -27.571 1.200 -10.287 1.00 33.50 679 HIS A CA 1
ATOM 4917 C C . HIS A 1 679 ? -26.656 1.075 -11.516 1.00 33.50 679 HIS A C 1
ATOM 4919 O O . HIS A 1 679 ? -25.925 2.003 -11.833 1.00 33.50 679 HIS A O 1
ATOM 4925 N N . GLY A 1 680 ? -26.872 0.037 -12.339 1.00 37.28 680 GLY A N 1
ATOM 4926 C CA . GLY A 1 680 ? -26.730 0.136 -13.804 1.00 37.28 680 GLY A CA 1
ATOM 4927 C C . GLY A 1 680 ? -25.385 0.627 -14.360 1.00 37.28 680 GLY A C 1
ATOM 4928 O O . GLY A 1 680 ? -25.339 1.032 -15.520 1.00 37.28 680 GLY A O 1
ATOM 4929 N N . ALA A 1 681 ? -24.306 0.607 -13.574 1.00 30.62 681 ALA A N 1
ATOM 4930 C CA . ALA A 1 681 ? -22.989 1.028 -14.020 1.00 30.62 681 ALA A CA 1
ATOM 4931 C C . ALA A 1 681 ? -22.535 0.106 -15.171 1.00 30.62 681 ALA A C 1
ATOM 4933 O O . ALA A 1 681 ? -22.520 -1.118 -14.999 1.00 30.62 681 ALA A O 1
ATOM 4934 N N . PRO A 1 682 ? -22.192 0.645 -16.355 1.00 33.69 682 PRO A N 1
ATOM 4935 C CA . PRO A 1 682 ? -21.774 -0.172 -17.487 1.00 33.69 682 PRO A CA 1
ATOM 4936 C C . PRO A 1 682 ? -20.470 -0.858 -17.103 1.00 33.69 682 PRO A C 1
ATOM 4938 O O . PRO A 1 682 ? -19.486 -0.145 -16.972 1.00 33.69 682 PRO A O 1
ATOM 4941 N N . ARG A 1 683 ? -20.450 -2.184 -16.863 1.00 30.66 683 ARG A N 1
ATOM 4942 C CA . ARG A 1 683 ? -19.225 -2.934 -16.492 1.00 30.66 683 ARG A CA 1
ATOM 4943 C C . ARG A 1 683 ? -18.047 -2.450 -17.349 1.00 30.66 683 ARG A C 1
ATOM 4945 O O . ARG A 1 683 ? -18.157 -2.401 -18.579 1.00 30.66 683 ARG A O 1
ATOM 4952 N N . CYS A 1 684 ? -16.951 -2.051 -16.698 1.00 32.75 684 CYS A N 1
ATOM 4953 C CA . CYS A 1 684 ? -15.803 -1.495 -17.398 1.00 32.75 684 CYS A CA 1
ATOM 4954 C C . CYS A 1 684 ? -15.272 -2.612 -18.261 1.00 32.75 684 CYS A C 1
ATOM 4956 O O . CYS A 1 684 ? -15.000 -3.715 -17.792 1.00 32.75 684 CYS A O 1
ATOM 4958 N N . ARG A 1 685 ? -15.148 -2.273 -19.535 1.00 30.72 685 ARG A N 1
ATOM 4959 C CA . ARG A 1 685 ? -14.460 -3.021 -20.570 1.00 30.72 685 ARG A CA 1
ATOM 4960 C C . ARG A 1 685 ? -13.208 -3.684 -20.002 1.00 30.72 685 ARG A C 1
ATOM 4962 O O . ARG A 1 685 ? -12.253 -3.005 -19.631 1.00 30.72 685 ARG A O 1
ATOM 4969 N N . THR A 1 686 ? -13.212 -5.007 -20.016 1.00 30.97 686 THR A N 1
ATOM 4970 C CA . THR A 1 686 ? -12.010 -5.818 -19.893 1.00 30.97 686 THR A CA 1
ATOM 4971 C C . THR A 1 686 ? -11.001 -5.367 -20.964 1.00 30.97 686 THR A C 1
ATOM 4973 O O . THR A 1 686 ? -11.361 -5.162 -22.124 1.00 30.97 686 THR A O 1
ATOM 4976 N N . LYS A 1 687 ? -9.726 -5.178 -20.599 1.00 34.50 687 LYS A N 1
ATOM 4977 C CA . LYS A 1 687 ? -8.615 -5.185 -21.563 1.00 34.50 687 LYS A CA 1
ATOM 4978 C C . LYS A 1 687 ? -7.978 -6.570 -21.511 1.00 34.50 687 LYS A C 1
ATOM 4980 O O . LYS A 1 687 ? -7.235 -6.910 -20.602 1.00 34.50 687 LYS A O 1
ATOM 4985 N N . GLY A 1 688 ? -8.307 -7.363 -22.517 1.00 34.75 688 GLY A N 1
ATOM 4986 C CA . GLY A 1 688 ? -7.658 -8.607 -22.910 1.00 34.75 688 GLY A CA 1
ATOM 4987 C C . GLY A 1 688 ? -7.811 -8.736 -24.428 1.00 34.75 688 GLY A C 1
ATOM 4988 O O . GLY A 1 688 ? -8.640 -8.026 -25.008 1.00 34.75 688 GLY A O 1
ATOM 4989 N N . PRO A 1 689 ? -7.030 -9.579 -25.118 1.00 29.55 689 PRO A N 1
ATOM 4990 C CA . PRO A 1 689 ? -7.192 -9.762 -26.557 1.00 29.55 689 PRO A CA 1
ATOM 4991 C C . PRO A 1 689 ? -8.622 -10.255 -26.851 1.00 29.55 689 PRO A C 1
ATOM 4993 O O . PRO A 1 689 ? -8.974 -11.380 -26.517 1.00 29.55 689 PRO A O 1
ATOM 4996 N N . GLY A 1 690 ? -9.455 -9.380 -27.429 1.00 38.50 690 GLY A N 1
ATOM 4997 C CA . GLY A 1 690 ? -10.875 -9.631 -27.725 1.00 38.50 690 GLY A CA 1
ATOM 4998 C C . GLY A 1 690 ? -11.893 -8.879 -26.854 1.00 38.50 690 GLY A C 1
ATOM 4999 O O . GLY A 1 690 ? -13.081 -8.912 -27.163 1.00 38.50 690 GLY A O 1
ATOM 5000 N N . ALA A 1 691 ? -11.463 -8.157 -25.821 1.00 36.41 691 ALA A N 1
ATOM 5001 C CA . ALA A 1 691 ? -12.349 -7.383 -24.961 1.00 36.41 691 ALA A CA 1
ATOM 5002 C C . ALA A 1 691 ? -12.314 -5.877 -25.286 1.00 36.41 691 ALA A C 1
ATOM 5004 O O . ALA A 1 691 ? -11.253 -5.304 -25.532 1.00 36.41 691 ALA A O 1
ATOM 5005 N N . GLY A 1 692 ? -13.496 -5.255 -25.377 1.00 42.12 692 GLY A N 1
ATOM 5006 C CA . GLY A 1 692 ? -13.688 -3.940 -26.009 1.00 42.12 692 GLY A CA 1
ATOM 5007 C C . GLY A 1 692 ? -13.875 -3.995 -27.532 1.00 42.12 692 GLY A C 1
ATOM 5008 O O . GLY A 1 692 ? -13.986 -2.953 -28.177 1.00 42.12 692 GLY A O 1
ATOM 5009 N N . ALA A 1 693 ? -13.934 -5.196 -28.113 1.00 47.19 693 ALA A N 1
ATOM 5010 C CA . ALA A 1 693 ? -14.333 -5.366 -29.499 1.00 47.19 693 ALA A CA 1
ATOM 5011 C C . ALA A 1 693 ? -15.807 -4.932 -29.660 1.00 47.19 693 ALA A C 1
ATOM 5013 O O . ALA A 1 693 ? -16.641 -5.360 -28.856 1.00 47.19 693 ALA A O 1
ATOM 5014 N N . PRO A 1 694 ? -16.145 -4.099 -30.666 1.00 54.59 694 PRO A N 1
ATOM 5015 C CA . PRO A 1 694 ? -17.537 -3.868 -31.032 1.00 54.59 694 PRO A CA 1
ATOM 5016 C C . PRO A 1 694 ? -18.266 -5.205 -31.224 1.00 54.59 694 PRO A C 1
ATOM 5018 O O . PRO A 1 694 ? -17.648 -6.183 -31.654 1.00 54.59 694 PRO A O 1
ATOM 5021 N N . LEU A 1 695 ? -19.570 -5.258 -30.958 1.00 61.78 695 LEU A N 1
ATOM 5022 C CA . LEU A 1 695 ? -20.399 -6.427 -31.247 1.00 61.78 695 LEU A CA 1
ATOM 5023 C C . LEU A 1 695 ? -20.197 -6.894 -32.700 1.00 61.78 695 LEU A C 1
ATOM 5025 O O . LEU A 1 695 ? -20.061 -8.092 -32.942 1.00 61.78 695 LEU A O 1
ATOM 5029 N N . ALA A 1 696 ? -20.059 -5.970 -33.657 1.00 65.31 696 ALA A N 1
ATOM 5030 C CA . ALA A 1 696 ? -19.677 -6.296 -35.028 1.00 65.31 696 ALA A CA 1
ATOM 5031 C C . ALA A 1 696 ? -18.316 -6.997 -35.125 1.00 65.31 696 ALA A C 1
ATOM 5033 O O . ALA A 1 696 ? -18.189 -7.945 -35.888 1.00 65.31 696 ALA A O 1
ATOM 5034 N N . ALA A 1 697 ? -17.297 -6.592 -34.366 1.00 62.53 697 ALA A N 1
ATOM 5035 C CA . ALA A 1 697 ? -16.006 -7.286 -34.369 1.00 62.53 697 ALA A CA 1
ATOM 5036 C C . ALA A 1 697 ? -16.096 -8.685 -33.742 1.00 62.53 697 ALA A C 1
ATOM 5038 O O . ALA A 1 697 ? -15.447 -9.603 -34.236 1.00 62.53 697 ALA A O 1
ATOM 5039 N N . SER A 1 698 ? -16.926 -8.884 -32.716 1.00 64.62 698 SER A N 1
ATOM 5040 C CA . SER A 1 698 ? -17.151 -10.215 -32.136 1.00 64.62 698 SER A CA 1
ATOM 5041 C C . SER A 1 698 ? -17.956 -11.140 -33.057 1.00 64.62 698 SER A C 1
ATOM 5043 O O . SER A 1 698 ? -17.665 -12.331 -33.125 1.00 64.62 698 SER A O 1
ATOM 5045 N N . LEU A 1 699 ? -18.952 -10.612 -33.775 1.00 68.88 699 LEU A N 1
ATOM 5046 C CA . LEU A 1 699 ? -19.815 -11.399 -34.663 1.00 68.88 699 LEU A CA 1
ATOM 5047 C C . LEU A 1 699 ? -19.204 -11.635 -36.051 1.00 68.88 699 LEU A C 1
ATOM 5049 O O . LEU A 1 699 ? -19.404 -12.697 -36.637 1.00 68.88 699 LEU A O 1
ATOM 5053 N N . LEU A 1 700 ? -18.499 -10.639 -36.593 1.00 72.75 700 LEU A N 1
ATOM 5054 C CA . LEU A 1 700 ? -18.020 -10.623 -37.981 1.00 72.75 700 LEU A CA 1
ATOM 5055 C C . LEU A 1 700 ? -16.505 -10.847 -38.083 1.00 72.75 700 LEU A C 1
ATOM 5057 O O . LEU A 1 700 ? -16.024 -11.246 -39.143 1.00 72.75 700 LEU A O 1
ATOM 5061 N N . GLY A 1 701 ? -15.748 -10.622 -37.003 1.00 69.19 701 GLY A N 1
ATOM 5062 C CA . GLY A 1 701 ? -14.310 -10.881 -36.953 1.00 69.19 701 GLY A CA 1
ATOM 5063 C C . GLY A 1 701 ? -13.539 -10.191 -38.092 1.00 69.19 701 GLY A C 1
ATOM 5064 O O . GLY A 1 701 ? -13.803 -9.024 -38.391 1.00 69.19 701 GLY A O 1
ATOM 5065 N N . PRO A 1 702 ? -12.612 -10.895 -38.771 1.00 69.94 702 PRO A N 1
ATOM 5066 C CA . PRO A 1 702 ? -11.859 -10.353 -39.907 1.00 69.94 702 PRO A CA 1
ATOM 5067 C C . PRO A 1 702 ? -12.728 -9.938 -41.102 1.00 69.94 702 PRO A C 1
ATOM 5069 O O . PRO A 1 702 ? -12.290 -9.147 -41.930 1.00 69.94 702 PRO A O 1
ATOM 5072 N N . CYS A 1 703 ? -13.955 -10.461 -41.213 1.00 71.31 703 CYS A N 1
ATOM 5073 C CA . CYS A 1 703 ? -14.854 -10.150 -42.324 1.00 71.31 703 CYS A CA 1
ATOM 5074 C C . CYS A 1 703 ? -15.522 -8.775 -42.185 1.00 71.31 703 CYS A C 1
ATOM 5076 O O . CYS A 1 703 ? -16.136 -8.315 -43.144 1.00 71.31 703 CYS A O 1
ATOM 5078 N N . ARG A 1 704 ? -15.412 -8.121 -41.019 1.00 71.75 704 ARG A N 1
ATOM 5079 C CA . ARG A 1 704 ? -16.106 -6.867 -40.690 1.00 71.75 704 ARG A CA 1
ATOM 5080 C C . ARG A 1 704 ? -15.879 -5.753 -41.713 1.00 71.75 704 ARG A C 1
ATOM 5082 O O . ARG A 1 704 ? -16.830 -5.060 -42.046 1.00 71.75 704 ARG A O 1
ATOM 5089 N N . ASP A 1 705 ? -14.654 -5.606 -42.210 1.00 67.69 705 ASP A N 1
ATOM 5090 C CA . ASP A 1 705 ? -14.264 -4.470 -43.058 1.00 67.69 705 ASP A CA 1
ATOM 5091 C C . ASP A 1 705 ? -14.274 -4.824 -44.564 1.00 67.69 705 ASP A C 1
ATOM 5093 O O . ASP A 1 705 ? -13.950 -3.991 -45.404 1.00 67.69 705 ASP A O 1
ATOM 5097 N N . ALA A 1 706 ? -14.654 -6.061 -44.918 1.00 68.31 706 ALA A N 1
ATOM 5098 C CA . ALA A 1 706 ? -14.594 -6.600 -46.283 1.00 68.31 706 ALA A CA 1
ATOM 5099 C C . ALA A 1 706 ? -15.921 -7.243 -46.742 1.00 68.31 706 ALA A C 1
ATOM 5101 O O . ALA A 1 706 ? -15.931 -8.131 -47.596 1.00 68.31 706 ALA A O 1
ATOM 5102 N N . MET A 1 707 ? -17.053 -6.815 -46.169 1.00 79.94 707 MET A N 1
ATOM 5103 C CA . MET A 1 707 ? -18.380 -7.381 -46.446 1.00 79.94 707 MET A CA 1
ATOM 5104 C C . MET A 1 707 ? -18.907 -6.961 -47.826 1.00 79.94 707 MET A C 1
ATOM 5106 O O . MET A 1 707 ? -19.734 -6.054 -47.931 1.00 79.94 707 MET A O 1
ATOM 5110 N N . GLY A 1 708 ? -18.451 -7.618 -48.892 1.00 77.25 708 GLY A N 1
ATOM 5111 C CA . GLY A 1 708 ? -18.909 -7.341 -50.255 1.00 77.25 708 GLY A CA 1
ATOM 5112 C C . GLY A 1 708 ? -20.402 -7.634 -50.452 1.00 77.25 708 GLY A C 1
ATOM 5113 O O . GLY A 1 708 ? -20.922 -8.595 -49.894 1.00 77.25 708 GLY A O 1
ATOM 5114 N N . VAL A 1 709 ? -21.117 -6.858 -51.271 1.00 79.38 709 VAL A N 1
ATOM 5115 C CA . VAL A 1 709 ? -22.569 -7.039 -51.515 1.00 79.38 709 VAL A CA 1
ATOM 5116 C C . VAL A 1 709 ? -22.930 -8.405 -52.105 1.00 79.38 709 VAL A C 1
ATOM 5118 O O . VAL A 1 709 ? -24.002 -8.931 -51.811 1.00 79.38 709 VAL A O 1
ATOM 5121 N N . LEU A 1 710 ? -22.020 -9.012 -52.872 1.00 76.56 710 LEU A N 1
ATOM 5122 C CA . LEU A 1 710 ? -22.182 -10.358 -53.434 1.00 76.56 710 LEU A CA 1
ATOM 5123 C C . LEU A 1 710 ? -21.756 -11.477 -52.469 1.00 76.56 710 LEU A C 1
ATOM 5125 O O . LEU A 1 710 ? -22.012 -12.647 -52.753 1.00 76.56 710 LEU A O 1
ATOM 5129 N N . ASP A 1 711 ? -21.129 -11.139 -51.338 1.00 73.50 711 ASP A N 1
ATOM 5130 C CA . ASP A 1 711 ? -20.613 -12.114 -50.380 1.00 73.50 711 ASP A CA 1
ATOM 5131 C C . ASP A 1 711 ? -21.759 -12.920 -49.742 1.00 73.50 711 ASP A C 1
ATOM 5133 O O . ASP A 1 711 ? -22.685 -12.366 -49.135 1.00 73.50 711 ASP A O 1
ATOM 5137 N N . GLN A 1 712 ? -21.689 -14.244 -49.879 1.00 76.25 712 GLN A N 1
ATOM 5138 C CA . GLN A 1 712 ? -22.637 -15.203 -49.304 1.00 76.25 712 GLN A CA 1
ATOM 5139 C C . GLN A 1 712 ? -22.144 -15.801 -47.982 1.00 76.25 712 GLN A C 1
ATOM 5141 O O . GLN A 1 712 ? -22.716 -16.771 -47.489 1.00 76.25 712 GLN A O 1
ATOM 5146 N N . ASN A 1 713 ? -21.091 -15.235 -47.388 1.00 80.06 713 ASN A N 1
ATOM 5147 C CA . ASN A 1 713 ? -20.560 -15.682 -46.113 1.00 80.06 713 ASN A CA 1
ATOM 5148 C C . ASN A 1 713 ? -21.654 -15.701 -45.031 1.00 80.06 713 ASN A C 1
ATOM 5150 O O . ASN A 1 713 ? -22.211 -14.674 -44.631 1.00 80.06 713 ASN A O 1
ATOM 5154 N N . HIS A 1 714 ? -21.946 -16.902 -44.530 1.00 79.69 714 HIS A N 1
ATOM 5155 C CA . HIS A 1 714 ? -22.972 -17.114 -43.518 1.00 79.69 714 HIS A CA 1
ATOM 5156 C C . HIS A 1 714 ? -22.654 -16.422 -42.187 1.00 79.69 714 HIS A C 1
ATOM 5158 O O . HIS A 1 714 ? -23.590 -16.066 -41.474 1.00 79.69 714 HIS A O 1
ATOM 5164 N N . LEU A 1 715 ? -21.377 -16.204 -41.845 1.00 77.31 715 LEU A N 1
ATOM 5165 C CA . LEU A 1 715 ? -20.991 -15.413 -40.669 1.00 77.31 715 LEU A CA 1
ATOM 5166 C C . LEU A 1 715 ? -21.383 -13.949 -40.856 1.00 77.31 715 LEU A C 1
ATOM 5168 O O . LEU A 1 715 ? -21.989 -13.368 -39.961 1.00 77.31 715 LEU A O 1
ATOM 5172 N N . VAL A 1 716 ? -21.129 -13.390 -42.044 1.00 79.38 716 VAL A N 1
ATOM 5173 C CA . VAL A 1 716 ? -21.523 -12.018 -42.389 1.00 79.38 716 VAL A CA 1
ATOM 5174 C C . VAL A 1 716 ? -23.040 -11.862 -42.327 1.00 79.38 716 VAL A C 1
ATOM 5176 O O . VAL A 1 716 ? -23.545 -10.977 -41.646 1.00 79.38 716 VAL A O 1
ATOM 5179 N N . GLN A 1 717 ? -23.788 -12.764 -42.963 1.00 79.94 717 GLN A N 1
ATOM 5180 C CA . GLN A 1 717 ? -25.254 -12.722 -42.952 1.00 79.94 717 GLN A CA 1
ATOM 5181 C C . GLN A 1 717 ? -25.828 -12.839 -41.531 1.00 79.94 717 GLN A C 1
ATOM 5183 O O . GLN A 1 717 ? -26.652 -12.023 -41.122 1.00 79.94 717 GLN A O 1
ATOM 5188 N N . ARG A 1 718 ? -25.371 -13.823 -40.745 1.00 81.56 718 ARG A N 1
ATOM 5189 C CA . ARG A 1 718 ? -25.848 -14.034 -39.367 1.00 81.56 718 ARG A CA 1
ATOM 5190 C C . ARG A 1 718 ? -25.470 -12.877 -38.450 1.00 81.56 718 ARG A C 1
ATOM 5192 O O . ARG A 1 718 ? -26.311 -12.440 -37.669 1.00 81.56 718 ARG A O 1
ATOM 5199 N N . GLY A 1 719 ? -24.237 -12.388 -38.559 1.00 80.94 719 GLY A N 1
ATOM 5200 C CA . GLY A 1 719 ? -23.740 -11.273 -37.763 1.00 80.94 719 GLY A CA 1
ATOM 5201 C C . GLY A 1 719 ? -24.521 -9.990 -38.030 1.00 80.94 719 GLY A C 1
ATOM 5202 O O . GLY A 1 719 ? -24.910 -9.321 -37.079 1.00 80.94 719 GLY A O 1
ATOM 5203 N N . LEU A 1 720 ? -24.848 -9.694 -39.294 1.00 83.31 720 LEU A N 1
ATOM 5204 C CA . LEU A 1 720 ? -25.668 -8.534 -39.657 1.00 83.31 720 LEU A CA 1
ATOM 5205 C C . LEU A 1 720 ? -27.106 -8.632 -39.124 1.00 83.31 720 LEU A C 1
ATOM 5207 O O . LEU A 1 720 ? -27.616 -7.647 -38.592 1.00 83.31 720 LEU A O 1
ATOM 5211 N N . CYS A 1 721 ? -27.765 -9.793 -39.226 1.00 85.56 721 CYS A N 1
ATOM 5212 C CA . CYS A 1 721 ? -29.117 -9.966 -38.675 1.00 85.56 721 CYS A CA 1
ATOM 5213 C C . CYS A 1 721 ? -29.132 -9.753 -37.153 1.00 85.56 721 CYS A C 1
ATOM 5215 O O . CYS A 1 721 ? -29.948 -8.988 -36.643 1.00 85.56 721 CYS A O 1
ATOM 5217 N N . ILE A 1 722 ? -28.186 -10.369 -36.436 1.00 83.62 722 ILE A N 1
ATOM 5218 C CA . ILE A 1 722 ? -28.069 -10.236 -34.978 1.00 83.62 722 ILE A CA 1
ATOM 5219 C C . ILE A 1 722 ? -27.771 -8.782 -34.588 1.00 83.62 722 ILE A C 1
ATOM 5221 O O . ILE A 1 722 ? -28.418 -8.253 -33.687 1.00 83.62 722 ILE A O 1
ATOM 5225 N N . LEU A 1 723 ? -26.861 -8.109 -35.301 1.00 81.12 723 LEU A N 1
ATOM 5226 C CA . LEU A 1 723 ? -26.536 -6.702 -35.061 1.00 81.12 723 LEU A CA 1
ATOM 5227 C C . LEU A 1 723 ? -27.788 -5.815 -35.173 1.00 81.12 723 LEU A C 1
ATOM 5229 O O . LEU A 1 723 ? -28.071 -5.042 -34.259 1.00 81.12 723 LEU A O 1
ATOM 5233 N N . LYS A 1 724 ? -28.589 -5.982 -36.235 1.00 87.75 724 LYS A N 1
ATOM 5234 C CA . LYS A 1 724 ? -29.860 -5.255 -36.430 1.00 87.75 724 LYS A CA 1
ATOM 5235 C C . LYS A 1 724 ? -30.883 -5.544 -35.322 1.00 87.75 724 LYS A C 1
ATOM 5237 O O . LYS A 1 724 ? -31.532 -4.625 -34.825 1.00 87.75 724 LYS A O 1
ATOM 5242 N N . GLN A 1 725 ? -31.032 -6.797 -34.891 1.00 87.00 725 GLN A N 1
ATOM 5243 C CA . GLN A 1 725 ? -31.958 -7.148 -33.803 1.00 87.00 725 GLN A CA 1
ATOM 5244 C C . GLN A 1 725 ? -31.535 -6.521 -32.467 1.00 87.00 725 GLN A C 1
ATOM 5246 O O . GLN A 1 725 ? -32.365 -5.962 -31.750 1.00 87.00 725 GLN A O 1
ATOM 5251 N N . THR A 1 726 ? -30.239 -6.555 -32.148 1.00 80.88 726 THR A N 1
ATOM 5252 C CA . THR A 1 726 ? -29.690 -5.928 -30.941 1.00 80.88 726 THR A CA 1
ATOM 5253 C C . THR A 1 726 ? -29.885 -4.409 -30.944 1.00 80.88 726 THR A C 1
ATOM 5255 O O . THR A 1 726 ? -30.211 -3.822 -29.911 1.00 80.88 726 THR A O 1
ATOM 5258 N N . ARG A 1 727 ? -29.763 -3.767 -32.108 1.00 81.19 727 ARG A N 1
ATOM 5259 C CA . ARG A 1 727 ? -30.064 -2.340 -32.283 1.00 81.19 727 ARG A CA 1
ATOM 5260 C C . ARG A 1 727 ? -31.504 -1.988 -32.008 1.00 81.19 727 ARG A C 1
ATOM 5262 O O . ARG A 1 727 ? -31.775 -1.034 -31.284 1.00 81.19 727 ARG A O 1
ATOM 5269 N N . LEU A 1 728 ? -32.413 -2.774 -32.569 1.00 88.31 728 LEU A N 1
ATOM 5270 C CA . LEU A 1 728 ? -33.834 -2.578 -32.364 1.00 88.31 728 LEU A CA 1
ATOM 5271 C C . LEU A 1 728 ? -34.200 -2.702 -30.876 1.00 88.31 728 LEU A C 1
ATOM 5273 O O . LEU A 1 728 ? -34.945 -1.865 -30.365 1.00 88.31 728 LEU A O 1
ATOM 5277 N N . LEU A 1 729 ? -33.633 -3.688 -30.169 1.00 85.75 729 LEU A N 1
ATOM 5278 C CA . LEU A 1 729 ? -33.800 -3.839 -28.719 1.00 85.75 729 LEU A CA 1
ATOM 5279 C C . LEU A 1 729 ? -33.332 -2.591 -27.962 1.00 85.75 729 LEU A C 1
ATOM 5281 O O . LEU A 1 729 ? -34.095 -2.024 -27.183 1.00 85.75 729 LEU A O 1
ATOM 5285 N N . ALA A 1 730 ? -32.115 -2.118 -28.236 1.00 79.69 730 ALA A N 1
ATOM 5286 C CA . ALA A 1 730 ? -31.565 -0.935 -27.576 1.00 79.69 730 ALA A CA 1
ATOM 5287 C C . ALA A 1 730 ? -32.408 0.325 -27.829 1.00 79.69 730 ALA A C 1
ATOM 5289 O O . ALA A 1 730 ? -32.744 1.052 -26.895 1.00 79.69 730 ALA A O 1
ATOM 5290 N N . ALA A 1 731 ? -32.800 0.561 -29.084 1.00 83.44 731 ALA A N 1
ATOM 5291 C CA . ALA A 1 731 ? -33.549 1.751 -29.486 1.00 83.44 731 ALA A CA 1
ATOM 5292 C C . ALA A 1 731 ? -34.970 1.815 -28.896 1.00 83.44 731 ALA A C 1
ATOM 5294 O O . ALA A 1 731 ? -35.536 2.900 -28.745 1.00 83.44 731 ALA A O 1
ATOM 5295 N N . SER A 1 732 ? -35.567 0.667 -28.578 1.00 87.06 732 SER A N 1
ATOM 5296 C CA . SER A 1 732 ? -36.943 0.584 -28.070 1.00 87.06 732 SER A CA 1
ATOM 5297 C C . SER A 1 732 ? -37.029 0.392 -26.553 1.00 87.06 732 SER A C 1
ATOM 5299 O O . SER A 1 732 ? -37.998 0.836 -25.933 1.00 87.06 732 SER A O 1
ATOM 5301 N N . LEU A 1 733 ? -36.015 -0.205 -25.922 1.00 82.38 733 LEU A N 1
ATOM 5302 C CA . LEU A 1 733 ? -35.943 -0.361 -24.465 1.00 82.38 733 LEU A CA 1
ATOM 5303 C C . LEU A 1 733 ? -35.228 0.811 -23.774 1.00 82.38 733 LEU A C 1
ATOM 5305 O O . LEU A 1 733 ? -35.484 1.059 -22.596 1.00 82.38 733 LEU A O 1
ATOM 5309 N N . GLY A 1 734 ? -34.425 1.601 -24.491 1.00 73.19 734 GLY A N 1
ATOM 5310 C CA . GLY A 1 734 ? -33.730 2.750 -23.909 1.00 73.19 734 GLY A CA 1
ATOM 5311 C C . GLY A 1 734 ? -32.883 2.332 -22.701 1.00 73.19 734 GLY A C 1
ATOM 5312 O O . GLY A 1 734 ? -32.148 1.352 -22.771 1.00 73.19 734 GLY A O 1
ATOM 5313 N N . CYS A 1 735 ? -33.017 3.043 -21.578 1.00 63.28 735 CYS A N 1
ATOM 5314 C CA . CYS A 1 735 ? -32.313 2.729 -20.328 1.00 63.28 735 CYS A CA 1
ATOM 5315 C C . CYS A 1 735 ? -32.879 1.519 -19.558 1.00 63.28 735 CYS A C 1
ATOM 5317 O O . CYS A 1 735 ? -32.317 1.154 -18.530 1.00 63.28 735 CYS A O 1
ATOM 5319 N N . ASP A 1 736 ? -33.972 0.900 -20.020 1.00 58.50 736 ASP A N 1
ATOM 5320 C CA . ASP A 1 736 ? -34.652 -0.180 -19.290 1.00 58.50 736 ASP A CA 1
ATOM 5321 C C . ASP A 1 736 ? -34.083 -1.581 -19.584 1.00 58.50 736 ASP A C 1
ATOM 5323 O O . ASP A 1 736 ? -34.618 -2.570 -19.083 1.00 58.50 736 ASP A O 1
ATOM 5327 N N . ALA A 1 737 ? -33.036 -1.698 -20.409 1.00 53.75 737 ALA A N 1
ATOM 5328 C CA . ALA A 1 737 ? -32.453 -2.986 -20.772 1.00 53.75 737 ALA A CA 1
ATOM 5329 C C . ALA A 1 737 ? -30.926 -2.992 -20.717 1.00 53.75 737 ALA A C 1
ATOM 5331 O O . ALA A 1 737 ? -30.254 -2.146 -21.306 1.00 53.75 737 ALA A O 1
ATOM 5332 N N . THR A 1 738 ? -30.393 -4.033 -20.080 1.00 52.72 738 THR A N 1
ATOM 5333 C CA . THR A 1 738 ? -28.973 -4.386 -20.098 1.00 52.72 738 THR A CA 1
ATOM 5334 C C . THR A 1 738 ? -28.827 -5.687 -20.878 1.00 52.72 738 THR A C 1
ATOM 5336 O O . THR A 1 738 ? -29.456 -6.684 -20.532 1.00 52.72 738 THR A O 1
ATOM 5339 N N . LEU A 1 739 ? -28.021 -5.691 -21.940 1.00 53.41 739 LEU A N 1
ATOM 5340 C CA . LEU A 1 739 ? -27.789 -6.882 -22.757 1.00 53.41 739 LEU A CA 1
ATOM 5341 C C . LEU A 1 739 ? -26.491 -7.576 -22.315 1.00 53.41 739 LEU A C 1
ATOM 5343 O O . LEU A 1 739 ? -25.418 -6.980 -22.397 1.00 53.41 739 LEU A O 1
ATOM 5347 N N . THR A 1 740 ? -26.581 -8.829 -21.872 1.00 47.47 740 THR A N 1
ATOM 5348 C CA . THR A 1 740 ? -25.437 -9.655 -21.450 1.00 47.47 740 THR A CA 1
ATOM 5349 C C . THR A 1 740 ? -25.211 -10.806 -22.436 1.00 47.47 740 THR A C 1
ATOM 5351 O O . THR A 1 740 ? -26.152 -11.497 -22.820 1.00 47.47 740 THR A O 1
ATOM 5354 N N . TRP A 1 741 ? -23.964 -11.021 -22.872 1.00 48.56 741 TRP A N 1
ATOM 5355 C CA . TRP A 1 741 ? -23.596 -12.106 -23.795 1.00 48.56 741 TRP A CA 1
ATOM 5356 C C . TRP A 1 741 ? -22.850 -13.220 -23.048 1.00 48.56 741 TRP A C 1
ATOM 5358 O O . TRP A 1 741 ? -21.923 -12.958 -22.286 1.00 48.56 741 TRP A O 1
ATOM 5368 N N . MET A 1 742 ? -23.203 -14.490 -23.278 1.00 35.97 742 MET A N 1
ATOM 5369 C CA . MET A 1 742 ? -22.398 -15.606 -22.765 1.00 35.97 742 MET A CA 1
ATOM 5370 C C . MET A 1 742 ? -21.113 -15.742 -23.598 1.00 35.97 742 MET A C 1
ATOM 5372 O O . MET A 1 742 ? -21.184 -16.043 -24.787 1.00 35.97 742 MET A O 1
ATOM 5376 N N . GLY A 1 743 ? -19.947 -15.515 -22.980 1.00 41.12 743 GLY A N 1
ATOM 5377 C CA . GLY A 1 743 ? -18.619 -15.627 -23.616 1.00 41.12 743 GLY A CA 1
ATOM 5378 C C . GLY A 1 743 ? -17.835 -14.310 -23.758 1.00 41.12 743 GLY A C 1
ATOM 5379 O O . GLY A 1 743 ? -16.653 -14.337 -24.082 1.00 41.12 743 GLY A O 1
ATOM 5380 N N . ASN A 1 744 ? -18.465 -13.170 -23.473 1.00 37.53 744 ASN A N 1
ATOM 5381 C CA . ASN A 1 744 ? -17.855 -11.853 -23.274 1.00 37.53 744 ASN A CA 1
ATOM 5382 C C . ASN A 1 744 ? -18.807 -11.109 -22.345 1.00 37.53 744 ASN A C 1
ATOM 5384 O O . ASN A 1 744 ? -19.963 -10.903 -22.705 1.00 37.53 744 ASN A O 1
ATOM 5388 N N . GLU A 1 745 ? -18.337 -10.720 -21.165 1.00 35.25 745 GLU A N 1
ATOM 5389 C CA . GLU A 1 745 ? -19.240 -10.201 -20.153 1.00 35.25 745 GLU A CA 1
ATOM 5390 C C . GLU A 1 745 ? -19.951 -8.898 -20.580 1.00 35.25 745 GLU A C 1
ATOM 5392 O O . GLU A 1 745 ? -21.110 -8.749 -20.206 1.00 35.25 745 GLU A O 1
ATOM 5397 N N . PHE A 1 746 ? -19.383 -8.018 -21.428 1.00 40.03 746 PHE A N 1
ATOM 5398 C CA . PHE A 1 746 ? -20.076 -6.819 -21.957 1.00 40.03 746 PHE A CA 1
ATOM 5399 C C . PHE A 1 746 ? -19.592 -6.439 -23.358 1.00 40.03 746 PHE A C 1
ATOM 5401 O O . PHE A 1 746 ? -18.502 -5.895 -23.536 1.00 40.03 746 PHE A O 1
ATOM 5408 N N . GLY A 1 747 ? -20.436 -6.650 -24.369 1.00 38.88 747 GLY A N 1
ATOM 5409 C CA . GLY A 1 747 ? -20.283 -5.987 -25.663 1.00 38.88 747 GLY A CA 1
ATOM 5410 C C . GLY A 1 747 ? -20.935 -4.608 -25.614 1.00 38.88 747 GLY A C 1
ATOM 5411 O O . GLY A 1 747 ? -22.111 -4.501 -25.266 1.00 38.88 747 GLY A O 1
ATOM 5412 N N . GLN A 1 748 ? -20.210 -3.550 -25.985 1.00 46.12 748 GLN A N 1
ATOM 5413 C CA . GLN A 1 748 ? -20.881 -2.307 -26.357 1.00 46.12 748 GLN A CA 1
ATOM 5414 C C . GLN A 1 748 ? -21.706 -2.626 -27.608 1.00 46.12 748 GLN A C 1
ATOM 5416 O O . GLN A 1 748 ? -21.159 -3.125 -28.592 1.00 46.12 748 GLN A O 1
ATOM 5421 N N . ILE A 1 749 ? -23.019 -2.382 -27.576 1.00 53.84 749 ILE A N 1
ATOM 5422 C CA . ILE A 1 749 ? -23.783 -2.299 -28.824 1.00 53.84 749 ILE A CA 1
ATOM 5423 C C . ILE A 1 749 ? -23.093 -1.190 -29.602 1.00 53.84 749 ILE A C 1
ATOM 5425 O O . ILE A 1 749 ? -22.919 -0.114 -29.032 1.00 53.84 749 ILE A O 1
ATOM 5429 N N . ASP A 1 750 ? -22.619 -1.479 -30.815 1.00 52.69 750 ASP A N 1
ATOM 5430 C CA . ASP A 1 750 ? -21.738 -0.575 -31.568 1.00 52.69 750 ASP A CA 1
ATOM 5431 C C . ASP A 1 750 ? -22.314 0.847 -31.613 1.00 52.69 750 ASP A C 1
ATOM 5433 O O . ASP A 1 750 ? -23.461 1.076 -31.274 1.00 52.69 750 ASP A O 1
ATOM 5437 N N . SER A 1 751 ? -21.648 1.847 -32.148 1.00 47.69 751 SER A N 1
ATOM 5438 C CA . SER A 1 751 ? -22.344 3.011 -32.720 1.00 47.69 751 SER A CA 1
ATOM 5439 C C . SER A 1 751 ? -22.214 2.863 -34.227 1.00 47.69 751 SER A C 1
ATOM 5441 O O . SER A 1 751 ? -21.108 2.897 -34.748 1.00 47.69 751 SER A O 1
ATOM 5443 N N . VAL A 1 752 ? -23.322 2.657 -34.943 1.00 51.03 752 VAL A N 1
ATOM 5444 C CA . VAL A 1 752 ? -23.362 2.899 -36.395 1.00 51.03 752 VAL A CA 1
ATOM 5445 C C . VAL A 1 752 ? -23.952 4.295 -36.599 1.00 51.03 752 VAL A C 1
ATOM 5447 O O . VAL A 1 752 ? -24.785 4.531 -37.464 1.00 51.03 752 VAL A O 1
ATOM 5450 N N . ASP A 1 753 ? -23.548 5.250 -35.752 1.00 45.88 753 ASP A N 1
ATOM 5451 C CA . ASP A 1 753 ? -23.653 6.651 -36.136 1.00 45.88 753 ASP A CA 1
ATOM 5452 C C . ASP A 1 753 ? -22.505 6.907 -37.108 1.00 45.88 753 ASP A C 1
ATOM 5454 O O . ASP A 1 753 ? -21.412 7.326 -36.721 1.00 45.88 753 ASP A O 1
ATOM 5458 N N . MET A 1 754 ? -22.734 6.527 -38.368 1.00 49.81 754 MET A N 1
ATOM 5459 C CA . MET A 1 754 ? -21.815 6.855 -39.442 1.00 49.81 754 MET A CA 1
ATOM 5460 C C . MET A 1 754 ? -21.701 8.383 -39.477 1.00 49.81 754 MET A C 1
ATOM 5462 O O . MET A 1 754 ? -22.710 9.091 -39.412 1.00 49.81 754 MET A O 1
ATOM 5466 N N . PRO A 1 755 ? -20.490 8.930 -39.489 1.00 45.25 755 PRO A N 1
ATOM 5467 C CA . PRO A 1 755 ? -20.300 10.346 -39.288 1.00 45.25 755 PRO A CA 1
ATOM 5468 C C . PRO A 1 755 ? -20.740 11.140 -40.478 1.00 45.25 755 PRO A C 1
ATOM 5470 O O . PRO A 1 755 ? -20.589 10.780 -41.641 1.00 45.25 755 PRO A O 1
ATOM 5473 N N . ARG A 1 756 ? -21.252 12.291 -40.107 1.00 45.62 756 ARG A N 1
ATOM 5474 C CA . ARG A 1 756 ? -22.039 13.171 -40.932 1.00 45.62 756 ARG A CA 1
ATOM 5475 C C . ARG A 1 756 ? -21.821 14.574 -40.411 1.00 45.62 756 ARG A C 1
ATOM 5477 O O . ARG A 1 756 ? -21.417 14.777 -39.266 1.00 45.62 756 ARG A O 1
ATOM 5484 N N . ALA A 1 757 ? -22.165 15.564 -41.219 1.00 39.69 757 ALA A N 1
ATOM 5485 C CA . ALA A 1 757 ? -22.042 16.962 -40.818 1.00 39.69 757 ALA A CA 1
ATOM 5486 C C . ALA A 1 757 ? -22.735 17.260 -39.471 1.00 39.69 757 ALA A C 1
ATOM 5488 O O . ALA A 1 757 ? -22.236 18.058 -38.685 1.00 39.69 757 ALA A O 1
ATOM 5489 N N . ALA A 1 758 ? -23.833 16.557 -39.169 1.00 39.69 758 ALA A N 1
ATOM 5490 C CA . ALA A 1 758 ? -24.589 16.712 -37.928 1.00 39.69 758 ALA A CA 1
ATOM 5491 C C . ALA A 1 758 ? -23.839 16.280 -36.649 1.00 39.69 758 ALA A C 1
ATOM 5493 O O . ALA A 1 758 ? -24.209 16.741 -35.574 1.00 39.69 758 ALA A O 1
ATOM 5494 N N . ASN A 1 759 ? -22.800 15.436 -36.740 1.00 44.34 759 ASN A N 1
ATOM 5495 C CA . ASN A 1 759 ? -21.983 15.008 -35.592 1.00 44.34 759 ASN A CA 1
ATOM 5496 C C . ASN A 1 759 ? -20.508 15.445 -35.696 1.00 44.34 759 ASN A C 1
ATOM 5498 O O . ASN A 1 759 ? -19.635 14.893 -35.027 1.00 44.34 759 ASN A O 1
ATOM 5502 N N . GLY A 1 760 ? -20.219 16.441 -36.543 1.00 44.88 760 GLY A N 1
ATOM 5503 C CA . GLY A 1 760 ? -18.878 17.015 -36.684 1.00 44.88 760 GLY A CA 1
ATOM 5504 C C . GLY A 1 760 ? -17.842 16.067 -37.292 1.00 44.88 760 GLY A C 1
ATOM 5505 O O . GLY A 1 760 ? -16.648 16.304 -37.136 1.00 44.88 760 GLY A O 1
ATOM 5506 N N . PHE A 1 761 ? -18.279 14.996 -37.966 1.00 45.84 761 PHE A N 1
ATOM 5507 C CA . PHE A 1 761 ? -17.405 13.972 -38.546 1.00 45.84 761 PHE A CA 1
ATOM 5508 C C . PHE A 1 761 ? -16.413 13.342 -37.545 1.00 45.84 761 PHE A C 1
ATOM 5510 O O . PHE A 1 761 ? -15.292 12.973 -37.909 1.00 45.84 761 PHE A O 1
ATOM 5517 N N . ASN A 1 762 ? -16.812 13.219 -36.276 1.00 46.31 762 ASN A N 1
ATOM 5518 C CA . ASN A 1 762 ? -15.930 12.783 -35.197 1.00 46.31 762 ASN A CA 1
ATOM 5519 C C . ASN A 1 762 ? -15.468 11.316 -35.371 1.00 46.31 762 ASN A C 1
ATOM 5521 O O . ASN A 1 762 ? -16.273 10.391 -35.283 1.00 46.31 762 ASN A O 1
ATOM 5525 N N . LYS A 1 763 ? -14.158 11.111 -35.599 1.00 46.47 763 LYS A N 1
ATOM 5526 C CA . LYS A 1 763 ? -13.486 9.799 -35.768 1.00 46.47 763 LYS A CA 1
ATOM 5527 C C . LYS A 1 763 ? -13.278 8.998 -34.502 1.00 46.47 763 LYS A C 1
ATOM 5529 O O . LYS A 1 763 ? -13.111 7.787 -34.586 1.00 46.47 763 LYS A O 1
ATOM 5534 N N . GLU A 1 764 ? -13.345 9.636 -33.346 1.00 44.06 764 GLU A N 1
ATOM 5535 C CA . GLU A 1 764 ? -13.049 8.988 -32.070 1.00 44.06 764 GLU A CA 1
ATOM 5536 C C . GLU A 1 764 ? -14.204 8.102 -31.579 1.00 44.06 764 GLU A C 1
ATOM 5538 O O . GLU A 1 764 ? -14.005 7.242 -30.725 1.00 44.06 764 GLU A O 1
ATOM 5543 N N . GLN A 1 765 ? -15.409 8.266 -32.140 1.00 41.97 765 GLN A N 1
ATOM 5544 C CA . GLN A 1 765 ? -16.606 7.501 -31.761 1.00 41.97 765 GLN A CA 1
ATOM 5545 C C . GLN A 1 765 ? -17.034 6.446 -32.787 1.00 41.97 765 GLN A C 1
ATOM 5547 O O . GLN A 1 765 ? -17.983 5.698 -32.534 1.00 41.97 765 GLN A O 1
ATOM 5552 N N . ALA A 1 766 ? -16.366 6.372 -33.937 1.00 44.72 766 ALA A N 1
ATOM 5553 C CA . ALA A 1 766 ? -16.796 5.531 -35.040 1.00 44.72 766 ALA A CA 1
ATOM 5554 C C . ALA A 1 766 ? -15.802 4.393 -35.298 1.00 44.72 766 ALA A C 1
ATOM 5556 O O . ALA A 1 766 ? -14.629 4.599 -35.597 1.00 44.72 766 ALA A O 1
ATOM 5557 N N . LEU A 1 767 ? -16.301 3.163 -35.174 1.00 53.03 767 LEU A N 1
ATOM 5558 C CA . LEU A 1 767 ? -15.505 1.931 -35.198 1.00 53.03 767 LEU A CA 1
ATOM 5559 C C . LEU A 1 767 ? -15.401 1.299 -36.604 1.00 53.03 767 LEU A C 1
ATOM 5561 O O . LEU A 1 767 ? -14.853 0.205 -36.742 1.00 53.03 767 LEU A O 1
ATOM 5565 N N . VAL A 1 768 ? -15.929 1.982 -37.631 1.00 53.69 768 VAL A N 1
ATOM 5566 C CA . VAL A 1 768 ? -15.932 1.599 -39.056 1.00 53.69 768 VAL A CA 1
ATOM 5567 C C . VAL A 1 768 ? -15.539 2.822 -39.897 1.00 53.69 768 VAL A C 1
ATOM 5569 O O . VAL A 1 768 ? -15.990 3.934 -39.624 1.00 53.69 768 VAL A O 1
ATOM 5572 N N . ALA A 1 769 ? -14.691 2.631 -40.914 1.00 54.94 769 ALA A N 1
ATOM 5573 C CA . ALA A 1 769 ? -14.256 3.711 -41.800 1.00 54.94 769 ALA A CA 1
ATOM 5574 C C . ALA A 1 769 ? -15.404 4.213 -42.697 1.00 54.94 769 ALA A C 1
ATOM 5576 O O . ALA A 1 769 ? -16.141 3.430 -43.286 1.00 54.94 769 ALA A O 1
ATOM 5577 N N . TYR A 1 770 ? -15.531 5.532 -42.834 1.00 55.72 770 TYR A N 1
ATOM 5578 C CA . TYR A 1 770 ? -16.728 6.191 -43.396 1.00 55.72 770 TYR A CA 1
ATOM 5579 C C . TYR A 1 770 ? -16.938 5.924 -44.872 1.00 55.72 770 TYR A C 1
ATOM 5581 O O . TYR A 1 770 ? -18.055 5.660 -45.301 1.00 55.72 770 TYR A O 1
ATOM 5589 N N . ALA A 1 771 ? -15.834 5.878 -45.615 1.00 59.22 771 ALA A N 1
ATOM 5590 C CA . ALA A 1 771 ? -15.848 5.575 -47.036 1.00 59.22 771 ALA A CA 1
ATOM 5591 C C . ALA A 1 771 ? -16.448 4.191 -47.350 1.00 59.22 771 ALA A C 1
ATOM 5593 O O . ALA A 1 771 ? -16.815 3.941 -48.491 1.00 59.22 771 ALA A O 1
ATOM 5594 N N . LEU A 1 772 ? -16.567 3.292 -46.362 1.00 68.44 772 LEU A N 1
ATOM 5595 C CA . LEU A 1 772 ? -17.138 1.963 -46.575 1.00 68.44 772 LEU A CA 1
ATOM 5596 C C . LEU A 1 772 ? -18.660 1.996 -46.780 1.00 68.44 772 LEU A C 1
ATOM 5598 O O . LEU A 1 772 ? -19.190 1.081 -47.405 1.00 68.44 772 LEU A O 1
ATOM 5602 N N . ALA A 1 773 ? -19.365 3.010 -46.259 1.00 68.31 773 ALA A N 1
ATOM 5603 C CA . ALA A 1 773 ? -20.799 3.197 -46.511 1.00 68.31 773 ALA A CA 1
ATOM 5604 C C . ALA A 1 773 ? -21.059 3.750 -47.921 1.00 68.31 773 ALA A C 1
ATOM 5606 O O . ALA A 1 773 ? -21.999 3.324 -48.590 1.00 68.31 773 ALA A O 1
ATOM 5607 N N . ASP A 1 774 ? -20.167 4.627 -48.388 1.00 69.94 774 ASP A N 1
ATOM 5608 C CA . ASP A 1 774 ? -20.189 5.201 -49.738 1.00 69.94 774 ASP A CA 1
ATOM 5609 C C . ASP A 1 774 ? -19.752 4.192 -50.820 1.00 69.94 774 ASP A C 1
ATOM 5611 O O . ASP A 1 774 ? -20.030 4.371 -52.011 1.00 69.94 774 ASP A O 1
ATOM 5615 N N . ASP A 1 775 ? -19.079 3.106 -50.423 1.00 73.81 775 ASP A N 1
ATOM 5616 C CA . ASP A 1 775 ? -18.671 2.032 -51.322 1.00 73.81 775 ASP A CA 1
ATOM 5617 C C . ASP A 1 775 ? -19.869 1.146 -51.704 1.00 73.81 775 ASP A C 1
ATOM 5619 O O . ASP A 1 775 ? -20.337 0.285 -50.951 1.00 73.81 775 ASP A O 1
ATOM 5623 N N . LYS A 1 776 ? -20.339 1.316 -52.945 1.00 79.06 776 LYS A N 1
ATOM 5624 C CA . LYS A 1 776 ? -21.449 0.541 -53.525 1.00 79.06 776 LYS A CA 1
ATOM 5625 C C . LYS A 1 776 ? -21.186 -0.967 -53.555 1.00 79.06 776 LYS A C 1
ATOM 5627 O O . LYS A 1 776 ? -22.153 -1.733 -53.620 1.00 79.06 776 LYS A O 1
ATOM 5632 N N . GLY A 1 777 ? -19.919 -1.383 -53.523 1.00 78.19 777 GLY A N 1
ATOM 5633 C CA . GLY A 1 777 ? -19.479 -2.771 -53.480 1.00 78.19 777 GLY A CA 1
ATOM 5634 C C . GLY A 1 777 ? -19.591 -3.418 -52.100 1.00 78.19 777 GLY A C 1
ATOM 5635 O O . GLY A 1 777 ? -19.500 -4.644 -52.019 1.00 78.19 777 GLY A O 1
ATOM 5636 N N . LEU A 1 778 ? -19.843 -2.649 -51.034 1.00 81.81 778 LEU A N 1
ATOM 5637 C CA . LEU A 1 778 ? -19.905 -3.138 -49.656 1.00 81.81 778 LEU A CA 1
ATOM 5638 C C . LEU A 1 778 ? -21.316 -3.082 -49.051 1.00 81.81 778 LEU A C 1
ATOM 5640 O O . LEU A 1 778 ? -22.186 -2.309 -49.451 1.00 81.81 778 LEU A O 1
ATOM 5644 N N . LYS A 1 779 ? -21.553 -3.923 -48.038 1.00 84.31 779 LYS A N 1
ATOM 5645 C CA . LYS A 1 779 ? -22.843 -4.039 -47.341 1.00 84.31 779 LYS A CA 1
ATOM 5646 C C . LYS A 1 779 ? -23.094 -2.947 -46.293 1.00 84.31 779 LYS A C 1
ATOM 5648 O O . LYS A 1 779 ? -24.197 -2.889 -45.754 1.00 84.31 779 LYS A O 1
ATOM 5653 N N . HIS A 1 780 ? -22.130 -2.071 -46.000 1.00 80.31 780 HIS A N 1
ATOM 5654 C CA . HIS A 1 780 ? -22.267 -1.049 -44.948 1.00 80.31 780 HIS A CA 1
ATOM 5655 C C . HIS A 1 780 ? -23.384 -0.031 -45.228 1.00 80.31 780 HIS A C 1
ATOM 5657 O O . HIS A 1 780 ? -24.075 0.366 -44.291 1.00 80.31 780 HIS A O 1
ATOM 5663 N N . LYS A 1 781 ? -23.655 0.283 -46.500 1.00 80.56 781 LYS A N 1
ATOM 5664 C CA . LYS A 1 781 ? -24.803 1.106 -46.928 1.00 80.56 781 LYS A CA 1
ATOM 5665 C C . LYS A 1 781 ? -26.155 0.603 -46.412 1.00 80.56 781 LYS A C 1
ATOM 5667 O O . LYS A 1 781 ? -27.050 1.379 -46.092 1.00 80.56 781 LYS A O 1
ATOM 5672 N N . HIS A 1 782 ? -26.308 -0.716 -46.292 1.00 85.62 782 HIS A N 1
ATOM 5673 C CA . HIS A 1 782 ? -27.539 -1.329 -45.800 1.00 85.62 782 HIS A CA 1
ATOM 5674 C C . HIS A 1 782 ? -27.719 -1.140 -44.291 1.00 85.62 782 HIS A C 1
ATOM 5676 O O . HIS A 1 782 ? -28.845 -0.968 -43.827 1.00 85.62 782 HIS A O 1
ATOM 5682 N N . LEU A 1 783 ? -26.620 -1.146 -43.528 1.00 82.31 783 LEU A N 1
ATOM 5683 C CA . LEU A 1 783 ? -26.643 -0.858 -42.092 1.00 82.31 783 LEU A CA 1
ATOM 5684 C C . LEU A 1 783 ? -26.937 0.619 -41.824 1.00 82.31 783 LEU A C 1
ATOM 5686 O O . LEU A 1 783 ? -27.713 0.930 -40.927 1.00 82.31 783 LEU A O 1
ATOM 5690 N N . GLU A 1 784 ? -26.371 1.521 -42.622 1.00 78.81 784 GLU A N 1
ATOM 5691 C CA . GLU A 1 784 ? -26.683 2.948 -42.527 1.00 78.81 784 GLU A CA 1
ATOM 5692 C C . GLU A 1 784 ? -28.167 3.218 -42.817 1.00 78.81 784 GLU A C 1
ATOM 5694 O O . GLU A 1 784 ? -28.855 3.867 -42.025 1.00 78.81 784 GLU A O 1
ATOM 5699 N N . MET A 1 785 ? -28.693 2.642 -43.902 1.00 84.12 785 MET A N 1
ATOM 5700 C CA . MET A 1 785 ? -30.111 2.747 -44.248 1.00 84.12 785 MET A CA 1
ATOM 5701 C C . MET A 1 785 ? -31.020 2.193 -43.136 1.00 84.12 785 MET A C 1
ATOM 5703 O O . MET A 1 785 ? -32.050 2.793 -42.818 1.00 84.12 785 MET A O 1
ATOM 5707 N N . PHE A 1 786 ? -30.621 1.084 -42.505 1.00 88.38 786 PHE A N 1
ATOM 5708 C CA . PHE A 1 786 ? -31.312 0.494 -41.357 1.00 88.38 786 PHE A CA 1
ATOM 5709 C C . PHE A 1 786 ? -31.394 1.449 -40.163 1.00 88.38 786 PHE A C 1
ATOM 5711 O O . PHE A 1 786 ? -32.491 1.700 -39.664 1.00 88.38 786 PHE A O 1
ATOM 5718 N N . GLU A 1 787 ? -30.270 2.012 -39.719 1.00 82.38 787 GLU A N 1
ATOM 5719 C CA . GLU A 1 787 ? -30.224 2.905 -38.551 1.00 82.38 787 GLU A CA 1
ATOM 5720 C C . GLU A 1 787 ? -31.045 4.175 -38.766 1.00 82.38 787 GLU A C 1
ATOM 5722 O O . GLU A 1 787 ? -31.756 4.639 -37.871 1.00 82.38 787 GLU A O 1
ATOM 5727 N N . LEU A 1 788 ? -30.971 4.757 -39.965 1.00 80.19 788 LEU A N 1
ATOM 5728 C CA . LEU A 1 788 ? -31.750 5.944 -40.293 1.00 80.19 788 LEU A CA 1
ATOM 5729 C C . LEU A 1 788 ? -33.249 5.642 -40.243 1.00 80.19 788 LEU A C 1
ATOM 5731 O O . LEU A 1 788 ? -34.003 6.384 -39.608 1.00 80.19 788 LEU A O 1
ATOM 5735 N N . CYS A 1 789 ? -33.678 4.530 -40.845 1.00 86.62 789 CYS A N 1
ATOM 5736 C CA . CYS A 1 789 ? -35.077 4.121 -40.809 1.00 86.62 789 CYS A CA 1
ATOM 5737 C C . CYS A 1 789 ? -35.532 3.760 -39.387 1.00 86.62 789 CYS A C 1
ATOM 5739 O O . CYS A 1 789 ? -36.644 4.121 -39.007 1.00 86.62 789 CYS A O 1
ATOM 5741 N N . LEU A 1 790 ? -34.683 3.114 -38.580 1.00 88.56 790 LEU A N 1
ATOM 5742 C CA . LEU A 1 790 ? -34.968 2.786 -37.180 1.00 88.56 790 LEU A CA 1
ATOM 5743 C C . LEU A 1 790 ? -35.237 4.058 -36.366 1.00 88.56 790 LEU A C 1
ATOM 5745 O O . LEU A 1 790 ? -36.267 4.167 -35.699 1.00 88.56 790 LEU A O 1
ATOM 5749 N N . ASN A 1 791 ? -34.352 5.050 -36.483 1.00 84.56 791 ASN A N 1
ATOM 5750 C CA . ASN A 1 791 ? -34.473 6.328 -35.784 1.00 84.56 791 ASN A CA 1
ATOM 5751 C C . ASN A 1 791 ? -35.702 7.127 -36.236 1.00 84.56 791 ASN A C 1
ATOM 5753 O O . ASN A 1 791 ? -36.433 7.660 -35.400 1.00 84.56 791 ASN A O 1
ATOM 5757 N N . ARG A 1 792 ? -35.969 7.194 -37.549 1.00 85.88 792 ARG A N 1
ATOM 5758 C CA . ARG A 1 792 ? -37.151 7.886 -38.094 1.00 85.88 792 ARG A CA 1
ATOM 5759 C C . ARG A 1 792 ? -38.450 7.218 -37.672 1.00 85.88 792 ARG A C 1
ATOM 5761 O O . ARG A 1 792 ? -39.374 7.906 -37.246 1.00 85.88 792 ARG A O 1
ATOM 5768 N N . THR A 1 793 ? -38.496 5.890 -37.714 1.00 87.81 793 THR A N 1
ATOM 5769 C CA . THR A 1 793 ? -39.664 5.127 -37.264 1.00 87.81 793 THR A CA 1
ATOM 5770 C C . THR A 1 793 ? -39.903 5.342 -35.772 1.00 87.81 793 THR A C 1
ATOM 5772 O O . THR A 1 793 ? -41.031 5.615 -35.368 1.00 87.81 793 THR A O 1
ATOM 5775 N N . GLY A 1 794 ? -38.846 5.326 -34.954 1.00 88.69 794 GLY A N 1
ATOM 5776 C CA . GLY A 1 794 ? -38.947 5.603 -33.522 1.00 88.69 794 GLY A CA 1
ATOM 5777 C C . GLY A 1 794 ? -39.397 7.020 -33.204 1.00 88.69 794 GLY A C 1
ATOM 5778 O O . GLY A 1 794 ? -40.235 7.219 -32.324 1.00 88.69 794 GLY A O 1
ATOM 5779 N N . ALA A 1 795 ? -38.911 8.005 -33.959 1.00 85.31 795 ALA A N 1
ATOM 5780 C CA . ALA A 1 795 ? -39.357 9.386 -33.844 1.00 85.31 795 ALA A CA 1
ATOM 5781 C C . ALA A 1 795 ? -40.823 9.561 -34.271 1.00 85.31 795 ALA A C 1
ATOM 5783 O O . ALA A 1 795 ? -41.549 10.312 -33.628 1.00 85.31 795 ALA A O 1
ATOM 5784 N N . ALA A 1 796 ? -41.289 8.864 -35.307 1.00 85.31 796 ALA A N 1
ATOM 5785 C CA . ALA A 1 796 ? -42.682 8.936 -35.747 1.00 85.31 796 ALA A CA 1
ATOM 5786 C C . ALA A 1 796 ? -43.639 8.223 -34.776 1.00 85.31 796 ALA A C 1
ATOM 5788 O O . ALA A 1 796 ? -44.699 8.755 -34.451 1.00 85.31 796 ALA A O 1
ATOM 5789 N N . LEU A 1 797 ? -43.253 7.045 -34.278 1.00 86.56 797 LEU A N 1
ATOM 5790 C CA . LEU A 1 797 ? -44.061 6.247 -33.351 1.00 86.56 797 LEU A CA 1
ATOM 5791 C C . LEU A 1 797 ? -43.946 6.708 -31.894 1.00 86.56 797 LEU A C 1
ATOM 5793 O O . LEU A 1 797 ? -44.781 6.342 -31.073 1.00 86.56 797 LEU A O 1
ATOM 5797 N N . GLN A 1 798 ? -42.933 7.516 -31.563 1.00 87.44 798 GLN A N 1
ATOM 5798 C CA . GLN A 1 798 ? -42.694 8.056 -30.221 1.00 87.44 798 GLN A CA 1
ATOM 5799 C C . GLN A 1 798 ? -42.669 6.967 -29.130 1.00 87.44 798 GLN A C 1
ATOM 5801 O O . GLN A 1 798 ? -43.069 7.209 -27.990 1.00 87.44 798 GLN A O 1
ATOM 5806 N N . TRP A 1 799 ? -42.174 5.767 -29.455 1.00 88.12 799 TRP A N 1
ATOM 5807 C CA . TRP A 1 799 ? -42.303 4.584 -28.593 1.00 88.12 799 TRP A CA 1
ATOM 5808 C C . TRP A 1 799 ? -41.615 4.728 -27.220 1.00 88.12 799 TRP A C 1
ATOM 5810 O O . TRP A 1 799 ? -42.008 4.057 -26.268 1.00 88.12 799 TRP A O 1
ATOM 5820 N N . LEU A 1 800 ? -40.642 5.641 -27.069 1.00 84.56 800 LEU A N 1
ATOM 5821 C CA . LEU A 1 800 ? -39.971 5.930 -25.789 1.00 84.56 800 LEU A CA 1
ATOM 5822 C C . LEU A 1 800 ? -40.756 6.881 -24.869 1.00 84.56 800 LEU A C 1
ATOM 5824 O O . LEU A 1 800 ? -40.400 7.005 -23.701 1.00 84.56 800 LEU A O 1
ATOM 5828 N N . LYS A 1 801 ? -41.842 7.522 -25.334 1.00 82.88 801 LYS A N 1
ATOM 5829 C CA . LYS A 1 801 ? -42.735 8.286 -24.438 1.00 82.88 801 LYS A CA 1
ATOM 5830 C C . LYS A 1 801 ? -43.439 7.390 -23.418 1.00 82.88 801 LYS A C 1
ATOM 5832 O O . LYS A 1 801 ? -43.836 7.866 -22.358 1.00 82.88 801 LYS A O 1
ATOM 5837 N N . GLY A 1 802 ? -43.590 6.100 -23.723 1.00 76.50 802 GLY A N 1
ATOM 5838 C CA . GLY A 1 802 ? -44.056 5.113 -22.757 1.00 76.50 802 GLY A CA 1
ATOM 5839 C C . GLY A 1 802 ? -43.014 4.913 -21.658 1.00 76.50 802 GLY A C 1
ATOM 5840 O O . GLY A 1 802 ? -41.929 4.393 -21.922 1.00 76.50 802 GLY A O 1
ATOM 5841 N N . ALA A 1 803 ? -43.356 5.298 -20.426 1.00 66.56 803 ALA A N 1
ATOM 5842 C CA . ALA A 1 803 ? -42.438 5.269 -19.287 1.00 66.56 803 ALA A CA 1
ATOM 5843 C C . ALA A 1 803 ? -41.940 3.859 -18.919 1.00 66.56 803 ALA A C 1
ATOM 5845 O O . ALA A 1 803 ? -40.896 3.742 -18.290 1.00 66.56 803 ALA A O 1
ATOM 5846 N N . LYS A 1 804 ? -42.666 2.795 -19.295 1.00 77.31 804 LYS A N 1
ATOM 5847 C CA . LYS A 1 804 ? -42.279 1.398 -19.047 1.00 77.31 804 LYS A CA 1
ATOM 5848 C C . LYS A 1 804 ? -42.624 0.509 -20.236 1.00 77.31 804 LYS A C 1
ATOM 5850 O O . LYS A 1 804 ? -43.642 0.722 -20.897 1.00 77.31 804 LYS A O 1
ATOM 5855 N N . HIS A 1 805 ? -41.790 -0.497 -20.479 1.00 85.94 805 HIS A N 1
ATOM 5856 C CA . HIS A 1 805 ? -42.114 -1.607 -21.369 1.00 85.94 805 HIS A CA 1
ATOM 5857 C C . HIS A 1 805 ? -42.871 -2.703 -20.601 1.00 85.94 805 HIS A C 1
ATOM 5859 O O . HIS A 1 805 ? -42.803 -2.790 -19.376 1.00 85.94 805 HIS A O 1
ATOM 5865 N N . THR A 1 806 ? -43.613 -3.542 -21.315 1.00 87.81 806 THR A N 1
ATOM 5866 C CA . THR A 1 806 ? -44.296 -4.720 -20.768 1.00 87.81 806 THR A CA 1
ATOM 5867 C C . THR A 1 806 ? -43.909 -5.928 -21.600 1.00 87.81 806 THR A C 1
ATOM 5869 O O . THR A 1 806 ? -44.207 -5.967 -22.792 1.00 87.81 806 THR A O 1
ATOM 5872 N N . VAL A 1 807 ? -43.232 -6.901 -20.993 1.00 90.62 807 VAL A N 1
ATOM 5873 C CA . VAL A 1 807 ? -42.895 -8.164 -21.663 1.00 90.62 807 VAL A CA 1
ATOM 5874 C C . VAL A 1 807 ? -44.184 -8.942 -21.924 1.00 90.62 807 VAL A C 1
ATOM 5876 O O . VAL A 1 807 ? -44.968 -9.167 -21.007 1.00 90.62 807 VAL A O 1
ATOM 5879 N N . ILE A 1 808 ? -44.409 -9.311 -23.184 1.00 90.94 808 ILE A N 1
ATOM 5880 C CA . ILE A 1 808 ? -45.559 -10.109 -23.626 1.00 90.94 808 ILE A CA 1
ATOM 5881 C C . ILE A 1 808 ? -45.168 -11.588 -23.648 1.00 90.94 808 ILE A C 1
ATOM 5883 O O . ILE A 1 808 ? -45.895 -12.424 -23.125 1.00 90.94 808 ILE A O 1
ATOM 5887 N N . VAL A 1 809 ? -44.007 -11.909 -24.229 1.00 92.12 809 VAL A N 1
ATOM 5888 C CA . VAL A 1 809 ? -43.463 -13.270 -24.254 1.00 92.12 809 VAL A CA 1
ATOM 5889 C C . VAL A 1 809 ? -41.942 -13.239 -24.178 1.00 92.12 809 VAL A C 1
ATOM 5891 O O . VAL A 1 809 ? -41.307 -12.393 -24.803 1.00 92.12 809 VAL A O 1
ATOM 5894 N N . ALA A 1 810 ? -41.368 -14.175 -23.431 1.00 92.12 810 ALA A N 1
ATOM 5895 C CA . ALA A 1 810 ? -39.945 -14.490 -23.426 1.00 92.12 810 ALA A CA 1
ATOM 5896 C C . ALA A 1 810 ? -39.821 -16.020 -23.456 1.00 92.12 810 ALA A C 1
ATOM 5898 O O . ALA A 1 810 ? -39.765 -16.669 -22.417 1.00 92.12 810 ALA A O 1
ATOM 5899 N N . ASP A 1 811 ? -39.897 -16.588 -24.657 1.00 91.50 811 ASP A N 1
ATOM 5900 C CA . ASP A 1 811 ? -39.882 -18.030 -24.888 1.00 91.50 811 ASP A CA 1
ATOM 5901 C C . ASP A 1 811 ? -38.457 -18.471 -25.242 1.00 91.50 811 ASP A C 1
ATOM 5903 O O . ASP A 1 811 ? -37.959 -18.209 -26.342 1.00 91.50 811 ASP A O 1
ATOM 5907 N N . GLU A 1 812 ? -37.781 -19.108 -24.287 1.00 88.50 812 GLU A N 1
ATOM 5908 C CA . GLU A 1 812 ? -36.403 -19.583 -24.450 1.00 88.50 812 GLU A CA 1
ATOM 5909 C C . GLU A 1 812 ? -36.292 -20.762 -25.426 1.00 88.50 812 GLU A C 1
ATOM 5911 O O . GLU A 1 812 ? -35.280 -20.890 -26.122 1.00 88.50 812 GLU A O 1
ATOM 5916 N N . GLU A 1 813 ? -37.327 -21.601 -25.519 1.00 89.88 813 GLU A N 1
ATOM 5917 C CA . GLU A 1 813 ? -37.338 -22.783 -26.382 1.00 89.88 813 GLU A CA 1
ATOM 5918 C C . GLU A 1 813 ? -37.575 -22.377 -27.840 1.00 89.88 813 GLU A C 1
ATOM 5920 O O . GLU A 1 813 ? -36.784 -22.712 -28.729 1.00 89.88 813 GLU A O 1
ATOM 5925 N N . ALA A 1 814 ? -38.603 -21.561 -28.087 1.00 90.31 814 ALA A N 1
ATOM 5926 C CA . ALA A 1 814 ? -38.869 -20.987 -29.403 1.00 90.31 814 ALA A CA 1
ATOM 5927 C C . ALA A 1 814 ? -37.844 -19.909 -29.798 1.00 90.31 814 ALA A C 1
ATOM 5929 O O . ALA A 1 814 ? -37.737 -19.564 -30.983 1.00 90.31 814 ALA A O 1
ATOM 5930 N N . LYS A 1 815 ? -37.085 -19.393 -28.820 1.00 93.75 815 LYS A N 1
ATOM 5931 C CA . LYS A 1 815 ? -36.147 -18.263 -28.933 1.00 93.75 815 LYS A CA 1
ATOM 5932 C C . LYS A 1 815 ? -36.835 -16.993 -29.426 1.00 93.75 815 LYS A C 1
ATOM 5934 O O . LYS A 1 815 ? -36.290 -16.272 -30.266 1.00 93.75 815 LYS A O 1
ATOM 5939 N N . VAL A 1 816 ? -38.041 -16.735 -28.926 1.00 94.12 816 VAL A N 1
ATOM 5940 C CA . VAL A 1 816 ? -38.863 -15.583 -29.307 1.00 94.12 816 VAL A CA 1
ATOM 5941 C C . VAL A 1 816 ? -39.041 -14.648 -28.119 1.00 94.12 816 VAL A C 1
ATOM 5943 O O . VAL A 1 816 ? -39.430 -15.062 -27.030 1.00 94.12 816 VAL A O 1
ATOM 5946 N N . LEU A 1 817 ? -38.790 -13.364 -28.351 1.00 93.75 817 LEU A N 1
ATOM 5947 C CA . LEU A 1 817 ? -39.014 -12.291 -27.389 1.00 93.75 817 LEU A CA 1
ATOM 5948 C C . LEU A 1 817 ? -40.017 -11.307 -27.981 1.00 93.75 817 LEU A C 1
ATOM 5950 O O . LEU A 1 817 ? -39.831 -10.842 -29.105 1.00 93.75 817 LEU A O 1
ATOM 5954 N N . ALA A 1 818 ? -41.052 -10.953 -27.225 1.00 93.19 818 ALA A N 1
ATOM 5955 C CA . ALA A 1 818 ? -41.912 -9.835 -27.569 1.00 93.19 818 ALA A CA 1
ATOM 5956 C C . ALA A 1 818 ? -42.282 -8.998 -26.354 1.00 93.19 818 ALA A C 1
ATOM 5958 O O . ALA A 1 818 ? -42.516 -9.508 -25.258 1.00 93.19 818 ALA A O 1
ATOM 5959 N N . TYR A 1 819 ? -42.393 -7.696 -26.570 1.00 92.50 819 TYR A N 1
ATOM 5960 C CA . TYR A 1 819 ? -42.792 -6.735 -25.553 1.00 92.50 819 TYR A CA 1
ATOM 5961 C C . TYR A 1 819 ? -43.519 -5.559 -26.191 1.00 92.50 819 TYR A C 1
ATOM 5963 O O . TYR A 1 819 ? -43.377 -5.283 -27.381 1.00 92.50 819 TYR A O 1
ATOM 5971 N N . ALA A 1 820 ? -44.295 -4.851 -25.381 1.00 90.50 820 ALA A N 1
ATOM 5972 C CA . ALA A 1 820 ? -44.981 -3.636 -25.776 1.00 90.50 820 ALA A CA 1
ATOM 5973 C C . ALA A 1 820 ? -44.393 -2.412 -25.076 1.00 90.50 820 ALA A C 1
ATOM 5975 O O . ALA A 1 820 ? -44.028 -2.470 -23.900 1.00 90.50 820 ALA A O 1
ATOM 5976 N N . ARG A 1 821 ? -44.330 -1.289 -25.793 1.00 89.38 821 ARG A N 1
ATOM 5977 C CA . ARG A 1 821 ? -43.969 0.022 -25.242 1.00 89.38 821 ARG A CA 1
ATOM 5978 C C . ARG A 1 821 ? -44.534 1.136 -26.114 1.00 89.38 821 ARG A C 1
ATOM 5980 O O . ARG A 1 821 ? -44.425 1.072 -27.335 1.00 89.38 821 ARG A O 1
ATOM 5987 N N . GLY A 1 822 ? -45.112 2.162 -25.485 1.00 85.25 822 GLY A N 1
ATOM 5988 C CA . GLY A 1 822 ? -45.566 3.372 -26.180 1.00 85.25 822 GLY A CA 1
ATOM 5989 C C . GLY A 1 822 ? -46.541 3.080 -27.326 1.00 85.25 822 GLY A C 1
ATOM 5990 O O . GLY A 1 822 ? -46.370 3.605 -28.421 1.00 85.25 822 GLY A O 1
ATOM 5991 N N . GLY A 1 823 ? -47.503 2.177 -27.107 1.00 85.62 823 GLY A N 1
ATOM 5992 C CA . GLY A 1 823 ? -48.477 1.761 -28.122 1.00 85.62 823 GLY A CA 1
ATOM 5993 C C . GLY A 1 823 ? -47.938 0.844 -29.228 1.00 85.62 823 GLY A C 1
ATOM 5994 O O . GLY A 1 823 ? -48.702 0.470 -30.116 1.00 85.62 823 GLY A O 1
ATOM 5995 N N . CYS A 1 824 ? -46.655 0.473 -29.185 1.00 89.31 824 CYS A N 1
ATOM 5996 C CA . CYS A 1 824 ? -46.010 -0.411 -30.156 1.00 89.31 824 CYS A CA 1
ATOM 5997 C C . CYS A 1 824 ? -45.751 -1.800 -29.566 1.00 89.31 824 CYS A C 1
ATOM 5999 O O . CYS A 1 824 ? -45.556 -1.935 -28.358 1.00 89.31 824 CYS A O 1
ATOM 6001 N N . ILE A 1 825 ? -45.698 -2.816 -30.428 1.00 90.94 825 ILE A N 1
ATOM 6002 C CA . ILE A 1 825 ? -45.281 -4.182 -30.104 1.00 90.94 825 ILE A CA 1
ATOM 6003 C C . ILE A 1 825 ? -44.002 -4.492 -30.877 1.00 90.94 825 ILE A C 1
ATOM 6005 O O . ILE A 1 825 ? -43.943 -4.337 -32.095 1.00 90.94 825 ILE A O 1
ATOM 6009 N N . PHE A 1 826 ? -42.994 -4.960 -30.160 1.00 93.50 826 PHE A N 1
ATOM 6010 C CA . PHE A 1 826 ? -41.712 -5.393 -30.688 1.00 93.50 826 PHE A CA 1
ATOM 6011 C C . PHE A 1 826 ? -41.660 -6.911 -30.603 1.00 93.50 826 PHE A C 1
ATOM 6013 O O . PHE A 1 826 ? -41.959 -7.460 -29.545 1.00 93.50 826 PHE A O 1
ATOM 6020 N N . VAL A 1 827 ? -41.319 -7.585 -31.701 1.00 93.06 827 VAL A N 1
ATOM 6021 C CA . VAL A 1 827 ? -41.257 -9.052 -31.765 1.00 93.06 827 VAL A CA 1
ATOM 6022 C C . VAL A 1 827 ? -39.958 -9.473 -32.432 1.00 93.06 827 VAL A C 1
ATOM 6024 O O . VAL A 1 827 ? -39.670 -9.039 -33.544 1.00 93.06 827 VAL A O 1
ATOM 6027 N N . MET A 1 828 ? -39.182 -10.336 -31.784 1.00 93.44 828 MET A N 1
ATOM 6028 C CA . MET A 1 828 ? -37.906 -10.831 -32.291 1.00 93.44 828 MET A CA 1
ATOM 6029 C C . MET A 1 828 ? -37.851 -12.353 -32.240 1.00 93.44 828 MET A C 1
ATOM 6031 O O . MET A 1 828 ? -38.167 -12.957 -31.219 1.00 93.44 828 MET A O 1
ATOM 6035 N N . ASN A 1 829 ? -37.383 -12.965 -33.327 1.00 93.31 829 ASN A N 1
ATOM 6036 C CA . ASN A 1 829 ? -37.036 -14.381 -33.383 1.00 93.31 829 ASN A CA 1
ATOM 6037 C C . ASN A 1 829 ? -35.511 -14.520 -33.431 1.00 93.31 829 ASN A C 1
ATOM 6039 O O . ASN A 1 829 ? -34.889 -14.201 -34.441 1.00 93.31 829 ASN A O 1
ATOM 6043 N N . PHE A 1 830 ? -34.900 -15.010 -32.357 1.00 91.19 830 PHE A N 1
ATOM 6044 C CA . PHE A 1 830 ? -33.457 -15.254 -32.267 1.00 91.19 830 PHE A CA 1
ATOM 6045 C C . PHE A 1 830 ? -33.057 -16.661 -32.728 1.00 91.19 830 PHE A C 1
ATOM 6047 O O . PHE A 1 830 ? -31.874 -17.015 -32.681 1.00 91.19 830 PHE A O 1
ATOM 6054 N N . HIS A 1 831 ? -34.001 -17.490 -33.189 1.00 91.88 831 HIS A N 1
ATOM 6055 C CA . HIS A 1 831 ? -33.679 -18.844 -33.617 1.00 91.88 831 HIS A CA 1
ATOM 6056 C C . HIS A 1 831 ? -32.724 -18.831 -34.825 1.00 91.88 831 HIS A C 1
ATOM 6058 O O . HIS A 1 831 ? -32.968 -18.125 -35.808 1.00 91.88 831 HIS A O 1
ATOM 6064 N N . PRO A 1 832 ? -31.637 -19.631 -34.813 1.00 83.19 832 PRO A N 1
ATOM 6065 C CA . PRO A 1 832 ? -30.653 -19.637 -35.895 1.00 83.19 832 PRO A CA 1
ATOM 6066 C C . PRO A 1 832 ? -31.177 -20.221 -37.218 1.00 83.19 832 PRO A C 1
ATOM 6068 O O . PRO A 1 832 ? -30.530 -20.072 -38.255 1.00 83.19 832 PRO A O 1
ATOM 6071 N N . SER A 1 833 ? -32.309 -20.913 -37.220 1.00 84.00 833 SER A N 1
ATOM 6072 C CA . SER A 1 833 ? -32.792 -21.610 -38.422 1.00 84.00 833 SER A CA 1
ATOM 6073 C C . SER A 1 833 ? -34.302 -21.804 -38.515 1.00 84.00 833 SER A C 1
ATOM 6075 O O . SER A 1 833 ? -34.778 -22.214 -39.566 1.00 84.00 833 SER A O 1
ATOM 6077 N N . THR A 1 834 ? -35.068 -21.512 -37.463 1.00 89.19 834 THR A N 1
ATOM 6078 C CA . THR A 1 834 ? -36.488 -21.885 -37.408 1.00 89.19 834 THR A CA 1
ATOM 6079 C C . THR A 1 834 ? -37.314 -20.682 -37.800 1.00 89.19 834 THR A C 1
ATOM 6081 O O . THR A 1 834 ? -37.199 -19.623 -37.181 1.00 89.19 834 THR A O 1
ATOM 6084 N N . CYS A 1 835 ? -38.115 -20.847 -38.849 1.00 88.25 835 CYS A N 1
ATOM 6085 C CA . CYS A 1 835 ? -39.177 -19.915 -39.179 1.00 88.25 835 CYS A CA 1
ATOM 6086 C C . CYS A 1 835 ? -40.439 -20.355 -38.441 1.00 88.25 835 CYS A C 1
ATOM 6088 O O . CYS A 1 835 ? -40.887 -21.489 -38.604 1.00 88.25 835 CYS A O 1
ATOM 6090 N N . HIS A 1 836 ? -41.015 -19.460 -37.648 1.00 89.00 836 HIS A N 1
ATOM 6091 C CA . HIS A 1 836 ? -42.319 -19.687 -37.043 1.00 89.00 836 HIS A CA 1
ATOM 6092 C C . HIS A 1 836 ? -43.386 -19.186 -38.013 1.00 89.00 836 HIS A C 1
ATOM 6094 O O . HIS A 1 836 ? -43.603 -17.984 -38.117 1.00 89.00 836 HIS A O 1
ATOM 6100 N N . GLU A 1 837 ? -44.023 -20.087 -38.760 1.00 83.88 837 GLU A N 1
ATOM 6101 C CA . GLU A 1 837 ? -44.972 -19.711 -39.825 1.00 83.88 837 GLU A CA 1
ATOM 6102 C C . GLU A 1 837 ? -46.249 -19.027 -39.293 1.00 83.88 837 GLU A C 1
ATOM 6104 O O . GLU A 1 837 ? -46.828 -18.186 -39.976 1.00 83.88 837 GLU A O 1
ATOM 6109 N N . ALA A 1 838 ? -46.661 -19.335 -38.057 1.00 83.94 838 ALA A N 1
ATOM 6110 C CA . ALA A 1 838 ? -47.814 -18.723 -37.388 1.00 83.94 838 ALA A CA 1
ATOM 6111 C C . ALA A 1 838 ? -47.614 -18.663 -35.860 1.00 83.94 838 ALA A C 1
ATOM 6113 O O . ALA A 1 838 ? -48.330 -19.316 -35.095 1.00 83.94 838 ALA A O 1
ATOM 6114 N N . TYR A 1 839 ? -46.612 -17.905 -35.408 1.00 87.19 839 TYR A N 1
ATOM 6115 C CA . TYR A 1 839 ? -46.336 -17.711 -33.985 1.00 87.19 839 TYR A CA 1
ATOM 6116 C C . TYR A 1 839 ? -47.505 -16.995 -33.305 1.00 87.19 839 TYR A C 1
ATOM 6118 O O . TYR A 1 839 ? -47.919 -15.917 -33.740 1.00 87.19 839 TYR A O 1
ATOM 6126 N N . ARG A 1 840 ? -48.045 -17.603 -32.248 1.00 87.50 840 ARG A N 1
ATOM 6127 C CA . ARG A 1 840 ? -49.171 -17.068 -31.478 1.00 87.50 840 ARG A CA 1
ATOM 6128 C C . ARG A 1 840 ? -48.651 -16.170 -30.363 1.00 87.50 840 ARG A C 1
ATOM 6130 O O . ARG A 1 840 ? -47.854 -16.609 -29.544 1.00 87.50 840 ARG A O 1
ATOM 6137 N N . LEU A 1 841 ? -49.122 -14.929 -30.337 1.00 86.62 841 LEU A N 1
ATOM 6138 C CA . LEU A 1 841 ? -48.792 -13.942 -29.321 1.00 86.62 841 LEU A CA 1
ATOM 6139 C C . LEU A 1 841 ? -50.069 -13.499 -28.600 1.00 86.62 841 LEU A C 1
ATOM 6141 O O . LEU A 1 841 ? -50.874 -12.744 -29.152 1.00 86.62 841 LEU A O 1
ATOM 6145 N N . ASP A 1 842 ? -50.248 -13.986 -27.375 1.00 85.69 842 ASP A N 1
ATOM 6146 C CA . ASP A 1 842 ? -51.367 -13.616 -26.510 1.00 85.69 842 ASP A CA 1
ATOM 6147 C C . ASP A 1 842 ? -51.092 -12.262 -25.845 1.00 85.69 842 ASP A C 1
ATOM 6149 O O . ASP A 1 842 ? -50.139 -12.091 -25.087 1.00 85.69 842 ASP A O 1
ATOM 6153 N N . LEU A 1 843 ? -51.929 -11.273 -26.144 1.00 83.88 843 LEU A N 1
ATOM 6154 C CA . LEU A 1 843 ? -51.813 -9.915 -25.634 1.00 83.88 843 LEU A CA 1
ATOM 6155 C C . LEU A 1 843 ? -52.555 -9.794 -24.292 1.00 83.88 843 LEU A C 1
ATOM 6157 O O . LEU A 1 843 ? -53.767 -10.038 -24.237 1.00 83.88 843 LEU A O 1
ATOM 6161 N N . PRO A 1 844 ? -51.873 -9.384 -23.205 1.00 78.88 844 PRO A N 1
ATOM 6162 C CA . PRO A 1 844 ? -52.492 -9.231 -21.894 1.00 78.88 844 PRO A CA 1
ATOM 6163 C C . PRO A 1 844 ? -53.691 -8.273 -21.908 1.00 78.88 844 PRO A C 1
ATOM 6165 O O . PRO A 1 844 ? -53.682 -7.231 -22.570 1.00 78.88 844 PRO A O 1
ATOM 6168 N N . LYS A 1 845 ? -54.723 -8.582 -21.112 1.00 71.94 845 LYS A N 1
ATOM 6169 C CA . LYS A 1 845 ? -55.847 -7.658 -20.893 1.00 71.94 845 LYS A CA 1
ATOM 6170 C C . LYS A 1 845 ? -55.336 -6.383 -20.214 1.00 71.94 845 LYS A C 1
ATOM 6172 O O . LYS A 1 845 ? -54.679 -6.464 -19.183 1.00 71.94 845 LYS A O 1
ATOM 6177 N N . GLY A 1 846 ? -55.678 -5.219 -20.767 1.00 67.00 846 GLY A N 1
ATOM 6178 C CA . GLY A 1 846 ? -55.250 -3.917 -20.237 1.00 67.00 846 GLY A CA 1
ATOM 6179 C C . GLY A 1 846 ? -53.916 -3.408 -20.788 1.00 67.00 846 GLY A C 1
ATOM 6180 O O . GLY A 1 846 ? -53.446 -2.369 -20.334 1.00 67.00 846 GLY A O 1
ATOM 6181 N N . LEU A 1 847 ? -53.319 -4.099 -21.768 1.00 73.75 847 LEU A N 1
ATOM 6182 C CA . LEU A 1 847 ? -52.178 -3.571 -22.509 1.00 73.75 847 LEU A CA 1
ATOM 6183 C C . LEU A 1 847 ? -52.599 -2.314 -23.292 1.00 73.75 847 LEU A C 1
ATOM 6185 O O . LEU A 1 847 ? -53.575 -2.353 -24.042 1.00 73.75 847 LEU A O 1
ATOM 6189 N N . ASP A 1 848 ? -51.861 -1.214 -23.122 1.00 69.06 848 ASP A N 1
ATOM 6190 C CA . ASP A 1 848 ? -52.090 0.064 -23.813 1.00 69.06 848 ASP A CA 1
ATOM 6191 C C . ASP A 1 848 ? -51.602 -0.003 -25.272 1.00 69.06 848 ASP A C 1
ATOM 6193 O O . ASP A 1 848 ? -50.600 0.596 -25.661 1.00 69.06 848 ASP A O 1
ATOM 6197 N N . VAL A 1 849 ? -52.271 -0.836 -26.070 1.00 70.56 849 VAL A N 1
ATOM 6198 C CA . VAL A 1 849 ? -52.047 -0.992 -27.512 1.00 70.56 849 VAL A CA 1
ATOM 6199 C C . VAL A 1 849 ? -53.359 -0.783 -28.259 1.00 70.56 849 VAL A C 1
ATOM 6201 O O . VAL A 1 849 ? -54.426 -1.237 -27.840 1.00 70.56 849 VAL A O 1
ATOM 6204 N N . MET A 1 850 ? -53.290 -0.084 -29.391 1.00 67.31 850 MET A N 1
ATOM 6205 C CA . MET A 1 850 ? -54.466 0.164 -30.225 1.00 67.31 850 MET A CA 1
ATOM 6206 C C . MET A 1 850 ? -54.955 -1.132 -30.885 1.00 67.31 850 MET A C 1
ATOM 6208 O O . MET A 1 850 ? -54.165 -2.006 -31.233 1.00 67.31 850 MET A O 1
ATOM 6212 N N . ARG A 1 851 ? -56.274 -1.245 -31.097 1.00 67.56 851 ARG A N 1
ATOM 6213 C CA . ARG A 1 851 ? -56.907 -2.447 -31.681 1.00 67.56 851 ARG A CA 1
ATOM 6214 C C . ARG A 1 851 ? -56.596 -2.661 -33.165 1.00 67.56 851 ARG A C 1
ATOM 6216 O O . ARG A 1 851 ? -56.815 -3.754 -33.674 1.00 67.56 851 ARG A O 1
ATOM 6223 N N . GLU A 1 852 ? -56.104 -1.646 -33.863 1.00 75.50 852 GLU A N 1
ATOM 6224 C CA . GLU A 1 852 ? -55.643 -1.756 -35.248 1.00 75.50 852 GLU A CA 1
ATOM 6225 C C . GLU A 1 852 ? -54.142 -1.489 -35.287 1.00 75.50 852 GLU A C 1
ATOM 6227 O O . GLU A 1 852 ? -53.696 -0.369 -35.018 1.00 75.50 852 GLU A O 1
ATOM 6232 N N . LEU A 1 853 ? -53.377 -2.535 -35.596 1.00 77.94 853 LEU A N 1
ATOM 6233 C CA . LEU A 1 853 ? -51.925 -2.491 -35.677 1.00 77.94 853 LEU A CA 1
ATOM 6234 C C . LEU A 1 853 ? -51.479 -2.687 -37.124 1.00 77.94 853 LEU A C 1
ATOM 6236 O O . LEU A 1 853 ? -52.128 -3.382 -37.894 1.00 77.94 853 LEU A O 1
ATOM 6240 N N . SER A 1 854 ? -50.337 -2.113 -37.469 1.00 79.25 854 SER A N 1
ATOM 6241 C CA . SER A 1 854 ? -49.652 -2.332 -38.740 1.00 79.25 854 SER A CA 1
ATOM 6242 C C . SER A 1 854 ? -48.172 -2.561 -38.471 1.00 79.25 854 SER A C 1
ATOM 6244 O O . SER A 1 854 ? -47.615 -1.989 -37.533 1.00 79.25 854 SER A O 1
ATOM 6246 N N . ILE A 1 855 ? -47.526 -3.390 -39.291 1.00 82.75 855 ILE A N 1
ATOM 6247 C CA . ILE A 1 855 ? -46.070 -3.548 -39.257 1.00 82.75 855 ILE A CA 1
ATOM 6248 C C . ILE A 1 855 ? -45.457 -2.305 -39.904 1.00 82.75 855 ILE A C 1
ATOM 6250 O O . ILE A 1 855 ? -45.773 -1.983 -41.049 1.00 82.75 855 ILE A O 1
ATOM 6254 N N . PHE A 1 856 ? -44.592 -1.613 -39.170 1.00 83.12 856 PHE A N 1
ATOM 6255 C CA . PHE A 1 856 ? -43.928 -0.392 -39.632 1.00 83.12 856 PHE A CA 1
ATOM 6256 C C . PHE A 1 856 ? -42.417 -0.540 -39.779 1.00 83.12 856 PHE A C 1
ATOM 6258 O O . PHE A 1 856 ? -41.777 0.325 -40.372 1.00 83.12 856 PHE A O 1
ATOM 6265 N N . PHE A 1 857 ? -41.844 -1.628 -39.266 1.00 87.75 857 PHE A N 1
ATOM 6266 C CA . PHE A 1 857 ? -40.419 -1.888 -39.386 1.00 87.75 857 PHE A CA 1
ATOM 6267 C C . PHE A 1 857 ? -40.139 -3.389 -39.400 1.00 87.75 857 PHE A C 1
ATOM 6269 O O . PHE A 1 857 ? -40.670 -4.124 -38.566 1.00 87.75 857 PHE A O 1
ATOM 6276 N N . ASP A 1 858 ? -39.292 -3.817 -40.330 1.00 88.94 858 ASP A N 1
ATOM 6277 C CA . ASP A 1 858 ? -38.829 -5.193 -40.495 1.00 88.94 858 ASP A CA 1
ATOM 6278 C C . ASP A 1 858 ? -37.311 -5.162 -40.668 1.00 88.94 858 ASP A C 1
ATOM 6280 O O . ASP A 1 858 ? -36.797 -4.533 -41.594 1.00 88.94 858 ASP A O 1
ATOM 6284 N N . THR A 1 859 ? -36.574 -5.815 -39.768 1.00 90.50 859 THR A N 1
ATOM 6285 C CA . THR A 1 859 ? -35.110 -5.835 -39.856 1.00 90.50 859 THR A CA 1
ATOM 6286 C C . THR A 1 859 ? -34.608 -6.537 -41.118 1.00 90.50 859 THR A C 1
ATOM 6288 O O . THR A 1 859 ? -33.472 -6.288 -41.512 1.00 90.50 859 THR A O 1
ATOM 6291 N N . GLU A 1 860 ? -35.408 -7.398 -41.752 1.00 86.81 860 GLU A N 1
ATOM 6292 C CA . GLU A 1 860 ? -35.041 -8.185 -42.937 1.00 86.81 860 GLU A CA 1
ATOM 6293 C C . GLU A 1 860 ? -35.545 -7.593 -44.264 1.00 86.81 860 GLU A C 1
ATOM 6295 O O . GLU A 1 860 ? -35.477 -8.251 -45.305 1.00 86.81 860 GLU A O 1
ATOM 6300 N N . ASP A 1 861 ? -35.974 -6.329 -44.253 1.00 86.31 861 ASP A N 1
ATOM 6301 C CA . ASP A 1 861 ? -36.260 -5.552 -45.461 1.00 86.31 861 ASP A CA 1
ATOM 6302 C C . ASP A 1 861 ? -35.047 -5.559 -46.431 1.00 86.31 861 ASP A C 1
ATOM 6304 O O . ASP A 1 861 ? -33.899 -5.388 -45.987 1.00 86.31 861 ASP A O 1
ATOM 6308 N N . PRO A 1 862 ? -35.249 -5.728 -47.756 1.00 85.44 862 PRO A N 1
ATOM 6309 C CA . PRO A 1 862 ? -34.174 -5.694 -48.756 1.00 85.44 862 PRO A CA 1
ATOM 6310 C C . PRO A 1 862 ? -33.291 -4.450 -48.701 1.00 85.44 862 PRO A C 1
ATOM 6312 O O . PRO A 1 862 ? -32.095 -4.518 -48.995 1.00 85.44 862 PRO A O 1
ATOM 6315 N N . ARG A 1 863 ? -33.844 -3.307 -48.282 1.00 86.06 863 ARG A N 1
ATOM 6316 C CA . ARG A 1 863 ? -33.086 -2.062 -48.100 1.00 86.06 863 ARG A CA 1
ATOM 6317 C C . ARG A 1 863 ? -31.986 -2.220 -47.055 1.00 86.06 863 ARG A C 1
ATOM 6319 O O . ARG A 1 863 ? -30.925 -1.615 -47.198 1.00 86.06 863 ARG A O 1
ATOM 6326 N N . PHE A 1 864 ? -32.203 -3.085 -46.066 1.00 88.31 864 PHE A N 1
ATOM 6327 C CA . PHE A 1 864 ? -31.280 -3.406 -44.975 1.00 88.31 864 PHE A CA 1
ATOM 6328 C C . PHE A 1 864 ? -30.455 -4.675 -45.252 1.00 88.31 864 PHE A C 1
ATOM 6330 O O . PHE A 1 864 ? -29.878 -5.262 -44.331 1.00 88.31 864 PHE A O 1
ATOM 6337 N N . GLY A 1 865 ? -30.393 -5.112 -46.517 1.00 81.75 865 GLY A N 1
ATOM 6338 C CA . GLY A 1 865 ? -29.609 -6.270 -46.950 1.00 81.75 865 GLY A CA 1
ATOM 6339 C C . GLY A 1 865 ? -30.215 -7.617 -46.549 1.00 81.75 865 GLY A C 1
ATOM 6340 O O . GLY A 1 865 ? -29.495 -8.616 -46.522 1.00 81.75 865 GLY A O 1
ATOM 6341 N N . GLY A 1 866 ? -31.505 -7.644 -46.194 1.00 82.19 866 GLY A N 1
ATOM 6342 C CA . GLY A 1 866 ? -32.244 -8.872 -45.913 1.00 82.19 866 GLY A CA 1
ATOM 6343 C C . GLY A 1 866 ? -32.719 -9.586 -47.182 1.00 82.19 866 GLY A C 1
ATOM 6344 O O . GLY A 1 866 ? -32.735 -9.024 -48.277 1.00 82.19 866 GLY A O 1
ATOM 6345 N N . ALA A 1 867 ? -33.098 -10.856 -47.034 1.00 69.88 867 ALA A N 1
ATOM 6346 C CA . ALA A 1 867 ? -33.508 -11.725 -48.144 1.00 69.88 867 ALA A CA 1
ATOM 6347 C C . ALA A 1 867 ? -35.029 -11.717 -48.414 1.00 69.88 867 ALA A C 1
ATOM 6349 O O . ALA A 1 867 ? -35.528 -12.542 -49.185 1.00 69.88 867 ALA A O 1
ATOM 6350 N N . ALA A 1 868 ? -35.792 -10.830 -47.769 1.00 63.69 868 ALA A N 1
ATOM 6351 C CA . ALA A 1 868 ? -37.243 -10.791 -47.907 1.00 63.69 868 ALA A CA 1
ATOM 6352 C C . ALA A 1 868 ? -37.656 -10.238 -49.285 1.00 63.69 868 ALA A C 1
ATOM 6354 O O . ALA A 1 868 ? -37.651 -9.039 -49.514 1.00 63.69 868 ALA A O 1
ATOM 6355 N N . SER A 1 869 ? -38.036 -11.105 -50.227 1.00 49.62 869 SER A N 1
ATOM 6356 C CA . SER A 1 869 ? -38.436 -10.695 -51.596 1.00 49.62 869 SER A CA 1
ATOM 6357 C C . SER A 1 869 ? -39.672 -9.772 -51.684 1.00 49.62 869 SER A C 1
ATOM 6359 O O . SER A 1 869 ? -39.908 -9.154 -52.718 1.00 49.62 869 SER A O 1
ATOM 6361 N N . ALA A 1 870 ? -40.433 -9.650 -50.598 1.00 50.72 870 ALA A N 1
ATOM 6362 C CA . ALA A 1 870 ? -41.498 -8.680 -50.366 1.00 50.72 870 ALA A CA 1
ATOM 6363 C C . ALA A 1 870 ? -41.551 -8.420 -48.847 1.00 50.72 870 ALA A C 1
ATOM 6365 O O . ALA A 1 870 ? -41.066 -9.276 -48.095 1.00 50.72 870 ALA A O 1
ATOM 6366 N N . PRO A 1 871 ? -42.132 -7.301 -48.365 1.00 49.81 871 PRO A N 1
ATOM 6367 C CA . PRO A 1 871 ? -42.324 -7.118 -46.930 1.00 49.81 871 PRO A CA 1
ATOM 6368 C C . PRO A 1 871 ? -43.039 -8.354 -46.377 1.00 49.81 871 PRO A C 1
ATOM 6370 O O . PRO A 1 871 ? -43.903 -8.905 -47.067 1.00 49.81 871 PRO A O 1
ATOM 6373 N N . LEU A 1 872 ? -42.707 -8.795 -45.160 1.00 49.50 872 LEU A N 1
ATOM 6374 C CA . LEU A 1 872 ? -43.450 -9.832 -44.432 1.00 49.50 872 LEU A CA 1
ATOM 6375 C C . LEU A 1 872 ? -44.854 -9.302 -44.059 1.00 49.50 872 LEU A C 1
ATOM 6377 O O . LEU A 1 872 ? -45.229 -9.197 -42.898 1.00 49.50 872 LEU A O 1
ATOM 6381 N N . LEU A 1 873 ? -45.629 -8.885 -45.059 1.00 42.31 873 LEU A N 1
ATOM 6382 C CA . LEU A 1 873 ? -46.976 -8.365 -44.954 1.00 42.31 873 LEU A CA 1
ATOM 6383 C C . LEU A 1 873 ? -47.900 -9.543 -44.678 1.00 42.31 873 LEU A C 1
ATOM 6385 O O . LEU A 1 873 ? -48.349 -10.240 -45.584 1.00 42.31 873 LEU A O 1
ATOM 6389 N N . MET A 1 874 ? -48.272 -9.696 -43.418 1.00 42.56 874 MET A N 1
ATOM 6390 C CA . MET A 1 874 ? -49.697 -9.782 -43.150 1.00 42.56 874 MET A CA 1
ATOM 6391 C C . MET A 1 874 ? -50.115 -8.405 -42.631 1.00 42.56 874 MET A C 1
ATOM 6393 O O . MET A 1 874 ? -49.494 -7.925 -41.680 1.00 42.56 874 MET A O 1
ATOM 6397 N N . PRO A 1 875 ? -51.105 -7.715 -43.235 1.00 44.44 875 PRO A N 1
ATOM 6398 C CA . PRO A 1 875 ? -51.719 -6.588 -42.549 1.00 44.44 875 PRO A CA 1
ATOM 6399 C C . PRO A 1 875 ? -52.188 -7.135 -41.204 1.00 44.44 875 PRO A C 1
ATOM 6401 O O . PRO A 1 875 ? -52.913 -8.132 -41.178 1.00 44.44 875 PRO A O 1
ATOM 6404 N N . ALA A 1 876 ? -51.725 -6.561 -40.094 1.00 47.34 876 ALA A N 1
ATOM 6405 C CA . ALA A 1 876 ? -52.244 -6.944 -38.794 1.00 47.34 876 ALA A CA 1
ATOM 6406 C C . ALA A 1 876 ? -53.723 -6.526 -38.781 1.00 47.34 876 ALA A C 1
ATOM 6408 O O . ALA A 1 876 ? -54.094 -5.374 -38.573 1.00 47.34 876 ALA A O 1
ATOM 6409 N N . GLY A 1 877 ? -54.584 -7.481 -39.139 1.00 52.59 877 GLY A N 1
ATOM 6410 C CA . GLY A 1 877 ? -56.024 -7.328 -39.083 1.00 52.59 877 GLY A CA 1
ATOM 6411 C C . GLY A 1 877 ? -56.429 -6.913 -37.674 1.00 52.59 877 GLY A C 1
ATOM 6412 O O . GLY A 1 877 ? -55.726 -7.218 -36.710 1.00 52.59 877 GLY A O 1
ATOM 6413 N N . LYS A 1 878 ? -57.559 -6.204 -37.569 1.00 52.78 878 LYS A N 1
ATOM 6414 C CA . LYS A 1 878 ? -58.177 -5.786 -36.302 1.00 52.78 878 LYS A CA 1
ATOM 6415 C C . LYS A 1 878 ? -57.931 -6.820 -35.198 1.00 52.78 878 LYS A C 1
ATOM 6417 O O . LYS A 1 878 ? -58.472 -7.926 -35.249 1.00 52.78 878 LYS A O 1
ATOM 6422 N N . VAL A 1 879 ? -57.150 -6.442 -34.190 1.00 57.66 879 VAL A N 1
ATOM 6423 C CA . VAL A 1 879 ? -56.902 -7.223 -32.978 1.00 57.66 879 VAL A CA 1
ATOM 6424 C C . VAL A 1 879 ? -58.168 -7.146 -32.125 1.00 57.66 879 VAL A C 1
ATOM 6426 O O . VAL A 1 879 ? -58.277 -6.375 -31.174 1.00 57.66 879 VAL A O 1
ATOM 6429 N N . ASN A 1 880 ? -59.189 -7.909 -32.516 1.00 52.44 880 ASN A N 1
ATOM 6430 C CA . ASN A 1 880 ? -60.471 -7.949 -31.812 1.00 52.44 880 ASN A CA 1
ATOM 6431 C C . ASN A 1 880 ? -60.457 -8.923 -30.619 1.00 52.44 880 ASN A C 1
ATOM 6433 O O . ASN A 1 880 ? -61.303 -8.796 -29.738 1.00 52.44 880 ASN A O 1
ATOM 6437 N N . SER A 1 881 ? -59.518 -9.879 -30.572 1.00 55.97 881 SER A N 1
ATOM 6438 C CA . SER A 1 881 ? -59.555 -11.030 -29.651 1.00 55.97 881 SER A CA 1
ATOM 6439 C C . SER A 1 881 ? -58.392 -11.129 -28.654 1.00 55.97 881 SER A C 1
ATOM 6441 O O . SER A 1 881 ? -58.326 -12.110 -27.922 1.00 55.97 881 SER A O 1
ATOM 6443 N N . GLY A 1 882 ? -57.478 -10.153 -28.600 1.00 69.81 882 GLY A N 1
ATOM 6444 C CA . GLY A 1 882 ? -56.295 -10.228 -27.726 1.00 69.81 882 GLY A CA 1
ATOM 6445 C C . GLY A 1 882 ? -55.263 -11.285 -28.145 1.00 69.81 882 GLY A C 1
ATOM 6446 O O . GLY A 1 882 ? -54.368 -11.576 -27.371 1.00 69.81 882 GLY A O 1
ATOM 6447 N N . LEU A 1 883 ? -55.362 -11.844 -29.357 1.00 79.00 883 LEU A N 1
ATOM 6448 C CA . LEU A 1 883 ? -54.393 -12.783 -29.930 1.00 79.00 883 LEU A CA 1
ATOM 6449 C C . LEU A 1 883 ? -53.884 -12.232 -31.264 1.00 79.00 883 LEU A C 1
ATOM 6451 O O . LEU A 1 883 ? -54.684 -11.827 -32.109 1.00 79.00 883 LEU A O 1
ATOM 6455 N N . LEU A 1 884 ? -52.568 -12.270 -31.463 1.00 81.12 884 LEU A N 1
ATOM 6456 C CA . LEU A 1 884 ? -51.896 -11.910 -32.707 1.00 81.12 884 LEU A CA 1
ATOM 6457 C C . LEU A 1 884 ? -51.160 -13.135 -33.272 1.00 81.12 884 LEU A C 1
ATOM 6459 O O . LEU A 1 884 ? -50.493 -13.852 -32.531 1.00 81.12 884 LEU A O 1
ATOM 6463 N N . GLN A 1 885 ? -51.281 -13.386 -34.577 1.00 83.44 885 GLN A N 1
ATOM 6464 C CA . GLN A 1 885 ? -50.534 -14.444 -35.267 1.00 83.44 885 GLN A CA 1
ATOM 6465 C C . GLN A 1 885 ? -49.556 -13.829 -36.258 1.00 83.44 885 GLN A C 1
ATOM 6467 O O . GLN A 1 885 ? -49.962 -13.049 -37.118 1.00 83.44 885 GLN A O 1
ATOM 6472 N N . LEU A 1 886 ? -48.274 -14.172 -36.122 1.00 82.31 886 LEU A N 1
ATOM 6473 C CA . LEU A 1 886 ? -47.193 -13.600 -36.920 1.00 82.31 886 LEU A CA 1
ATOM 6474 C C . LEU A 1 886 ? -46.339 -14.687 -37.556 1.00 82.31 886 LEU A C 1
ATOM 6476 O O . LEU A 1 886 ? -45.954 -15.655 -36.902 1.00 82.31 886 LEU A O 1
ATOM 6480 N N . ARG A 1 887 ? -45.967 -14.469 -38.815 1.00 85.56 887 ARG A N 1
ATOM 6481 C CA . ARG A 1 887 ? -44.878 -15.207 -39.443 1.00 85.56 887 ARG A CA 1
ATOM 6482 C C . ARG A 1 887 ? -43.549 -14.585 -39.018 1.00 85.56 887 ARG A C 1
ATOM 6484 O O . ARG A 1 887 ? -43.296 -13.427 -39.336 1.00 85.56 887 ARG A O 1
ATOM 6491 N N . LEU A 1 888 ? -42.698 -15.343 -38.329 1.00 87.38 888 LEU A N 1
ATOM 6492 C CA . LEU A 1 888 ? -41.394 -14.889 -37.835 1.00 87.38 888 LEU A CA 1
ATOM 6493 C C . LEU A 1 888 ? -40.258 -15.708 -38.465 1.00 87.38 888 LEU A C 1
ATOM 6495 O O . LEU A 1 888 ? -39.955 -16.810 -37.996 1.00 87.38 888 LEU A O 1
ATOM 6499 N N . PRO A 1 889 ? -39.602 -15.210 -39.525 1.00 86.69 889 PRO A N 1
ATOM 6500 C CA . PRO A 1 889 ? -38.389 -15.824 -40.058 1.00 86.69 889 PRO A CA 1
ATOM 6501 C C . PRO A 1 889 ? -37.247 -15.915 -39.031 1.00 86.69 889 PRO A C 1
ATOM 6503 O O . PRO A 1 889 ? -37.250 -15.192 -38.034 1.00 86.69 889 PRO A O 1
ATOM 6506 N N . PRO A 1 890 ? -36.253 -16.793 -39.250 1.00 87.06 890 PRO A N 1
ATOM 6507 C CA . PRO A 1 890 ? -35.095 -16.893 -38.365 1.00 87.06 890 PRO A CA 1
ATOM 6508 C C . PRO A 1 890 ? -34.322 -15.567 -38.326 1.00 87.06 890 PRO A C 1
ATOM 6510 O O . PRO A 1 890 ? -34.034 -15.006 -39.382 1.00 87.06 890 PRO A O 1
ATOM 6513 N N . ARG A 1 891 ? -33.920 -15.107 -37.133 1.00 88.69 891 ARG A N 1
ATOM 6514 C CA . ARG A 1 891 ? -33.174 -13.847 -36.918 1.00 88.69 891 ARG A CA 1
ATOM 6515 C C . ARG A 1 891 ? -33.878 -12.582 -37.441 1.00 88.69 891 ARG A C 1
ATOM 6517 O O . ARG A 1 891 ? -33.211 -11.659 -37.902 1.00 88.69 891 ARG A O 1
ATOM 6524 N N . CYS A 1 892 ? -35.208 -12.519 -37.361 1.00 89.56 892 CYS A N 1
ATOM 6525 C CA . CYS A 1 892 ? -35.969 -11.315 -37.710 1.00 89.56 892 CYS A CA 1
ATOM 6526 C C . CYS A 1 892 ? -36.377 -10.497 -36.475 1.00 89.56 892 CYS A C 1
ATOM 6528 O O . CYS A 1 892 ? -36.577 -11.038 -35.383 1.00 89.56 892 CYS A O 1
ATOM 6530 N N . GLY A 1 893 ? -36.541 -9.190 -36.651 1.00 91.38 893 GLY A N 1
ATOM 6531 C CA . GLY A 1 893 ? -37.190 -8.291 -35.702 1.00 91.38 893 GLY A CA 1
ATOM 6532 C C . GLY A 1 893 ? -38.277 -7.478 -36.401 1.00 91.38 893 GLY A C 1
ATOM 6533 O O . GLY A 1 893 ? -38.046 -6.937 -37.479 1.00 91.38 893 GLY A O 1
ATOM 6534 N N . LEU A 1 894 ? -39.453 -7.391 -35.788 1.00 91.00 894 LEU A N 1
ATOM 6535 C CA . LEU A 1 894 ? -40.609 -6.659 -36.297 1.00 91.00 894 LEU A CA 1
ATOM 6536 C C . LEU A 1 894 ? -41.051 -5.597 -35.289 1.00 91.00 894 LEU A C 1
ATOM 6538 O O . LEU A 1 894 ? -41.037 -5.835 -34.078 1.00 91.00 894 LEU A O 1
ATOM 6542 N N . VAL A 1 895 ? -41.499 -4.450 -35.802 1.00 91.56 895 VAL A N 1
ATOM 6543 C CA . VAL A 1 895 ? -42.191 -3.418 -35.020 1.00 91.56 895 VAL A CA 1
ATOM 6544 C C . VAL A 1 895 ? -43.592 -3.231 -35.564 1.00 91.56 895 VAL A C 1
ATOM 6546 O O . VAL A 1 895 ? -43.780 -2.864 -36.727 1.00 91.56 895 VAL A O 1
ATOM 6549 N N . LEU A 1 896 ? -44.574 -3.447 -34.698 1.00 88.62 896 LEU A N 1
ATOM 6550 C CA . LEU A 1 896 ? -45.972 -3.162 -34.952 1.00 88.62 896 LEU A CA 1
ATOM 6551 C C . LEU A 1 896 ? -46.371 -1.906 -34.186 1.00 88.62 896 LEU A C 1
ATOM 6553 O O . LEU A 1 896 ? -46.047 -1.768 -33.010 1.00 88.62 896 LEU A O 1
ATOM 6557 N N . GLY A 1 897 ? -47.095 -1.005 -34.834 1.00 86.44 897 GLY A N 1
ATOM 6558 C CA . GLY A 1 897 ? -47.611 0.214 -34.215 1.00 86.44 897 GLY A CA 1
ATOM 6559 C C . GLY A 1 897 ? -49.057 0.484 -34.624 1.00 86.44 897 GLY A C 1
ATOM 6560 O O . GLY A 1 897 ? -49.607 -0.246 -35.448 1.00 86.44 897 GLY A O 1
ATOM 6561 N N . PRO A 1 898 ? -49.687 1.534 -34.081 1.00 82.44 898 PRO A N 1
ATOM 6562 C CA . PRO A 1 898 ? -51.076 1.865 -34.379 1.00 82.44 898 PRO A CA 1
ATOM 6563 C C . PRO A 1 898 ? -51.264 2.259 -35.850 1.00 82.44 898 PRO A C 1
ATOM 6565 O O . PRO A 1 898 ? -50.519 3.086 -36.374 1.00 82.44 898 PRO A O 1
ATOM 6568 N N . ALA A 1 899 ? -52.299 1.730 -36.508 1.00 78.50 899 ALA A N 1
ATOM 6569 C CA . ALA A 1 899 ? -52.579 2.006 -37.923 1.00 78.50 899 ALA A CA 1
ATOM 6570 C C . ALA A 1 899 ? -52.743 3.511 -38.233 1.00 78.50 899 ALA A C 1
ATOM 6572 O O . ALA A 1 899 ? -52.417 3.964 -39.329 1.00 78.50 899 ALA A O 1
ATOM 6573 N N . THR A 1 900 ? -53.163 4.314 -37.251 1.00 78.94 900 THR A N 1
ATOM 6574 C CA . THR A 1 900 ? -53.266 5.780 -37.355 1.00 78.94 900 THR A CA 1
ATOM 6575 C C . THR A 1 900 ? -51.923 6.480 -37.588 1.00 78.94 900 THR A C 1
ATOM 6577 O O . THR A 1 900 ? -51.904 7.583 -38.131 1.00 78.94 900 THR A O 1
ATOM 6580 N N . ALA A 1 901 ? -50.794 5.849 -37.246 1.00 78.31 901 ALA A N 1
ATOM 6581 C CA . ALA A 1 901 ? -49.456 6.382 -37.509 1.00 78.31 901 ALA A CA 1
ATOM 6582 C C . ALA A 1 901 ? -49.005 6.216 -38.973 1.00 78.31 901 ALA A C 1
ATOM 6584 O O . ALA A 1 901 ? -47.993 6.798 -39.371 1.00 78.31 901 ALA A O 1
ATOM 6585 N N . ALA A 1 902 ? -49.757 5.473 -39.797 1.00 77.19 902 ALA A N 1
ATOM 6586 C CA . ALA A 1 902 ? -49.392 5.197 -41.185 1.00 77.19 902 ALA A CA 1
ATOM 6587 C C . ALA A 1 902 ? -49.209 6.476 -42.018 1.00 77.19 902 ALA A C 1
ATOM 6589 O O . ALA A 1 902 ? -48.264 6.559 -42.798 1.00 77.19 902 ALA A O 1
ATOM 6590 N N . ALA A 1 903 ? -50.047 7.499 -41.811 1.00 75.69 903 ALA A N 1
ATOM 6591 C CA . ALA A 1 903 ? -49.933 8.767 -42.533 1.00 75.69 903 ALA A CA 1
ATOM 6592 C C . ALA A 1 903 ? -48.612 9.497 -42.219 1.00 75.69 903 ALA A C 1
ATOM 6594 O O . ALA A 1 903 ? -47.924 9.943 -43.137 1.00 75.69 903 ALA A O 1
ATOM 6595 N N . ALA A 1 904 ? -48.218 9.556 -40.941 1.00 75.56 904 ALA A N 1
ATOM 6596 C CA . ALA A 1 904 ? -46.979 10.206 -40.507 1.00 75.56 904 ALA A CA 1
ATOM 6597 C C . ALA A 1 904 ? -45.730 9.499 -41.057 1.00 75.56 904 ALA A C 1
ATOM 6599 O O . ALA A 1 904 ? -44.796 10.156 -41.508 1.00 75.56 904 ALA A O 1
ATOM 6600 N N . LEU A 1 905 ? -45.742 8.165 -41.081 1.00 79.50 905 LEU A N 1
ATOM 6601 C CA . LEU A 1 905 ? -44.653 7.359 -41.638 1.00 79.50 905 LEU A CA 1
ATOM 6602 C C . LEU A 1 905 ? -44.606 7.432 -43.173 1.00 79.50 905 LEU A C 1
ATOM 6604 O O . LEU A 1 905 ? -43.525 7.465 -43.755 1.00 79.50 905 LEU A O 1
ATOM 6608 N N . SER A 1 906 ? -45.765 7.514 -43.836 1.00 76.88 906 SER A N 1
ATOM 6609 C CA . SER A 1 906 ? -45.847 7.642 -45.299 1.00 76.88 906 SER A CA 1
ATOM 6610 C C . SER A 1 906 ? -45.327 8.984 -45.827 1.00 76.88 906 SER A C 1
ATOM 6612 O O . SER A 1 906 ? -44.869 9.065 -46.963 1.00 76.88 906 SER A O 1
ATOM 6614 N N . ALA A 1 907 ? -45.363 10.031 -44.997 1.00 77.94 907 ALA A N 1
ATOM 6615 C CA . ALA A 1 907 ? -44.872 11.361 -45.342 1.00 77.94 907 ALA A CA 1
ATOM 6616 C C . ALA A 1 907 ? -43.344 11.514 -45.194 1.00 77.94 907 ALA A C 1
ATOM 6618 O O . ALA A 1 907 ? -42.776 12.480 -45.710 1.00 77.94 907 ALA A O 1
ATOM 6619 N N . ASP A 1 908 ? -42.664 10.593 -44.499 1.00 82.25 908 ASP A N 1
ATOM 6620 C CA . ASP A 1 908 ? -41.213 10.657 -44.312 1.00 82.25 908 ASP A CA 1
ATOM 6621 C C . ASP A 1 908 ? -40.486 10.156 -45.571 1.00 82.25 908 ASP A C 1
ATOM 6623 O O . ASP A 1 908 ? -40.494 8.968 -45.899 1.00 82.25 908 ASP A O 1
ATOM 6627 N N . ARG A 1 909 ? -39.840 11.086 -46.285 1.00 79.00 909 ARG A N 1
ATOM 6628 C CA . ARG A 1 909 ? -39.143 10.812 -47.554 1.00 79.00 909 ARG A CA 1
ATOM 6629 C C . ARG A 1 909 ? -38.076 9.724 -47.434 1.00 79.00 909 ARG A C 1
ATOM 6631 O O . ARG A 1 909 ? -37.892 8.965 -48.380 1.00 79.00 909 ARG A O 1
ATOM 6638 N N . LEU A 1 910 ? -37.399 9.628 -46.289 1.00 76.25 910 LEU A N 1
ATOM 6639 C CA . LEU A 1 910 ? -36.357 8.629 -46.079 1.00 76.25 910 LEU A CA 1
ATOM 6640 C C . LEU A 1 910 ? -36.970 7.232 -45.910 1.00 76.25 910 LEU A C 1
ATOM 6642 O O . LEU A 1 910 ? -36.469 6.269 -46.482 1.00 76.25 910 LEU A O 1
ATOM 6646 N N . LEU A 1 911 ? -38.099 7.122 -45.203 1.00 80.94 911 LEU A N 1
ATOM 6647 C CA . LEU A 1 911 ? -38.828 5.854 -45.084 1.00 80.94 911 LEU A CA 1
ATOM 6648 C C . LEU A 1 911 ? -39.432 5.386 -46.417 1.00 80.94 911 LEU A C 1
ATOM 6650 O O . LEU A 1 911 ? -39.594 4.180 -46.609 1.00 80.94 911 LEU A O 1
ATOM 6654 N N . GLN A 1 912 ? -39.720 6.315 -47.336 1.00 80.75 912 GLN A N 1
ATOM 6655 C CA . GLN A 1 912 ? -40.173 6.023 -48.704 1.00 80.75 912 GLN A CA 1
ATOM 6656 C C . GLN A 1 912 ? -39.034 5.677 -49.676 1.00 80.75 912 GLN A C 1
ATOM 6658 O O . GLN A 1 912 ? -39.295 5.247 -50.800 1.00 80.75 912 GLN A O 1
ATOM 6663 N N . CYS A 1 913 ? -37.771 5.840 -49.273 1.00 79.75 913 CYS A N 1
ATOM 6664 C CA . CYS A 1 913 ? -36.641 5.492 -50.122 1.00 79.75 913 CYS A CA 1
ATOM 6665 C C . CYS A 1 913 ? -36.601 3.972 -50.354 1.00 79.75 913 CYS A C 1
ATOM 6667 O O . CYS A 1 913 ? -36.597 3.178 -49.408 1.00 79.75 913 CYS A O 1
ATOM 6669 N N . GLY A 1 914 ? -36.607 3.573 -51.630 1.00 76.12 914 GLY A N 1
ATOM 6670 C CA . GLY A 1 914 ? -36.784 2.179 -52.044 1.00 76.12 914 GLY A CA 1
ATOM 6671 C C . GLY A 1 914 ? -35.517 1.322 -52.011 1.00 76.12 914 GLY A C 1
ATOM 6672 O O . GLY A 1 914 ? -35.624 0.100 -52.016 1.00 76.12 914 GLY A O 1
ATOM 6673 N N . THR A 1 915 ? -34.318 1.920 -51.976 1.00 82.12 915 THR A N 1
ATOM 6674 C CA . THR A 1 915 ? -33.035 1.187 -51.955 1.00 82.12 915 THR A CA 1
ATOM 6675 C C . THR A 1 915 ? -31.964 1.951 -51.176 1.00 82.12 915 THR A C 1
ATOM 6677 O O . THR A 1 915 ? -31.993 3.177 -51.127 1.00 82.12 915 THR A O 1
ATOM 6680 N N . ALA A 1 916 ? -30.977 1.243 -50.619 1.00 80.69 916 ALA A N 1
ATOM 6681 C CA . ALA A 1 916 ? -29.818 1.882 -49.986 1.00 80.69 916 ALA A CA 1
ATOM 6682 C C . ALA A 1 916 ? -28.943 2.657 -50.996 1.00 80.69 916 ALA A C 1
ATOM 6684 O O . ALA A 1 916 ? -28.348 3.667 -50.646 1.00 80.69 916 ALA A O 1
ATOM 6685 N N . ASP A 1 917 ? -28.899 2.243 -52.269 1.00 80.75 917 ASP A N 1
ATOM 6686 C CA . ASP A 1 917 ? -28.122 2.952 -53.298 1.00 80.75 917 ASP A CA 1
ATOM 6687 C C . ASP A 1 917 ? -28.720 4.319 -53.661 1.00 80.75 917 ASP A C 1
ATOM 6689 O O . ASP A 1 917 ? -27.983 5.240 -54.011 1.00 80.75 917 ASP A O 1
ATOM 6693 N N . ALA A 1 918 ? -30.044 4.478 -53.567 1.00 78.38 918 ALA A N 1
ATOM 6694 C CA . ALA A 1 918 ? -30.693 5.770 -53.781 1.00 78.38 918 ALA A CA 1
ATOM 6695 C C . ALA A 1 918 ? -30.272 6.811 -52.726 1.00 78.38 918 ALA A C 1
ATOM 6697 O O . ALA A 1 918 ? -30.124 7.982 -53.068 1.00 78.38 918 ALA A O 1
ATOM 6698 N N . LEU A 1 919 ? -29.987 6.375 -51.492 1.00 71.56 919 LEU A N 1
ATOM 6699 C CA . LEU A 1 919 ? -29.456 7.227 -50.425 1.00 71.56 919 LEU A CA 1
ATOM 6700 C C . LEU A 1 919 ? -28.059 7.772 -50.775 1.00 71.56 919 LEU A C 1
ATOM 6702 O O . LEU A 1 919 ? -27.836 8.976 -50.684 1.00 71.56 919 LEU A O 1
ATOM 6706 N N . ILE A 1 920 ? -27.147 6.911 -51.246 1.00 67.44 920 ILE A N 1
ATOM 6707 C CA . ILE A 1 920 ? -25.773 7.303 -51.629 1.00 67.44 920 ILE A CA 1
ATOM 6708 C C . ILE A 1 920 ? -25.784 8.343 -52.760 1.00 67.44 920 ILE A C 1
ATOM 6710 O O . ILE A 1 920 ? -24.946 9.240 -52.806 1.00 67.44 920 ILE A O 1
ATOM 6714 N N . ASN A 1 921 ? -26.741 8.245 -53.686 1.00 67.44 921 ASN A N 1
ATOM 6715 C CA . ASN A 1 921 ? -26.828 9.162 -54.824 1.00 67.44 921 ASN A CA 1
ATOM 6716 C C . ASN A 1 921 ? -27.533 10.500 -54.491 1.00 67.44 921 ASN A C 1
ATOM 6718 O O . ASN A 1 921 ? -27.739 11.300 -55.402 1.00 67.44 921 ASN A O 1
ATOM 6722 N N . GLY A 1 922 ? -27.885 10.757 -53.222 1.00 58.78 922 GLY A N 1
ATOM 6723 C CA . GLY A 1 922 ? -28.416 12.045 -52.755 1.00 58.78 922 GLY A CA 1
ATOM 6724 C C . GLY A 1 922 ? -29.891 12.319 -53.080 1.00 58.78 922 GLY A C 1
ATOM 6725 O O . GLY A 1 922 ? -30.244 13.482 -53.277 1.00 58.78 922 GLY A O 1
ATOM 6726 N N . ALA A 1 923 ? -30.726 11.277 -53.176 1.00 45.94 923 ALA A N 1
ATOM 6727 C CA . ALA A 1 923 ? -32.163 11.390 -53.466 1.00 45.94 923 ALA A CA 1
ATOM 6728 C C . ALA A 1 923 ? -33.010 11.909 -52.289 1.00 45.94 923 ALA A C 1
ATOM 6730 O O . ALA A 1 923 ? -32.755 11.492 -51.134 1.00 45.94 923 ALA A O 1
#

Organism: Polarella glacialis (NCBI:txid89957)

InterPro domains:
  IPR001296 Glycosyl transferase, family 1 [PF00534] (487-651)
  IPR006048 Alpha-amylase/branching enzyme, C-terminal all beta [PF02806] (810-896)
  IPR009091 Regulator of chromosome condensation 1/beta-lactamase-inhibitor protein II [G3DSA:2.130.10.30] (18-224)
  IPR009091 Regulator of chromosome condensation 1/beta-lactamase-inhibitor protein II [G3DSA:2.130.10.30] (225-360)
  IPR009091 Regulator of chromosome condensation 1/beta-lactamase-inhibitor protein II [SSF50985] (28-164)
  IPR009091 Regulator of chromosome condensation 1/beta-lactamase-inhibitor protein II [SSF50985] (119-351)
  IPR013780 Glycosyl hydrolase, all-beta [G3DSA:2.60.40.1180] (803-904)
  IPR028098 Glycosyltransferase subfamily 4-like, N-terminal domain [PF13439] (377-472)

Sequence (923 aa):
MQVKSAREGETVLGFAESAEQCVLAPALANGSLVTWGNADTGGNSSAVAPLLTEGVVQVCGNNHAFAAIKANGSVVTWGDGNYGGNSSEVAPLLTEGVVQVCGTNFAFAAMKANGSVANGSVVTWGRAGHGGNSSAVAPLLTEGVVQVCGTNFAFAAIKANGSVANGSVVTWGRADHGGNSSAVAALLTEGVVQVCGNTVAFAAIKANGSVVTWCTGSHGGNSFAVAPLLTEGVVQVCGNNNAFAAIKANGSVVTWGRADHGGNSSAVAPLLTEGVVQVCGNQNAFAAIKSNGIVVTWGDGNCGGNSSAVAPLLTEGVVQVCGNNNAFAAIKANGSVVTWGRADHGGNSSAVAALLTENMCSAFVGDLLQVEPAVGGFDIIHGHDWLVGPAVAQLQSRGKRVIFTMHSTETGRCGNVAYGGQSARIRAIEGHACHAAERVIAVSGVLKDEVCSHYSVHGAKVEVIYNGIHAEQIAKMEWEDEWTGNTKKDKGFDVMDPMFLFVGRLAVQKGPDLLLEAIPMILSSRGNAKFVIVGDGHMKAALEARAAQLGISHAVHFAGSVKSGSAHLKALFKSCDAVVVPSRNEPFGIVVLEAWAAGKPVVATTCGGPRDFVKPDREGYLVDPNPSSIAWGICKICENFEHSRWMGSVAKAKALEEFNWDFIARQTEQVYYEQLCLHGAPRCRTKGPGAGAPLAASLLGPCRDAMGVLDQNHLVQRGLCILKQTRLLAASLGCDATLTWMGNEFGQIDSVDMPRAANGFNKEQALVAYALADDKGLKHKHLEMFELCLNRTGAALQWLKGAKHTVIVADEEAKVLAYARGGCIFVMNFHPSTCHEAYRLDLPKGLDVMRELSIFFDTEDPRFGGAASAPLLMPAGKVNSGLLQLRLPPRCGLVLGPATAAAALSADRLLQCGTADALINGA

Radius of gyration: 41.88 Å; chains: 1; bounding box: 97×54×120 Å

Secondary structure (DSSP, 8-state):
-PPP-PPTT-SEEEEEE-SSS--EEEEETTS-B--BS-GGGTT--TTTGGGGSS-EEEEEE-SSEEEEEETTS-EEEEE-GGGTT--TTTGGGSSS-EEEEEE-SSEEEEEEEETTEEEEEEEEEE-GGGTT--TTTGGGSSS-EEEEEE-SSEEEEEEESSSTTSEEEEEEE-GGGTT--GGGGGGSSS-EEEEEE-SSEEEEEETTS-EEEEE-GGGTT--GGGGGGSSS-EEEEEE-SSEEEEEETTS-EEEEE-GGGTT--GGGGGGSSS-EEEEEE-SSEEEEEETTS-EEEEE-IIIII--GGGGGGSSS-EEEEEE-SSEEEEEETTS-EEEEE-GGGTT--GGGHHHHHHHHHHHHHHHHHHHHHHH---S-EEEESGGGHHHHHHHHTTT--EEEEES--HHHHTTS---SHHHHHHHHHHHHHHHHSSEEEESSHHHHHHHHHHH---GGGEEE-PPP--HHHHHT----TT--S-TTGGGT--TTS-EEEEES-SSGGG-HHHHHHHHHHHHHH-TT-EEEEE--STTHHHHHHHHHHTT-TTTEEEEE---TT-HHHHHHHHH-SEEEE--S-BSS-HHHHHHHHTT--EEEESSBTHHHHPPBTTTEEEE-SSHHHHHHHHHHHHH-HHHHHHHHHHHHHHHHHHS-HHHHHHHHHHHHHHHHT-TT-------STTTT--HHHHHHGGGGG--BTT---HHHHHHHHHHHHHHHHHHHHGGG----BTTBS-PPP-------GGGTT-GGG-SS-THHHH-TTBTHHHHHHHHHHHHHHHHHHTGGGSS--EEEEEETTTTEEEEEETTEEEEEE--SS--EEEEEEEPPTT----SSEEEEEETT-GGGT---SS----------SSEEEEEE-TT-EEEEEEGGGHHHHHT-TTTT---HHHHHTT-

pLDDT: mean 80.64, std 16.68, range [22.91, 98.62]